Protein AF-A0A058Z196-F1 (afdb_monomer_lite)

Structure (mmCIF, N/CA/C/O backbone):
data_AF-A0A058Z196-F1
#
_entry.id   AF-A0A058Z196-F1
#
loop_
_atom_site.group_PDB
_atom_site.id
_atom_site.type_symbol
_atom_site.label_atom_id
_atom_site.label_alt_id
_atom_site.label_comp_id
_atom_site.label_asym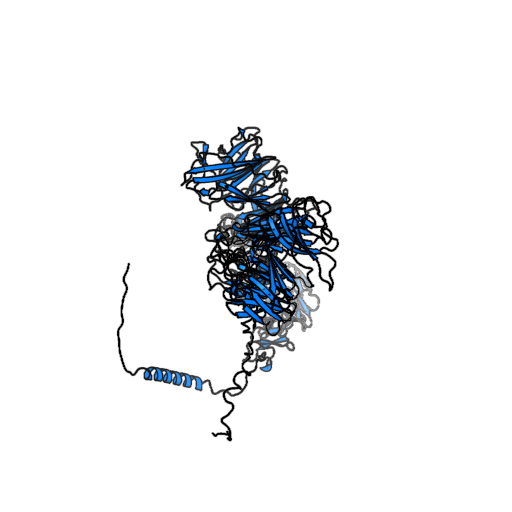_id
_atom_site.label_entity_id
_atom_site.label_seq_id
_atom_site.pdbx_PDB_ins_code
_atom_site.Cartn_x
_atom_site.Cartn_y
_atom_site.Cartn_z
_atom_site.occupancy
_atom_site.B_iso_or_equiv
_atom_site.auth_seq_id
_atom_site.auth_comp_id
_atom_site.auth_asym_id
_atom_site.auth_atom_id
_atom_site.pdbx_PDB_model_num
ATOM 1 N N . MET A 1 1 ? -70.810 14.678 -18.785 1.00 34.56 1 MET A N 1
ATOM 2 C CA . MET A 1 1 ? -71.730 13.544 -18.561 1.00 34.56 1 MET A CA 1
ATOM 3 C C . MET A 1 1 ? -71.561 13.134 -17.110 1.00 34.56 1 MET A C 1
ATOM 5 O O . MET A 1 1 ? -70.448 12.802 -16.736 1.00 34.56 1 MET A O 1
ATOM 9 N N . VAL A 1 2 ? -72.482 13.600 -16.262 1.00 33.62 2 VAL A N 1
ATOM 10 C CA . VAL A 1 2 ? -73.503 12.759 -15.595 1.00 33.62 2 VAL A CA 1
ATOM 11 C C . VAL A 1 2 ? -72.812 11.845 -14.571 1.00 33.62 2 VAL A C 1
ATOM 13 O O . VAL A 1 2 ? -72.148 10.893 -14.954 1.00 33.62 2 VAL A O 1
ATOM 16 N N . GLU A 1 3 ? -72.673 12.292 -13.318 1.00 28.50 3 GLU A N 1
ATOM 17 C CA . GLU A 1 3 ? -73.651 12.083 -12.223 1.00 28.50 3 GLU A CA 1
ATOM 18 C C . GLU A 1 3 ? -73.875 10.591 -11.940 1.00 28.50 3 GLU A C 1
ATOM 20 O O . GLU A 1 3 ? -74.370 9.859 -12.784 1.00 28.50 3 GLU A O 1
ATOM 25 N N . MET A 1 4 ? -73.469 10.084 -10.772 1.00 28.55 4 MET A N 1
ATOM 26 C CA . MET A 1 4 ? -74.250 10.028 -9.510 1.00 28.55 4 MET A CA 1
ATOM 27 C C . MET A 1 4 ? -74.355 8.536 -9.101 1.00 28.55 4 MET A C 1
ATOM 29 O O . MET A 1 4 ? -74.007 7.684 -9.916 1.00 28.55 4 MET A O 1
ATOM 33 N N . PRO A 1 5 ? -74.931 8.153 -7.941 1.00 48.00 5 PRO A N 1
ATOM 34 C CA . PRO A 1 5 ? -75.192 8.871 -6.680 1.00 48.00 5 PRO A CA 1
ATOM 35 C C . PRO A 1 5 ? -74.665 8.062 -5.455 1.00 48.00 5 PRO A C 1
ATOM 37 O O . PRO A 1 5 ? -74.376 6.882 -5.564 1.00 48.00 5 PRO A O 1
ATOM 40 N N . SER A 1 6 ? -74.386 8.596 -4.260 1.00 30.64 6 SER A N 1
ATOM 41 C CA . SER A 1 6 ? -75.139 9.440 -3.312 1.00 30.64 6 SER A CA 1
ATOM 42 C C . SER A 1 6 ? -76.079 8.685 -2.344 1.00 30.64 6 SER A C 1
ATOM 44 O O . SER A 1 6 ? -77.003 8.018 -2.797 1.00 30.64 6 SER A O 1
ATOM 46 N N . ARG A 1 7 ? -75.950 9.050 -1.046 1.00 31.44 7 ARG A N 1
ATOM 47 C CA . ARG A 1 7 ? -77.031 9.292 -0.046 1.00 31.44 7 ARG A CA 1
ATOM 48 C C . ARG A 1 7 ? -77.668 8.050 0.614 1.00 31.44 7 ARG A C 1
ATOM 50 O O . ARG A 1 7 ? -77.780 7.022 -0.019 1.00 31.44 7 ARG A O 1
ATOM 57 N N . ARG A 1 8 ? -78.169 8.051 1.863 1.00 28.39 8 ARG A N 1
ATOM 58 C CA . ARG A 1 8 ? -78.522 9.028 2.939 1.00 28.39 8 ARG A CA 1
ATOM 59 C C . ARG A 1 8 ? -78.784 8.166 4.220 1.00 28.39 8 ARG A C 1
ATOM 61 O O . ARG A 1 8 ? -79.154 7.017 4.044 1.00 28.39 8 ARG A O 1
ATOM 68 N N . ARG A 1 9 ? -78.431 8.572 5.463 1.00 32.94 9 ARG A N 1
ATOM 69 C CA . ARG A 1 9 ? -79.277 9.189 6.550 1.00 32.94 9 ARG A CA 1
ATOM 70 C C . ARG A 1 9 ? -80.608 8.443 6.871 1.00 32.94 9 ARG A C 1
ATOM 72 O O . ARG A 1 9 ? -81.102 7.830 5.936 1.00 32.94 9 ARG A O 1
ATOM 79 N N . PRO A 1 10 ? -81.324 8.625 8.024 1.00 46.81 10 PRO A N 1
ATOM 80 C CA . PRO A 1 10 ? -81.053 9.345 9.306 1.00 46.81 10 PRO A CA 1
ATOM 81 C C . PRO A 1 10 ? -81.639 8.711 10.630 1.00 46.81 10 PRO A C 1
ATOM 83 O O . PRO A 1 10 ? -82.504 7.856 10.556 1.00 46.81 10 PRO A O 1
ATOM 86 N N . ALA A 1 11 ? -81.255 9.270 11.805 1.00 29.72 11 ALA A N 1
ATOM 87 C CA . ALA A 1 11 ? -82.050 9.580 13.043 1.00 29.72 11 ALA A CA 1
ATOM 88 C C . ALA A 1 11 ? -82.871 8.462 13.778 1.00 29.72 11 ALA A C 1
ATOM 90 O O . ALA A 1 11 ? -82.945 7.361 13.251 1.00 29.72 11 ALA A O 1
ATOM 91 N N . PRO A 1 12 ? -83.549 8.688 14.946 1.00 47.50 12 PRO A N 1
ATOM 92 C CA . PRO A 1 12 ? -83.649 9.871 15.835 1.00 47.50 12 PRO A CA 1
ATOM 93 C C . PRO A 1 12 ? -83.590 9.616 17.380 1.00 47.50 12 PRO A C 1
ATOM 95 O O . PRO A 1 12 ? -83.640 8.495 17.862 1.00 47.50 12 PRO A O 1
ATOM 98 N N . LEU A 1 13 ? -83.514 10.737 18.121 1.00 30.75 13 LEU A N 1
ATOM 99 C CA . LEU A 1 13 ? -84.091 11.089 19.443 1.00 30.75 13 LEU A CA 1
ATOM 100 C C . LEU A 1 13 ? -84.518 9.991 20.452 1.00 30.75 13 LEU A C 1
ATOM 102 O O . LEU A 1 13 ? -85.473 9.267 20.202 1.00 30.75 13 LEU A O 1
ATOM 106 N N . ALA A 1 14 ? -84.039 10.085 21.703 1.00 28.30 14 ALA A N 1
ATOM 107 C CA . ALA A 1 14 ? -84.709 10.802 22.812 1.00 28.30 14 ALA A CA 1
ATOM 108 C C . ALA A 1 14 ? -84.249 10.296 24.198 1.00 28.30 14 ALA A C 1
ATOM 110 O O . ALA A 1 14 ? -84.084 9.097 24.382 1.00 28.30 14 ALA A O 1
ATOM 111 N N . ALA A 1 15 ? -84.226 11.224 25.171 1.00 30.50 15 ALA A N 1
ATOM 112 C CA . ALA A 1 15 ? -84.320 10.992 26.624 1.00 30.50 15 ALA A CA 1
ATOM 113 C C . ALA A 1 15 ? -83.018 10.486 27.305 1.00 30.50 15 ALA A C 1
ATOM 115 O O . ALA A 1 15 ? -82.434 9.509 26.879 1.00 30.50 15 ALA A O 1
ATOM 116 N N . LEU A 1 16 ? -82.452 11.064 28.368 1.00 32.84 16 LEU A N 1
ATOM 117 C CA . LEU A 1 16 ? -82.925 11.997 29.389 1.00 32.84 16 LEU A CA 1
ATOM 118 C C . LEU A 1 16 ? -81.709 12.651 30.076 1.00 32.84 16 LEU A C 1
ATOM 120 O O . LEU A 1 16 ? -80.697 12.008 30.348 1.00 32.84 16 LEU A O 1
ATOM 124 N N . LEU A 1 17 ? -81.867 13.925 30.427 1.00 40.09 17 LEU A N 1
ATOM 125 C CA . LEU A 1 17 ? -81.150 14.595 31.510 1.00 40.09 17 LEU A CA 1
ATOM 126 C C . LEU A 1 17 ? -81.294 13.781 32.811 1.00 40.09 17 LEU A C 1
ATOM 128 O O . LEU A 1 17 ? -82.389 13.795 33.360 1.00 40.09 17 LEU A O 1
ATOM 132 N N . ALA A 1 18 ? -80.241 13.089 33.281 1.00 37.28 18 ALA A N 1
ATOM 133 C CA . ALA A 1 18 ? -80.040 12.709 34.703 1.00 37.28 18 ALA A CA 1
ATOM 134 C C . ALA A 1 18 ? -78.770 11.864 35.012 1.00 37.28 18 ALA A C 1
ATOM 136 O O . ALA A 1 18 ? -78.722 11.220 36.054 1.00 37.28 18 ALA A O 1
ATOM 137 N N . ALA A 1 19 ? -77.721 11.839 34.174 1.00 34.03 19 ALA A N 1
ATOM 138 C CA . ALA A 1 19 ? -76.491 11.085 34.507 1.00 34.03 19 ALA A CA 1
ATOM 139 C C . ALA A 1 19 ? -75.183 11.701 33.963 1.00 34.03 19 ALA A C 1
ATOM 141 O O . ALA A 1 19 ? -74.174 11.020 33.811 1.00 34.03 19 ALA A O 1
ATOM 142 N N . GLY A 1 20 ? -75.176 13.007 33.681 1.00 36.41 20 GLY A N 1
ATOM 143 C CA . GLY A 1 20 ? -74.036 13.716 33.078 1.00 36.41 20 GLY A CA 1
ATOM 144 C C . GLY A 1 20 ? -72.861 14.044 34.011 1.00 36.41 20 GLY A C 1
ATOM 145 O O . GLY A 1 20 ? -71.979 14.787 33.600 1.00 36.41 20 GLY A O 1
ATOM 146 N N . ALA A 1 21 ? -72.826 13.533 35.246 1.00 38.28 21 ALA A N 1
ATOM 147 C CA . ALA A 1 21 ? -71.773 13.858 36.222 1.00 38.28 21 ALA A CA 1
ATOM 148 C C . ALA A 1 21 ? -71.081 12.633 36.852 1.00 38.28 21 ALA A C 1
ATOM 150 O O . ALA A 1 21 ? -70.260 12.787 37.749 1.00 38.28 21 ALA A O 1
ATOM 151 N N . MET A 1 22 ? -71.374 11.414 36.386 1.00 35.91 22 MET A N 1
ATOM 152 C CA . MET A 1 22 ? -70.790 10.190 36.953 1.00 35.91 22 MET A CA 1
ATOM 153 C C . MET A 1 22 ? -70.553 9.118 35.875 1.00 35.91 22 MET A C 1
ATOM 155 O O . MET A 1 22 ? -70.825 7.943 36.064 1.00 35.91 22 MET A O 1
ATOM 159 N N . MET A 1 23 ? -70.090 9.537 34.695 1.00 35.47 23 MET A N 1
ATOM 160 C CA . MET A 1 23 ? -69.616 8.633 33.632 1.00 35.47 23 MET A CA 1
ATOM 161 C C . MET A 1 23 ? -68.511 9.282 32.779 1.00 35.47 23 MET A C 1
ATOM 163 O O . MET A 1 23 ? -68.314 8.935 31.621 1.00 35.47 23 MET A O 1
ATOM 167 N N . LEU A 1 24 ? -67.777 10.234 33.372 1.00 36.97 24 LEU A N 1
ATOM 168 C CA . LEU A 1 24 ? -66.604 10.895 32.783 1.00 36.97 24 LEU A CA 1
ATOM 169 C C . LEU A 1 24 ? -65.294 10.473 33.479 1.00 36.97 24 LEU A C 1
ATOM 171 O O . LEU A 1 24 ? -64.319 11.215 33.487 1.00 36.97 24 LEU A O 1
ATOM 175 N N . SER A 1 25 ? -65.288 9.291 34.100 1.00 38.12 25 SER A N 1
ATOM 176 C CA . SER A 1 25 ? -64.172 8.787 34.914 1.00 38.12 25 SER A CA 1
ATOM 177 C C . SER A 1 25 ? -63.798 7.323 34.640 1.00 38.12 25 SER A C 1
ATOM 179 O O . SER A 1 25 ? -63.024 6.754 35.398 1.00 38.12 25 SER A O 1
ATOM 181 N N . LEU A 1 26 ? -64.288 6.707 33.551 1.00 39.09 26 LEU A N 1
ATOM 182 C CA . LEU A 1 26 ? -63.986 5.297 33.222 1.00 39.09 26 LEU A CA 1
ATOM 183 C C . LEU A 1 26 ? -63.667 4.991 31.744 1.00 39.09 26 LEU A C 1
ATOM 185 O O . LEU A 1 26 ? -63.471 3.832 31.399 1.00 39.09 26 LEU A O 1
ATOM 189 N N . LEU A 1 27 ? -63.528 5.999 30.876 1.00 41.19 27 LEU A N 1
ATOM 190 C CA . LEU A 1 27 ? -63.026 5.830 29.499 1.00 41.19 27 LEU A CA 1
ATOM 191 C C . LEU A 1 27 ? -62.038 6.950 29.145 1.00 41.19 27 LEU A C 1
ATOM 193 O O . LEU A 1 27 ? -62.251 7.745 28.237 1.00 41.19 27 LEU A O 1
ATOM 197 N N . ALA A 1 28 ? -60.960 7.024 29.918 1.00 36.03 28 ALA A N 1
ATOM 198 C CA . ALA A 1 28 ? -59.745 7.750 29.566 1.00 36.03 28 ALA A CA 1
ATOM 199 C C . ALA A 1 28 ? -58.553 7.085 30.267 1.00 36.03 28 ALA A C 1
ATOM 201 O O . ALA A 1 28 ? -57.837 7.712 31.038 1.00 36.03 28 ALA A O 1
ATOM 202 N N . ALA A 1 29 ? -58.351 5.787 30.026 1.00 32.81 29 ALA A N 1
ATOM 203 C CA . ALA A 1 29 ? -56.980 5.304 30.003 1.00 32.81 29 ALA A CA 1
ATOM 204 C C . ALA A 1 29 ? -56.426 5.760 28.648 1.00 32.81 29 ALA A C 1
ATOM 206 O O . ALA A 1 29 ? -56.991 5.366 27.621 1.00 32.81 29 ALA A O 1
ATOM 207 N N . PRO A 1 30 ? -55.389 6.611 28.592 1.00 33.56 30 PRO A N 1
ATOM 208 C CA . PRO A 1 30 ? -54.660 6.742 27.353 1.00 33.56 30 PRO A CA 1
ATOM 209 C C . PRO A 1 30 ? -54.093 5.347 27.086 1.00 33.56 30 PRO A C 1
ATOM 211 O O . PRO A 1 30 ? -53.324 4.815 27.885 1.00 33.56 30 PRO A O 1
ATOM 214 N N . LEU A 1 31 ? -54.489 4.729 25.976 1.00 36.88 31 LEU A N 1
ATOM 215 C CA . LEU A 1 31 ? -53.581 3.818 25.298 1.00 36.88 31 LEU A CA 1
ATOM 216 C C . LEU A 1 31 ? -52.393 4.699 24.915 1.00 36.88 31 LEU A C 1
ATOM 218 O O . LEU A 1 31 ? -52.407 5.351 23.873 1.00 36.88 31 LEU A O 1
ATOM 222 N N . ALA A 1 32 ? -51.432 4.818 25.831 1.00 39.16 32 ALA A N 1
ATOM 223 C CA . ALA A 1 32 ? -50.122 5.364 25.562 1.00 39.16 32 ALA A CA 1
ATOM 224 C C . ALA A 1 32 ? -49.483 4.398 24.563 1.00 39.16 32 ALA A C 1
ATOM 226 O O . ALA A 1 32 ? -48.844 3.417 24.932 1.00 39.16 32 ALA A O 1
ATOM 227 N N . GLY A 1 33 ? -49.778 4.602 23.279 1.00 37.47 33 GLY A N 1
ATOM 228 C CA . GLY A 1 33 ? -48.967 4.037 22.221 1.00 37.47 33 GLY A CA 1
ATOM 229 C C . GLY A 1 33 ? -47.573 4.594 22.440 1.00 37.47 33 GLY A C 1
ATOM 230 O O . GLY A 1 33 ? -47.404 5.811 22.400 1.00 37.47 33 GLY A O 1
ATOM 231 N N . ALA A 1 34 ? -46.622 3.717 22.759 1.00 48.56 34 ALA A N 1
ATOM 232 C CA . ALA A 1 34 ? -45.216 4.077 22.805 1.00 48.56 34 ALA A CA 1
ATOM 233 C C . ALA A 1 34 ? -44.890 4.807 21.496 1.00 48.56 34 ALA A C 1
ATOM 235 O O . ALA A 1 34 ? -45.117 4.260 20.415 1.00 48.56 34 ALA A O 1
ATOM 236 N N . ASP A 1 35 ? -44.448 6.058 21.600 1.00 47.38 35 ASP A N 1
ATOM 237 C CA . ASP A 1 35 ? -44.065 6.878 20.455 1.00 47.38 35 ASP A CA 1
ATOM 238 C C . ASP A 1 35 ? -42.761 6.292 19.901 1.00 47.38 35 ASP A C 1
ATOM 240 O O . ASP A 1 35 ? -41.660 6.597 20.366 1.00 47.38 35 ASP A O 1
ATOM 244 N N . THR A 1 36 ? -42.891 5.316 19.001 1.00 62.62 36 THR A N 1
ATOM 245 C CA . THR A 1 36 ? -41.754 4.659 18.367 1.00 62.62 36 THR A CA 1
ATOM 246 C C . THR A 1 36 ? -41.224 5.603 17.300 1.00 62.62 36 THR A C 1
ATOM 248 O O . THR A 1 36 ? -41.769 5.673 16.197 1.00 62.62 36 THR A O 1
ATOM 251 N N . GLY A 1 37 ? -40.178 6.359 17.638 1.00 66.00 37 GLY A N 1
ATOM 252 C CA . GLY A 1 37 ? -39.425 7.127 16.650 1.00 66.00 37 GLY A CA 1
ATOM 253 C C . GLY A 1 37 ? -38.850 6.212 15.554 1.00 66.00 37 GLY A C 1
ATOM 254 O O . GLY A 1 37 ? -38.829 4.992 15.726 1.00 66.00 37 GLY A O 1
ATOM 255 N N . PRO A 1 38 ? -38.358 6.774 14.436 1.00 81.44 38 PRO A N 1
ATOM 256 C CA . PRO A 1 38 ? -37.800 5.981 13.344 1.00 81.44 38 PRO A CA 1
ATOM 257 C C . PRO A 1 38 ? -36.643 5.097 13.824 1.00 81.44 38 PRO A C 1
ATOM 259 O O . PRO A 1 38 ? -35.878 5.496 14.721 1.00 81.44 38 PRO A O 1
ATOM 262 N N . ASP A 1 39 ? -36.514 3.927 13.198 1.00 89.00 39 ASP A N 1
ATOM 263 C CA . ASP A 1 39 ? -35.481 2.940 13.501 1.00 89.00 39 ASP A CA 1
ATOM 264 C C . ASP A 1 39 ? -34.077 3.576 13.421 1.00 89.00 39 ASP A C 1
ATOM 266 O O . ASP A 1 39 ? -33.790 4.477 12.629 1.00 89.00 39 ASP A O 1
ATOM 270 N N . VAL A 1 40 ? -33.188 3.138 14.310 1.00 92.44 40 VAL A N 1
ATOM 271 C CA . VAL A 1 40 ? -31.773 3.516 14.333 1.00 92.44 40 VAL A CA 1
ATOM 272 C C . VAL A 1 40 ? -31.009 2.426 13.607 1.00 92.44 40 VAL A C 1
ATOM 274 O O . VAL A 1 40 ? -30.776 1.351 14.161 1.00 92.44 40 VAL A O 1
ATOM 277 N N . ILE A 1 41 ? -30.608 2.686 12.371 1.00 94.31 41 ILE A N 1
ATOM 278 C CA . ILE A 1 41 ? -29.778 1.742 11.627 1.00 94.31 41 ILE A CA 1
ATOM 279 C C . ILE A 1 41 ? -28.328 1.895 12.085 1.00 94.31 41 ILE A C 1
ATOM 281 O O . ILE A 1 41 ? -27.783 3.001 12.099 1.00 94.31 41 ILE A O 1
ATOM 285 N N . LEU A 1 42 ? -27.723 0.783 12.506 1.00 95.38 42 LEU A N 1
ATOM 286 C CA . LEU A 1 42 ? -26.338 0.739 12.957 1.00 95.38 42 LEU A CA 1
ATOM 287 C C . LEU A 1 42 ? -25.437 0.153 11.867 1.00 95.38 42 LEU A C 1
ATOM 289 O O . LEU A 1 42 ? -25.731 -0.891 11.287 1.00 95.38 42 LEU A O 1
ATOM 293 N N . HIS A 1 43 ? -24.296 0.796 11.652 1.00 94.94 43 HIS A N 1
ATOM 294 C CA . HIS A 1 43 ? -23.279 0.412 10.680 1.00 94.94 43 HIS A CA 1
ATOM 295 C C . HIS A 1 43 ? -21.997 0.017 11.408 1.00 94.94 43 HIS A C 1
ATOM 297 O O . HIS A 1 43 ? -21.556 0.711 12.328 1.00 94.94 43 HIS A O 1
ATOM 303 N N . ALA A 1 44 ? -21.389 -1.100 11.012 1.00 92.44 44 ALA A N 1
ATOM 304 C CA . ALA A 1 44 ? -20.130 -1.550 11.599 1.00 92.44 44 ALA A CA 1
ATOM 305 C C . ALA A 1 44 ? -18.929 -0.957 10.854 1.00 92.44 44 ALA A C 1
ATOM 307 O O . ALA A 1 44 ? -18.881 -0.994 9.624 1.00 92.44 44 ALA A O 1
ATOM 308 N N . GLY A 1 45 ? -17.919 -0.481 11.587 1.00 89.19 45 GLY A N 1
ATOM 309 C CA . GLY A 1 45 ? -16.612 -0.177 10.991 1.00 89.19 45 GLY A CA 1
ATOM 310 C C . GLY A 1 45 ? -16.016 -1.411 10.278 1.00 89.19 45 GLY A C 1
ATOM 311 O O . GLY A 1 45 ? -16.239 -2.535 10.734 1.00 89.19 45 GLY A O 1
ATOM 312 N N . PRO A 1 46 ? -15.264 -1.243 9.170 1.00 83.31 46 PRO A N 1
ATOM 313 C CA . PRO A 1 46 ? -14.791 -2.356 8.338 1.00 83.31 46 PRO A CA 1
ATOM 314 C C . PRO A 1 46 ? -13.748 -3.245 9.026 1.00 83.31 46 PRO A C 1
ATOM 316 O O . PRO A 1 46 ? -13.559 -4.392 8.623 1.00 83.31 46 PRO A O 1
ATOM 319 N N . HIS A 1 47 ? -13.070 -2.732 10.053 1.00 78.62 47 HIS A N 1
ATOM 320 C CA . HIS A 1 47 ? -12.009 -3.439 10.757 1.00 78.62 47 HIS A CA 1
ATOM 321 C C . HIS A 1 47 ? -12.264 -3.519 12.262 1.00 78.62 47 HIS A C 1
ATOM 323 O O . HIS A 1 47 ? -13.006 -2.725 12.845 1.00 78.62 47 HIS A O 1
ATOM 329 N N . GLN A 1 48 ? -11.627 -4.508 12.891 1.00 73.56 48 GLN A N 1
ATOM 330 C CA . GLN A 1 48 ? -11.714 -4.749 14.327 1.00 73.56 48 GLN A CA 1
ATOM 331 C C . GLN A 1 48 ? -11.250 -3.509 15.109 1.00 73.56 48 GLN A C 1
ATOM 333 O O . GLN A 1 48 ? -10.232 -2.897 14.798 1.00 73.56 48 GLN A O 1
ATOM 338 N N . ALA A 1 49 ? -11.987 -3.154 16.160 1.00 62.78 49 ALA A N 1
ATOM 339 C CA . ALA A 1 49 ? -11.685 -2.081 17.097 1.00 62.78 49 ALA A CA 1
ATOM 340 C C . ALA A 1 49 ? -10.317 -2.278 17.761 1.00 62.78 49 ALA A C 1
ATOM 342 O O . ALA A 1 49 ? -9.663 -1.294 18.112 1.00 62.78 49 ALA A O 1
ATOM 343 N N . VAL A 1 50 ? -9.896 -3.540 17.901 1.00 65.69 50 VAL A N 1
ATOM 344 C CA . VAL A 1 50 ? -8.624 -3.957 18.486 1.00 65.69 50 VAL A CA 1
ATOM 345 C C . VAL A 1 50 ? -7.857 -4.796 17.470 1.00 65.69 50 VAL A C 1
ATOM 347 O O . VAL A 1 50 ? -8.364 -5.797 16.984 1.00 65.69 50 VAL A O 1
ATOM 350 N N . ILE A 1 51 ? -6.641 -4.372 17.140 1.00 56.22 51 ILE A N 1
ATOM 351 C CA . ILE A 1 51 ? -5.919 -4.801 15.930 1.00 56.22 51 ILE A CA 1
ATOM 352 C C . ILE A 1 51 ? -5.331 -6.219 16.040 1.00 56.22 51 ILE A C 1
ATOM 354 O O . ILE A 1 51 ? -5.161 -6.892 15.026 1.00 56.22 51 ILE A O 1
ATOM 358 N N . HIS A 1 52 ? -4.978 -6.680 17.246 1.00 55.81 52 HIS A N 1
ATOM 359 C CA . HIS A 1 52 ? -4.017 -7.787 17.391 1.00 55.81 52 HIS A CA 1
ATOM 360 C C . HIS A 1 52 ? -4.363 -8.872 18.414 1.00 55.81 52 HIS A C 1
ATOM 362 O O . HIS A 1 52 ? -3.547 -9.764 18.635 1.00 55.81 52 HIS A O 1
ATOM 368 N N . ALA A 1 53 ? -5.552 -8.860 19.015 1.00 56.81 53 ALA A N 1
ATOM 369 C CA . ALA A 1 53 ? -5.852 -9.796 20.092 1.00 56.81 53 ALA A CA 1
ATOM 370 C C . ALA A 1 53 ? -6.977 -10.779 19.743 1.00 56.81 53 ALA A C 1
ATOM 372 O O . ALA A 1 53 ? -8.052 -10.404 19.271 1.00 56.81 53 ALA A O 1
ATOM 373 N N . GLN A 1 54 ? -6.720 -12.059 20.014 1.00 56.50 54 GLN A N 1
ATOM 374 C CA . GLN A 1 54 ? -7.687 -13.148 19.908 1.00 56.50 54 GLN A CA 1
ATOM 375 C C . GLN A 1 54 ? -8.572 -13.143 21.165 1.00 56.50 54 GLN A C 1
ATOM 377 O O . GLN A 1 54 ? -8.136 -13.567 22.230 1.00 56.50 54 GLN A O 1
ATOM 382 N N . GLY A 1 55 ? -9.805 -12.643 21.056 1.00 59.06 55 GLY A N 1
ATOM 383 C CA . GLY A 1 55 ? -10.795 -12.690 22.138 1.00 59.06 55 GLY A CA 1
ATOM 384 C C . GLY A 1 55 ? -11.622 -11.406 22.294 1.00 59.06 55 GLY A C 1
ATOM 385 O O . GLY A 1 55 ? -11.252 -10.355 21.762 1.00 59.06 55 GLY A O 1
ATOM 386 N N . PRO A 1 56 ? -12.767 -11.468 22.999 1.00 63.62 56 PRO A N 1
ATOM 387 C CA . PRO A 1 56 ? -13.584 -10.291 23.267 1.00 63.62 56 PRO A CA 1
ATOM 388 C C . PRO A 1 56 ? -12.849 -9.355 24.233 1.00 63.62 56 PRO A C 1
ATOM 390 O O . PRO A 1 56 ? -12.490 -9.752 25.341 1.00 63.62 56 PRO A O 1
ATOM 393 N N . GLY A 1 57 ? -12.626 -8.109 23.816 1.00 74.06 57 GLY A N 1
ATOM 394 C CA . GLY A 1 57 ? -12.103 -7.079 24.707 1.00 74.06 57 GLY A CA 1
ATOM 395 C C . GLY A 1 57 ? -13.178 -6.608 25.677 1.00 74.06 57 GLY A C 1
ATOM 396 O O . GLY A 1 57 ? -14.335 -6.427 25.294 1.00 74.06 57 GLY A O 1
ATOM 397 N N . THR A 1 58 ? -12.803 -6.407 26.936 1.00 80.75 58 THR A N 1
ATOM 398 C CA . THR A 1 58 ? -13.672 -5.788 27.945 1.00 80.75 58 THR A CA 1
ATOM 399 C C . THR A 1 58 ? -13.330 -4.315 28.073 1.00 80.75 58 THR A C 1
ATOM 401 O O . THR A 1 58 ? -12.160 -3.974 28.282 1.00 80.75 58 THR A O 1
ATOM 404 N N . PHE A 1 59 ? -14.334 -3.449 27.963 1.00 83.06 59 PHE A N 1
ATOM 405 C CA . PHE A 1 59 ? -14.139 -2.002 28.003 1.00 83.06 59 PHE A CA 1
ATOM 406 C C . PHE A 1 59 ? -14.359 -1.440 29.401 1.00 83.06 59 PHE A C 1
ATOM 408 O O . PHE A 1 59 ? -15.307 -1.787 30.100 1.00 83.06 59 PHE A O 1
ATOM 415 N N . PHE A 1 60 ? -13.490 -0.515 29.779 1.00 82.06 60 PHE A N 1
ATOM 416 C CA . PHE A 1 60 ? -13.613 0.273 30.992 1.00 82.06 60 PHE A CA 1
ATOM 417 C C . PHE A 1 60 ? -13.394 1.755 30.644 1.00 82.06 60 PHE A C 1
ATOM 419 O O . PHE A 1 60 ? -12.541 2.071 29.821 1.00 82.06 60 PHE A O 1
ATOM 426 N N . THR A 1 61 ? -14.141 2.671 31.266 1.00 85.38 61 THR A N 1
ATOM 427 C CA . THR A 1 61 ? -14.088 4.112 30.963 1.00 85.38 61 THR A CA 1
ATOM 428 C C . THR A 1 61 ? -13.981 4.942 32.236 1.00 85.38 61 THR A C 1
ATOM 430 O O . THR A 1 61 ? -14.879 4.888 33.077 1.00 85.38 61 THR A O 1
ATOM 433 N N . SER A 1 62 ? -12.919 5.737 32.388 1.00 80.62 62 SER A N 1
ATOM 434 C CA . SER A 1 62 ? -12.820 6.683 33.512 1.00 80.62 62 SER A CA 1
ATOM 435 C C . SER A 1 62 ? -13.690 7.921 33.256 1.00 80.62 62 SER A C 1
ATOM 437 O O . SER A 1 62 ? -13.860 8.303 32.092 1.00 80.62 62 SER A O 1
ATOM 439 N N . PRO A 1 63 ? -14.185 8.607 34.306 1.00 79.94 63 PRO A N 1
ATOM 440 C CA . PRO A 1 63 ? -14.825 9.915 34.166 1.00 79.94 63 PRO A CA 1
ATOM 441 C C . PRO A 1 63 ? -13.988 10.858 33.306 1.00 79.94 63 PRO A C 1
ATOM 443 O O . PRO A 1 63 ? -12.762 10.904 33.429 1.00 79.94 63 PRO A O 1
ATOM 446 N N . GLY A 1 64 ? -14.631 11.567 32.380 1.00 79.75 64 GLY A N 1
ATOM 447 C CA . GLY A 1 64 ? -13.921 12.496 31.499 1.00 79.75 64 GLY A CA 1
ATOM 448 C C . GLY A 1 64 ? -12.855 11.886 30.564 1.00 79.75 64 GLY A C 1
ATOM 449 O O . GLY A 1 64 ? -12.288 12.643 29.780 1.00 79.75 64 GLY A O 1
ATOM 450 N N . LYS A 1 65 ? -12.636 10.559 30.520 1.00 83.81 65 LYS A N 1
ATOM 451 C CA . LYS A 1 65 ? -11.653 9.915 29.624 1.00 83.81 65 LYS A CA 1
ATOM 452 C C . LYS A 1 65 ? -12.276 8.941 28.604 1.00 83.81 65 LYS A C 1
ATOM 454 O O . LYS A 1 65 ? -13.375 8.441 28.831 1.00 83.81 65 LYS A O 1
ATOM 459 N N . PRO A 1 66 ? -11.587 8.661 27.481 1.00 87.31 66 PRO A N 1
ATOM 460 C CA . PRO A 1 66 ? -11.959 7.577 26.571 1.00 87.31 66 PRO A CA 1
ATOM 461 C C . PRO A 1 66 ? -11.860 6.213 27.258 1.00 87.31 66 PRO A C 1
ATOM 463 O O . PRO A 1 66 ? -11.163 6.065 28.266 1.00 87.31 66 PRO A O 1
ATOM 466 N N . SER A 1 67 ? -12.519 5.208 26.689 1.00 87.56 67 SER A N 1
ATOM 467 C CA . SER A 1 67 ? -12.377 3.837 27.161 1.00 87.56 67 SER A CA 1
ATOM 468 C C . SER A 1 67 ? -10.950 3.324 26.996 1.00 87.56 67 SER A C 1
ATOM 470 O O . SER A 1 67 ? -10.217 3.719 26.091 1.00 87.56 67 SER A O 1
ATOM 472 N N . LEU A 1 68 ? -10.596 2.386 27.863 1.00 85.44 68 LEU A N 1
ATOM 473 C CA . LEU A 1 68 ? -9.493 1.451 27.722 1.00 85.44 68 LEU A CA 1
ATOM 474 C C . LEU A 1 68 ? -10.104 0.070 27.493 1.00 85.44 68 LEU A C 1
ATOM 476 O O . LEU A 1 68 ? -11.170 -0.238 28.035 1.00 85.44 68 LEU A O 1
ATOM 480 N N . THR A 1 69 ? -9.439 -0.764 26.708 1.00 86.31 69 THR A N 1
ATOM 481 C CA . THR A 1 69 ? -9.840 -2.161 26.532 1.00 86.31 69 THR A CA 1
ATOM 482 C C . THR A 1 69 ? -8.792 -3.074 27.147 1.00 86.31 69 THR A C 1
ATOM 484 O O . THR A 1 69 ? -7.600 -2.774 27.111 1.00 86.31 69 THR A O 1
ATOM 487 N N . ASN A 1 70 ? -9.243 -4.161 27.761 1.00 81.88 70 ASN A N 1
ATOM 488 C CA . ASN A 1 70 ? -8.376 -5.180 28.337 1.00 81.88 70 ASN A CA 1
ATOM 489 C C . ASN A 1 70 ? -8.640 -6.502 27.635 1.00 81.88 70 ASN A C 1
ATOM 491 O O . ASN A 1 70 ? -9.801 -6.886 27.458 1.00 81.88 70 ASN A O 1
ATOM 495 N N . ILE A 1 71 ? -7.568 -7.191 27.253 1.00 82.19 71 ILE A N 1
ATOM 496 C CA . ILE A 1 71 ? -7.653 -8.461 26.539 1.00 82.19 71 ILE A CA 1
ATOM 497 C C . ILE A 1 71 ? -6.735 -9.471 27.192 1.00 82.19 71 ILE A C 1
ATOM 499 O O . ILE A 1 71 ? -5.558 -9.213 27.432 1.00 82.19 71 ILE A O 1
ATOM 503 N N . ARG A 1 72 ? -7.290 -10.638 27.498 1.00 82.06 72 ARG A N 1
ATOM 504 C CA . ARG A 1 72 ? -6.538 -11.728 28.102 1.00 82.06 72 ARG A CA 1
ATOM 505 C C . ARG A 1 72 ? -5.792 -12.492 27.016 1.00 82.06 72 ARG A C 1
ATOM 507 O O . ARG A 1 72 ? -6.411 -13.245 26.272 1.00 82.06 72 ARG A O 1
ATOM 514 N N . THR A 1 73 ? -4.479 -12.308 26.928 1.00 81.56 73 THR A N 1
ATOM 515 C CA . THR A 1 73 ? -3.631 -12.971 25.919 1.00 81.56 73 THR A CA 1
ATOM 516 C C . THR A 1 73 ? -3.065 -14.306 26.396 1.00 81.56 73 THR A C 1
ATOM 518 O O . THR A 1 73 ? -2.589 -15.109 25.598 1.00 81.56 73 THR A O 1
ATOM 521 N N . GLY A 1 74 ? -3.173 -14.595 27.693 1.00 81.69 74 GLY A N 1
ATOM 522 C CA . GLY A 1 74 ? -2.836 -15.890 28.269 1.00 81.69 74 GLY A CA 1
ATOM 523 C C . GLY A 1 74 ? -3.390 -16.051 29.687 1.00 81.69 74 GLY A C 1
ATOM 524 O O . GLY A 1 74 ? -3.985 -15.119 30.226 1.00 81.69 74 GLY A O 1
ATOM 525 N N . PRO A 1 75 ? -3.162 -17.203 30.344 1.00 84.81 75 PRO A N 1
ATOM 526 C CA . PRO A 1 75 ? -3.646 -17.460 31.707 1.00 84.81 75 PRO A CA 1
ATOM 527 C C . PRO A 1 75 ? -3.163 -16.428 32.737 1.00 84.81 75 PRO A C 1
ATOM 529 O O . PRO A 1 75 ? -3.795 -16.224 33.768 1.00 84.81 75 PRO A O 1
ATOM 532 N N . ARG A 1 76 ? -2.036 -15.765 32.459 1.00 89.12 76 ARG A N 1
ATOM 533 C CA . ARG A 1 76 ? -1.349 -14.871 33.395 1.00 89.12 76 ARG A CA 1
ATOM 534 C C . ARG A 1 76 ? -1.196 -13.442 32.899 1.00 89.12 76 ARG A C 1
ATOM 536 O O . ARG A 1 76 ? -0.616 -12.651 33.630 1.00 89.12 76 ARG A O 1
ATOM 543 N N . VAL A 1 77 ? -1.664 -13.105 31.700 1.00 86.81 77 VAL A N 1
ATOM 544 C CA . VAL A 1 77 ? -1.383 -11.802 31.085 1.00 86.81 77 VAL A CA 1
ATOM 545 C C . VAL A 1 77 ? -2.667 -11.187 30.550 1.00 86.81 77 VAL A C 1
ATOM 547 O O . VAL A 1 77 ? -3.390 -11.808 29.769 1.00 86.81 77 VAL A O 1
ATOM 550 N N . PHE A 1 78 ? -2.918 -9.953 30.975 1.00 84.38 78 PHE A N 1
ATOM 551 C CA . PHE A 1 78 ? -3.842 -9.036 30.329 1.00 84.38 78 PHE A CA 1
ATOM 552 C C . PHE A 1 78 ? -3.050 -7.947 29.620 1.00 84.38 78 PHE A C 1
ATOM 554 O O . PHE A 1 78 ? -2.181 -7.309 30.213 1.00 84.38 78 PHE A O 1
ATOM 561 N N . GLU A 1 79 ? -3.379 -7.705 28.364 1.00 83.94 79 GLU A N 1
ATOM 562 C CA . GLU A 1 79 ? -2.939 -6.526 27.639 1.00 83.94 79 GLU A CA 1
ATOM 563 C C . GLU A 1 79 ? -3.985 -5.436 27.798 1.00 83.94 79 GLU A C 1
ATOM 565 O O . GLU A 1 79 ? -5.172 -5.650 27.545 1.00 83.94 79 GLU A O 1
ATOM 570 N N . GLN A 1 80 ? -3.536 -4.267 28.240 1.00 82.44 80 GLN A N 1
ATOM 571 C CA . GLN A 1 80 ? -4.361 -3.081 28.339 1.00 82.44 80 GLN A CA 1
ATOM 572 C C . GLN A 1 80 ? -4.015 -2.158 27.177 1.00 82.44 80 GLN A C 1
ATOM 574 O O . GLN A 1 80 ? -2.874 -1.713 27.042 1.00 82.44 80 GLN A O 1
ATOM 579 N N . LEU A 1 81 ? -5.019 -1.854 26.360 1.00 82.69 81 LEU A N 1
ATOM 580 C CA . LEU A 1 81 ? -4.880 -1.017 25.182 1.00 82.69 81 LEU A CA 1
ATOM 581 C C . LEU A 1 81 ? -5.656 0.284 25.390 1.00 82.69 81 LEU A C 1
ATOM 583 O O . LEU A 1 81 ? -6.817 0.290 25.816 1.00 82.69 81 LEU A O 1
ATOM 587 N N . ALA A 1 82 ? -4.995 1.397 25.088 1.00 82.81 82 ALA A N 1
ATOM 588 C CA . ALA A 1 82 ? -5.591 2.722 25.108 1.00 82.81 82 ALA A CA 1
ATOM 589 C C . ALA A 1 82 ? -6.001 3.139 23.699 1.00 82.81 82 ALA A C 1
ATOM 591 O O . ALA A 1 82 ? -5.443 2.664 22.708 1.00 82.81 82 ALA A O 1
ATOM 592 N N . GLN A 1 83 ? -6.983 4.036 23.612 1.00 82.50 83 GLN A N 1
ATOM 593 C CA . GLN A 1 83 ? -7.344 4.594 22.321 1.00 82.50 83 GLN A CA 1
ATOM 594 C C . GLN A 1 83 ? -6.218 5.503 21.811 1.00 82.50 83 GLN A C 1
ATOM 596 O O . GLN A 1 83 ? -5.931 6.533 22.433 1.00 82.50 83 GLN A O 1
ATOM 601 N N . ALA A 1 84 ? -5.647 5.150 20.663 1.00 77.94 84 ALA A N 1
ATOM 602 C CA . ALA A 1 84 ? -4.543 5.851 20.021 1.00 77.94 84 ALA A CA 1
ATOM 603 C C . ALA A 1 84 ? -4.934 6.144 18.570 1.00 77.94 84 ALA A C 1
ATOM 605 O O . ALA A 1 84 ? -4.616 5.384 17.667 1.00 77.94 84 ALA A O 1
ATOM 606 N N . ASN A 1 85 ? -5.704 7.217 18.370 1.00 77.25 85 ASN A N 1
ATOM 607 C CA . ASN A 1 85 ? -6.090 7.709 17.049 1.00 77.25 85 ASN A CA 1
ATOM 608 C C . ASN A 1 85 ? -5.717 9.193 16.995 1.00 77.25 85 ASN A C 1
ATOM 610 O O . ASN A 1 85 ? -6.304 10.009 17.714 1.00 77.25 85 ASN A O 1
ATOM 614 N N . ALA A 1 86 ? -4.748 9.554 16.158 1.00 77.12 86 ALA A N 1
ATOM 615 C CA . ALA A 1 86 ? -4.299 10.919 15.930 1.00 77.12 86 ALA A CA 1
ATOM 616 C C . ALA A 1 86 ? -5.325 11.676 15.069 1.00 77.12 86 ALA A C 1
ATOM 618 O O . ALA A 1 86 ? -5.102 11.984 13.898 1.00 77.12 86 ALA A O 1
ATOM 619 N N . MET A 1 87 ? -6.485 11.967 15.664 1.00 79.19 87 MET A N 1
ATOM 620 C CA . MET A 1 87 ? -7.616 12.637 15.010 1.00 79.19 87 MET A CA 1
ATOM 621 C C . MET A 1 87 ? -7.252 14.016 14.439 1.00 79.19 87 MET A C 1
ATOM 623 O O . MET A 1 87 ? -7.843 14.435 13.449 1.00 79.19 87 MET A O 1
ATOM 627 N N . ALA A 1 88 ? -6.244 14.680 15.018 1.00 76.44 88 ALA A N 1
ATOM 628 C CA . ALA A 1 88 ? -5.688 15.934 14.510 1.00 76.44 88 ALA A CA 1
ATOM 629 C C . ALA A 1 88 ? -4.919 15.770 13.183 1.00 76.44 88 ALA A C 1
ATOM 631 O O . ALA A 1 88 ? -4.857 16.706 12.392 1.00 76.44 88 ALA A O 1
ATOM 632 N N . LEU A 1 89 ? -4.333 14.593 12.928 1.00 76.19 89 LEU A N 1
ATOM 633 C CA . LEU A 1 89 ? -3.601 14.303 11.690 1.00 76.19 89 LEU A CA 1
ATOM 634 C C . LEU A 1 89 ? -4.527 13.785 10.592 1.00 76.19 89 LEU A C 1
ATOM 636 O O . LEU A 1 89 ? -4.371 14.155 9.432 1.00 76.19 89 LEU A O 1
ATOM 640 N N . SER A 1 90 ? -5.491 12.936 10.945 1.00 81.38 90 SER A N 1
ATOM 641 C CA . SER A 1 90 ? -6.515 12.459 10.019 1.00 81.38 90 SER A CA 1
ATOM 642 C C . SER A 1 90 ? -7.857 12.328 10.743 1.00 81.38 90 SER A C 1
ATOM 644 O O . SER A 1 90 ? -7.948 11.530 11.683 1.00 81.38 90 SER A O 1
ATOM 646 N N . PRO A 1 91 ? -8.910 13.046 10.309 1.00 82.31 91 PRO A N 1
ATOM 647 C CA . PRO A 1 91 ? -10.220 13.015 10.954 1.00 82.31 91 PRO A CA 1
ATOM 648 C C . PRO A 1 91 ? -11.062 11.775 10.596 1.00 82.31 91 PRO A C 1
ATOM 650 O O . PRO A 1 91 ? -12.169 11.623 11.106 1.00 82.31 91 PRO A O 1
ATOM 653 N N . GLU A 1 92 ? -10.570 10.880 9.733 1.00 86.56 92 GLU A N 1
ATOM 654 C CA . GLU A 1 92 ? -11.317 9.704 9.274 1.00 86.56 92 GLU A CA 1
ATOM 655 C C . GLU A 1 92 ? -11.249 8.542 10.284 1.00 86.56 92 GLU A C 1
ATOM 657 O O . GLU A 1 92 ? -10.337 7.715 10.250 1.00 86.56 92 GLU A O 1
ATOM 662 N N . TYR A 1 93 ? -12.191 8.476 11.223 1.00 84.50 93 TYR A N 1
ATOM 663 C CA . TYR A 1 93 ? -12.224 7.445 12.271 1.00 84.50 93 TYR A CA 1
ATOM 664 C C . TYR A 1 93 ? -12.960 6.159 11.872 1.00 84.50 93 TYR A C 1
ATOM 666 O O . TYR A 1 93 ? -12.802 5.141 12.547 1.00 84.50 93 TYR A O 1
ATOM 674 N N . ARG A 1 94 ? -13.768 6.171 10.805 1.00 89.25 94 ARG A N 1
ATOM 675 C CA . ARG A 1 94 ? -14.726 5.092 10.503 1.00 89.25 94 ARG A CA 1
ATOM 676 C C . ARG A 1 94 ? -14.051 3.817 10.015 1.00 89.25 94 ARG A C 1
ATOM 678 O O . ARG A 1 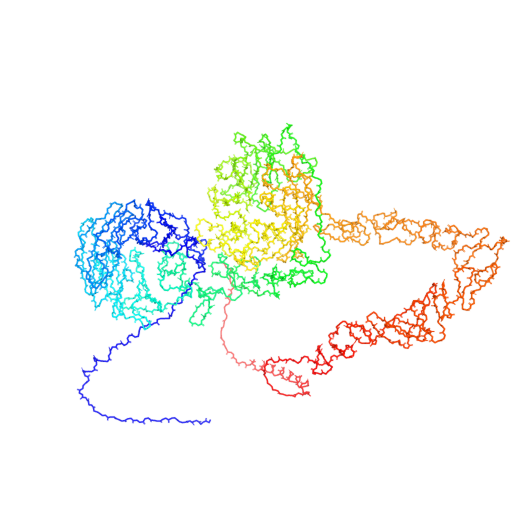94 ? -14.622 2.745 10.175 1.00 89.25 94 ARG A O 1
ATOM 685 N N . TRP A 1 95 ? -12.838 3.917 9.462 1.00 84.06 95 TRP A N 1
ATOM 686 C CA . TRP A 1 95 ? -12.069 2.771 8.960 1.00 84.06 95 TRP A CA 1
ATOM 687 C C . TRP A 1 95 ? -11.636 1.789 10.067 1.00 84.06 95 TRP A C 1
ATOM 689 O O . TRP A 1 95 ? -11.482 0.599 9.807 1.00 84.06 95 TRP A O 1
ATOM 699 N N . GLY A 1 96 ? -11.490 2.259 11.312 1.00 73.12 96 GLY A N 1
ATOM 700 C CA . GLY A 1 96 ? -10.898 1.475 12.407 1.00 73.12 96 GLY A CA 1
ATOM 701 C C . GLY A 1 96 ? -9.382 1.275 12.235 1.00 73.12 96 GLY A C 1
ATOM 702 O O . GLY A 1 96 ? -8.808 1.688 11.232 1.00 73.12 96 GLY A O 1
ATOM 703 N N . ALA A 1 97 ? -8.648 0.685 13.181 1.00 79.12 97 ALA A N 1
ATOM 704 C CA . ALA A 1 97 ? -8.980 0.328 14.561 1.00 79.12 97 ALA A CA 1
ATOM 705 C C . ALA A 1 97 ? -8.907 1.533 15.523 1.00 79.12 97 ALA A C 1
ATOM 707 O O . ALA A 1 97 ? -8.554 2.639 15.118 1.00 79.12 97 ALA A O 1
ATOM 708 N N . PHE A 1 98 ? -9.251 1.327 16.798 1.00 82.25 98 PHE A N 1
ATOM 709 C CA . PHE A 1 98 ? -9.273 2.389 17.817 1.00 82.25 98 PHE A CA 1
ATOM 710 C C . PHE A 1 98 ? -8.205 2.211 18.893 1.00 82.25 98 PHE A C 1
ATOM 712 O O . PHE A 1 98 ? -7.741 3.192 19.466 1.00 82.25 98 PHE A O 1
ATOM 719 N N . PHE A 1 99 ? -7.825 0.969 19.181 1.00 82.25 99 PHE A N 1
ATOM 720 C CA . PHE A 1 99 ? -6.931 0.630 20.281 1.00 82.25 99 PHE A CA 1
ATOM 721 C C . PHE A 1 99 ? -5.615 0.059 19.753 1.00 82.25 99 PHE A C 1
ATOM 723 O O . PHE A 1 99 ? -5.628 -0.869 18.944 1.00 82.25 99 PHE A O 1
ATOM 730 N N . GLU A 1 100 ? -4.494 0.600 20.229 1.00 73.69 100 GLU A N 1
ATOM 731 C CA . GLU A 1 100 ? -3.135 0.200 19.837 1.00 73.69 100 GLU A CA 1
ATOM 732 C C . GLU A 1 100 ? -2.455 -0.649 20.936 1.00 73.69 100 GLU A C 1
ATOM 734 O O . GLU A 1 100 ? -2.726 -0.422 22.120 1.00 73.69 100 GLU A O 1
ATOM 739 N N . PRO A 1 101 ? -1.560 -1.606 20.601 1.00 63.03 101 PRO A N 1
ATOM 740 C CA . PRO A 1 101 ? -0.905 -2.497 21.576 1.00 63.03 101 PRO A CA 1
ATOM 741 C C . PRO A 1 101 ? -0.018 -1.827 22.649 1.00 63.03 101 PRO A C 1
ATOM 743 O O . PRO A 1 101 ? 0.439 -2.497 23.570 1.00 63.03 101 PRO A O 1
ATOM 746 N N . GLY A 1 102 ? 0.277 -0.529 22.541 1.00 60.44 102 GLY A N 1
ATOM 747 C CA . GLY A 1 102 ? 1.453 0.093 23.164 1.00 60.44 102 GLY A CA 1
ATOM 748 C C . GLY A 1 102 ? 1.356 0.610 24.607 1.00 60.44 102 GLY A C 1
ATOM 749 O O . GLY A 1 102 ? 2.219 1.397 24.982 1.00 60.44 102 GLY A O 1
ATOM 750 N N . PHE A 1 103 ? 0.360 0.255 25.431 1.00 63.62 103 PHE A N 1
ATOM 751 C CA . PHE A 1 103 ? 0.174 0.964 26.715 1.00 63.62 103 PHE A CA 1
ATOM 752 C C . PHE A 1 103 ? 0.709 0.237 27.960 1.00 63.62 103 PHE A C 1
ATOM 754 O O . PHE A 1 103 ? 1.506 0.811 28.704 1.00 63.62 103 PHE A O 1
ATOM 761 N N . SER A 1 104 ? 0.290 -1.005 28.232 1.00 74.88 104 SER A N 1
ATOM 762 C CA . SER A 1 104 ? 0.796 -1.770 29.386 1.00 74.88 104 SER A CA 1
ATOM 763 C C . SER A 1 104 ? 0.282 -3.208 29.426 1.00 74.88 104 SER A C 1
ATOM 765 O O . SER A 1 104 ? -0.900 -3.446 29.188 1.00 74.88 104 SER A O 1
ATOM 767 N N . SER A 1 105 ? 1.124 -4.153 29.850 1.00 82.81 105 SER A N 1
ATOM 768 C CA . SER A 1 105 ? 0.693 -5.501 30.239 1.00 82.81 105 SER A CA 1
ATOM 769 C C . SER A 1 105 ? 0.532 -5.609 31.755 1.00 82.81 105 SER A C 1
ATOM 771 O O . SER A 1 105 ? 1.399 -5.171 32.517 1.00 82.81 105 SER A O 1
ATOM 773 N N . VAL A 1 106 ? -0.545 -6.246 32.196 1.00 84.69 106 VAL A N 1
ATOM 774 C CA . VAL A 1 106 ? -0.782 -6.616 33.587 1.00 84.69 106 VAL A CA 1
ATOM 775 C C . VAL A 1 106 ? -0.583 -8.122 33.725 1.00 84.69 106 VAL A C 1
ATOM 777 O O . VAL A 1 106 ? -1.321 -8.907 33.134 1.00 84.69 106 VAL A O 1
ATOM 780 N N . SER A 1 107 ? 0.416 -8.520 34.515 1.00 88.88 107 SER A N 1
ATOM 781 C CA . SER A 1 107 ? 0.789 -9.927 34.683 1.00 88.88 107 SER A CA 1
ATOM 782 C C . SER A 1 107 ? 0.493 -10.437 36.088 1.00 88.88 107 SER A C 1
ATOM 784 O O . SER A 1 107 ? 0.784 -9.769 37.081 1.00 88.88 107 SER A O 1
ATOM 786 N N . SER A 1 108 ? -0.044 -11.651 36.170 1.00 90.56 108 SER A N 1
ATOM 787 C CA . SER A 1 108 ? -0.242 -12.361 37.427 1.00 90.56 108 SER A CA 1
ATOM 788 C C . SER A 1 108 ? 1.051 -13.064 37.858 1.00 90.56 108 SER A C 1
ATOM 790 O O . SER A 1 108 ? 1.620 -13.837 37.075 1.00 90.56 108 SER A O 1
ATOM 792 N N . PRO A 1 109 ? 1.528 -12.871 39.102 1.00 92.00 109 PRO A N 1
ATOM 793 C CA . PRO A 1 109 ? 2.720 -13.551 39.612 1.00 92.00 109 PRO A CA 1
ATOM 794 C C . PRO A 1 109 ? 2.486 -15.043 39.912 1.00 92.00 109 PRO A C 1
ATOM 796 O O . PRO A 1 109 ? 3.455 -15.773 40.101 1.00 92.00 109 PRO A O 1
ATOM 799 N N . ARG A 1 110 ? 1.233 -15.521 39.898 1.00 90.69 110 ARG A N 1
ATOM 800 C CA . ARG A 1 110 ? 0.866 -16.916 40.189 1.00 90.69 110 ARG A CA 1
ATOM 801 C C . ARG A 1 110 ? 1.229 -17.852 39.023 1.00 90.69 110 ARG A C 1
ATOM 803 O O . ARG A 1 110 ? 0.678 -17.664 37.938 1.00 90.69 110 ARG A O 1
ATOM 810 N N . PRO A 1 111 ? 2.126 -18.844 39.204 1.00 82.88 111 PRO A N 1
ATOM 811 C CA . PRO A 1 111 ? 2.562 -19.730 38.122 1.00 82.88 111 PRO A CA 1
ATOM 812 C C . PRO A 1 111 ? 1.454 -20.635 37.576 1.00 82.88 111 PRO A C 1
ATOM 814 O O . PRO A 1 111 ? 1.350 -20.762 36.359 1.00 82.88 111 PRO A O 1
ATOM 817 N N . ASP A 1 112 ? 0.575 -21.141 38.442 1.00 82.12 112 ASP A N 1
ATOM 818 C CA . ASP A 1 112 ? -0.505 -22.072 38.084 1.00 82.12 112 ASP A CA 1
ATOM 819 C C . ASP A 1 112 ? -1.863 -21.369 37.896 1.00 82.12 112 ASP A C 1
ATOM 821 O O . ASP A 1 112 ? -2.910 -21.922 38.230 1.00 82.12 112 ASP A O 1
ATOM 825 N N . ASN A 1 113 ? -1.873 -20.116 37.419 1.00 81.94 113 ASN A N 1
ATOM 826 C CA . ASN A 1 113 ? -3.123 -19.364 37.280 1.00 81.94 113 ASN A CA 1
ATOM 827 C C . ASN A 1 113 ? -4.055 -20.017 36.231 1.00 81.94 113 ASN A C 1
ATOM 829 O O . ASN A 1 113 ? -3.671 -20.096 35.058 1.00 81.94 113 ASN A O 1
ATOM 833 N N . PRO A 1 114 ? -5.267 -20.484 36.596 1.00 78.00 114 PRO A N 1
ATOM 834 C CA . PRO A 1 114 ? -6.157 -21.134 35.645 1.00 78.00 114 PRO A CA 1
ATOM 835 C C . PRO A 1 114 ? -6.677 -20.161 34.584 1.00 78.00 114 PRO A C 1
ATOM 837 O O . PRO A 1 114 ? -7.218 -19.090 34.864 1.00 78.00 114 PRO A O 1
ATOM 840 N N . ALA A 1 115 ? -6.629 -20.588 33.321 1.00 75.12 115 ALA A N 1
ATOM 841 C CA . ALA A 1 115 ? -7.232 -19.830 32.231 1.00 75.12 115 ALA A CA 1
ATOM 842 C C . ALA A 1 115 ? -8.772 -19.692 32.357 1.00 75.12 115 ALA A C 1
ATOM 844 O O . ALA A 1 115 ? -9.371 -18.888 31.651 1.00 75.12 115 ALA A O 1
ATOM 845 N N . THR A 1 116 ? -9.420 -20.447 33.240 1.00 80.56 116 THR A N 1
ATOM 846 C CA . THR A 1 116 ? -10.883 -20.518 33.360 1.00 80.56 116 THR A CA 1
ATOM 847 C C . THR A 1 116 ? -11.476 -19.669 34.486 1.00 80.56 116 THR A C 1
ATOM 849 O O . THR A 1 116 ? -12.698 -19.621 34.595 1.00 80.56 116 THR A O 1
ATOM 852 N N . ALA A 1 117 ? -10.665 -19.025 35.335 1.00 84.12 117 ALA A N 1
ATOM 853 C CA . ALA A 1 117 ? -11.189 -18.173 36.405 1.00 84.12 117 ALA A CA 1
ATOM 854 C C . ALA A 1 117 ? -11.916 -16.940 35.838 1.00 84.12 117 ALA A C 1
ATOM 856 O O . ALA A 1 117 ? -11.492 -16.359 34.834 1.00 84.12 117 ALA A O 1
ATOM 857 N N . ALA A 1 118 ? -13.013 -16.545 36.487 1.00 88.19 118 ALA A N 1
ATOM 858 C CA . ALA A 1 118 ? -13.766 -15.354 36.119 1.00 88.19 118 ALA A CA 1
ATOM 859 C C . ALA A 1 118 ? -13.001 -14.098 36.552 1.00 88.19 118 ALA A C 1
ATOM 861 O O . ALA A 1 118 ? -12.331 -14.095 37.585 1.00 88.19 118 ALA A O 1
ATOM 862 N N . VAL A 1 119 ? -13.097 -13.022 35.768 1.00 88.38 119 VAL A N 1
ATOM 863 C CA . VAL A 1 119 ? -12.430 -11.749 36.066 1.00 88.38 119 VAL A CA 1
ATOM 864 C C . VAL A 1 119 ? -13.447 -10.619 36.041 1.00 88.38 119 VAL A C 1
ATOM 866 O O . VAL A 1 119 ? -14.086 -10.365 35.022 1.00 88.38 119 VAL A O 1
ATOM 869 N N . MET A 1 120 ? -13.558 -9.911 37.159 1.00 88.62 120 MET A N 1
ATOM 870 C CA . MET A 1 120 ? -14.248 -8.635 37.261 1.00 88.62 120 MET A CA 1
ATOM 871 C C . MET A 1 120 ? -13.261 -7.495 37.026 1.00 88.62 120 MET A C 1
ATOM 873 O O . MET A 1 120 ? -12.254 -7.364 37.726 1.00 88.62 120 MET A O 1
ATOM 877 N N . LEU A 1 121 ? -13.570 -6.651 36.044 1.00 84.44 121 LEU A N 1
ATOM 878 C CA . LEU A 1 121 ? -12.838 -5.417 35.786 1.00 84.44 121 LEU A CA 1
ATOM 879 C C . LEU A 1 121 ? -13.527 -4.266 36.501 1.00 84.44 121 LEU A C 1
ATOM 881 O O . LEU A 1 121 ? -14.626 -3.858 36.124 1.00 84.44 121 LEU A O 1
ATOM 885 N N . LEU A 1 122 ? -12.875 -3.744 37.533 1.00 84.88 122 LEU A N 1
ATOM 886 C CA . LEU A 1 122 ? -13.429 -2.680 38.350 1.00 84.88 122 LEU A CA 1
ATOM 887 C C . LEU A 1 122 ? -12.916 -1.315 37.869 1.00 84.88 122 LEU A C 1
ATOM 889 O O . LEU A 1 122 ? -11.707 -1.162 37.645 1.00 84.88 122 LEU A O 1
ATOM 893 N N . PRO A 1 123 ? -13.803 -0.311 37.736 1.00 71.69 123 PRO A N 1
ATOM 894 C CA . PRO A 1 123 ? -13.398 1.058 37.462 1.00 71.69 123 PRO A CA 1
ATOM 895 C C . PRO A 1 123 ? -12.346 1.550 38.477 1.00 71.69 123 PRO A C 1
ATOM 897 O O . PRO A 1 123 ? -12.619 1.451 39.667 1.00 71.69 123 PRO A O 1
ATOM 900 N N . PRO A 1 124 ? -11.178 2.084 38.064 1.00 68.94 124 PRO A N 1
ATOM 901 C CA . PRO A 1 124 ? -10.222 2.748 38.929 1.00 68.94 124 PRO A CA 1
ATOM 902 C C . PRO A 1 124 ? -10.871 3.873 39.728 1.00 68.94 124 PRO A C 1
ATOM 904 O O . PRO A 1 124 ? -11.653 4.670 39.203 1.00 68.94 124 PRO A O 1
ATOM 907 N N . ALA A 1 125 ? -10.426 4.003 40.974 1.00 64.19 125 ALA A N 1
ATOM 908 C CA . ALA A 1 125 ? -10.542 5.255 41.702 1.00 64.19 125 ALA A CA 1
ATOM 909 C C . ALA A 1 125 ? -9.852 6.398 40.915 1.00 64.19 125 ALA A C 1
ATOM 911 O O . ALA A 1 125 ? -8.936 6.135 40.124 1.00 64.19 125 ALA A O 1
ATOM 912 N N . PRO A 1 126 ? -10.254 7.671 41.102 1.00 59.28 126 PRO A N 1
ATOM 913 C CA . PRO A 1 126 ? -9.637 8.804 40.413 1.00 59.28 126 PRO A CA 1
ATOM 914 C C . PRO A 1 126 ? -8.100 8.765 40.490 1.00 59.28 126 PRO A C 1
ATOM 916 O O . PRO A 1 126 ? -7.529 8.744 41.575 1.00 59.28 126 PRO A O 1
ATOM 919 N N . GLY A 1 127 ? -7.431 8.739 39.331 1.00 55.81 127 GLY A N 1
ATOM 920 C CA . GLY A 1 127 ? -5.963 8.703 39.230 1.00 55.81 127 GLY A CA 1
ATOM 921 C C . GLY A 1 127 ? -5.304 7.313 39.265 1.00 55.81 127 GLY A C 1
ATOM 922 O O . GLY A 1 127 ? -4.079 7.246 39.196 1.00 55.81 127 GLY A O 1
ATOM 923 N N . ALA A 1 128 ? -6.065 6.214 39.335 1.00 60.84 128 ALA A N 1
ATOM 924 C CA . ALA A 1 128 ? -5.533 4.846 39.391 1.00 60.84 128 ALA A CA 1
ATOM 925 C C . ALA A 1 128 ? -5.687 4.057 38.069 1.00 60.84 128 ALA A C 1
ATOM 927 O O . ALA A 1 128 ? -6.417 4.448 37.156 1.00 60.84 128 ALA A O 1
ATOM 928 N N . ARG A 1 129 ? -4.985 2.918 37.968 1.00 69.38 129 ARG A N 1
ATOM 929 C CA . ARG A 1 129 ? -5.182 1.887 36.926 1.00 69.38 129 ARG A CA 1
ATOM 930 C C . ARG A 1 129 ? -6.380 0.990 37.286 1.00 69.38 129 ARG A C 1
ATOM 932 O O . ARG A 1 129 ? -6.687 0.893 38.474 1.00 69.38 129 ARG A O 1
ATOM 939 N N . PRO A 1 130 ? -7.054 0.346 36.310 1.00 76.81 130 PRO A N 1
ATOM 940 C CA . PRO A 1 130 ? -8.188 -0.528 36.602 1.00 76.81 130 PRO A CA 1
ATOM 941 C C . PRO A 1 130 ? -7.781 -1.675 37.525 1.00 76.81 130 PRO A C 1
ATOM 943 O O . PRO A 1 130 ? -6.696 -2.244 37.384 1.00 76.81 130 PRO A O 1
ATOM 946 N N . THR A 1 131 ? -8.680 -2.024 38.440 1.00 86.56 131 THR A N 1
ATOM 947 C CA . THR A 1 131 ? -8.452 -3.091 39.415 1.00 86.56 131 THR A CA 1
ATOM 948 C C . THR A 1 131 ? -9.090 -4.370 38.896 1.00 86.56 131 THR A C 1
ATOM 950 O O . THR A 1 131 ? -10.299 -4.434 38.674 1.00 86.56 131 THR A O 1
ATOM 953 N N . LEU A 1 132 ? -8.262 -5.386 38.660 1.00 89.88 132 LEU A N 1
ATOM 954 C CA . LEU A 1 132 ? -8.690 -6.689 38.156 1.00 89.88 132 LEU A CA 1
ATOM 955 C C . LEU A 1 132 ? -8.884 -7.648 39.333 1.00 89.88 132 LEU A C 1
ATOM 957 O O . LEU A 1 132 ? -7.917 -7.979 40.026 1.00 89.88 132 LEU A O 1
ATOM 961 N N . VAL A 1 133 ? -10.115 -8.111 39.536 1.00 92.69 133 VAL A N 1
ATOM 962 C CA . VAL A 1 133 ? -10.463 -9.114 40.550 1.00 92.69 133 VAL A CA 1
ATOM 963 C C . VAL A 1 133 ? -10.723 -10.439 39.851 1.00 92.69 133 VAL A C 1
ATOM 965 O O . VAL A 1 133 ? -11.684 -10.575 39.103 1.00 92.69 133 VAL A O 1
ATOM 968 N N . GLU A 1 134 ? -9.863 -11.418 40.089 1.00 92.69 134 GLU A N 1
ATOM 969 C CA . GLU A 1 134 ? -9.999 -12.777 39.573 1.00 92.69 134 GLU A CA 1
ATOM 970 C C . GLU A 1 134 ? -10.611 -13.674 40.649 1.00 92.69 134 GLU A C 1
ATOM 972 O O . GLU A 1 134 ? -10.224 -13.595 41.817 1.00 92.69 134 GLU A O 1
ATOM 977 N N . HIS A 1 135 ? -11.579 -14.510 40.283 1.00 92.75 135 HIS A N 1
ATOM 978 C CA . HIS A 1 135 ? -12.292 -15.337 41.246 1.00 92.75 135 HIS A CA 1
ATOM 979 C C . HIS A 1 135 ? -12.839 -16.643 40.659 1.00 92.75 135 HIS A C 1
ATOM 981 O O . HIS A 1 135 ? -13.015 -16.817 39.451 1.00 92.75 135 HIS A O 1
ATOM 987 N N . THR A 1 136 ? -13.135 -17.560 41.572 1.00 90.88 136 THR A N 1
ATOM 988 C CA . THR A 1 136 ? -13.916 -18.783 41.364 1.00 90.88 136 THR A CA 1
ATOM 989 C C . THR A 1 136 ? -15.053 -18.817 42.390 1.00 90.88 136 THR A C 1
ATOM 991 O O . THR A 1 136 ? -15.343 -17.806 43.027 1.00 90.88 136 THR A O 1
ATOM 994 N N . ASP A 1 137 ? -15.699 -19.965 42.561 1.00 86.88 137 ASP A N 1
ATOM 995 C CA . ASP A 1 137 ? -16.651 -20.234 43.641 1.00 86.88 137 ASP A CA 1
ATOM 996 C C . ASP A 1 137 ? -15.969 -20.604 44.979 1.00 86.88 137 ASP A C 1
ATOM 998 O O . ASP A 1 137 ? -16.650 -20.794 45.988 1.00 86.88 137 ASP A O 1
ATOM 1002 N N . GLN A 1 138 ? -14.632 -20.720 44.992 1.00 87.88 138 GLN A N 1
ATOM 1003 C CA . GLN A 1 138 ? -13.832 -21.111 46.163 1.00 87.88 138 GLN A CA 1
ATOM 1004 C C . GLN A 1 138 ? -12.865 -20.019 46.637 1.00 87.88 138 GLN A C 1
ATOM 1006 O O . GLN A 1 138 ? -12.556 -19.936 47.825 1.00 87.88 138 GLN A O 1
ATOM 1011 N N . TRP A 1 139 ? -12.352 -19.188 45.728 1.00 92.38 139 TRP A N 1
ATOM 1012 C CA . TRP A 1 139 ? -11.339 -18.181 46.047 1.00 92.38 139 TRP A CA 1
ATOM 1013 C C . TRP A 1 139 ? -11.509 -16.902 45.235 1.00 92.38 139 TRP A C 1
ATOM 1015 O O . TRP A 1 139 ? -12.093 -16.900 44.151 1.00 92.38 139 TRP A O 1
ATOM 1025 N N . VAL A 1 140 ? -10.938 -15.819 45.753 1.00 95.06 140 VAL A N 1
ATOM 1026 C CA . VAL A 1 140 ? -10.842 -14.507 45.113 1.00 95.06 140 VAL A CA 1
ATOM 1027 C C . VAL A 1 140 ? -9.425 -13.957 45.272 1.00 95.06 140 VAL A C 1
ATOM 1029 O O . VAL A 1 140 ? -8.737 -14.232 46.255 1.00 95.06 140 VAL A O 1
ATOM 1032 N N . ALA A 1 141 ? -8.951 -13.203 44.290 1.00 94.62 141 ALA A N 1
ATOM 1033 C CA . ALA A 1 141 ? -7.663 -12.535 44.348 1.00 94.62 141 ALA A CA 1
ATOM 1034 C C . ALA A 1 141 ? -7.654 -11.286 43.471 1.00 94.62 141 ALA A C 1
ATOM 1036 O O . ALA A 1 141 ? -8.281 -11.239 42.414 1.00 94.62 141 ALA A O 1
ATOM 1037 N N . LEU A 1 142 ? -6.834 -10.304 43.836 1.00 93.44 142 LEU A N 1
ATOM 1038 C CA . LEU A 1 142 ? -6.395 -9.317 42.855 1.00 93.44 142 LEU A CA 1
ATOM 1039 C C . LEU A 1 142 ? -5.510 -10.027 41.824 1.00 93.44 142 LEU A C 1
ATOM 1041 O O . LEU A 1 142 ? -4.664 -10.858 42.180 1.00 93.44 142 LEU A O 1
ATOM 1045 N N . PHE A 1 143 ? -5.691 -9.732 40.538 1.00 91.50 143 PHE A N 1
ATOM 1046 C CA . PHE A 1 143 ? -4.999 -10.454 39.464 1.00 91.50 143 PHE A CA 1
ATOM 1047 C C . PHE A 1 143 ? -3.466 -10.399 39.608 1.00 91.50 143 PHE A C 1
ATOM 1049 O O . PHE A 1 143 ? -2.772 -11.383 39.354 1.00 91.50 143 PHE A O 1
ATOM 1056 N N . GLN A 1 144 ? -2.946 -9.274 40.105 1.00 89.81 144 GLN A N 1
ATOM 1057 C CA . GLN A 1 144 ? -1.517 -9.036 40.332 1.00 89.81 144 GLN A CA 1
ATOM 1058 C C . GLN A 1 144 ? -1.000 -9.503 41.702 1.00 89.81 144 GLN A C 1
ATOM 1060 O O . GLN A 1 144 ? 0.191 -9.374 41.974 1.00 89.81 144 GLN A O 1
ATOM 1065 N N . ALA A 1 145 ? -1.853 -10.042 42.576 1.00 92.44 145 ALA A N 1
ATOM 1066 C CA . ALA A 1 145 ? -1.426 -10.542 43.882 1.00 92.44 145 ALA A CA 1
ATOM 1067 C C . ALA A 1 145 ? -0.730 -11.910 43.775 1.00 92.44 145 ALA A C 1
ATOM 1069 O O . ALA A 1 145 ? -1.047 -12.724 42.910 1.00 92.44 145 ALA A O 1
ATOM 1070 N N . ALA A 1 146 ? 0.196 -12.207 44.688 1.00 91.19 146 ALA A N 1
ATOM 1071 C CA . ALA A 1 146 ? 0.830 -13.528 44.764 1.00 91.19 146 ALA A CA 1
ATOM 1072 C C . ALA A 1 146 ? -0.100 -14.609 45.338 1.00 91.19 146 ALA A C 1
ATOM 1074 O O . ALA A 1 146 ? 0.041 -15.780 44.996 1.00 91.19 146 ALA A O 1
ATOM 1075 N N . SER A 1 147 ? -1.068 -14.213 46.165 1.00 89.75 147 SER A N 1
ATOM 1076 C CA . SER A 1 147 ? -1.900 -15.130 46.944 1.00 89.75 147 SER A CA 1
ATOM 1077 C C . SER A 1 147 ? -3.336 -15.190 46.429 1.00 89.75 147 SER A C 1
ATOM 1079 O O . SER A 1 147 ? -3.887 -14.184 45.982 1.00 89.75 147 SER A O 1
ATOM 1081 N N . GLN A 1 148 ? -3.942 -16.375 46.526 1.00 92.88 148 GLN A N 1
ATOM 1082 C CA . GLN A 1 148 ? -5.390 -16.570 46.434 1.00 92.88 148 GLN A CA 1
ATOM 1083 C C . GLN A 1 148 ? -5.977 -16.544 47.842 1.00 92.88 148 GLN A C 1
ATOM 1085 O O . GLN A 1 148 ? -5.390 -17.113 48.764 1.00 92.88 148 GLN A O 1
ATOM 1090 N N . LEU A 1 149 ? -7.117 -15.882 48.011 1.00 94.88 149 LEU A N 1
ATOM 1091 C CA . LEU A 1 149 ? -7.784 -15.752 49.299 1.00 94.88 149 LEU A CA 1
ATOM 1092 C C . LEU A 1 149 ? -9.073 -16.579 49.270 1.00 94.88 149 LEU A C 1
ATOM 1094 O O . LEU A 1 149 ? -9.841 -16.452 48.312 1.00 94.88 149 LEU A O 1
ATOM 1098 N N . PRO A 1 150 ? -9.313 -17.449 50.266 1.00 94.19 150 PRO A N 1
ATOM 1099 C CA . PRO A 1 150 ? -10.521 -18.261 50.299 1.00 94.19 150 PRO A CA 1
ATOM 1100 C C . PRO A 1 150 ? -11.751 -17.362 50.429 1.00 94.19 150 PRO A C 1
ATOM 1102 O O . PRO A 1 150 ? -11.740 -16.387 51.182 1.00 94.19 150 PRO A O 1
ATOM 1105 N N . LEU A 1 151 ? -12.812 -17.693 49.695 1.00 93.12 151 LEU A N 1
ATOM 1106 C CA . LEU A 1 151 ? -14.116 -17.070 49.898 1.00 93.12 151 LEU A CA 1
ATOM 1107 C C . LEU A 1 151 ? -14.737 -17.564 51.221 1.00 93.12 151 LEU A C 1
ATOM 1109 O O . LEU A 1 151 ? -14.396 -18.657 51.679 1.00 93.12 151 LEU A O 1
ATOM 1113 N N . PRO A 1 152 ? -15.670 -16.805 51.829 1.00 90.31 152 PRO A N 1
ATOM 1114 C CA . PRO A 1 152 ? -16.233 -17.133 53.146 1.00 90.31 152 PRO A CA 1
ATOM 1115 C C . PRO A 1 152 ? -16.897 -18.512 53.246 1.00 90.31 152 PRO A C 1
ATOM 1117 O O . PRO A 1 152 ? -16.961 -19.107 54.321 1.00 90.31 152 PRO A O 1
ATOM 1120 N N . ALA A 1 153 ? -17.411 -19.026 52.127 1.00 86.88 153 ALA A N 1
ATOM 1121 C CA . ALA A 1 153 ? -17.981 -20.361 52.031 1.00 86.88 153 ALA A CA 1
ATOM 1122 C C . ALA A 1 153 ? -17.802 -20.932 50.611 1.00 86.88 153 ALA A C 1
ATOM 1124 O O . ALA A 1 153 ? -17.796 -20.160 49.649 1.00 86.88 153 ALA A O 1
ATOM 1125 N N . PRO A 1 154 ? -17.727 -22.267 50.453 1.00 79.00 154 PRO A N 1
ATOM 1126 C CA . PRO A 1 154 ? -17.776 -22.914 49.143 1.00 79.00 154 PRO A CA 1
ATOM 1127 C C . PRO A 1 154 ? -19.077 -22.577 48.401 1.00 79.00 154 PRO A C 1
ATOM 1129 O O . PRO A 1 154 ? -20.156 -22.594 49.000 1.00 79.00 154 PRO A O 1
ATOM 1132 N N . GLY A 1 155 ? -18.992 -22.306 47.097 1.00 78.56 155 GLY A N 1
ATOM 1133 C CA . GLY A 1 155 ? -20.159 -21.918 46.296 1.00 78.56 155 GLY A CA 1
ATOM 1134 C C . GLY A 1 155 ? -20.560 -20.449 46.465 1.00 78.56 155 GLY A C 1
ATOM 1135 O O . GLY A 1 155 ? -21.679 -20.076 46.106 1.00 78.56 155 GLY A O 1
ATOM 1136 N N . ALA A 1 156 ? -19.680 -19.621 47.038 1.00 88.44 156 ALA A N 1
ATOM 1137 C CA . ALA A 1 156 ? -19.879 -18.183 47.102 1.00 88.44 156 ALA A CA 1
ATOM 1138 C C . ALA A 1 156 ? -19.854 -17.579 45.691 1.00 88.44 156 ALA A C 1
ATOM 1140 O O . ALA A 1 156 ? -18.979 -17.872 44.879 1.00 88.44 156 ALA A O 1
ATOM 1141 N N . GLU A 1 157 ? -20.821 -16.716 45.408 1.00 91.31 157 GLU A N 1
ATOM 1142 C CA . GLU A 1 157 ? -20.960 -16.035 44.125 1.00 91.31 157 GLU A CA 1
ATOM 1143 C C . GLU A 1 157 ? -20.687 -14.550 44.318 1.00 91.31 157 GLU A C 1
ATOM 1145 O O . GLU A 1 157 ? -21.327 -13.910 45.151 1.00 91.31 157 GLU A O 1
ATOM 1150 N N . LEU A 1 158 ? -19.754 -13.989 43.555 1.00 93.50 158 LEU A N 1
ATOM 1151 C CA . LEU A 1 158 ? -19.543 -12.547 43.535 1.00 93.50 158 LEU A CA 1
ATOM 1152 C C . LEU A 1 158 ? -20.491 -11.894 42.528 1.00 93.50 158 LEU A C 1
ATOM 1154 O O . LEU A 1 158 ? -20.571 -12.330 41.383 1.00 93.50 158 LEU A O 1
ATOM 1158 N N . LEU A 1 159 ? -21.185 -10.842 42.963 1.00 92.62 159 LEU A N 1
ATOM 1159 C CA . LEU A 1 159 ? -22.183 -10.134 42.161 1.00 92.62 159 LEU A CA 1
ATOM 1160 C C . LEU A 1 159 ? -21.669 -8.792 41.629 1.00 92.62 159 LEU A C 1
ATOM 1162 O O . LEU A 1 159 ? -21.944 -8.432 40.488 1.00 92.62 159 LEU A O 1
ATOM 1166 N N . ALA A 1 160 ? -20.952 -8.030 42.458 1.00 92.81 160 ALA A N 1
ATOM 1167 C CA . ALA A 1 160 ? -20.460 -6.699 42.110 1.00 92.81 160 ALA A CA 1
ATOM 1168 C C . ALA A 1 160 ? -19.182 -6.357 42.886 1.00 92.81 160 ALA A C 1
ATOM 1170 O O . ALA A 1 160 ? -18.924 -6.898 43.962 1.00 92.81 160 ALA A O 1
ATOM 1171 N N . GLY A 1 161 ? -18.407 -5.404 42.370 1.00 91.75 161 GLY A N 1
ATOM 1172 C CA . GLY A 1 161 ? -17.248 -4.857 43.068 1.00 91.75 161 GLY A CA 1
ATOM 1173 C C . GLY A 1 161 ? -17.039 -3.376 42.772 1.00 91.75 161 GLY A C 1
ATOM 1174 O O . GLY A 1 161 ? -17.492 -2.865 41.747 1.00 91.75 161 GLY A O 1
ATOM 1175 N N . VAL A 1 162 ? -16.340 -2.694 43.672 1.00 89.19 162 VAL A N 1
ATOM 1176 C CA . VAL A 1 162 ? -15.902 -1.302 43.521 1.00 89.19 162 VAL A CA 1
ATOM 1177 C C . VAL A 1 162 ? -14.410 -1.236 43.827 1.00 89.19 162 VAL A C 1
ATOM 1179 O O . VAL A 1 162 ? -13.970 -1.727 44.865 1.00 89.19 162 VAL A O 1
ATOM 1182 N N . ALA A 1 163 ? -13.614 -0.629 42.944 1.00 88.19 163 ALA A N 1
ATOM 1183 C CA . ALA A 1 163 ? -12.209 -0.399 43.258 1.00 88.19 163 ALA A CA 1
ATOM 1184 C C . ALA A 1 163 ? -12.079 0.744 44.271 1.00 88.19 163 ALA A C 1
ATOM 1186 O O . ALA A 1 163 ? -12.638 1.825 44.082 1.00 88.19 163 ALA A O 1
ATOM 1187 N N . VAL A 1 164 ? -11.300 0.516 45.324 1.00 86.94 164 VAL A N 1
ATOM 1188 C CA . VAL A 1 164 ? -10.910 1.558 46.288 1.00 86.94 164 VAL A CA 1
ATOM 1189 C C . VAL A 1 164 ? -9.571 2.166 45.872 1.00 86.94 164 VAL A C 1
ATOM 1191 O O . VAL A 1 164 ? -9.365 3.373 45.970 1.00 86.94 164 VAL A O 1
ATOM 1194 N N . GLY A 1 165 ? -8.685 1.323 45.349 1.00 83.06 165 GLY A N 1
ATOM 1195 C CA . GLY A 1 165 ? -7.383 1.672 44.806 1.00 83.06 165 GLY A CA 1
ATOM 1196 C C . GLY A 1 165 ? -6.895 0.576 43.863 1.00 83.06 165 GLY A C 1
ATOM 1197 O O . GLY A 1 165 ? -7.634 -0.348 43.523 1.00 83.06 165 GLY A O 1
ATOM 1198 N N . PHE A 1 166 ? -5.637 0.667 43.442 1.00 78.81 166 PHE A N 1
ATOM 1199 C CA . PHE A 1 166 ? -5.039 -0.313 42.529 1.00 78.81 166 PHE A CA 1
ATOM 1200 C C . PHE A 1 166 ? -4.850 -1.699 43.170 1.00 78.81 166 PHE A C 1
ATOM 1202 O O . PHE A 1 166 ? -4.945 -2.724 42.502 1.00 78.81 166 PHE A O 1
ATOM 1209 N N . ASP A 1 167 ? -4.608 -1.726 44.476 1.00 87.25 167 ASP A N 1
ATOM 1210 C CA . ASP A 1 167 ? -4.324 -2.905 45.292 1.00 87.25 167 ASP A CA 1
ATOM 1211 C C . ASP A 1 167 ? -5.436 -3.203 46.314 1.00 87.25 167 ASP A C 1
ATOM 1213 O O . ASP A 1 167 ? -5.241 -4.003 47.234 1.00 87.25 167 ASP A O 1
ATOM 1217 N N . GLN A 1 168 ? -6.603 -2.570 46.147 1.00 90.81 168 GLN A N 1
ATOM 1218 C CA . GLN A 1 168 ? -7.743 -2.726 47.041 1.00 90.81 168 GLN A CA 1
ATOM 1219 C C . GLN A 1 168 ? -9.086 -2.599 46.308 1.00 90.81 168 GLN A C 1
ATOM 1221 O O . GLN A 1 168 ? -9.320 -1.649 45.556 1.00 90.81 168 GLN A O 1
ATOM 1226 N N . ALA A 1 169 ? -10.006 -3.517 46.593 1.00 92.69 169 ALA A N 1
ATOM 1227 C CA . ALA A 1 169 ? -11.378 -3.495 46.095 1.00 92.69 169 ALA A CA 1
ATOM 1228 C C . ALA A 1 169 ? -12.370 -3.911 47.184 1.00 92.69 169 ALA A C 1
ATOM 1230 O O . ALA A 1 169 ? -12.071 -4.782 47.992 1.00 92.69 169 ALA A O 1
ATOM 1231 N N . ASP A 1 170 ? -13.568 -3.340 47.172 1.00 92.50 170 ASP A N 1
ATOM 1232 C CA . ASP A 1 170 ? -14.699 -3.868 47.930 1.00 92.50 170 ASP A CA 1
ATOM 1233 C C . ASP A 1 170 ? -15.490 -4.810 47.017 1.00 92.50 170 ASP A C 1
ATOM 1235 O O . ASP A 1 170 ? -15.829 -4.443 45.889 1.00 92.50 170 ASP A O 1
ATOM 1239 N N . VAL A 1 171 ? -15.776 -6.023 47.486 1.00 94.44 171 VAL A N 1
ATOM 1240 C CA . VAL A 1 171 ? -16.516 -7.046 46.736 1.00 94.44 171 VAL A CA 1
ATOM 1241 C C . VAL A 1 171 ? -17.775 -7.458 47.487 1.00 94.44 171 VAL A C 1
ATOM 1243 O O . VAL A 1 171 ? -17.759 -7.652 48.703 1.00 94.44 171 VAL A O 1
ATOM 1246 N N . LEU A 1 172 ? -18.869 -7.590 46.745 1.00 95.00 172 LEU A N 1
ATOM 1247 C CA . LEU A 1 172 ? -20.186 -7.967 47.237 1.00 95.00 172 LEU A CA 1
ATOM 1248 C C . LEU A 1 172 ? -20.612 -9.274 46.570 1.00 95.00 172 LEU A C 1
ATOM 1250 O O . LEU A 1 172 ? -20.550 -9.407 45.345 1.00 95.00 172 LEU A O 1
ATOM 1254 N N . GLY A 1 173 ? -21.089 -10.220 47.370 1.00 94.12 173 GLY A N 1
ATOM 1255 C CA . GLY A 1 173 ? -21.530 -11.515 46.877 1.00 94.12 173 GLY A CA 1
ATOM 1256 C C . GLY A 1 173 ? -22.603 -12.173 47.733 1.00 94.12 173 GLY A C 1
ATOM 1257 O O . GLY A 1 173 ? -23.133 -11.585 48.677 1.00 94.12 173 GLY A O 1
ATOM 1258 N N . LEU A 1 174 ? -22.919 -13.418 47.391 1.00 93.75 174 LEU A N 1
ATOM 1259 C CA . LEU A 1 174 ? -23.879 -14.279 48.071 1.00 93.75 174 LEU A CA 1
ATOM 1260 C C . LEU A 1 174 ? -23.222 -15.586 48.504 1.00 93.75 174 LEU A C 1
ATOM 1262 O O . LEU A 1 174 ? -22.440 -16.177 47.762 1.00 93.75 174 LEU A O 1
ATOM 1266 N N . LEU A 1 175 ? -23.599 -16.068 49.684 1.00 90.75 175 LEU A N 1
ATOM 1267 C CA . LEU A 1 175 ? -23.186 -17.361 50.220 1.00 90.75 175 LEU A CA 1
ATOM 1268 C C . LEU A 1 175 ? -24.273 -18.423 49.999 1.00 90.75 175 LEU A C 1
ATOM 1270 O O . LEU A 1 175 ? -25.472 -18.126 50.009 1.00 90.75 175 LEU A O 1
ATOM 1274 N N . GLY A 1 176 ? -23.843 -19.677 49.838 1.00 81.00 176 GLY A N 1
ATOM 1275 C CA . GLY A 1 176 ? -24.709 -20.839 49.600 1.00 81.00 176 GLY A CA 1
ATOM 1276 C C . GLY A 1 176 ? -25.010 -21.082 48.114 1.00 81.00 176 GLY A C 1
ATOM 1277 O O . GLY A 1 176 ? -24.759 -20.201 47.300 1.00 81.00 176 GLY A O 1
ATOM 1278 N N . PRO A 1 177 ? -25.531 -22.260 47.732 1.00 78.12 177 PRO A N 1
ATOM 1279 C CA . PRO A 1 177 ? -25.759 -22.619 46.332 1.00 78.12 177 PRO A CA 1
ATOM 1280 C C . PRO A 1 177 ? -26.934 -21.847 45.695 1.00 78.12 177 PRO A C 1
ATOM 1282 O O . PRO A 1 177 ? -27.871 -21.464 46.403 1.00 78.12 177 PRO A O 1
ATOM 1285 N N . PRO A 1 178 ? -26.933 -21.644 44.362 1.00 76.94 178 PRO A N 1
ATOM 1286 C CA . PRO A 1 178 ? -28.075 -21.076 43.648 1.00 76.94 178 PRO A CA 1
ATOM 1287 C C . PRO A 1 178 ? -29.315 -21.978 43.784 1.00 76.94 178 PRO A C 1
ATOM 1289 O O . PRO A 1 178 ? -29.236 -23.196 43.624 1.00 76.94 178 PRO A O 1
ATOM 1292 N N . GLY A 1 179 ? -30.471 -21.384 44.093 1.00 74.88 179 GLY A N 1
ATOM 1293 C CA . GLY A 1 179 ? -31.727 -22.105 44.314 1.00 74.88 179 GLY A CA 1
ATOM 1294 C C . GLY A 1 179 ? -32.875 -21.187 44.761 1.00 74.88 179 GLY A C 1
ATOM 1295 O O . GLY A 1 179 ? -32.666 -19.988 44.928 1.00 74.88 179 GLY A O 1
ATOM 1296 N N . PRO A 1 180 ? -34.089 -21.725 44.981 1.00 74.94 180 PRO A N 1
ATOM 1297 C CA . PRO A 1 180 ? -35.285 -20.936 45.311 1.00 74.94 180 PRO A CA 1
ATOM 1298 C C . PRO A 1 180 ? -35.293 -20.342 46.735 1.00 74.94 180 PRO A C 1
ATOM 1300 O O . PRO A 1 180 ? -36.239 -19.650 47.105 1.00 74.94 180 PRO A O 1
ATOM 1303 N N . GLY A 1 181 ? -34.278 -20.630 47.556 1.00 80.62 181 GLY A N 1
ATOM 1304 C CA . GLY A 1 181 ? -34.164 -20.140 48.931 1.00 80.62 181 GLY A CA 1
ATOM 1305 C C . GLY A 1 181 ? -33.487 -18.772 49.045 1.00 80.62 181 GLY A C 1
ATOM 1306 O O . GLY A 1 181 ? -32.802 -18.315 48.129 1.00 80.62 181 GLY A O 1
ATOM 1307 N N . ALA A 1 182 ? -33.649 -18.129 50.204 1.00 86.94 182 ALA A N 1
ATOM 1308 C CA . ALA A 1 182 ? -32.913 -16.911 50.523 1.00 86.94 182 ALA A CA 1
ATOM 1309 C C . ALA A 1 182 ? -31.416 -17.216 50.707 1.00 86.94 182 ALA A C 1
ATOM 1311 O O . ALA A 1 182 ? -31.057 -18.176 51.390 1.00 86.94 182 ALA A O 1
ATOM 1312 N N . ARG A 1 183 ? -30.549 -16.392 50.114 1.00 90.94 183 ARG A N 1
ATOM 1313 C CA . ARG A 1 183 ? -29.085 -16.491 50.226 1.00 90.94 183 ARG A CA 1
ATOM 1314 C C . ARG A 1 183 ? -28.539 -15.352 51.077 1.00 90.94 183 ARG A C 1
ATOM 1316 O O . ARG A 1 183 ? -29.083 -14.248 51.076 1.00 90.94 183 ARG A O 1
ATOM 1323 N N . THR A 1 184 ? -27.469 -15.621 51.815 1.00 91.50 184 THR A N 1
ATOM 1324 C CA . THR A 1 184 ? -26.870 -14.640 52.729 1.00 91.50 184 THR A CA 1
ATOM 1325 C C . THR A 1 184 ? -25.913 -13.731 51.957 1.00 91.50 184 THR A C 1
ATOM 1327 O O . THR A 1 184 ? -24.954 -14.249 51.382 1.00 91.50 184 THR A O 1
ATOM 1330 N N . PRO A 1 185 ? -26.127 -12.404 51.923 1.00 93.31 185 PRO A N 1
ATOM 1331 C CA . PRO A 1 185 ? -25.184 -11.484 51.301 1.00 93.31 185 PRO A CA 1
ATOM 1332 C C . PRO A 1 185 ? -23.935 -11.307 52.166 1.00 93.31 185 PRO A C 1
ATOM 1334 O O . PRO A 1 185 ? -24.033 -11.160 53.386 1.00 93.31 185 PRO A O 1
ATOM 1337 N N . PHE A 1 186 ? -22.769 -11.252 51.528 1.00 93.38 186 PHE A N 1
ATOM 1338 C CA . PHE A 1 186 ? -21.507 -10.910 52.176 1.00 93.38 186 PHE A CA 1
ATOM 1339 C C . PHE A 1 186 ? -20.837 -9.743 51.457 1.00 93.38 186 PHE A C 1
ATOM 1341 O O . PHE A 1 186 ? -20.902 -9.624 50.235 1.00 93.38 186 PHE A O 1
ATOM 1348 N N . LEU A 1 187 ? -20.184 -8.890 52.237 1.00 93.75 187 LEU A N 1
ATOM 1349 C CA . LEU A 1 187 ? -19.375 -7.775 51.767 1.00 93.75 187 LEU A CA 1
ATOM 1350 C C . LEU A 1 187 ? -17.973 -7.960 52.337 1.00 93.75 187 LEU A C 1
ATOM 1352 O O . LEU A 1 187 ? -17.832 -8.258 53.523 1.00 93.75 187 LEU A O 1
ATOM 1356 N N . ALA A 1 188 ? -16.943 -7.771 51.522 1.00 93.62 188 ALA A N 1
ATOM 1357 C CA . ALA A 1 188 ? -15.567 -7.864 51.984 1.00 93.62 188 ALA A CA 1
ATOM 1358 C C . ALA A 1 188 ? -14.660 -6.832 51.310 1.00 93.62 188 ALA A C 1
ATOM 1360 O O . ALA A 1 188 ? -14.812 -6.535 50.126 1.00 93.62 188 ALA A O 1
ATOM 1361 N N . SER A 1 189 ? -13.683 -6.329 52.065 1.00 92.94 189 SER A N 1
ATOM 1362 C CA . SER A 1 189 ? -12.561 -5.558 51.531 1.00 92.94 189 SER A CA 1
ATOM 1363 C C . SER A 1 189 ? -11.446 -6.525 51.139 1.00 92.94 189 SER A C 1
ATOM 1365 O O . SER A 1 189 ? -10.847 -7.182 51.992 1.00 92.94 189 SER A O 1
ATOM 1367 N N . LEU A 1 190 ? -11.160 -6.590 49.846 1.00 94.75 190 LEU A N 1
ATOM 1368 C CA . LEU A 1 190 ? -10.103 -7.377 49.229 1.00 94.75 190 LEU A CA 1
ATOM 1369 C C . LEU A 1 190 ? -8.833 -6.532 49.081 1.00 94.75 190 LEU A C 1
ATOM 1371 O O . LEU A 1 190 ? -8.856 -5.487 48.433 1.00 94.75 190 LEU A O 1
ATOM 1375 N N . THR A 1 191 ? -7.718 -7.012 49.625 1.00 94.06 191 THR A N 1
ATOM 1376 C CA . THR A 1 191 ? -6.366 -6.477 49.405 1.00 94.06 191 THR A CA 1
ATOM 1377 C C . THR A 1 191 ? -5.467 -7.543 48.770 1.00 94.06 191 THR A C 1
ATOM 1379 O O . THR A 1 191 ? -5.904 -8.651 48.457 1.00 94.06 191 THR A O 1
ATOM 1382 N N . THR A 1 192 ? -4.182 -7.242 48.576 1.00 92.69 192 THR A N 1
ATOM 1383 C CA . THR A 1 192 ? -3.206 -8.212 48.046 1.00 92.69 192 THR A CA 1
ATOM 1384 C C . THR A 1 192 ? -2.942 -9.403 48.972 1.00 92.69 192 THR A C 1
ATOM 1386 O O . THR A 1 192 ? -2.434 -10.424 48.505 1.00 92.69 192 THR A O 1
ATOM 1389 N N . THR A 1 193 ? -3.273 -9.294 50.263 1.00 93.94 193 THR A N 1
ATOM 1390 C CA . THR A 1 193 ? -2.945 -10.301 51.287 1.00 93.94 193 THR A CA 1
ATOM 1391 C C . THR A 1 193 ? -4.112 -10.702 52.184 1.00 93.94 193 THR A C 1
ATOM 1393 O O . THR A 1 193 ? -3.976 -11.679 52.918 1.00 93.94 193 THR A O 1
ATOM 1396 N N . ALA A 1 194 ? -5.247 -9.999 52.142 1.00 94.69 194 ALA A N 1
ATOM 1397 C CA . ALA A 1 194 ? -6.380 -10.267 53.021 1.00 94.69 194 ALA A CA 1
ATOM 1398 C C . ALA A 1 194 ? -7.734 -10.066 52.328 1.00 94.69 194 ALA A C 1
ATOM 1400 O O . ALA A 1 194 ? -7.896 -9.187 51.481 1.00 94.69 194 ALA A O 1
ATOM 1401 N N . LEU A 1 195 ? -8.711 -10.880 52.733 1.00 95.06 195 LEU A N 1
ATOM 1402 C CA . LEU A 1 195 ? -10.131 -10.694 52.446 1.00 95.06 195 LEU A CA 1
ATOM 1403 C C . LEU A 1 195 ? -10.827 -10.458 53.788 1.00 95.06 195 LEU A C 1
ATOM 1405 O O . LEU A 1 195 ? -11.037 -11.399 54.552 1.00 95.06 195 LEU A O 1
ATOM 1409 N N . THR A 1 196 ? -11.125 -9.201 54.102 1.00 93.38 196 THR A N 1
ATOM 1410 C CA . THR A 1 196 ? -11.709 -8.825 55.394 1.00 93.38 196 THR A CA 1
ATOM 1411 C C . THR A 1 196 ? -13.205 -8.619 55.236 1.00 93.38 196 THR A C 1
ATOM 1413 O O . THR A 1 196 ? -13.631 -7.659 54.592 1.00 93.38 196 THR A O 1
ATOM 1416 N N . GLU A 1 197 ? -14.007 -9.505 55.823 1.00 90.38 197 GLU A N 1
ATOM 1417 C CA . GLU A 1 197 ? -15.462 -9.357 55.834 1.00 90.38 197 GLU A CA 1
ATOM 1418 C C . GLU A 1 197 ? -15.904 -8.111 56.608 1.00 90.38 197 GLU A C 1
ATOM 1420 O O . GLU A 1 197 ? -15.384 -7.780 57.677 1.00 90.38 197 GLU A O 1
ATOM 1425 N N . VAL A 1 198 ? -16.906 -7.434 56.060 1.00 88.88 198 VAL A N 1
ATOM 1426 C CA . VAL A 1 198 ? -17.572 -6.283 56.658 1.00 88.88 198 VAL A CA 1
ATOM 1427 C C . VAL A 1 198 ? -19.013 -6.682 56.942 1.00 88.88 198 VAL A C 1
ATOM 1429 O O . VAL A 1 198 ? -19.721 -7.176 56.062 1.00 88.88 198 VAL A O 1
ATOM 1432 N N . ALA A 1 199 ? -19.459 -6.459 58.180 1.00 85.00 199 ALA A N 1
ATOM 1433 C CA . ALA A 1 199 ? -20.828 -6.754 58.579 1.00 85.00 199 ALA A CA 1
ATOM 1434 C C . ALA A 1 199 ? -21.810 -6.007 57.669 1.00 85.00 199 ALA A C 1
ATOM 1436 O O . ALA A 1 199 ? -21.791 -4.784 57.589 1.00 85.00 199 ALA A O 1
ATOM 1437 N N . THR A 1 200 ? -22.653 -6.763 56.975 1.00 85.44 200 THR A N 1
ATOM 1438 C CA . THR A 1 200 ? -23.438 -6.276 55.839 1.00 85.44 200 THR A CA 1
ATOM 1439 C C . THR A 1 200 ? -24.723 -5.559 56.279 1.00 85.44 200 THR A C 1
ATOM 1441 O O . THR A 1 200 ? -25.200 -4.652 55.604 1.00 85.44 200 THR A O 1
ATOM 1444 N N . GLY A 1 201 ? -25.277 -5.954 57.434 1.00 81.31 201 GLY A N 1
ATOM 1445 C CA . GLY A 1 201 ? -26.541 -5.436 57.971 1.00 81.31 201 GLY A CA 1
ATOM 1446 C C . GLY A 1 201 ? -27.788 -5.847 57.175 1.00 81.31 201 GLY A C 1
ATOM 1447 O O . GLY A 1 201 ? -28.891 -5.426 57.518 1.00 81.31 201 GLY A O 1
ATOM 1448 N N . LEU A 1 202 ? -27.633 -6.662 56.126 1.00 88.56 202 LEU A N 1
ATOM 1449 C CA . LEU A 1 202 ? -28.728 -7.122 55.279 1.00 88.56 202 LEU A CA 1
ATOM 1450 C C . LEU A 1 202 ? -29.331 -8.441 55.790 1.00 88.56 202 LEU A C 1
ATOM 1452 O O . LEU A 1 202 ? -28.605 -9.295 56.306 1.00 88.56 202 LEU A O 1
ATOM 1456 N N . PRO A 1 203 ? -30.650 -8.647 55.615 1.00 89.06 203 PRO A N 1
ATOM 1457 C CA . PRO A 1 203 ? -31.265 -9.952 55.826 1.00 89.06 203 PRO A CA 1
ATOM 1458 C C . PRO A 1 203 ? -30.842 -10.945 54.729 1.00 89.06 203 PRO A C 1
ATOM 1460 O O . PRO A 1 203 ? -30.220 -10.573 53.733 1.00 89.06 203 PRO A O 1
ATOM 1463 N N . GLY A 1 204 ? -31.230 -12.215 54.880 1.00 89.69 204 GLY A N 1
ATOM 1464 C CA . GLY A 1 204 ? -31.172 -13.168 53.769 1.00 89.69 204 GLY A CA 1
ATOM 1465 C C . GLY A 1 204 ? -32.021 -12.671 52.593 1.00 89.69 204 GLY A C 1
ATOM 1466 O O . GLY A 1 204 ? -33.164 -12.257 52.788 1.00 89.69 204 GLY A O 1
ATOM 1467 N N . LEU A 1 205 ? -31.456 -12.700 51.387 1.00 92.69 205 LEU A N 1
ATOM 1468 C CA . LEU A 1 205 ? -32.053 -12.133 50.178 1.00 92.69 205 LEU A CA 1
ATOM 1469 C C . LEU A 1 205 ? -32.652 -13.233 49.302 1.00 92.69 205 LEU A C 1
ATOM 1471 O O . LEU A 1 205 ? -31.979 -14.214 48.972 1.00 92.69 205 LEU A O 1
ATOM 1475 N N . ALA A 1 206 ? -33.915 -13.068 48.920 1.00 90.75 206 ALA A N 1
ATOM 1476 C CA . ALA A 1 206 ? -34.611 -13.996 48.042 1.00 90.75 206 ALA A CA 1
ATOM 1477 C C . ALA A 1 206 ? -34.140 -13.821 46.592 1.00 90.75 206 ALA A C 1
ATOM 1479 O O . ALA A 1 206 ? -33.930 -12.706 46.120 1.00 90.75 206 ALA A O 1
ATOM 1480 N N . GLN A 1 207 ? -33.970 -14.936 45.887 1.00 86.19 207 GLN A N 1
ATOM 1481 C CA . GLN A 1 207 ? -33.546 -14.939 44.487 1.00 86.19 207 GLN A CA 1
ATOM 1482 C C . GLN A 1 207 ? -34.701 -14.524 43.543 1.00 86.19 207 GLN A C 1
ATOM 1484 O O . GLN A 1 207 ? -35.857 -14.823 43.855 1.00 86.19 207 GLN A O 1
ATOM 1489 N N . PRO A 1 208 ? -34.417 -13.900 42.379 1.00 88.88 208 PRO A N 1
ATOM 1490 C CA . PRO A 1 208 ? -33.099 -13.454 41.926 1.00 88.88 208 PRO A CA 1
ATOM 1491 C C . PRO A 1 208 ? -32.635 -12.205 42.686 1.00 88.88 208 PRO A C 1
ATOM 1493 O O . PRO A 1 208 ? -33.430 -11.316 42.984 1.00 88.88 208 PRO A O 1
ATOM 1496 N N . VAL A 1 209 ? -31.336 -12.144 42.982 1.00 92.38 209 VAL A N 1
ATOM 1497 C CA . VAL A 1 209 ? -30.705 -10.951 43.556 1.00 92.38 209 VAL A CA 1
ATOM 1498 C C . VAL A 1 209 ? -29.867 -10.291 42.478 1.00 92.38 209 VAL A C 1
ATOM 1500 O O . VAL A 1 209 ? -28.943 -10.906 41.950 1.00 92.38 209 VAL A O 1
ATOM 1503 N N . LEU A 1 210 ? -30.169 -9.036 42.167 1.00 94.06 210 LEU A N 1
ATOM 1504 C CA . LEU A 1 210 ? -29.347 -8.232 41.263 1.00 94.06 210 LEU A CA 1
ATOM 1505 C C . LEU A 1 210 ? -28.517 -7.274 42.097 1.00 94.06 210 LEU A C 1
ATOM 1507 O O . LEU A 1 210 ? -29.051 -6.677 43.029 1.00 94.06 210 LEU A O 1
ATOM 1511 N N . ALA A 1 211 ? -27.250 -7.088 41.742 1.00 94.56 211 ALA A N 1
ATOM 1512 C CA . ALA A 1 211 ? -26.411 -6.074 42.359 1.00 94.56 211 ALA A CA 1
ATOM 1513 C C . ALA A 1 211 ? -25.608 -5.317 41.303 1.00 94.56 211 ALA A C 1
ATOM 1515 O O . ALA A 1 211 ? -25.103 -5.909 40.353 1.00 94.56 211 ALA A O 1
ATOM 1516 N N . VAL A 1 212 ? -25.474 -4.005 41.487 1.00 92.94 212 VAL A N 1
ATOM 1517 C CA . VAL A 1 212 ? -24.629 -3.144 40.651 1.00 92.94 212 VAL A CA 1
ATOM 1518 C C . VAL A 1 212 ? -23.829 -2.178 41.524 1.00 92.94 212 VAL A C 1
ATOM 1520 O O . VAL A 1 212 ? -24.325 -1.737 42.569 1.00 92.94 212 VAL A O 1
ATOM 1523 N N . PRO A 1 213 ? -22.597 -1.822 41.123 1.00 90.75 213 PRO A N 1
ATOM 1524 C CA . PRO A 1 213 ? -21.847 -0.776 41.801 1.00 90.75 213 PRO A CA 1
ATOM 1525 C C . PRO A 1 213 ? -22.494 0.594 41.555 1.00 90.75 213 PRO A C 1
ATOM 1527 O O . PRO A 1 213 ? -22.955 0.897 40.455 1.00 90.75 213 PRO A O 1
ATOM 1530 N N . GLY A 1 214 ? -22.531 1.420 42.597 1.00 86.44 214 GLY A N 1
ATOM 1531 C CA . GLY A 1 214 ? -22.995 2.803 42.551 1.00 86.44 214 GLY A CA 1
ATOM 1532 C C . GLY A 1 214 ? -21.880 3.810 42.262 1.00 86.44 214 GLY A C 1
ATOM 1533 O O . GLY A 1 214 ? -20.767 3.454 41.881 1.00 86.44 214 GLY A O 1
ATOM 1534 N N . ALA A 1 215 ? -22.179 5.095 42.466 1.00 81.31 215 ALA A N 1
ATOM 1535 C CA . ALA A 1 215 ? -21.154 6.134 42.502 1.00 81.31 215 ALA A CA 1
ATOM 1536 C C . ALA A 1 215 ? -20.364 6.053 43.824 1.00 81.31 215 ALA A C 1
ATOM 1538 O O . ALA A 1 215 ? -20.956 5.969 44.901 1.00 81.31 215 ALA A O 1
ATOM 1539 N N . GLY A 1 216 ? -19.030 6.082 43.746 1.00 81.56 216 GLY A N 1
ATOM 1540 C CA . GLY A 1 216 ? -18.162 5.912 44.916 1.00 81.56 216 GLY A CA 1
ATOM 1541 C C . GLY A 1 216 ? -18.209 4.490 45.492 1.00 81.56 216 GLY A C 1
ATOM 1542 O O . GLY A 1 216 ? -18.479 3.530 44.776 1.00 81.56 216 GLY A O 1
ATOM 1543 N N . ARG A 1 217 ? -17.941 4.340 46.797 1.00 86.81 217 ARG A N 1
ATOM 1544 C CA . ARG A 1 217 ? -17.950 3.042 47.506 1.00 86.81 217 ARG A CA 1
ATOM 1545 C C . ARG A 1 217 ? -19.372 2.623 47.894 1.00 86.81 217 ARG A C 1
ATOM 1547 O O . ARG A 1 217 ? -19.724 2.605 49.073 1.00 86.81 217 ARG A O 1
ATOM 1554 N N . GLN A 1 218 ? -20.215 2.359 46.897 1.00 88.69 218 GLN A N 1
ATOM 1555 C CA . GLN A 1 218 ? -21.628 2.028 47.100 1.00 88.69 218 GLN A CA 1
ATOM 1556 C C . GLN A 1 218 ? -22.083 0.850 46.244 1.00 88.69 218 GLN A C 1
ATOM 1558 O O . GLN A 1 218 ? -21.585 0.645 45.139 1.00 88.69 218 GLN A O 1
ATOM 1563 N N . PHE A 1 219 ? -23.095 0.136 46.728 1.00 92.75 219 PHE A N 1
ATOM 1564 C CA . PHE A 1 219 ? -23.775 -0.934 46.007 1.00 92.75 219 PHE A CA 1
ATOM 1565 C C . PHE A 1 219 ? -25.286 -0.729 46.047 1.00 92.75 219 PHE A C 1
ATOM 1567 O O . PHE A 1 219 ? -25.846 -0.354 47.080 1.00 92.75 219 PHE A O 1
ATOM 1574 N N . TYR A 1 220 ? -25.944 -1.029 44.935 1.00 94.38 220 TYR A N 1
ATOM 1575 C CA . TYR A 1 220 ? -27.395 -1.159 44.865 1.00 94.38 220 TYR A CA 1
ATOM 1576 C C . TYR A 1 220 ? -27.733 -2.625 44.667 1.00 94.38 220 TYR A C 1
ATOM 1578 O O . TYR A 1 220 ? -27.159 -3.265 43.787 1.00 94.38 220 TYR A O 1
ATOM 1586 N N . LEU A 1 221 ? -28.646 -3.150 45.480 1.00 95.19 221 LEU A N 1
ATOM 1587 C CA . LEU A 1 221 ? -29.111 -4.525 45.398 1.00 95.19 221 LEU A CA 1
ATOM 1588 C C . LEU A 1 221 ? -30.627 -4.560 45.282 1.00 95.19 221 LEU A C 1
ATOM 1590 O O . LEU A 1 221 ? -31.314 -3.771 45.923 1.00 95.19 221 LEU A O 1
ATOM 1594 N N . THR A 1 222 ? -31.154 -5.523 44.541 1.00 95.31 222 THR A N 1
ATOM 1595 C CA . THR A 1 222 ? -32.588 -5.823 44.541 1.00 95.31 222 THR A CA 1
ATOM 1596 C C . THR A 1 222 ? -32.823 -7.266 44.954 1.00 95.31 222 THR A C 1
ATOM 1598 O O . THR A 1 222 ? -32.017 -8.139 44.645 1.00 95.31 222 THR A O 1
ATOM 1601 N N . SER A 1 223 ? -33.900 -7.504 45.695 1.00 93.69 223 SER A N 1
ATOM 1602 C CA . SER A 1 223 ? -34.371 -8.832 46.093 1.00 93.69 223 SER A CA 1
ATOM 1603 C C . SER A 1 223 ? -35.889 -8.775 46.119 1.00 93.69 223 SER A C 1
ATOM 1605 O O . SER A 1 223 ? -36.452 -8.084 46.969 1.00 93.69 223 SER A O 1
ATOM 1607 N N . GLN A 1 224 ? -36.544 -9.494 45.206 1.00 89.88 224 GLN A N 1
ATOM 1608 C CA . GLN A 1 224 ? -37.981 -9.336 44.952 1.00 89.88 224 GLN A CA 1
ATOM 1609 C C . GLN A 1 224 ? -38.317 -7.855 44.682 1.00 89.88 224 GLN A C 1
ATOM 1611 O O . GLN A 1 224 ? -37.673 -7.223 43.847 1.00 89.88 224 GLN A O 1
ATOM 1616 N N . ASP A 1 225 ? -39.294 -7.298 45.395 1.00 92.88 225 ASP A N 1
ATOM 1617 C CA . ASP A 1 225 ? -39.765 -5.915 45.308 1.00 92.88 225 ASP A CA 1
ATOM 1618 C C . ASP A 1 225 ? -38.982 -4.948 46.215 1.00 92.88 225 ASP A C 1
ATOM 1620 O O . ASP A 1 225 ? -39.431 -3.835 46.470 1.00 92.88 225 ASP A O 1
ATOM 1624 N N . GLN A 1 226 ? -37.827 -5.345 46.753 1.00 94.94 226 GLN A N 1
ATOM 1625 C CA . GLN A 1 226 ? -37.036 -4.496 47.646 1.00 94.94 226 GLN A CA 1
ATOM 1626 C C . GLN A 1 226 ? -35.760 -4.023 46.969 1.00 94.94 226 GLN A C 1
ATOM 1628 O O . GLN A 1 226 ? -34.976 -4.834 46.476 1.00 94.94 226 GLN A O 1
ATOM 1633 N N . LEU A 1 227 ? -35.530 -2.713 47.014 1.00 95.06 227 LEU A N 1
ATOM 1634 C CA . LEU A 1 227 ? -34.288 -2.055 46.636 1.00 95.06 227 LEU A CA 1
ATOM 1635 C C . LEU A 1 227 ? -33.505 -1.699 47.901 1.00 95.06 227 LEU A C 1
ATOM 1637 O O . LEU A 1 227 ? -33.988 -0.980 48.776 1.00 95.06 227 LEU A O 1
ATOM 1641 N N . TYR A 1 228 ? -32.271 -2.174 47.975 1.00 93.94 228 TYR A N 1
ATOM 1642 C CA . TYR A 1 228 ? -31.318 -1.845 49.020 1.00 93.94 228 TYR A CA 1
ATOM 1643 C C . TYR A 1 228 ? -30.212 -0.976 48.435 1.00 93.94 228 TYR A C 1
ATOM 1645 O O . TYR A 1 228 ? -29.639 -1.299 47.394 1.00 93.94 228 TYR A O 1
ATOM 1653 N N . ARG A 1 229 ? -29.869 0.103 49.130 1.00 91.88 229 ARG A N 1
ATOM 1654 C CA . ARG A 1 229 ? -28.660 0.883 48.869 1.00 91.88 229 ARG A CA 1
ATOM 1655 C C . ARG A 1 229 ? -27.721 0.706 50.044 1.00 91.88 229 ARG A C 1
ATOM 1657 O O . ARG A 1 229 ? -28.118 0.909 51.187 1.00 91.88 229 ARG A O 1
ATOM 1664 N N . MET A 1 230 ? -26.483 0.352 49.749 1.00 91.19 230 MET A N 1
ATOM 1665 C CA . MET A 1 230 ? -25.427 0.131 50.722 1.00 91.19 230 MET A CA 1
ATOM 1666 C C . MET A 1 230 ? -24.288 1.102 50.438 1.00 91.19 230 MET A C 1
ATOM 1668 O O . MET A 1 230 ? -23.664 1.024 49.383 1.00 91.19 230 MET A O 1
ATOM 1672 N N . ALA A 1 231 ? -24.016 2.014 51.367 1.00 88.81 231 ALA A N 1
ATOM 1673 C CA . ALA A 1 231 ? -22.927 2.976 51.253 1.00 88.81 231 ALA A CA 1
ATOM 1674 C C . ALA A 1 231 ? -21.843 2.700 52.299 1.00 88.81 231 ALA A C 1
ATOM 1676 O O . ALA A 1 231 ? -22.122 2.661 53.499 1.00 88.81 231 ALA A O 1
ATOM 1677 N N . LEU A 1 232 ? -20.602 2.514 51.845 1.00 87.44 232 LEU A N 1
ATOM 1678 C CA . LEU A 1 232 ? -19.458 2.269 52.715 1.00 87.44 232 LEU A CA 1
ATOM 1679 C C . LEU A 1 232 ? -18.784 3.596 53.089 1.00 87.44 232 LEU A C 1
ATOM 1681 O O . LEU A 1 232 ? -18.397 4.380 52.221 1.00 87.44 232 LEU A O 1
ATOM 1685 N N . GLY A 1 233 ? -18.618 3.829 54.393 1.00 78.06 233 GLY A N 1
ATOM 1686 C CA . GLY A 1 233 ? -17.842 4.951 54.925 1.00 78.06 233 GLY A CA 1
ATOM 1687 C C . GLY A 1 233 ? -16.326 4.728 54.845 1.00 78.06 233 GLY A C 1
ATOM 1688 O O . GLY A 1 233 ? -15.838 3.701 54.365 1.00 78.06 233 GLY A O 1
ATOM 1689 N N . ALA A 1 234 ? -15.547 5.691 55.340 1.00 68.94 234 ALA A N 1
ATOM 1690 C CA . ALA A 1 234 ? -14.104 5.518 55.502 1.00 68.94 234 ALA A CA 1
ATOM 1691 C C . ALA A 1 234 ? -13.801 4.522 56.646 1.00 68.94 234 ALA A C 1
ATOM 1693 O O . ALA A 1 234 ? -14.305 4.676 57.757 1.00 68.94 234 ALA A O 1
ATOM 1694 N N . GLY A 1 235 ? -12.958 3.513 56.388 1.00 63.53 235 GLY A N 1
ATOM 1695 C CA . GLY A 1 235 ? -12.592 2.470 57.363 1.00 63.53 235 GLY A CA 1
ATOM 1696 C C . GLY A 1 235 ? -13.520 1.243 57.378 1.00 63.53 235 GLY A C 1
ATOM 1697 O O . GLY A 1 235 ? -14.337 1.063 56.483 1.00 63.53 235 GLY A O 1
ATOM 1698 N N . HIS A 1 236 ? -13.378 0.380 58.393 1.00 62.81 236 HIS A N 1
ATOM 1699 C CA . HIS A 1 236 ? -14.141 -0.875 58.563 1.00 62.81 236 HIS A CA 1
ATOM 1700 C C . HIS A 1 236 ? -15.473 -0.671 59.321 1.00 62.81 236 HIS A C 1
ATOM 1702 O O . HIS A 1 236 ? -15.876 -1.508 60.128 1.00 62.81 236 HIS A O 1
ATOM 1708 N N . GLN A 1 237 ? -16.135 0.473 59.136 1.00 69.38 237 GLN A N 1
ATOM 1709 C CA . GLN A 1 237 ? -17.442 0.719 59.755 1.00 69.38 237 GLN A CA 1
ATOM 1710 C C . GLN A 1 237 ? -18.546 -0.045 59.012 1.00 69.38 237 GLN A C 1
ATOM 1712 O O . GLN A 1 237 ? -18.432 -0.290 57.811 1.00 69.38 237 GLN A O 1
ATOM 1717 N N . ALA A 1 238 ? -19.617 -0.412 59.726 1.00 76.06 238 ALA A N 1
ATOM 1718 C CA . ALA A 1 238 ? -20.790 -1.024 59.107 1.00 76.06 238 ALA A CA 1
ATOM 1719 C C . ALA A 1 238 ? -21.363 -0.084 58.026 1.00 76.06 238 ALA A C 1
ATOM 1721 O O . ALA A 1 238 ? -21.439 1.129 58.259 1.00 76.06 238 ALA A O 1
ATOM 1722 N N . PRO A 1 239 ? -21.748 -0.606 56.851 1.00 85.38 239 PRO A N 1
ATOM 1723 C CA . PRO A 1 239 ? -22.263 0.214 55.774 1.00 85.38 239 PRO A CA 1
ATOM 1724 C C . PRO A 1 239 ? -23.614 0.821 56.162 1.00 85.38 239 PRO A C 1
ATOM 1726 O O . PRO A 1 239 ? -24.435 0.195 56.837 1.00 85.38 239 PRO A O 1
ATOM 1729 N N . ALA A 1 240 ? -23.871 2.038 55.691 1.00 87.06 240 ALA A N 1
ATOM 1730 C CA . ALA A 1 240 ? -25.191 2.640 55.788 1.00 87.06 240 ALA A CA 1
ATOM 1731 C C . ALA A 1 240 ? -26.113 1.952 54.774 1.00 87.06 240 ALA A C 1
ATOM 1733 O O . ALA A 1 240 ? -25.912 2.081 53.564 1.00 87.06 240 ALA A O 1
ATOM 1734 N N . VAL A 1 241 ? -27.105 1.210 55.272 1.00 89.94 241 VAL A N 1
ATOM 1735 C CA . VAL A 1 241 ? -28.080 0.494 54.443 1.00 89.94 241 VAL A CA 1
ATOM 1736 C C . VAL A 1 241 ? -29.425 1.209 54.491 1.00 89.94 241 VAL A C 1
ATOM 1738 O O . VAL A 1 241 ? -30.013 1.366 55.560 1.00 89.94 241 VAL A O 1
ATOM 1741 N N . THR A 1 242 ? -29.938 1.607 53.330 1.00 89.62 242 THR A N 1
ATOM 1742 C CA . THR A 1 242 ? -31.312 2.101 53.171 1.00 89.62 242 THR A CA 1
ATOM 1743 C C . THR A 1 242 ? -32.124 1.121 52.335 1.00 89.62 242 THR A C 1
ATOM 1745 O O . THR A 1 242 ? -31.592 0.477 51.431 1.00 89.62 242 THR A O 1
ATOM 1748 N N . ARG A 1 243 ? -33.416 0.998 52.651 1.00 91.38 243 ARG A N 1
ATOM 1749 C CA . ARG A 1 243 ? -34.358 0.097 51.980 1.00 91.38 243 ARG A CA 1
ATOM 1750 C C . ARG A 1 243 ? -35.524 0.896 51.421 1.00 91.38 243 ARG A C 1
ATOM 1752 O O . ARG A 1 243 ? -36.086 1.728 52.129 1.00 91.38 243 ARG A O 1
ATOM 1759 N N . GLU A 1 244 ? -35.915 0.570 50.201 1.00 91.62 244 GLU A N 1
ATOM 1760 C CA . GLU A 1 244 ? -37.093 1.106 49.531 1.00 91.62 244 GLU A CA 1
ATOM 1761 C C . GLU A 1 244 ? -37.885 -0.024 48.870 1.00 91.62 244 GLU A C 1
ATOM 1763 O O . GLU A 1 244 ? -37.311 -1.015 48.418 1.00 91.62 244 GLU A O 1
ATOM 1768 N N . THR A 1 245 ? -39.209 0.109 48.838 1.00 93.62 245 THR A N 1
ATOM 1769 C CA . THR A 1 245 ? -40.094 -0.859 48.185 1.00 93.62 245 THR A CA 1
ATOM 1770 C C . THR A 1 245 ? -40.403 -0.398 46.767 1.00 93.62 245 THR A C 1
ATOM 1772 O O . THR A 1 245 ? -40.892 0.708 46.552 1.00 93.62 245 THR A O 1
ATOM 1775 N N . LEU A 1 246 ? -40.099 -1.263 45.808 1.00 93.56 246 LEU A N 1
ATOM 1776 C CA . LEU A 1 246 ? -40.379 -1.104 44.392 1.00 93.56 246 LEU A CA 1
ATOM 1777 C C . LEU A 1 246 ? -41.838 -1.480 44.091 1.00 93.56 246 LEU A C 1
ATOM 1779 O O . LEU A 1 246 ? -42.426 -2.298 44.798 1.00 93.56 246 LEU A O 1
ATOM 1783 N N . PRO A 1 247 ? -42.433 -0.932 43.019 1.00 93.38 247 PRO A N 1
ATOM 1784 C CA . PRO A 1 247 ? -43.808 -1.258 42.639 1.00 93.38 247 PRO A CA 1
ATOM 1785 C C . PRO A 1 247 ? -43.988 -2.707 42.154 1.00 93.38 247 PRO A C 1
ATOM 1787 O O . PRO A 1 247 ? -45.108 -3.211 42.156 1.00 93.38 247 PRO A O 1
ATOM 1790 N N . ALA A 1 248 ? -42.909 -3.368 41.730 1.00 93.50 248 ALA A N 1
ATOM 1791 C CA . ALA A 1 248 ? -42.874 -4.775 41.342 1.00 93.50 248 ALA A CA 1
ATOM 1792 C C . ALA A 1 248 ? -41.436 -5.324 41.470 1.00 93.50 248 ALA A C 1
ATOM 1794 O O . ALA A 1 248 ? -40.495 -4.527 41.579 1.00 93.50 248 ALA A O 1
ATOM 1795 N N . PRO A 1 249 ? -41.235 -6.655 41.468 1.00 93.69 249 PRO A N 1
ATOM 1796 C CA . PRO A 1 249 ? -39.905 -7.249 41.491 1.00 93.69 249 PRO A CA 1
ATOM 1797 C C . PRO A 1 249 ? -39.006 -6.822 40.327 1.00 93.69 249 PRO A C 1
ATOM 1799 O O . PRO A 1 249 ? -39.428 -6.809 39.171 1.00 93.69 249 PRO A O 1
ATOM 1802 N N . ALA A 1 250 ? -37.742 -6.510 40.621 1.00 93.00 250 ALA A N 1
ATOM 1803 C CA . ALA A 1 250 ? -36.763 -6.158 39.595 1.00 93.00 250 ALA A CA 1
ATOM 1804 C C . ALA A 1 250 ? -36.113 -7.411 38.984 1.00 93.00 250 ALA A C 1
ATOM 1806 O O . ALA A 1 250 ? -35.589 -8.271 39.688 1.00 93.00 250 ALA A O 1
ATOM 1807 N N . VAL A 1 251 ? -36.105 -7.482 37.654 1.00 92.62 251 VAL A N 1
ATOM 1808 C CA . VAL A 1 251 ? -35.444 -8.522 36.843 1.00 92.62 251 VAL A CA 1
ATOM 1809 C C . VAL A 1 251 ? -34.275 -7.971 36.017 1.00 92.62 251 VAL A C 1
ATOM 1811 O O . VAL A 1 251 ? -33.520 -8.735 35.423 1.00 92.62 251 VAL A O 1
ATOM 1814 N N . GLY A 1 252 ? -34.073 -6.650 36.026 1.00 93.38 252 GLY A N 1
ATOM 1815 C CA . GLY A 1 252 ? -32.873 -5.984 35.525 1.00 93.38 252 GLY A CA 1
ATOM 1816 C C . GLY A 1 252 ? -32.565 -4.721 36.328 1.00 93.38 252 GLY A C 1
ATOM 1817 O O . GLY A 1 252 ? -33.475 -4.043 36.802 1.00 93.38 252 GLY A O 1
ATOM 1818 N N . LEU A 1 253 ? -31.279 -4.405 36.483 1.00 94.94 253 LEU A N 1
ATOM 1819 C CA . LEU A 1 253 ? -30.801 -3.271 37.272 1.00 94.94 253 LEU A CA 1
ATOM 1820 C C . LEU A 1 253 ? -29.540 -2.684 36.627 1.00 94.94 253 LEU A C 1
ATOM 1822 O O . LEU A 1 253 ? -28.616 -3.424 36.296 1.00 94.94 253 LEU A O 1
ATOM 1826 N N . ALA A 1 254 ? -29.488 -1.361 36.482 1.00 95.31 254 ALA A N 1
ATOM 1827 C CA . ALA A 1 254 ? -28.301 -0.621 36.061 1.00 95.31 254 ALA A CA 1
ATOM 1828 C C . ALA A 1 254 ? -28.166 0.689 36.851 1.00 95.31 254 ALA A C 1
ATOM 1830 O O . ALA A 1 254 ? -29.151 1.399 37.045 1.00 95.31 254 ALA A O 1
ATOM 1831 N N . ALA A 1 255 ? -26.943 1.027 37.268 1.00 94.19 255 ALA A N 1
ATOM 1832 C CA . ALA A 1 255 ? -26.618 2.312 37.888 1.00 94.19 255 ALA A CA 1
ATOM 1833 C C . ALA A 1 255 ? -25.883 3.213 36.884 1.00 94.19 255 ALA A C 1
ATOM 1835 O O . ALA A 1 255 ? -24.817 2.864 36.370 1.00 94.19 255 ALA A O 1
ATOM 1836 N N . THR A 1 256 ? -26.455 4.378 36.601 1.00 94.25 256 THR A N 1
ATOM 1837 C CA . THR A 1 256 ? -26.026 5.300 35.540 1.00 94.25 256 THR A CA 1
ATOM 1838 C C . THR A 1 256 ? -26.240 6.761 35.963 1.00 94.25 256 THR A C 1
ATOM 1840 O O . THR A 1 256 ? -26.500 7.063 37.127 1.00 94.25 256 THR A O 1
ATOM 1843 N N . ARG A 1 257 ? -26.077 7.689 35.024 1.00 92.50 257 ARG A N 1
ATOM 1844 C CA . ARG A 1 257 ? -26.424 9.104 35.133 1.00 92.50 257 ARG A CA 1
ATOM 1845 C C . ARG A 1 257 ? -27.153 9.509 33.858 1.00 92.50 257 ARG A C 1
ATOM 1847 O O . ARG A 1 257 ? -26.525 9.985 32.921 1.00 92.50 257 ARG A O 1
ATOM 1854 N N . VAL A 1 258 ? -28.457 9.253 33.796 1.00 93.75 258 VAL A N 1
ATOM 1855 C CA . VAL A 1 258 ? -29.318 9.568 32.638 1.00 93.75 258 VAL A CA 1
ATOM 1856 C C . VAL A 1 258 ? -30.051 10.901 32.802 1.00 93.75 258 VAL A C 1
ATOM 1858 O O . VAL A 1 258 ? -30.355 11.558 31.814 1.00 93.75 258 VAL A O 1
ATOM 1861 N N . LEU A 1 259 ? -30.286 11.328 34.043 1.00 91.69 259 LEU A N 1
ATOM 1862 C CA . LEU A 1 259 ? -30.970 12.568 34.412 1.00 91.69 259 LEU A CA 1
ATOM 1863 C C . LEU A 1 259 ? -30.100 13.441 35.330 1.00 91.69 259 LEU A C 1
ATOM 1865 O O . LEU A 1 259 ? -30.095 14.663 35.186 1.00 91.69 259 LEU A O 1
ATOM 1869 N N . SER A 1 260 ? -29.343 12.834 36.248 1.00 90.75 260 SER A N 1
ATOM 1870 C CA . SER A 1 260 ? -28.588 13.546 37.287 1.00 90.75 260 SER A CA 1
ATOM 1871 C C . SER A 1 260 ? -27.103 13.670 36.952 1.00 90.75 260 SER A C 1
ATOM 1873 O O . SER A 1 260 ? -26.465 12.710 36.526 1.00 90.75 260 SER A O 1
ATOM 1875 N N . SER A 1 261 ? -26.502 14.835 37.206 1.00 89.62 261 SER A N 1
ATOM 1876 C CA . SER A 1 261 ? -25.045 15.021 37.104 1.00 89.62 261 SER A CA 1
ATOM 1877 C C . SER A 1 261 ? -24.323 14.552 38.373 1.00 89.62 261 SER A C 1
ATOM 1879 O O . SER A 1 261 ? -24.925 14.461 39.445 1.00 89.62 261 SER A O 1
ATOM 1881 N N . ALA A 1 262 ? -23.014 14.296 38.286 1.00 86.00 262 ALA A N 1
ATOM 1882 C CA . ALA A 1 262 ? -22.192 13.997 39.460 1.00 86.00 262 ALA A CA 1
ATOM 1883 C C . ALA A 1 262 ? -22.113 15.182 40.434 1.00 86.00 262 ALA A C 1
ATOM 1885 O O . ALA A 1 262 ? -22.054 14.974 41.638 1.00 86.00 262 ALA A O 1
ATOM 1886 N N . GLY A 1 263 ? -22.183 16.421 39.934 1.00 86.38 263 GLY A N 1
ATOM 1887 C CA . GLY A 1 263 ? -22.225 17.613 40.787 1.00 86.38 263 GLY A CA 1
ATOM 1888 C C . GLY A 1 263 ? -23.538 17.760 41.565 1.00 86.38 263 GLY A C 1
ATOM 1889 O O . GLY A 1 263 ? -23.516 18.141 42.730 1.00 86.38 263 GLY A O 1
ATOM 1890 N N . ALA A 1 264 ? -24.677 17.433 40.946 1.00 85.69 264 ALA A N 1
ATOM 1891 C CA . ALA A 1 264 ? -25.982 17.468 41.612 1.00 85.69 264 ALA A CA 1
ATOM 1892 C C . ALA A 1 264 ? -26.209 16.253 42.527 1.00 85.69 264 ALA A C 1
ATOM 1894 O O . ALA A 1 264 ? -26.965 16.338 43.491 1.00 85.69 264 ALA A O 1
ATOM 1895 N N . CYS A 1 265 ? -25.563 15.129 42.212 1.00 85.56 265 CYS A N 1
ATOM 1896 C CA . CYS A 1 265 ? -25.728 13.856 42.896 1.00 85.56 265 CYS A CA 1
ATOM 1897 C C . CYS A 1 265 ? -24.378 13.127 43.076 1.00 85.56 265 CYS A C 1
ATOM 1899 O O . CYS A 1 265 ? -24.112 12.131 42.389 1.00 85.56 265 CYS A O 1
ATOM 1901 N N . PRO A 1 266 ? -23.495 13.619 43.964 1.00 82.56 266 PRO A N 1
ATOM 1902 C CA . PRO A 1 266 ? -22.140 13.081 44.109 1.00 82.56 266 PRO A CA 1
ATOM 1903 C C . PRO A 1 266 ? -22.132 11.691 44.753 1.00 82.56 266 PRO A C 1
ATOM 1905 O O . PRO A 1 266 ? -21.425 10.799 44.287 1.00 82.56 266 PRO A O 1
ATOM 1908 N N . ASP A 1 267 ? -22.989 11.486 45.758 1.00 83.06 267 ASP A N 1
ATOM 1909 C CA . ASP A 1 267 ? -23.031 10.275 46.586 1.00 83.06 267 ASP A CA 1
ATOM 1910 C C . ASP A 1 267 ? -24.138 9.291 46.172 1.00 83.06 267 ASP A C 1
ATOM 1912 O O . ASP A 1 267 ? -24.566 8.469 46.983 1.00 83.06 267 ASP A O 1
ATOM 1916 N N . ALA A 1 268 ? -24.672 9.400 44.955 1.00 87.12 268 ALA A N 1
ATOM 1917 C CA . ALA A 1 268 ? -25.653 8.461 44.417 1.00 87.12 268 ALA A CA 1
ATOM 1918 C C . ALA A 1 268 ? -25.638 8.448 42.880 1.00 87.12 268 ALA A C 1
ATOM 1920 O O . ALA A 1 268 ? -24.849 9.139 42.230 1.00 87.12 268 ALA A O 1
ATOM 1921 N N . ALA A 1 269 ? -26.484 7.598 42.307 1.00 91.50 269 ALA A N 1
ATOM 1922 C CA . ALA A 1 269 ? -26.626 7.395 40.873 1.00 91.50 269 ALA A CA 1
ATOM 1923 C C . ALA A 1 269 ? -28.108 7.401 40.488 1.00 91.50 269 ALA A C 1
ATOM 1925 O O . ALA A 1 269 ? -28.982 7.232 41.340 1.00 91.50 269 ALA A O 1
ATOM 1926 N N . ASP A 1 270 ? -28.383 7.554 39.199 1.00 94.31 270 ASP A N 1
ATOM 1927 C CA . ASP A 1 270 ? -29.695 7.217 38.664 1.00 94.31 270 ASP A CA 1
ATOM 1928 C C . ASP A 1 270 ? -29.775 5.698 38.512 1.00 94.31 270 ASP A C 1
ATOM 1930 O O . ASP A 1 270 ? -28.850 5.072 37.982 1.00 94.31 270 ASP A O 1
ATOM 1934 N N . LEU A 1 271 ? -30.874 5.097 38.956 1.00 95.50 271 LEU A N 1
ATOM 1935 C CA . LEU A 1 271 ? -31.124 3.674 38.752 1.00 95.50 271 LEU A CA 1
ATOM 1936 C C . LEU A 1 271 ? -32.094 3.471 37.604 1.00 95.50 271 LEU A C 1
ATOM 1938 O O . LEU A 1 271 ? -33.142 4.104 37.570 1.00 95.50 271 LEU A O 1
ATOM 1942 N N . VAL A 1 272 ? -31.765 2.550 36.705 1.00 96.50 272 VAL A N 1
ATOM 1943 C CA . VAL A 1 272 ? -32.685 2.035 35.691 1.00 96.50 272 VAL A CA 1
ATOM 1944 C C . VAL A 1 272 ? -33.028 0.602 36.075 1.00 96.50 272 VAL A C 1
ATOM 1946 O O . VAL A 1 272 ? -32.145 -0.251 36.185 1.00 96.50 272 VAL A O 1
ATOM 1949 N N . LEU A 1 273 ? -34.309 0.355 36.307 1.00 95.31 273 LEU A N 1
ATOM 1950 C CA . LEU A 1 273 ? -34.867 -0.915 36.748 1.00 95.31 273 LEU A CA 1
ATOM 1951 C C . LEU A 1 273 ? -35.757 -1.475 35.643 1.00 95.31 273 LEU A C 1
ATOM 1953 O O . LEU A 1 273 ? -36.597 -0.759 35.104 1.00 95.31 273 LEU A O 1
ATOM 1957 N N . LEU A 1 274 ? -35.596 -2.759 35.339 1.00 94.81 274 LEU A N 1
ATOM 1958 C CA . LEU A 1 274 ? -36.558 -3.532 34.563 1.00 94.81 274 LEU A CA 1
ATOM 1959 C C . LEU A 1 274 ? -37.359 -4.381 35.541 1.00 94.81 274 LEU A C 1
ATOM 1961 O O . LEU A 1 274 ? -36.779 -5.188 36.267 1.00 94.81 274 LEU A O 1
ATOM 1965 N N . LEU A 1 275 ? -38.669 -4.200 35.553 1.00 93.25 275 LEU A N 1
ATOM 1966 C CA . LEU A 1 275 ? -39.582 -4.892 36.451 1.00 93.25 275 LEU A CA 1
ATOM 1967 C C . LEU A 1 275 ? -40.174 -6.136 35.770 1.00 93.25 275 LEU A C 1
ATOM 1969 O O . LEU A 1 275 ? -40.308 -6.183 34.545 1.00 93.25 275 LEU A O 1
ATOM 1973 N N . ASP A 1 276 ? -40.520 -7.158 36.553 1.00 91.31 276 ASP A N 1
ATOM 1974 C CA . ASP A 1 276 ? -41.073 -8.432 36.060 1.00 91.31 276 ASP A CA 1
ATOM 1975 C C . ASP A 1 276 ? -42.419 -8.274 35.329 1.00 91.31 276 ASP A C 1
ATOM 1977 O O . ASP A 1 276 ? -42.752 -9.061 34.443 1.00 91.31 276 ASP A O 1
ATOM 1981 N N . ASN A 1 277 ? -43.148 -7.203 35.640 1.00 90.50 277 ASN A N 1
ATOM 1982 C CA . ASN A 1 277 ? -44.380 -6.786 34.982 1.00 90.50 277 ASN A CA 1
ATOM 1983 C C . ASN A 1 277 ? -44.155 -6.113 33.608 1.00 90.50 277 ASN A C 1
ATOM 1985 O O . ASN A 1 277 ? -45.122 -5.686 32.978 1.00 90.50 277 ASN A O 1
ATOM 1989 N N . GLY A 1 278 ? -42.905 -6.000 33.142 1.00 89.25 278 GLY A N 1
ATOM 1990 C CA . GLY A 1 278 ? -42.556 -5.399 31.854 1.00 89.25 278 GLY A CA 1
ATOM 1991 C C . GLY A 1 278 ? -42.504 -3.867 31.851 1.00 89.25 278 GLY A C 1
ATOM 1992 O O . GLY A 1 278 ? -42.557 -3.266 30.779 1.00 89.25 278 GLY A O 1
ATOM 1993 N N . GLN A 1 279 ? -42.413 -3.222 33.017 1.00 91.88 279 GLN A N 1
ATOM 1994 C CA . GLN A 1 279 ? -42.163 -1.782 33.127 1.00 91.88 279 GLN A CA 1
ATOM 1995 C C . GLN A 1 279 ? -40.670 -1.475 33.292 1.00 91.88 279 GLN A C 1
ATOM 1997 O O . GLN A 1 279 ? -39.932 -2.219 33.938 1.00 91.88 279 GLN A O 1
ATOM 2002 N N . VAL A 1 280 ? -40.235 -0.341 32.744 1.00 94.38 280 VAL A N 1
ATOM 2003 C CA . VAL A 1 280 ? -38.926 0.258 33.010 1.00 94.38 280 VAL A CA 1
ATOM 2004 C C . VAL A 1 280 ? -39.110 1.468 33.912 1.00 94.38 280 VAL A C 1
ATOM 2006 O O . VAL A 1 280 ? -39.868 2.378 33.586 1.00 94.38 280 VAL A O 1
ATOM 2009 N N . LEU A 1 281 ? -38.408 1.475 35.043 1.00 94.69 281 LEU A N 1
ATOM 2010 C CA . LEU A 1 281 ? -38.466 2.522 36.058 1.00 94.69 281 LEU A CA 1
ATOM 2011 C C . LEU A 1 281 ? -37.088 3.172 36.214 1.00 94.69 281 LEU A C 1
ATOM 2013 O O . LEU A 1 281 ? -36.106 2.499 36.520 1.00 94.69 281 LEU A O 1
ATOM 2017 N N . VAL A 1 282 ? -37.022 4.487 36.029 1.00 95.50 282 VAL A N 1
ATOM 2018 C CA . VAL A 1 282 ? -35.837 5.319 36.242 1.00 95.50 282 VAL A CA 1
ATOM 2019 C C . VAL A 1 282 ? -36.010 6.109 37.536 1.00 95.50 282 VAL A C 1
ATOM 2021 O O . VAL A 1 282 ? -36.915 6.937 37.646 1.00 95.50 282 VAL A O 1
ATOM 2024 N N . LEU A 1 283 ? -35.132 5.864 38.507 1.00 93.31 283 LEU A N 1
ATOM 2025 C CA . LEU A 1 283 ? -35.086 6.552 39.798 1.00 93.31 283 LEU A CA 1
ATOM 2026 C C . LEU A 1 283 ? -33.883 7.506 39.824 1.00 93.31 283 LEU A C 1
ATOM 2028 O O . LEU A 1 283 ? -32.750 7.040 39.979 1.00 93.31 283 LEU A O 1
ATOM 2032 N N . PRO A 1 284 ? -34.086 8.820 39.632 1.00 91.94 284 PRO A N 1
ATOM 2033 C CA . PRO A 1 284 ? -32.989 9.778 39.601 1.00 91.94 284 PRO A CA 1
ATOM 2034 C C . PRO A 1 284 ? -32.422 10.073 40.996 1.00 91.94 284 PRO A C 1
ATOM 2036 O O . PRO A 1 284 ? -33.165 10.287 41.952 1.00 91.94 284 PRO A O 1
ATOM 2039 N N . CYS A 1 285 ? -31.094 10.154 41.087 1.00 89.94 285 CYS A N 1
ATOM 2040 C CA . CYS A 1 285 ? -30.335 10.451 42.307 1.00 89.94 285 CYS A CA 1
ATOM 2041 C C . CYS A 1 285 ? -30.739 9.611 43.533 1.00 89.94 285 CYS A C 1
ATOM 2043 O O . CYS A 1 285 ? -30.975 10.118 44.634 1.00 89.94 285 CYS A O 1
ATOM 2045 N N . GLN A 1 286 ? -30.823 8.297 43.346 1.00 89.94 286 GLN A N 1
ATOM 2046 C CA . GLN A 1 286 ? -31.471 7.428 44.312 1.00 89.94 286 GLN A CA 1
ATOM 2047 C C . GLN A 1 286 ? -30.685 7.293 45.626 1.00 89.94 286 GLN A C 1
ATOM 2049 O O . GLN A 1 286 ? -29.606 6.702 45.674 1.00 89.94 286 GLN A O 1
ATOM 2054 N N . GLY A 1 287 ? -31.254 7.816 46.718 1.00 75.75 287 GLY A N 1
ATOM 2055 C CA . GLY A 1 287 ? -30.661 7.778 48.062 1.00 75.75 287 GLY A CA 1
ATOM 2056 C C . GLY A 1 287 ? -29.476 8.731 48.283 1.00 75.75 287 GLY A C 1
ATOM 2057 O O . GLY A 1 287 ? -28.718 8.536 49.236 1.00 75.75 287 GLY A O 1
ATOM 2058 N N . GLY A 1 288 ? -29.289 9.725 47.408 1.00 75.25 288 GLY A N 1
ATOM 2059 C CA . GLY A 1 288 ? -28.232 10.736 47.509 1.00 75.25 288 GLY A CA 1
ATOM 2060 C C . GLY A 1 288 ? -28.579 11.934 48.397 1.00 75.25 288 GLY A C 1
ATOM 2061 O O . GLY A 1 288 ? -29.712 12.114 48.829 1.00 75.25 288 GLY A O 1
ATOM 2062 N N . SER A 1 289 ? -27.576 12.780 48.643 1.00 68.00 289 SER A N 1
ATOM 2063 C CA . SER A 1 289 ? -27.710 14.087 49.308 1.00 68.00 289 SER A CA 1
ATOM 2064 C C . SER A 1 289 ? -28.309 15.177 48.399 1.00 68.00 289 SER A C 1
ATOM 2066 O O . SER A 1 289 ? -28.726 16.227 48.889 1.00 68.00 289 SER A O 1
ATOM 2068 N N . GLY A 1 290 ? -28.365 14.927 47.085 1.00 62.44 290 GLY A N 1
ATOM 2069 C CA . GLY A 1 290 ? -29.056 15.761 46.099 1.00 62.44 290 GLY A CA 1
ATOM 2070 C C . GLY A 1 290 ? -30.576 15.580 46.146 1.00 62.44 290 GLY A C 1
ATOM 2071 O O . GLY A 1 290 ? -31.077 14.566 46.626 1.00 62.44 290 GLY A O 1
ATOM 2072 N N . GLY A 1 291 ? -31.332 16.566 45.652 1.00 65.12 291 GLY A N 1
ATOM 2073 C CA . GLY A 1 291 ? -32.792 16.462 45.579 1.00 65.12 291 GLY A CA 1
ATOM 2074 C C . GLY A 1 291 ? -33.221 15.263 44.728 1.00 65.12 291 GLY A C 1
ATOM 2075 O O . GLY A 1 291 ? -32.800 15.152 43.577 1.00 65.12 291 GLY A O 1
ATOM 2076 N N . VAL A 1 292 ? -34.058 14.384 45.291 1.00 70.75 292 VAL A N 1
ATOM 2077 C CA . VAL A 1 292 ? -34.633 13.236 44.574 1.00 70.75 292 VAL A CA 1
ATOM 2078 C C . VAL A 1 292 ? -35.457 13.774 43.406 1.00 70.75 292 VAL A C 1
ATOM 2080 O O . VAL A 1 292 ? -36.437 14.497 43.605 1.00 70.75 292 VAL A O 1
ATOM 2083 N N . GLY A 1 293 ? -35.021 13.478 42.183 1.00 75.62 293 GLY A N 1
ATOM 2084 C CA . GLY A 1 293 ? -35.749 13.880 40.983 1.00 75.62 293 GLY A CA 1
ATOM 2085 C C . GLY A 1 293 ? -37.064 13.108 40.850 1.00 75.62 293 GLY A C 1
ATOM 2086 O O . GLY A 1 293 ? -37.298 12.110 41.527 1.00 75.62 293 GLY A O 1
ATOM 2087 N N . THR A 1 294 ? -37.940 13.546 39.951 1.00 85.88 294 THR A N 1
ATOM 2088 C CA . THR A 1 294 ? -39.190 12.824 39.686 1.00 85.88 294 THR A CA 1
ATOM 2089 C C . THR A 1 294 ? -38.895 11.492 38.983 1.00 85.88 294 THR A C 1
ATOM 2091 O O . THR A 1 294 ? -38.261 11.518 37.923 1.00 85.88 294 THR A O 1
ATOM 2094 N N . PRO A 1 295 ? -39.348 10.342 39.525 1.00 90.25 295 PRO A N 1
ATOM 2095 C CA . PRO A 1 295 ? -39.231 9.055 38.849 1.00 90.25 295 PRO A CA 1
ATOM 2096 C C . PRO A 1 295 ? -39.876 9.078 37.465 1.00 90.25 295 PRO A C 1
ATOM 2098 O O . PRO A 1 295 ? -40.935 9.680 37.276 1.00 90.25 295 PRO A O 1
ATOM 2101 N N . VAL A 1 296 ? -39.262 8.385 36.510 1.00 93.06 296 VAL A N 1
ATOM 2102 C CA . VAL A 1 296 ? -39.815 8.199 35.163 1.00 93.06 296 VAL A CA 1
ATOM 2103 C C . VAL A 1 296 ? -40.099 6.720 34.972 1.00 93.06 296 VAL A C 1
ATOM 2105 O O . VAL A 1 296 ? -39.206 5.901 35.153 1.00 93.06 296 VAL A O 1
ATOM 2108 N N . ALA A 1 297 ? -41.330 6.369 34.621 1.00 92.00 297 ALA A N 1
ATOM 2109 C CA . ALA A 1 297 ? -41.720 4.989 34.369 1.00 92.00 297 ALA A CA 1
ATOM 2110 C C . ALA A 1 297 ? -42.417 4.882 33.016 1.00 92.00 297 ALA A C 1
ATOM 2112 O O . ALA A 1 297 ? -43.227 5.744 32.677 1.00 92.00 297 ALA A O 1
ATOM 2113 N N . ASP A 1 298 ? -42.122 3.823 32.271 1.00 92.00 298 ASP A N 1
ATOM 2114 C CA . ASP A 1 298 ? -42.809 3.508 31.020 1.00 92.00 298 ASP A CA 1
ATOM 2115 C C . ASP A 1 298 ? -42.886 1.990 30.804 1.00 92.00 298 ASP A C 1
ATOM 2117 O O . ASP A 1 298 ? -42.116 1.227 31.393 1.00 92.00 298 ASP A O 1
ATOM 2121 N N . ALA A 1 299 ? -43.823 1.534 29.978 1.00 90.75 299 ALA A N 1
ATOM 2122 C CA . ALA A 1 299 ? -43.918 0.128 29.595 1.00 90.75 299 ALA A CA 1
ATOM 2123 C C . ALA A 1 299 ? -42.912 -0.213 28.482 1.00 90.75 299 ALA A C 1
ATOM 2125 O O . ALA A 1 299 ? -42.525 0.647 27.690 1.00 90.75 299 ALA A O 1
ATOM 2126 N N . LEU A 1 300 ? -42.509 -1.484 28.391 1.00 90.31 300 LEU A N 1
ATOM 2127 C CA . LEU A 1 300 ? -41.770 -1.972 27.225 1.00 90.31 300 LEU A CA 1
ATOM 2128 C C . LEU A 1 300 ? -42.584 -1.744 25.932 1.00 90.31 300 LEU A C 1
ATOM 2130 O O . LEU A 1 300 ? -43.799 -1.970 25.925 1.00 90.31 300 LEU A O 1
ATOM 2134 N N . PRO A 1 301 ? -41.940 -1.333 24.823 1.00 88.19 301 PRO A N 1
ATOM 2135 C CA . PRO A 1 301 ? -42.640 -1.061 23.577 1.00 88.19 301 PRO A CA 1
ATOM 2136 C C . PRO A 1 301 ? -43.167 -2.358 22.936 1.00 88.19 301 PRO A C 1
ATOM 2138 O O . PRO A 1 301 ? -42.613 -3.442 23.162 1.00 88.19 301 PRO A O 1
ATOM 2141 N N . PRO A 1 302 ? -44.202 -2.277 22.078 1.00 80.19 302 PRO A N 1
ATOM 2142 C CA . PRO A 1 302 ? -44.716 -3.435 21.354 1.00 80.19 302 PRO A CA 1
ATOM 2143 C C . PRO A 1 302 ? -43.606 -4.162 20.576 1.00 80.19 302 PRO A C 1
ATOM 2145 O O . PRO A 1 302 ? -42.881 -3.554 19.792 1.00 80.19 302 PRO A O 1
ATOM 2148 N N . GLY A 1 303 ? -43.473 -5.474 20.791 1.00 77.38 303 GLY A N 1
ATOM 2149 C CA . GLY A 1 303 ? -42.453 -6.307 20.140 1.00 77.38 303 GLY A CA 1
ATOM 2150 C C . GLY A 1 303 ? -41.132 -6.453 20.906 1.00 77.38 303 GLY A C 1
ATOM 2151 O O . GLY A 1 303 ? -40.307 -7.269 20.498 1.00 77.38 303 GLY A O 1
ATOM 2152 N N . ALA A 1 304 ? -40.936 -5.741 22.020 1.00 83.75 304 ALA A N 1
ATOM 2153 C CA . ALA A 1 304 ? -39.837 -6.003 22.947 1.00 83.75 304 ALA A CA 1
ATOM 2154 C C . ALA A 1 304 ? -40.236 -7.121 23.934 1.00 83.75 304 ALA A C 1
ATOM 2156 O O . ALA A 1 304 ? -41.118 -6.904 24.768 1.00 83.75 304 ALA A O 1
ATOM 2157 N N . PRO A 1 305 ? -39.649 -8.333 23.851 1.00 82.19 305 PRO A N 1
ATOM 2158 C CA . PRO A 1 305 ? -39.996 -9.412 24.769 1.00 82.19 305 PRO A CA 1
ATOM 2159 C C . PRO A 1 305 ? -39.503 -9.110 26.195 1.00 82.19 305 PRO A C 1
ATOM 2161 O O . PRO A 1 305 ? -38.427 -8.525 26.350 1.00 82.19 305 PRO A O 1
ATOM 2164 N N . PRO A 1 306 ? -40.230 -9.552 27.240 1.00 79.56 306 PRO A N 1
ATOM 2165 C CA . PRO A 1 306 ? -39.731 -9.502 28.610 1.00 79.56 306 PRO A CA 1
ATOM 2166 C C . PRO A 1 306 ? -38.483 -10.390 28.761 1.00 79.56 306 PRO A C 1
ATOM 2168 O O . PRO A 1 306 ? -38.348 -11.411 28.086 1.00 79.56 306 PRO A O 1
ATOM 2171 N N . GLY A 1 307 ? -37.566 -10.008 29.655 1.00 80.06 307 GLY A N 1
ATOM 2172 C CA . GLY A 1 307 ? -36.330 -10.764 29.923 1.00 80.06 307 GLY A CA 1
ATOM 2173 C C . GLY A 1 307 ? -35.073 -10.297 29.173 1.00 80.06 307 GLY A C 1
ATOM 2174 O O . GLY A 1 307 ? -34.087 -11.029 29.122 1.00 80.06 307 GLY A O 1
ATOM 2175 N N . GLY A 1 308 ? -35.075 -9.098 28.584 1.00 87.38 308 GLY A N 1
ATOM 2176 C CA . GLY A 1 308 ? -33.854 -8.437 28.105 1.00 87.38 308 GLY A CA 1
ATOM 2177 C C . GLY A 1 308 ? -32.957 -7.886 29.222 1.00 87.38 308 GLY A C 1
ATOM 2178 O O . GLY A 1 308 ? -33.375 -7.757 30.371 1.00 87.38 308 GLY A O 1
ATOM 2179 N N . ARG A 1 309 ? -31.724 -7.504 28.868 1.00 91.00 309 ARG A N 1
ATOM 2180 C CA . ARG A 1 309 ? -30.768 -6.823 29.760 1.00 91.00 309 ARG A CA 1
ATOM 2181 C C . ARG A 1 309 ? -30.695 -5.325 29.476 1.00 91.00 309 ARG A C 1
ATOM 2183 O O . ARG A 1 309 ? -30.831 -4.890 28.332 1.00 91.00 309 ARG A O 1
ATOM 2190 N N . LEU A 1 310 ? -30.403 -4.553 30.516 1.00 93.75 310 LEU A N 1
ATOM 2191 C CA . LEU A 1 310 ? -30.112 -3.124 30.418 1.00 93.75 310 LEU A CA 1
ATOM 2192 C C . LEU A 1 310 ? -28.618 -2.918 30.141 1.00 93.75 310 LEU A C 1
ATOM 2194 O O . LEU A 1 310 ? -27.771 -3.517 30.802 1.00 93.75 310 LEU A O 1
ATOM 2198 N N . LEU A 1 311 ? -28.295 -2.063 29.175 1.00 94.31 311 LEU A N 1
ATOM 2199 C CA . LEU A 1 311 ? -26.931 -1.661 28.843 1.00 94.31 311 LEU A CA 1
ATOM 2200 C C . LEU A 1 311 ? -26.844 -0.132 28.894 1.00 94.31 311 LEU A C 1
ATOM 2202 O O . LEU A 1 311 ? -27.323 0.560 27.999 1.00 94.31 311 LEU A O 1
ATOM 2206 N N . ALA A 1 312 ? -26.239 0.390 29.958 1.00 93.88 312 ALA A N 1
ATOM 2207 C CA . ALA A 1 312 ? -26.078 1.819 30.206 1.00 93.88 312 ALA A CA 1
ATOM 2208 C C . ALA A 1 312 ? -24.618 2.141 30.547 1.00 93.88 312 ALA A C 1
ATOM 2210 O O . ALA A 1 312 ? -23.895 1.291 31.072 1.00 93.88 312 ALA A O 1
ATOM 2211 N N . ALA A 1 313 ? -24.190 3.372 30.264 1.00 91.69 313 ALA A N 1
ATOM 2212 C CA . ALA A 1 313 ? -22.891 3.855 30.714 1.00 91.69 313 ALA A CA 1
ATOM 2213 C C . ALA A 1 313 ? -22.849 3.865 32.261 1.00 91.69 313 ALA A C 1
ATOM 2215 O O . ALA A 1 313 ? -23.782 4.382 32.878 1.00 91.69 313 ALA A O 1
ATOM 2216 N N . PRO A 1 314 ? -21.813 3.301 32.909 1.00 89.06 314 PRO A N 1
ATOM 2217 C CA . PRO A 1 314 ? -21.766 3.225 34.368 1.00 89.06 314 PRO A CA 1
ATOM 2218 C C . PRO A 1 314 ? -21.764 4.613 35.014 1.00 89.06 314 PRO A C 1
ATOM 2220 O O . PRO A 1 314 ? -21.077 5.519 34.540 1.00 89.06 314 PRO A O 1
ATOM 2223 N N . ALA A 1 315 ? -22.456 4.774 36.145 1.00 88.94 315 ALA A N 1
ATOM 2224 C CA . ALA A 1 315 ? -22.480 6.043 36.884 1.00 88.94 315 ALA A CA 1
ATOM 2225 C C . ALA A 1 315 ? -21.073 6.540 37.265 1.00 88.94 315 ALA A C 1
ATOM 2227 O O . ALA A 1 315 ? -20.807 7.740 37.245 1.00 88.94 315 ALA A O 1
ATOM 2228 N N . ALA A 1 316 ? -20.163 5.607 37.560 1.00 83.06 316 ALA A N 1
ATOM 2229 C CA . ALA A 1 316 ? -18.761 5.878 37.868 1.00 83.06 316 ALA A CA 1
ATOM 2230 C C . ALA A 1 316 ? -17.932 6.362 36.661 1.00 83.06 316 ALA A C 1
ATOM 2232 O O . ALA A 1 316 ? -16.773 6.710 36.840 1.00 83.06 316 ALA A O 1
ATOM 2233 N N . SER A 1 317 ? -18.491 6.376 35.447 1.00 85.62 317 SER A N 1
ATOM 2234 C CA . SER A 1 317 ? -17.842 6.839 34.211 1.00 85.62 317 SER A CA 1
ATOM 2235 C C . SER A 1 317 ? -18.409 8.171 33.696 1.00 85.62 317 SER A C 1
ATOM 2237 O O . SER A 1 317 ? -17.964 8.670 32.657 1.00 85.62 317 SER A O 1
ATOM 2239 N N . LEU A 1 318 ? -19.408 8.737 34.383 1.00 87.81 318 LEU A N 1
ATOM 2240 C CA . LEU A 1 318 ? -20.175 9.904 33.950 1.00 87.81 318 LEU A CA 1
ATOM 2241 C C . LEU A 1 318 ? -20.088 11.032 34.986 1.00 87.81 318 LEU A C 1
ATOM 2243 O O . LEU A 1 318 ? -20.444 10.843 36.146 1.00 87.81 318 LEU A O 1
ATOM 2247 N N . ASP A 1 319 ? -19.687 12.224 34.540 1.00 86.50 319 ASP A N 1
ATOM 2248 C CA . ASP A 1 319 ? -19.761 13.459 35.342 1.00 86.50 319 ASP A CA 1
ATOM 2249 C C . ASP A 1 319 ? -21.026 14.269 35.024 1.00 86.50 319 ASP A C 1
ATOM 2251 O O . ASP A 1 319 ? -21.589 14.958 35.877 1.00 86.50 319 ASP A O 1
ATOM 2255 N N . SER A 1 320 ? -21.495 14.158 33.781 1.00 88.00 320 SER A N 1
ATOM 2256 C CA . SER A 1 320 ? -22.693 14.811 33.251 1.00 88.00 320 SER A CA 1
ATOM 2257 C C . SER A 1 320 ? -23.715 13.765 32.797 1.00 88.00 320 SER A C 1
ATOM 2259 O O . SER A 1 320 ? -23.307 12.644 32.475 1.00 88.00 320 SER A O 1
ATOM 2261 N N . PRO A 1 321 ? -25.016 14.109 32.748 1.00 90.25 321 PRO A N 1
ATOM 2262 C CA . PRO A 1 321 ? -26.044 13.185 32.293 1.00 90.25 321 PRO A CA 1
ATOM 2263 C C . PRO A 1 321 ? -25.792 12.720 30.854 1.00 90.25 321 PRO A C 1
ATOM 2265 O O . PRO A 1 321 ? -25.588 13.532 29.953 1.00 90.25 321 PRO A O 1
ATOM 2268 N N . HIS A 1 322 ? -25.838 11.410 30.638 1.00 92.50 322 HIS A N 1
ATOM 2269 C CA . HIS A 1 322 ? -25.944 10.785 29.329 1.00 92.50 322 HIS A CA 1
ATOM 2270 C C . HIS A 1 322 ? -27.348 10.199 29.224 1.00 92.50 322 HIS A C 1
ATOM 2272 O O . HIS A 1 322 ? -27.598 9.099 29.707 1.00 92.50 322 HIS A O 1
ATOM 2278 N N . ALA A 1 323 ? -28.266 10.957 28.624 1.00 93.38 323 ALA A N 1
ATOM 2279 C CA . ALA A 1 323 ? -29.707 10.689 28.589 1.00 93.38 323 ALA A CA 1
ATOM 2280 C C . ALA A 1 323 ? -30.122 9.447 27.776 1.00 93.38 323 ALA A C 1
ATOM 2282 O O . ALA A 1 323 ? -31.254 9.354 27.318 1.00 93.38 323 ALA A O 1
ATOM 2283 N N . GLN A 1 324 ? -29.223 8.493 27.558 1.00 93.94 324 GLN A N 1
ATOM 2284 C CA . GLN A 1 324 ? -29.437 7.366 26.673 1.00 93.94 324 GLN A CA 1
ATOM 2285 C C . GLN A 1 324 ? -28.944 6.063 27.308 1.00 93.94 324 GLN A C 1
ATOM 2287 O O . GLN A 1 324 ? -27.878 6.003 27.924 1.00 93.94 324 GLN A O 1
ATOM 2292 N N . PHE A 1 325 ? -29.706 4.993 27.115 1.00 95.69 325 PHE A N 1
ATOM 2293 C CA . PHE A 1 325 ? -29.286 3.624 27.395 1.00 95.69 325 PHE A CA 1
ATOM 2294 C C . PHE A 1 325 ? -29.883 2.670 26.356 1.00 95.69 325 PHE A C 1
ATOM 2296 O O . PHE A 1 325 ? -30.619 3.086 25.460 1.00 95.69 325 PHE A O 1
ATOM 2303 N N . TYR A 1 326 ? -29.546 1.386 26.449 1.00 95.38 326 TYR A N 1
ATOM 2304 C CA . TYR A 1 326 ? -30.043 0.363 25.540 1.00 95.38 326 TYR A CA 1
ATOM 2305 C C . TYR A 1 326 ? -30.740 -0.768 26.289 1.00 95.38 326 TYR A C 1
ATOM 2307 O O . TYR A 1 326 ? -30.281 -1.222 27.340 1.00 95.38 326 TYR A O 1
ATOM 2315 N N . TYR A 1 327 ? -31.825 -1.260 25.702 1.00 94.19 327 TYR A N 1
ATOM 2316 C CA . TYR A 1 327 ? -32.482 -2.496 26.093 1.00 94.19 327 TYR A CA 1
ATOM 2317 C C . TYR A 1 327 ? -32.143 -3.586 25.078 1.00 94.19 327 TYR A C 1
ATOM 2319 O O . TYR A 1 327 ? -32.405 -3.440 23.884 1.00 94.19 327 TYR A O 1
ATOM 2327 N N . VAL A 1 328 ? -31.516 -4.665 25.542 1.00 93.25 328 VAL A N 1
ATOM 2328 C CA . VAL A 1 328 ? -30.960 -5.716 24.684 1.00 93.25 328 VAL A CA 1
ATOM 2329 C C . VAL A 1 328 ? -31.697 -7.024 24.937 1.00 93.25 328 VAL A C 1
ATOM 2331 O O . VAL A 1 328 ? -31.693 -7.530 26.057 1.00 93.25 328 VAL A O 1
ATOM 2334 N N . THR A 1 329 ? -32.271 -7.620 23.898 1.00 89.56 329 THR A N 1
ATOM 2335 C CA . THR A 1 329 ? -32.906 -8.945 23.961 1.00 89.56 329 THR A CA 1
ATOM 2336 C C . THR A 1 329 ? -32.294 -9.872 22.906 1.00 89.56 329 THR A C 1
ATOM 2338 O O . THR A 1 329 ? -31.655 -9.392 21.966 1.00 89.56 329 THR A O 1
ATOM 2341 N N . PRO A 1 330 ? -32.521 -11.194 22.984 1.00 82.19 330 PRO A N 1
ATOM 2342 C CA . PRO A 1 330 ? -32.160 -12.099 21.892 1.00 82.19 330 PRO A CA 1
ATOM 2343 C C . PRO A 1 330 ? -32.851 -11.762 20.559 1.00 82.19 330 PRO A C 1
ATOM 2345 O O . PRO A 1 330 ? -32.305 -12.057 19.502 1.00 82.19 330 PRO A O 1
ATOM 2348 N N . ALA A 1 331 ? -34.040 -11.149 20.607 1.00 76.75 331 ALA A N 1
ATOM 2349 C CA . ALA A 1 331 ? -34.873 -10.859 19.439 1.00 76.75 331 ALA A CA 1
ATOM 2350 C C . ALA A 1 331 ? -34.636 -9.463 18.827 1.00 76.75 331 ALA A C 1
ATOM 2352 O O . ALA A 1 331 ? -35.134 -9.179 17.739 1.00 76.75 331 ALA A O 1
ATOM 2353 N N . GLY A 1 332 ? -33.907 -8.576 19.510 1.00 85.19 332 GLY A N 1
ATOM 2354 C CA . GLY A 1 332 ? -33.743 -7.193 19.072 1.00 85.19 332 GLY A CA 1
ATOM 2355 C C . GLY A 1 332 ? -33.044 -6.286 20.081 1.00 85.19 332 GLY A C 1
ATOM 2356 O O . GLY A 1 332 ? -32.769 -6.677 21.219 1.00 85.19 332 GLY A O 1
ATOM 2357 N N . LEU A 1 333 ? -32.774 -5.061 19.637 1.00 93.19 333 LEU A N 1
ATOM 2358 C CA . LEU A 1 333 ? -32.110 -3.998 20.381 1.00 93.19 333 LEU A CA 1
ATOM 2359 C C . LEU A 1 333 ? -32.977 -2.735 20.320 1.00 93.19 333 LEU A C 1
ATOM 2361 O O . LEU A 1 333 ? -33.489 -2.389 19.256 1.00 93.19 333 LEU A O 1
ATOM 2365 N N . TRP A 1 334 ? -33.115 -2.034 21.442 1.00 93.38 334 TRP A N 1
ATOM 2366 C CA . TRP A 1 334 ? -33.812 -0.751 21.512 1.00 93.38 334 TRP A CA 1
ATOM 2367 C C . TRP A 1 334 ? -32.918 0.295 22.161 1.00 93.38 334 TRP A C 1
ATOM 2369 O O . TRP A 1 334 ? -32.342 0.064 23.224 1.00 93.38 334 TRP A O 1
ATOM 2379 N N . GLN A 1 335 ? -32.812 1.444 21.508 1.00 93.88 335 GLN A N 1
ATOM 2380 C CA . GLN A 1 335 ? -32.264 2.666 22.068 1.00 93.88 335 GLN A CA 1
ATOM 2381 C C . GLN A 1 335 ? -33.364 3.345 22.886 1.00 93.88 335 GLN A C 1
ATOM 2383 O O . GLN A 1 335 ? -34.485 3.512 22.400 1.00 93.88 335 GLN A O 1
ATOM 2388 N N . VAL A 1 336 ? -33.047 3.731 24.118 1.00 94.00 336 VAL A N 1
ATOM 2389 C CA . VAL A 1 336 ? -33.981 4.417 25.010 1.00 94.00 336 VAL A CA 1
ATOM 2390 C C . VAL A 1 336 ? -33.403 5.772 25.367 1.00 94.00 336 VAL A C 1
ATOM 2392 O O . VAL A 1 336 ? -32.319 5.851 25.948 1.00 94.00 336 VAL A O 1
ATOM 2395 N N . GLU A 1 337 ? -34.120 6.831 25.007 1.00 94.06 337 GLU A N 1
ATOM 2396 C CA . GLU A 1 337 ? -33.798 8.201 25.394 1.00 94.06 337 GLU A CA 1
ATOM 2397 C C . GLU A 1 337 ? -34.650 8.603 26.602 1.00 94.06 337 GLU A C 1
ATOM 2399 O O . GLU A 1 337 ? -35.873 8.437 26.615 1.00 94.06 337 GLU A O 1
ATOM 2404 N N . VAL A 1 338 ? -33.991 9.117 27.633 1.00 93.25 338 VAL A N 1
ATOM 2405 C CA . VAL A 1 338 ? -34.590 9.493 28.909 1.00 93.25 338 VAL A CA 1
ATOM 2406 C C . VAL A 1 338 ? -34.770 10.999 28.939 1.00 93.25 338 VAL A C 1
ATOM 2408 O O . VAL A 1 338 ? -33.804 11.756 28.913 1.00 93.25 338 VAL A O 1
ATOM 2411 N N . GLN A 1 339 ? -36.016 11.443 29.043 1.00 88.94 339 GLN A N 1
ATOM 2412 C CA . GLN A 1 339 ? -36.351 12.848 29.232 1.00 88.94 339 GLN A CA 1
ATOM 2413 C C . GLN A 1 339 ? -37.130 13.010 30.541 1.00 88.94 339 GLN A C 1
ATOM 2415 O O . GLN A 1 339 ? -37.730 12.047 31.028 1.00 88.94 339 GLN A O 1
ATOM 2420 N N . PRO A 1 340 ? -37.153 14.212 31.143 1.00 83.38 340 PRO A N 1
ATOM 2421 C CA . PRO A 1 340 ? -37.964 14.449 32.330 1.00 83.38 340 PRO A CA 1
ATOM 2422 C C . PRO A 1 340 ? -39.430 14.059 32.081 1.00 83.38 340 PRO A C 1
ATOM 2424 O O . PRO A 1 340 ? -40.105 14.645 31.237 1.00 83.38 340 PRO A O 1
ATOM 2427 N N . GLY A 1 341 ? -39.906 13.043 32.803 1.00 83.81 341 GLY A N 1
ATOM 2428 C CA . GLY A 1 341 ? -41.290 12.566 32.750 1.00 83.81 341 GLY A CA 1
ATOM 2429 C C . GLY A 1 341 ? -41.653 11.604 31.610 1.00 83.81 341 GLY A C 1
ATOM 2430 O O . GLY A 1 341 ? -42.809 11.191 31.567 1.00 83.81 341 GLY A O 1
ATOM 2431 N N . ARG A 1 342 ? -40.733 11.222 30.706 1.00 88.12 342 ARG A N 1
ATOM 2432 C CA . ARG A 1 342 ? -41.026 10.244 29.634 1.00 88.12 342 ARG A CA 1
ATOM 2433 C C . ARG A 1 342 ? -39.804 9.461 29.147 1.00 88.12 342 ARG A C 1
ATOM 2435 O O . ARG A 1 342 ? -38.691 9.988 29.146 1.00 88.12 342 ARG A O 1
ATOM 2442 N N . LEU A 1 343 ? -40.031 8.239 28.662 1.00 91.81 343 LEU A N 1
ATOM 2443 C CA . LEU A 1 343 ? -39.048 7.453 27.911 1.00 91.81 343 LEU A CA 1
ATOM 2444 C C . LEU A 1 343 ? -39.425 7.460 26.426 1.00 91.81 343 LEU A C 1
ATOM 2446 O O . LEU A 1 343 ? -40.590 7.312 26.075 1.00 91.81 343 LEU A O 1
ATOM 2450 N N . THR A 1 344 ? -38.445 7.660 25.548 1.00 91.75 344 THR A N 1
ATOM 2451 C CA . THR A 1 344 ? -38.645 7.544 24.095 1.00 91.75 344 THR A CA 1
ATOM 2452 C C . THR A 1 344 ? -37.917 6.308 23.599 1.00 91.75 344 THR A C 1
ATOM 2454 O O . THR A 1 344 ? -36.719 6.149 23.840 1.00 91.75 344 THR A O 1
ATOM 2457 N N . TRP A 1 345 ? -38.641 5.431 22.909 1.00 91.00 345 TRP A N 1
ATOM 2458 C CA . TRP A 1 345 ? -38.133 4.143 22.454 1.00 91.00 345 TRP A CA 1
ATOM 2459 C C . TRP A 1 345 ? -37.896 4.165 20.954 1.00 91.00 345 TRP A C 1
ATOM 2461 O O . TRP A 1 345 ? -38.775 4.533 20.176 1.00 91.00 345 TRP A O 1
ATOM 2471 N N . ARG A 1 346 ? -36.716 3.715 20.533 1.00 92.12 346 ARG A N 1
ATOM 2472 C CA . ARG A 1 346 ? -36.383 3.535 19.120 1.00 92.12 346 ARG A CA 1
ATOM 2473 C C . ARG A 1 346 ? -35.783 2.159 18.928 1.00 92.12 346 ARG A C 1
ATOM 2475 O O . ARG A 1 346 ? -34.877 1.766 19.663 1.00 92.12 346 ARG A O 1
ATOM 2482 N N . ARG A 1 347 ? -36.277 1.402 17.954 1.00 91.75 347 ARG A N 1
ATOM 2483 C CA . ARG A 1 347 ? -35.655 0.125 17.604 1.00 91.75 347 ARG A CA 1
ATOM 2484 C C . ARG A 1 347 ? -34.298 0.413 16.969 1.00 91.75 347 ARG A C 1
ATOM 2486 O O . ARG A 1 347 ? -34.201 1.274 16.105 1.00 91.75 347 ARG A O 1
ATOM 2493 N N . ALA A 1 348 ? -33.257 -0.290 17.394 1.00 93.06 348 ALA A N 1
ATOM 2494 C CA . ALA A 1 348 ? -31.943 -0.215 16.776 1.00 93.06 348 ALA A CA 1
ATOM 2495 C C . ALA A 1 348 ? -31.670 -1.503 15.994 1.00 93.06 348 ALA A C 1
ATOM 2497 O O . ALA A 1 348 ? -31.734 -2.609 16.537 1.00 93.06 348 ALA A O 1
ATOM 2498 N N . VAL A 1 349 ? -31.389 -1.360 14.705 1.00 92.94 349 VAL A N 1
ATOM 2499 C CA . VAL A 1 349 ? -31.155 -2.476 13.790 1.00 92.94 349 VAL A CA 1
ATOM 2500 C C . VAL A 1 349 ? -29.658 -2.736 13.728 1.00 92.94 349 VAL A C 1
ATOM 2502 O O . VAL A 1 349 ? -28.884 -1.875 13.315 1.00 92.94 349 VAL A O 1
ATOM 2505 N N . LEU A 1 350 ? -29.249 -3.922 14.180 1.00 92.44 350 LEU A N 1
ATOM 2506 C CA . LEU A 1 350 ? -27.857 -4.358 14.125 1.00 92.44 350 LEU A CA 1
ATOM 2507 C C . LEU A 1 350 ? -27.465 -4.748 12.692 1.00 92.44 350 LEU A C 1
ATOM 2509 O O . LEU A 1 350 ? -28.281 -5.354 11.991 1.00 92.44 350 LEU A O 1
ATOM 2513 N N . PRO A 1 351 ? -26.215 -4.484 12.273 1.00 92.69 351 PRO A N 1
ATOM 2514 C CA . PRO A 1 351 ? -25.714 -4.987 11.003 1.00 92.69 351 PRO A CA 1
ATOM 2515 C C . PRO A 1 351 ? -25.613 -6.524 11.034 1.00 92.69 351 PRO A C 1
ATOM 2517 O O . PRO A 1 351 ? -25.419 -7.092 12.114 1.00 92.69 351 PRO A O 1
ATOM 2520 N N . PRO A 1 352 ? -25.677 -7.220 9.881 1.00 90.25 352 PRO A N 1
ATOM 2521 C CA . PRO A 1 352 ? -25.700 -8.687 9.836 1.00 90.25 352 PRO A CA 1
ATOM 2522 C C . PRO A 1 352 ? -24.528 -9.384 10.547 1.00 90.25 352 PRO A C 1
ATOM 2524 O O . PRO A 1 352 ? -24.690 -10.492 11.053 1.00 90.25 352 PRO A O 1
ATOM 2527 N N . ALA A 1 353 ? -23.348 -8.756 10.606 1.00 85.56 353 ALA A N 1
ATOM 2528 C CA . ALA A 1 353 ? -22.178 -9.295 11.304 1.00 85.56 353 ALA A CA 1
ATOM 2529 C C . ALA A 1 353 ? -22.234 -9.163 12.840 1.00 85.56 353 ALA A C 1
ATOM 2531 O O . ALA A 1 353 ? -21.406 -9.759 13.531 1.00 85.56 353 ALA A O 1
ATOM 2532 N N . ALA A 1 354 ? -23.159 -8.372 13.392 1.00 87.81 354 ALA A N 1
ATOM 2533 C CA . ALA A 1 354 ? -23.247 -8.095 14.822 1.00 87.81 354 ALA A CA 1
ATOM 2534 C C . ALA A 1 354 ? -24.338 -8.931 15.504 1.00 87.81 354 ALA A C 1
ATOM 2536 O O . ALA A 1 354 ? -25.423 -9.146 14.971 1.00 87.81 354 ALA A O 1
ATOM 2537 N N . THR A 1 355 ? -24.073 -9.360 16.740 1.00 84.06 355 THR A N 1
ATOM 2538 C CA . THR A 1 355 ? -25.033 -10.112 17.561 1.00 84.06 355 THR A CA 1
ATOM 2539 C C . THR A 1 355 ? -25.321 -9.389 18.875 1.00 84.06 355 THR A C 1
ATOM 2541 O O . THR A 1 355 ? -24.428 -8.816 19.502 1.00 84.06 355 THR A O 1
ATOM 2544 N N . ALA A 1 356 ? -26.578 -9.435 19.325 1.00 81.62 356 ALA A N 1
ATOM 2545 C CA . ALA A 1 356 ? -27.036 -8.720 20.520 1.00 81.62 356 ALA A CA 1
ATOM 2546 C C . ALA A 1 356 ? -26.386 -9.224 21.830 1.00 81.62 356 ALA A C 1
ATOM 2548 O O . ALA A 1 356 ? -26.157 -8.454 22.770 1.00 81.62 356 ALA A O 1
ATOM 2549 N N . GLY A 1 357 ? -26.041 -10.516 21.890 1.00 76.38 357 GLY A N 1
ATOM 2550 C CA . GLY A 1 357 ? -25.479 -11.155 23.085 1.00 76.38 357 GLY A CA 1
ATOM 2551 C C . GLY A 1 357 ? -24.107 -10.619 23.511 1.00 76.38 357 GLY A C 1
ATOM 2552 O O . GLY A 1 357 ? -23.792 -10.648 24.695 1.00 76.38 357 GLY A O 1
ATOM 2553 N N . ALA A 1 358 ? -23.322 -10.070 22.579 1.00 74.75 358 ALA A N 1
ATOM 2554 C CA . ALA A 1 358 ? -21.950 -9.609 22.820 1.00 74.75 358 ALA A CA 1
ATOM 2555 C C . ALA A 1 358 ? -21.806 -8.075 22.888 1.00 74.75 358 ALA A C 1
ATOM 2557 O O . ALA A 1 358 ? -20.690 -7.561 22.807 1.00 74.75 358 ALA A O 1
ATOM 2558 N N . LEU A 1 359 ? -22.918 -7.338 23.007 1.00 90.38 359 LEU A N 1
ATOM 2559 C CA . LEU A 1 359 ? -22.892 -5.874 23.029 1.00 90.38 359 LEU A CA 1
ATOM 2560 C C . LEU A 1 359 ? -22.289 -5.319 24.326 1.00 90.38 359 LEU A C 1
ATOM 2562 O O . LEU A 1 359 ? -22.670 -5.727 25.429 1.00 90.38 359 LEU A O 1
ATOM 2566 N N . GLN A 1 360 ? -21.390 -4.355 24.170 1.00 89.94 360 GLN A N 1
ATOM 2567 C CA . GLN A 1 360 ? -20.795 -3.538 25.225 1.00 89.94 360 GLN A CA 1
ATOM 2568 C C . GLN A 1 360 ? -20.869 -2.054 24.835 1.00 89.94 360 GLN A C 1
ATOM 2570 O O . GLN A 1 360 ? -21.139 -1.723 23.680 1.00 89.94 360 GLN A O 1
ATOM 2575 N N . LEU A 1 361 ? -20.616 -1.164 25.796 1.00 90.88 361 LEU A N 1
ATOM 2576 C CA . LEU A 1 361 ? -20.472 0.272 25.555 1.00 90.88 361 LEU A CA 1
ATOM 2577 C C . LEU A 1 361 ? -19.014 0.690 25.719 1.00 90.88 361 LEU A C 1
ATOM 2579 O O . LEU A 1 361 ? -18.367 0.330 26.702 1.00 90.88 361 LEU A O 1
ATOM 2583 N N . ALA A 1 362 ? -18.530 1.500 24.783 1.00 90.31 362 ALA A N 1
ATOM 2584 C CA . ALA A 1 362 ? -17.229 2.145 24.863 1.00 90.31 362 ALA A CA 1
ATOM 2585 C C . ALA A 1 362 ? -17.364 3.631 24.521 1.00 90.31 362 ALA A C 1
ATOM 2587 O O . ALA A 1 362 ? -18.100 4.007 23.610 1.00 90.31 362 ALA A O 1
ATOM 2588 N N . ARG A 1 363 ? -16.643 4.486 25.242 1.00 90.56 363 ARG A N 1
ATOM 2589 C CA . ARG A 1 363 ? -16.528 5.909 24.949 1.00 90.56 363 ARG A CA 1
ATOM 2590 C C . ARG A 1 363 ? -15.302 6.154 24.085 1.00 90.56 363 ARG A C 1
ATOM 2592 O O . ARG A 1 363 ? -14.173 6.045 24.561 1.00 90.56 363 ARG A O 1
ATOM 2599 N N . LEU A 1 364 ? -15.520 6.482 22.820 1.00 89.56 364 LEU A N 1
ATOM 2600 C CA . LEU A 1 364 ? -14.456 6.635 21.832 1.00 89.56 364 LEU A CA 1
ATOM 2601 C C . LEU A 1 364 ? -14.338 8.093 21.388 1.00 89.56 364 LEU A C 1
ATOM 2603 O O . LEU A 1 364 ? -15.330 8.796 21.203 1.00 89.56 364 LEU A O 1
ATOM 2607 N N . ARG A 1 365 ? -13.107 8.560 21.188 1.00 86.12 365 ARG A N 1
ATOM 2608 C CA . ARG A 1 365 ? -12.822 9.822 20.498 1.00 86.12 365 ARG A CA 1
ATOM 2609 C C . ARG A 1 365 ? -13.080 9.636 19.008 1.00 86.12 365 ARG A C 1
ATOM 2611 O O . ARG A 1 365 ? -12.297 8.978 18.331 1.00 86.12 365 ARG A O 1
ATOM 2618 N N . VAL A 1 366 ? -14.198 10.187 18.551 1.00 83.25 366 VAL A N 1
ATOM 2619 C CA . VAL A 1 366 ? -14.675 10.146 17.157 1.00 83.25 366 VAL A CA 1
ATOM 2620 C C . VAL A 1 366 ? -15.008 11.543 16.629 1.00 83.25 366 VAL A C 1
ATOM 2622 O O . VAL A 1 366 ? -15.521 11.683 15.529 1.00 83.25 366 VAL A O 1
ATOM 2625 N N . ASP A 1 367 ? -14.700 12.587 17.400 1.00 77.31 367 ASP A N 1
ATOM 2626 C CA . ASP A 1 367 ? -14.863 13.974 16.977 1.00 77.31 367 ASP A CA 1
ATOM 2627 C C . ASP A 1 367 ? -13.478 14.631 16.838 1.00 77.31 367 ASP A C 1
ATOM 2629 O O . ASP A 1 367 ? -12.752 14.725 17.833 1.00 77.31 367 ASP A O 1
ATOM 2633 N N . PRO A 1 368 ? -13.064 15.026 15.622 1.00 68.69 368 PRO A N 1
ATOM 2634 C CA . PRO A 1 368 ? -11.802 15.720 15.395 1.00 68.69 368 PRO A CA 1
ATOM 2635 C C . PRO A 1 368 ? -11.847 17.217 15.748 1.00 68.69 368 PRO A C 1
ATOM 2637 O O . PRO A 1 368 ? -10.783 17.822 15.858 1.00 68.69 368 PRO A O 1
ATOM 2640 N N . ALA A 1 369 ? -13.031 17.827 15.896 1.00 68.00 369 ALA A N 1
ATOM 2641 C CA . ALA A 1 369 ? -13.182 19.277 16.043 1.00 68.00 369 ALA A CA 1
ATOM 2642 C C . ALA A 1 369 ? -12.804 19.794 17.440 1.00 68.00 369 ALA A C 1
ATOM 2644 O O . ALA A 1 369 ? -12.387 20.944 17.574 1.00 68.00 369 ALA A O 1
ATOM 2645 N N . ASP A 1 370 ? -12.908 18.948 18.466 1.00 70.19 370 ASP A N 1
ATOM 2646 C CA . ASP A 1 370 ? -12.500 19.271 19.831 1.00 70.19 370 ASP A CA 1
ATOM 2647 C C . ASP A 1 370 ? -11.607 18.151 20.405 1.00 70.19 370 ASP A C 1
ATOM 2649 O O . ASP A 1 370 ? -12.104 17.110 20.845 1.00 70.19 370 ASP A O 1
ATOM 2653 N N . PRO A 1 371 ? -10.273 18.334 20.440 1.00 63.72 371 PRO A N 1
ATOM 2654 C CA . PRO A 1 371 ? -9.349 17.349 21.003 1.00 63.72 371 PRO A CA 1
ATOM 2655 C C . PRO A 1 371 ? -9.501 17.173 22.524 1.00 63.72 371 PRO A C 1
ATOM 2657 O O . PRO A 1 371 ? -9.001 16.187 23.077 1.00 63.72 371 PRO A O 1
ATOM 2660 N N . HIS A 1 372 ? -10.184 18.101 23.201 1.00 68.94 372 HIS A N 1
ATOM 2661 C CA . HIS A 1 372 ? -10.563 17.988 24.606 1.00 68.94 372 HIS A CA 1
ATOM 2662 C C . HIS A 1 372 ? -11.923 17.313 24.794 1.00 68.94 372 HIS A C 1
ATOM 2664 O O . HIS A 1 372 ? -12.278 17.004 25.938 1.00 68.94 372 HIS A O 1
ATOM 2670 N N . HIS A 1 373 ? -12.647 17.018 23.707 1.00 79.56 373 HIS A N 1
ATOM 2671 C CA . HIS A 1 373 ? -13.931 16.356 23.802 1.00 79.56 373 HIS A CA 1
ATOM 2672 C C . HIS A 1 373 ? -13.753 14.997 24.497 1.00 79.56 373 HIS A C 1
ATOM 2674 O O . HIS A 1 373 ? -12.906 14.183 24.103 1.00 79.56 373 HIS A O 1
ATOM 2680 N N . PRO A 1 374 ? -14.570 14.706 25.522 1.00 73.31 374 PRO A N 1
ATOM 2681 C CA . PRO A 1 374 ? -14.487 13.474 26.294 1.00 73.31 374 PRO A CA 1
ATOM 2682 C C . PRO A 1 374 ? -14.567 12.186 25.440 1.00 73.31 374 PRO A C 1
ATOM 2684 O O . PRO A 1 374 ? -14.073 11.131 25.854 1.00 73.31 374 PRO A O 1
ATOM 2687 N N . GLY A 1 375 ? -15.188 12.261 24.266 1.00 86.69 375 GLY A N 1
ATOM 2688 C CA . GLY A 1 375 ? -15.536 11.139 23.393 1.00 86.69 375 GLY A CA 1
ATOM 2689 C C . GLY A 1 375 ? -17.041 10.860 23.412 1.00 86.69 375 GLY A C 1
ATOM 2690 O O . GLY A 1 375 ? -17.761 11.388 24.257 1.00 86.69 375 GLY A O 1
ATOM 2691 N N . GLN A 1 376 ? -17.517 10.040 22.479 1.00 89.31 376 GLN A N 1
ATOM 2692 C CA . GLN A 1 376 ? -18.924 9.652 22.346 1.00 89.31 376 GLN A CA 1
ATOM 2693 C C . GLN A 1 376 ? -19.117 8.198 22.782 1.00 89.31 376 GLN A C 1
ATOM 2695 O O . GLN A 1 376 ? -18.253 7.357 22.535 1.00 89.31 376 GLN A O 1
ATOM 2700 N N . TRP A 1 377 ? -20.236 7.905 23.447 1.00 91.38 377 TRP A N 1
ATOM 2701 C CA . TRP A 1 377 ? -20.605 6.539 23.818 1.00 91.38 377 TRP A CA 1
ATOM 2702 C C . TRP A 1 377 ? -21.150 5.796 22.601 1.00 91.38 377 TRP A C 1
ATOM 2704 O O . TRP A 1 377 ? -22.166 6.186 22.034 1.00 91.38 377 TRP A O 1
ATOM 2714 N N . LEU A 1 378 ? -20.469 4.721 22.217 1.00 92.69 378 LEU A N 1
ATOM 2715 C CA . LEU A 1 378 ? -20.790 3.898 21.059 1.00 92.69 378 LEU A CA 1
ATOM 2716 C C . LEU A 1 378 ? -20.937 2.435 21.474 1.00 92.69 378 LEU A C 1
ATOM 2718 O O . LEU A 1 378 ? -20.340 1.976 22.456 1.00 92.69 378 LEU A O 1
ATOM 2722 N N . LEU A 1 379 ? -21.742 1.698 20.711 1.00 92.94 379 LEU A N 1
ATOM 2723 C CA . LEU A 1 379 ? -21.890 0.260 20.888 1.00 92.94 379 LEU A CA 1
ATOM 2724 C C . LEU A 1 379 ? -20.699 -0.472 20.272 1.00 92.94 379 LEU A C 1
ATOM 2726 O O . LEU A 1 379 ? -20.237 -0.141 19.182 1.00 92.94 379 LEU A O 1
ATOM 2730 N N . VAL A 1 380 ? -20.245 -1.515 20.956 1.00 89.88 380 VAL A N 1
ATOM 2731 C CA . VAL A 1 380 ? -19.252 -2.456 20.440 1.00 89.88 380 VAL A CA 1
ATOM 2732 C C . VAL A 1 380 ? -19.871 -3.847 20.425 1.00 89.88 380 VAL A C 1
ATOM 2734 O O . VAL A 1 380 ? -20.333 -4.330 21.458 1.00 89.88 380 VAL A O 1
ATOM 2737 N N . ALA A 1 381 ? -19.888 -4.490 19.259 1.00 86.25 381 ALA A N 1
ATOM 2738 C CA . ALA A 1 381 ? -20.364 -5.857 19.071 1.00 86.25 381 ALA A CA 1
ATOM 2739 C C . ALA A 1 381 ? -19.176 -6.783 18.797 1.00 86.25 381 ALA A C 1
ATOM 2741 O O . ALA A 1 381 ? -18.592 -6.756 17.711 1.00 86.25 381 ALA A O 1
ATOM 2742 N N . GLY A 1 382 ? -18.794 -7.594 19.788 1.00 80.19 382 GLY A N 1
ATOM 2743 C CA . GLY A 1 382 ? -17.577 -8.402 19.707 1.00 80.19 382 GLY A CA 1
ATOM 2744 C C . GLY A 1 382 ? -16.342 -7.508 19.591 1.00 80.19 382 GLY A C 1
ATOM 2745 O O . GLY A 1 382 ? -15.905 -6.929 20.581 1.00 80.19 382 GLY A O 1
ATOM 2746 N N . GLN A 1 383 ? -15.801 -7.380 18.379 1.00 75.38 383 GLN A N 1
ATOM 2747 C CA . GLN A 1 383 ? -14.690 -6.477 18.076 1.00 75.38 383 GLN A CA 1
ATOM 2748 C C . GLN A 1 383 ? -15.063 -5.358 17.093 1.00 75.38 383 GLN A C 1
ATOM 2750 O O . GLN A 1 383 ? -14.187 -4.589 16.738 1.00 75.38 383 GLN A O 1
ATOM 2755 N N . ALA A 1 384 ? -16.310 -5.216 16.641 1.00 83.94 384 ALA A N 1
ATOM 2756 C CA . ALA A 1 384 ? -16.699 -4.130 15.736 1.00 83.94 384 ALA A CA 1
ATOM 2757 C C . ALA A 1 384 ? -17.312 -2.952 16.508 1.00 83.94 384 ALA A C 1
ATOM 2759 O O . ALA A 1 384 ? -18.168 -3.160 17.368 1.00 83.94 384 ALA A O 1
ATOM 2760 N N . VAL A 1 385 ? -16.910 -1.720 16.181 1.00 89.81 385 VAL A N 1
ATOM 2761 C CA . VAL A 1 385 ? -17.596 -0.506 16.658 1.00 89.81 385 VAL A CA 1
ATOM 2762 C C . VAL A 1 385 ? -18.790 -0.231 15.755 1.00 89.81 385 VAL A C 1
ATOM 2764 O O . VAL A 1 385 ? -18.663 -0.294 14.530 1.00 89.81 385 VAL A O 1
ATOM 2767 N N . LEU A 1 386 ? -19.934 0.063 16.367 1.00 92.44 386 LEU A N 1
ATOM 2768 C CA . LEU A 1 386 ? -21.180 0.370 15.684 1.00 92.44 386 LEU A CA 1
ATOM 2769 C C . LEU A 1 386 ? -21.476 1.869 15.763 1.00 92.44 386 LEU A C 1
ATOM 2771 O O . LEU A 1 386 ? -21.413 2.469 16.838 1.00 92.44 386 LEU A O 1
ATOM 2775 N N . PHE A 1 387 ? -21.847 2.442 14.627 1.00 93.44 387 PHE A N 1
ATOM 2776 C CA . PHE A 1 387 ? -22.201 3.848 14.468 1.00 93.44 387 PHE A CA 1
ATOM 2777 C C . PHE A 1 387 ? -23.636 3.952 13.972 1.00 93.44 387 PHE A C 1
ATOM 2779 O O . PHE A 1 387 ? -24.045 3.154 13.131 1.00 93.44 387 PHE A O 1
ATOM 2786 N N . ASP A 1 388 ? -24.392 4.941 14.440 1.00 93.38 388 ASP A N 1
ATOM 2787 C CA . ASP A 1 388 ? -25.618 5.315 13.735 1.00 93.38 388 ASP A CA 1
ATOM 2788 C C . ASP A 1 388 ? -25.288 5.937 12.364 1.00 93.38 388 ASP A C 1
ATOM 2790 O O . ASP A 1 388 ? -24.139 6.285 12.072 1.00 93.38 388 ASP A O 1
ATOM 2794 N N . SER A 1 389 ? -26.293 6.077 11.500 1.00 94.00 389 SER A N 1
ATOM 2795 C CA . SER A 1 389 ? -26.091 6.591 10.141 1.00 94.00 389 SER A CA 1
ATOM 2796 C C . SER A 1 389 ? -25.485 8.000 10.090 1.00 94.00 389 SER A C 1
ATOM 2798 O O . SER A 1 389 ? -24.746 8.304 9.153 1.00 94.00 389 SER A O 1
ATOM 2800 N N . ALA A 1 390 ? -25.757 8.868 11.071 1.00 91.75 390 ALA A N 1
ATOM 2801 C CA . ALA A 1 390 ? -25.219 10.228 11.095 1.00 91.75 390 ALA A CA 1
ATOM 2802 C C . ALA A 1 390 ? -23.734 10.226 11.484 1.00 91.75 390 ALA A C 1
ATOM 2804 O O . ALA A 1 390 ? -22.912 10.793 10.761 1.00 91.75 390 ALA A O 1
ATOM 2805 N N . SER A 1 391 ? -23.371 9.518 12.555 1.00 90.19 391 SER A N 1
ATOM 2806 C CA . SER A 1 391 ? -21.984 9.336 12.994 1.00 90.19 391 SER A CA 1
ATOM 2807 C C . SER A 1 391 ? -21.161 8.493 12.017 1.00 90.19 391 SER A C 1
ATOM 2809 O O . SER A 1 391 ? -19.955 8.678 11.908 1.00 90.19 391 SER A O 1
ATOM 2811 N N . PHE A 1 392 ? -21.775 7.611 11.225 1.00 92.62 392 PHE A N 1
ATOM 2812 C CA . PHE A 1 392 ? -21.078 6.929 10.126 1.00 92.62 392 PHE A CA 1
ATOM 2813 C C . PHE A 1 392 ? -20.901 7.812 8.871 1.00 92.62 392 PHE A C 1
ATOM 2815 O O . PHE A 1 392 ? -20.280 7.397 7.889 1.00 92.62 392 PHE A O 1
ATOM 2822 N N . LYS A 1 393 ? -21.413 9.051 8.905 1.00 92.94 393 LYS A N 1
ATOM 2823 C CA . LYS A 1 393 ? -21.465 10.018 7.797 1.00 92.94 393 LYS A CA 1
ATOM 2824 C C . LYS A 1 393 ? -22.252 9.530 6.567 1.00 92.94 393 LYS A C 1
ATOM 2826 O O . LYS A 1 393 ? -21.998 10.003 5.466 1.00 92.94 393 LYS A O 1
ATOM 2831 N N . CYS A 1 394 ? -23.243 8.648 6.712 1.00 94.00 394 CYS A N 1
ATOM 2832 C CA . CYS A 1 394 ? -24.065 8.188 5.581 1.00 94.00 394 CYS A CA 1
ATOM 2833 C C . CYS A 1 394 ? -24.756 9.325 4.788 1.00 94.00 394 CYS A C 1
ATOM 2835 O O . CYS A 1 394 ? -24.828 9.221 3.565 1.00 94.00 394 CYS A O 1
ATOM 2837 N N . PRO A 1 395 ? -25.245 10.423 5.410 1.00 93.25 395 PRO A N 1
ATOM 2838 C CA . PRO A 1 395 ? -25.872 11.518 4.661 1.00 93.25 395 PRO A CA 1
ATOM 2839 C C . PRO A 1 395 ? -24.892 12.395 3.866 1.00 93.25 395 PRO A C 1
ATOM 2841 O O . PRO A 1 395 ? -25.307 13.088 2.936 1.00 93.25 395 PRO A O 1
ATOM 2844 N N . THR A 1 396 ? -23.613 12.426 4.254 1.00 91.75 396 THR A N 1
ATOM 2845 C CA . THR A 1 396 ? -22.617 13.371 3.719 1.00 91.75 396 THR A CA 1
ATOM 2846 C C . THR A 1 396 ? -21.533 12.689 2.887 1.00 91.75 396 THR A C 1
ATOM 2848 O O . THR A 1 396 ? -21.084 13.259 1.890 1.00 91.75 396 THR A O 1
ATOM 2851 N N . ASP A 1 397 ? -21.155 11.458 3.224 1.00 92.44 397 ASP A N 1
ATOM 2852 C CA . ASP A 1 397 ? -20.192 10.659 2.478 1.00 92.44 397 ASP A CA 1
ATOM 2853 C C . ASP A 1 397 ? -20.862 9.984 1.273 1.00 92.44 397 ASP A C 1
ATOM 2855 O O . ASP A 1 397 ? -21.405 8.883 1.340 1.00 92.44 397 ASP A O 1
ATOM 2859 N N . ARG A 1 398 ? -20.772 10.648 0.121 1.00 90.62 398 ARG A N 1
ATOM 2860 C CA . ARG A 1 398 ? -21.301 10.138 -1.155 1.00 90.62 398 ARG A CA 1
ATOM 2861 C C . ARG A 1 398 ? -20.486 8.988 -1.755 1.00 90.62 398 ARG A C 1
ATOM 2863 O O . ARG A 1 398 ? -20.848 8.484 -2.817 1.00 90.62 398 ARG A O 1
ATOM 2870 N N . SER A 1 399 ? -19.358 8.614 -1.150 1.00 92.12 399 SER A N 1
ATOM 2871 C CA . SER A 1 399 ? -18.533 7.501 -1.627 1.00 92.12 399 SER A CA 1
ATOM 2872 C C . SER A 1 399 ? -19.036 6.139 -1.145 1.00 92.12 399 SER A C 1
ATOM 2874 O O . SER A 1 399 ? -18.608 5.116 -1.679 1.00 92.12 399 SER A O 1
ATOM 2876 N N . ILE A 1 400 ? -19.969 6.117 -0.191 1.00 95.00 400 ILE A N 1
ATOM 2877 C CA . ILE A 1 400 ? -20.570 4.908 0.376 1.00 95.00 400 ILE A CA 1
ATOM 2878 C C . ILE A 1 400 ? -22.080 4.856 0.122 1.00 95.00 400 ILE A C 1
ATOM 2880 O O . ILE A 1 400 ? -22.731 5.850 -0.186 1.00 95.00 400 ILE A O 1
ATOM 2884 N N . THR A 1 401 ? -22.646 3.664 0.239 1.00 96.38 401 THR A N 1
ATOM 2885 C CA . THR A 1 401 ? -24.083 3.408 0.327 1.00 96.38 401 THR A CA 1
ATOM 2886 C C . THR A 1 401 ? -24.329 2.680 1.638 1.00 96.38 401 THR A C 1
ATOM 2888 O O . THR A 1 401 ? -23.706 1.654 1.895 1.00 96.38 401 THR A O 1
ATOM 2891 N N . CYS A 1 402 ? -25.203 3.223 2.474 1.00 96.25 402 CYS A N 1
ATOM 2892 C CA . CYS A 1 402 ? -25.560 2.640 3.761 1.00 96.25 402 CYS A CA 1
ATOM 2893 C C . CYS A 1 402 ? -26.917 1.943 3.676 1.00 96.25 402 CYS A C 1
ATOM 2895 O O . CYS A 1 402 ? -27.790 2.372 2.914 1.00 96.25 402 CYS A O 1
ATOM 2897 N N . ASP A 1 403 ? -27.105 0.904 4.484 1.00 95.69 403 ASP A N 1
ATOM 2898 C CA . ASP A 1 403 ? -28.428 0.326 4.680 1.00 95.69 403 ASP A CA 1
ATOM 2899 C C . ASP A 1 403 ? -29.362 1.362 5.323 1.00 95.69 403 ASP A C 1
ATOM 2901 O O . ASP A 1 403 ? -28.947 2.237 6.084 1.00 95.69 403 ASP A O 1
ATOM 2905 N N . SER A 1 404 ? -30.639 1.276 4.990 1.00 92.50 404 SER A N 1
ATOM 2906 C CA . SER A 1 404 ? -31.720 2.085 5.545 1.00 92.50 404 SER A CA 1
ATOM 2907 C C . SER A 1 404 ? -33.006 1.261 5.543 1.00 92.50 404 SER A C 1
ATOM 2909 O O . SER A 1 404 ? -33.026 0.143 5.030 1.00 92.50 404 SER A O 1
ATOM 2911 N N . ASP A 1 405 ? -34.112 1.836 6.006 1.00 87.00 405 ASP A N 1
ATOM 2912 C CA . ASP A 1 405 ? -35.429 1.185 5.955 1.00 87.00 405 ASP A CA 1
ATOM 2913 C C . ASP A 1 405 ? -35.864 0.781 4.532 1.00 87.00 405 ASP A C 1
ATOM 2915 O O . ASP A 1 405 ? -36.711 -0.093 4.359 1.00 87.00 405 ASP A O 1
ATOM 2919 N N . THR A 1 406 ? -35.295 1.415 3.498 1.00 88.50 406 THR A N 1
ATOM 2920 C CA . THR A 1 406 ? -35.666 1.196 2.085 1.00 88.50 406 THR A CA 1
ATOM 2921 C C . THR A 1 406 ? -34.541 0.635 1.218 1.00 88.50 406 THR A C 1
ATOM 2923 O O . THR A 1 406 ? -34.792 0.215 0.089 1.00 88.50 406 THR A O 1
ATOM 2926 N N . THR A 1 407 ? -33.312 0.601 1.734 1.00 89.06 407 THR A N 1
ATOM 2927 C CA . THR A 1 407 ? -32.112 0.233 0.973 1.00 89.06 407 THR A CA 1
ATOM 2928 C C . THR A 1 407 ? -31.328 -0.804 1.754 1.00 89.06 407 THR A C 1
ATOM 2930 O O . THR A 1 407 ? -30.985 -0.566 2.904 1.00 89.06 407 THR A O 1
ATOM 2933 N N . THR A 1 408 ? -30.981 -1.924 1.127 1.00 91.69 408 THR A N 1
ATOM 2934 C CA . THR A 1 408 ? -30.120 -2.947 1.730 1.00 91.69 408 THR A CA 1
ATOM 2935 C C . THR A 1 408 ? -28.958 -3.255 0.801 1.00 91.69 408 THR A C 1
ATOM 2937 O O . THR A 1 408 ? -29.154 -3.661 -0.342 1.00 91.69 408 THR A O 1
ATOM 2940 N N . THR A 1 409 ? -27.738 -3.090 1.292 1.00 91.06 409 THR A N 1
ATOM 2941 C CA . THR A 1 409 ? -26.499 -3.418 0.578 1.00 91.06 409 THR A CA 1
ATOM 2942 C C . THR A 1 409 ? -26.145 -4.899 0.668 1.00 91.06 409 THR A C 1
ATOM 2944 O O . THR A 1 409 ? -25.272 -5.358 -0.063 1.00 91.06 409 THR A O 1
ATOM 2947 N N . HIS A 1 410 ? -26.797 -5.645 1.571 1.00 92.25 410 HIS A N 1
ATOM 2948 C CA . HIS A 1 410 ? -26.464 -7.030 1.933 1.00 92.25 410 HIS A CA 1
ATOM 2949 C C . HIS A 1 410 ? -25.032 -7.212 2.456 1.00 92.25 410 HIS A C 1
ATOM 2951 O O . HIS A 1 410 ? -24.544 -8.340 2.558 1.00 92.25 410 HIS A O 1
ATOM 2957 N N . SER A 1 411 ? -24.349 -6.119 2.801 1.00 93.00 411 SER A N 1
ATOM 2958 C CA . SER A 1 411 ? -23.010 -6.206 3.351 1.00 93.00 411 SER A CA 1
ATOM 2959 C C . SER A 1 411 ? -23.062 -6.625 4.827 1.00 93.00 411 SER A C 1
ATOM 2961 O O . SER A 1 411 ? -23.986 -6.245 5.552 1.00 93.00 411 SER A O 1
ATOM 2963 N N . PRO A 1 412 ? -22.048 -7.353 5.329 1.00 92.00 412 PRO A N 1
ATOM 2964 C CA . PRO A 1 412 ? -21.980 -7.718 6.743 1.00 92.00 412 PRO A CA 1
ATOM 2965 C C . PRO A 1 412 ? -21.969 -6.505 7.687 1.00 92.00 412 PRO A C 1
ATOM 2967 O O . PRO A 1 412 ? -22.416 -6.613 8.826 1.00 92.00 412 PRO A O 1
ATOM 2970 N N . GLY A 1 413 ? -21.467 -5.358 7.217 1.00 92.31 413 GLY A N 1
ATOM 2971 C CA . GLY A 1 413 ? -21.388 -4.114 7.982 1.00 92.31 413 GLY A CA 1
ATOM 2972 C C . GLY A 1 413 ? -22.605 -3.198 7.850 1.00 92.31 413 GLY A C 1
ATOM 2973 O O . GLY A 1 413 ? -22.609 -2.153 8.496 1.00 92.31 413 GLY A O 1
ATOM 2974 N N . ALA A 1 414 ? -23.613 -3.572 7.049 1.00 95.06 414 ALA A N 1
ATOM 2975 C CA . ALA A 1 414 ? -24.760 -2.738 6.673 1.00 95.06 414 ALA A CA 1
ATOM 2976 C C . ALA A 1 414 ? -24.386 -1.459 5.888 1.00 95.06 414 ALA A C 1
ATOM 2978 O O . ALA A 1 414 ? -25.028 -0.416 6.013 1.00 95.06 414 ALA A O 1
ATOM 2979 N N . TRP A 1 415 ? -23.305 -1.517 5.109 1.00 95.81 415 TRP A N 1
ATOM 2980 C CA . TRP A 1 415 ? -22.874 -0.480 4.159 1.00 95.81 415 TRP A CA 1
ATOM 2981 C C . TRP A 1 415 ? -21.871 -1.039 3.134 1.00 95.81 415 TRP A C 1
ATOM 2983 O O . TRP A 1 415 ? -21.152 -2.000 3.408 1.00 95.81 415 TRP A O 1
ATOM 2993 N N . ALA A 1 416 ? -21.759 -0.421 1.964 1.00 95.69 416 ALA A N 1
ATOM 2994 C CA . ALA A 1 416 ? -20.763 -0.759 0.946 1.00 95.69 416 ALA A CA 1
ATOM 2995 C C . ALA A 1 416 ? -20.209 0.509 0.284 1.00 95.69 416 ALA A C 1
ATOM 2997 O O . ALA A 1 416 ? -20.819 1.574 0.371 1.00 95.69 416 ALA A O 1
ATOM 2998 N N . CYS A 1 417 ? -19.068 0.416 -0.404 1.00 95.19 417 CYS A N 1
ATOM 2999 C CA . CYS A 1 417 ? -18.662 1.488 -1.315 1.00 95.19 417 CYS A CA 1
ATOM 3000 C C . CYS A 1 417 ? -19.729 1.666 -2.409 1.00 95.19 417 CYS A C 1
ATOM 3002 O O . CYS A 1 417 ? -20.300 0.686 -2.891 1.00 95.19 417 CYS A O 1
ATOM 3004 N N . ALA A 1 418 ? -20.003 2.912 -2.800 1.00 94.62 418 ALA A N 1
ATOM 3005 C CA . ALA A 1 418 ? -20.927 3.204 -3.889 1.00 94.62 418 ALA A CA 1
ATOM 3006 C C . ALA A 1 418 ? -20.419 2.612 -5.219 1.00 94.62 418 ALA A C 1
ATOM 3008 O O . ALA A 1 418 ? -19.236 2.303 -5.373 1.00 94.62 418 ALA A O 1
ATOM 3009 N N . ALA A 1 419 ? -21.305 2.460 -6.205 1.00 93.19 419 ALA A N 1
ATOM 3010 C CA . ALA A 1 419 ? -20.945 1.875 -7.497 1.00 93.19 419 ALA A CA 1
ATOM 3011 C C . ALA A 1 419 ? -19.734 2.586 -8.143 1.00 93.19 419 ALA A C 1
ATOM 3013 O O . ALA A 1 419 ? -19.676 3.815 -8.199 1.00 93.19 419 ALA A O 1
ATOM 3014 N N . GLY A 1 420 ? -18.757 1.802 -8.614 1.00 92.50 420 GLY A N 1
ATOM 3015 C CA . GLY A 1 420 ? -17.508 2.308 -9.199 1.00 92.50 420 GLY A CA 1
ATOM 3016 C C . GLY A 1 420 ? -16.492 2.867 -8.191 1.00 92.50 420 GLY A C 1
ATOM 3017 O O . GLY A 1 420 ? -15.437 3.349 -8.605 1.00 92.50 420 GLY A O 1
ATOM 3018 N N . ARG A 1 421 ? -16.772 2.809 -6.881 1.00 93.31 421 ARG A N 1
ATOM 3019 C CA . ARG A 1 421 ? -15.873 3.250 -5.803 1.00 93.31 421 ARG A CA 1
ATOM 3020 C C . ARG A 1 421 ? -15.175 2.067 -5.131 1.00 93.31 421 ARG A C 1
ATOM 3022 O O . ARG A 1 421 ? -15.717 0.968 -5.059 1.00 93.31 421 ARG A O 1
ATOM 3029 N N . ALA A 1 422 ? -14.000 2.324 -4.572 1.00 93.25 422 ALA A N 1
ATOM 3030 C CA . ALA A 1 422 ? -13.224 1.390 -3.765 1.00 93.25 422 ALA A CA 1
ATOM 3031 C C . ALA A 1 422 ? -12.708 2.063 -2.492 1.00 93.25 422 ALA A C 1
ATOM 3033 O O . ALA A 1 422 ? -12.579 3.288 -2.425 1.00 93.25 422 ALA A O 1
ATOM 3034 N N . ALA A 1 423 ? -12.391 1.248 -1.487 1.00 91.44 423 ALA A N 1
ATOM 3035 C CA . ALA A 1 423 ? -11.821 1.720 -0.236 1.00 91.44 423 ALA A CA 1
ATOM 3036 C C . ALA A 1 423 ? -10.481 2.438 -0.470 1.00 91.44 423 ALA A C 1
ATOM 3038 O O . ALA A 1 423 ? -9.561 1.912 -1.106 1.00 91.44 423 ALA A O 1
ATOM 3039 N N . ALA A 1 424 ? -10.370 3.648 0.070 1.00 88.25 424 ALA A N 1
ATOM 3040 C CA . ALA A 1 424 ? -9.138 4.427 0.050 1.00 88.25 424 ALA A CA 1
ATOM 3041 C C . ALA A 1 424 ? -9.022 5.236 1.350 1.00 88.25 424 ALA A C 1
ATOM 3043 O O . ALA A 1 424 ? -9.097 6.469 1.342 1.00 88.25 424 ALA A O 1
ATOM 3044 N N . PRO A 1 425 ? -8.894 4.541 2.492 1.00 83.75 425 PRO A N 1
ATOM 3045 C CA . PRO A 1 425 ? -8.842 5.183 3.796 1.00 83.75 425 PRO A CA 1
ATOM 3046 C C . PRO A 1 425 ? -7.672 6.163 3.886 1.00 83.75 425 PRO A C 1
ATOM 3048 O O . PRO A 1 425 ? -6.599 5.933 3.317 1.00 83.75 425 PRO A O 1
ATOM 3051 N N . LEU A 1 426 ? -7.885 7.247 4.637 1.00 81.88 426 LEU A N 1
ATOM 3052 C CA . LEU A 1 426 ? -6.905 8.301 4.931 1.00 81.88 426 LEU A CA 1
ATOM 3053 C C . LEU A 1 426 ? -6.412 9.100 3.705 1.00 81.88 426 LEU A C 1
ATOM 3055 O O . LEU A 1 426 ? -5.605 10.014 3.869 1.00 81.88 426 LEU A O 1
ATOM 3059 N N . VAL A 1 427 ? -6.893 8.799 2.491 1.00 78.62 427 VAL A N 1
ATOM 3060 C CA . VAL A 1 427 ? -6.600 9.587 1.277 1.00 78.62 427 VAL A CA 1
ATOM 3061 C C . VAL A 1 427 ? -7.373 10.905 1.293 1.00 78.62 427 VAL A C 1
ATOM 3063 O O . VAL A 1 427 ? -6.833 11.940 0.892 1.00 78.62 427 VAL A O 1
ATOM 3066 N N . SER A 1 428 ? -8.609 10.867 1.799 1.00 79.12 428 SER A N 1
ATOM 3067 C CA . SER A 1 428 ? -9.485 12.019 1.993 1.00 79.12 428 SER A CA 1
ATOM 3068 C C . SER A 1 428 ? -10.140 11.976 3.385 1.00 79.12 428 SER A C 1
ATOM 3070 O O . SER A 1 428 ? -10.500 10.891 3.843 1.00 79.12 428 SER A O 1
ATOM 3072 N N . PRO A 1 429 ? -10.292 13.124 4.073 1.00 74.00 429 PRO A N 1
ATOM 3073 C CA . PRO A 1 429 ? -10.885 13.200 5.415 1.00 74.00 429 PRO A CA 1
ATOM 3074 C C . PRO A 1 429 ? -12.396 12.905 5.474 1.00 74.00 429 PRO A C 1
ATOM 3076 O O . PRO A 1 429 ? -12.925 12.615 6.552 1.00 74.00 429 PRO A O 1
ATOM 3079 N N . ASP A 1 430 ? -13.092 12.995 4.338 1.00 80.50 430 ASP A N 1
ATOM 3080 C CA . ASP A 1 430 ? -14.558 12.927 4.277 1.00 80.50 430 ASP A CA 1
ATOM 3081 C C . ASP A 1 430 ? -15.107 11.703 3.544 1.00 80.50 430 ASP A C 1
ATOM 3083 O O . ASP A 1 430 ? -16.303 11.423 3.635 1.00 80.50 430 ASP A O 1
ATOM 3087 N N . PHE A 1 431 ? -14.249 10.946 2.859 1.00 87.62 431 PHE A N 1
ATOM 3088 C CA . PHE A 1 431 ? -14.658 9.833 2.009 1.00 87.62 431 PHE A CA 1
ATOM 3089 C C . PHE A 1 431 ? -13.949 8.541 2.412 1.00 87.62 431 PHE A C 1
ATOM 3091 O O . PHE A 1 431 ? -12.734 8.412 2.256 1.00 87.62 431 PHE A O 1
ATOM 3098 N N . LEU A 1 432 ? -14.722 7.552 2.865 1.00 90.38 432 LEU A N 1
ATOM 3099 C CA . LEU A 1 432 ? -14.204 6.225 3.213 1.00 90.38 432 LEU A CA 1
ATOM 3100 C C . LEU A 1 432 ? -13.772 5.439 1.960 1.00 90.38 432 LEU A C 1
ATOM 3102 O O . LEU A 1 432 ? -12.771 4.718 1.969 1.00 90.38 432 LEU A O 1
ATOM 3106 N N . CYS A 1 433 ? -14.503 5.624 0.857 1.00 92.44 433 CYS A N 1
ATOM 3107 C CA . CYS A 1 433 ? -14.243 5.013 -0.444 1.00 92.44 433 CYS A CA 1
ATOM 3108 C C . CYS A 1 433 ? -13.787 6.062 -1.473 1.00 92.44 433 CYS A C 1
ATOM 3110 O O . CYS A 1 433 ? -14.353 6.205 -2.561 1.00 92.44 433 CYS A O 1
ATOM 3112 N N . ALA A 1 434 ? -12.742 6.815 -1.119 1.00 88.56 434 ALA A N 1
ATOM 3113 C CA . ALA A 1 434 ? -12.091 7.800 -1.985 1.00 88.56 434 ALA A CA 1
ATOM 3114 C C . ALA A 1 434 ? -11.250 7.175 -3.122 1.00 88.56 434 ALA A C 1
ATOM 3116 O O . ALA A 1 434 ? -10.400 7.846 -3.693 1.00 88.56 434 ALA A O 1
ATOM 3117 N N . GLY A 1 435 ? -11.421 5.887 -3.419 1.00 89.81 435 GLY A N 1
ATOM 3118 C CA . GLY A 1 435 ? -10.784 5.204 -4.537 1.00 89.81 435 GLY A CA 1
ATOM 3119 C C . GLY A 1 435 ? -11.808 4.857 -5.611 1.00 89.81 435 GLY A C 1
ATOM 3120 O O . GLY A 1 435 ? -13.014 4.834 -5.361 1.00 89.81 435 GLY A O 1
ATOM 3121 N N . CYS A 1 436 ? -11.330 4.545 -6.804 1.00 92.06 436 CYS A N 1
ATOM 3122 C CA . CYS A 1 436 ? -12.116 3.997 -7.896 1.00 92.06 436 CYS A CA 1
ATOM 3123 C C . CYS A 1 436 ? -11.934 2.479 -7.951 1.00 92.06 436 CYS A C 1
ATOM 3125 O O . CYS A 1 436 ? -10.835 1.977 -7.723 1.00 92.06 436 CYS A O 1
ATOM 3127 N N . ALA A 1 437 ? -13.025 1.754 -8.193 1.00 93.88 437 ALA A N 1
ATOM 3128 C CA . ALA A 1 437 ? -13.008 0.300 -8.322 1.00 93.88 437 ALA A CA 1
ATOM 3129 C C . ALA A 1 437 ? -12.231 -0.158 -9.565 1.00 93.88 437 ALA A C 1
ATOM 3131 O O . ALA A 1 437 ? -11.953 0.638 -10.460 1.00 93.88 437 ALA A O 1
ATOM 3132 N N . ASP A 1 438 ? -11.912 -1.451 -9.630 1.00 93.31 438 ASP A N 1
ATOM 3133 C CA . ASP A 1 438 ? -11.364 -2.076 -10.837 1.00 93.31 438 ASP A CA 1
ATOM 3134 C C . ASP A 1 438 ? -12.244 -1.745 -12.049 1.00 93.31 438 ASP A C 1
ATOM 3136 O O . ASP A 1 438 ? -13.472 -1.856 -11.997 1.00 93.31 438 ASP A O 1
ATOM 3140 N N . GLY A 1 439 ? -11.614 -1.314 -13.138 1.00 92.50 439 GLY A N 1
ATOM 3141 C CA . GLY A 1 439 ? -12.311 -0.851 -14.333 1.00 92.50 439 GLY A CA 1
ATOM 3142 C C . GLY A 1 439 ? -12.788 0.591 -14.264 1.00 92.50 439 GLY A C 1
ATOM 3143 O O . GLY A 1 439 ? -13.574 0.992 -15.118 1.00 92.50 439 GLY A O 1
ATOM 3144 N N . PHE A 1 440 ? -12.321 1.380 -13.294 1.00 92.62 440 PHE A N 1
ATOM 3145 C CA . PHE A 1 440 ? -12.596 2.810 -13.198 1.00 92.62 440 PHE A CA 1
ATOM 3146 C C . PHE A 1 440 ? -11.308 3.618 -13.001 1.00 92.62 440 PHE A C 1
ATOM 3148 O O . PHE A 1 440 ? -10.349 3.163 -12.380 1.00 92.62 440 PHE A O 1
ATOM 3155 N N . TYR A 1 441 ? -11.312 4.859 -13.485 1.00 90.06 441 TYR A N 1
ATOM 3156 C CA . TYR A 1 441 ? -10.279 5.852 -13.196 1.00 90.06 441 TYR A CA 1
ATOM 3157 C C . TYR A 1 441 ? -10.871 7.071 -12.508 1.00 90.06 441 TYR A C 1
ATOM 3159 O O . TYR A 1 441 ? -12.060 7.369 -12.648 1.00 90.06 441 TYR A O 1
ATOM 3167 N N . LEU A 1 442 ? -10.025 7.787 -11.777 1.00 88.25 442 LEU A N 1
ATOM 3168 C CA . LEU A 1 442 ? -10.395 9.045 -11.158 1.00 88.25 442 LEU A CA 1
ATOM 3169 C C . LEU A 1 442 ? -10.269 10.179 -12.177 1.00 88.25 442 LEU A C 1
ATOM 3171 O O . LEU A 1 442 ? -9.163 10.600 -12.511 1.00 88.25 442 LEU A O 1
ATOM 3175 N N . ASP A 1 443 ? -11.404 10.675 -12.664 1.00 88.19 443 ASP A N 1
ATOM 3176 C CA . ASP A 1 443 ? -11.462 11.820 -13.568 1.00 88.19 443 ASP A CA 1
ATOM 3177 C C . ASP A 1 443 ? -11.219 13.110 -12.780 1.00 88.19 443 ASP A C 1
ATOM 3179 O O . ASP A 1 443 ? -12.091 13.582 -12.042 1.00 88.19 443 ASP A O 1
ATOM 3183 N N . ARG A 1 444 ? -9.992 13.629 -12.885 1.00 84.94 444 ARG A N 1
ATOM 3184 C CA . ARG A 1 444 ? -9.534 14.854 -12.224 1.00 84.94 444 ARG A CA 1
ATOM 3185 C C . ARG A 1 444 ? -8.343 15.485 -12.957 1.00 84.94 444 ARG A C 1
ATOM 3187 O O . ARG A 1 444 ? -7.619 14.769 -13.655 1.00 84.94 444 ARG A O 1
ATOM 3194 N N . PRO A 1 445 ? -8.072 16.781 -12.738 1.00 80.50 445 PRO A N 1
ATOM 3195 C CA . PRO A 1 445 ? -6.783 17.378 -13.069 1.00 80.50 445 PRO A CA 1
ATOM 3196 C C . PRO A 1 445 ? -5.630 16.664 -12.342 1.00 80.50 445 PRO A C 1
ATOM 3198 O O . PRO A 1 445 ? -5.756 16.266 -11.180 1.00 80.50 445 PRO A O 1
ATOM 3201 N N . VAL A 1 446 ? -4.501 16.475 -13.032 1.00 70.56 446 VAL A N 1
ATOM 3202 C CA . VAL A 1 446 ? -3.335 15.727 -12.510 1.00 70.56 446 VAL A CA 1
ATOM 3203 C C . VAL A 1 446 ? -2.729 16.411 -11.277 1.00 70.56 446 VAL A C 1
ATOM 3205 O O . VAL A 1 446 ? -2.215 15.728 -10.389 1.00 70.56 446 VAL A O 1
ATOM 3208 N N . ASP A 1 447 ? -2.851 17.735 -11.210 1.00 70.69 447 ASP A N 1
ATOM 3209 C CA . ASP A 1 447 ? -2.369 18.659 -10.184 1.00 70.69 447 ASP A CA 1
ATOM 3210 C C . ASP A 1 447 ? -3.370 18.926 -9.042 1.00 70.69 447 ASP A C 1
ATOM 3212 O O . ASP A 1 447 ? -3.035 19.643 -8.097 1.00 70.69 447 ASP A O 1
ATOM 3216 N N . GLU A 1 448 ? -4.543 18.280 -9.040 1.00 76.69 448 GLU A N 1
ATOM 3217 C CA . GLU A 1 448 ? -5.499 18.348 -7.924 1.00 76.69 448 GLU A CA 1
ATOM 3218 C C . GLU A 1 448 ? -5.565 17.050 -7.102 1.00 76.69 448 GLU A C 1
ATOM 3220 O O . GLU A 1 448 ? -5.654 15.973 -7.682 1.00 76.69 448 GLU A O 1
ATOM 3225 N N . PRO A 1 449 ? -5.572 17.090 -5.756 1.00 73.88 449 PRO A N 1
ATOM 3226 C CA . PRO A 1 449 ? -5.618 15.871 -4.960 1.00 73.88 449 PRO A CA 1
ATOM 3227 C C . PRO A 1 449 ? -6.905 15.061 -5.172 1.00 73.88 449 PRO A C 1
ATOM 3229 O O . PRO A 1 449 ? -7.973 15.650 -5.375 1.00 73.88 449 PRO A O 1
ATOM 3232 N N . PRO A 1 450 ? -6.864 13.716 -5.059 1.00 75.75 450 PRO A N 1
ATOM 3233 C CA . PRO A 1 450 ? -8.060 12.891 -5.134 1.00 75.75 450 PRO A CA 1
ATOM 3234 C C . PRO A 1 450 ? -9.160 13.411 -4.211 1.00 75.75 450 PRO A C 1
ATOM 3236 O O . PRO A 1 450 ? -8.948 13.582 -3.014 1.00 75.75 450 PRO A O 1
ATOM 3239 N N . PHE A 1 451 ? -10.337 13.672 -4.782 1.00 74.75 451 PHE A N 1
ATOM 3240 C CA . PHE A 1 451 ? -11.511 14.164 -4.049 1.00 74.75 451 PHE A CA 1
ATOM 3241 C C . PHE A 1 451 ? -11.326 15.480 -3.269 1.00 74.75 451 PHE A C 1
ATOM 3243 O O . PHE A 1 451 ? -12.118 15.766 -2.377 1.00 74.75 451 PHE A O 1
ATOM 3250 N N . ALA A 1 452 ? -10.346 16.314 -3.639 1.00 75.44 452 ALA A N 1
ATOM 3251 C CA . ALA A 1 452 ? -10.272 17.706 -3.181 1.00 75.44 452 ALA A CA 1
ATOM 3252 C C . ALA A 1 452 ? -11.397 18.593 -3.754 1.00 75.44 452 ALA A C 1
ATOM 3254 O O . ALA A 1 452 ? -11.705 19.643 -3.197 1.00 75.44 452 ALA A O 1
ATOM 3255 N N . SER A 1 453 ? -12.026 18.155 -4.848 1.00 81.00 453 SER A N 1
ATOM 3256 C CA . SER A 1 453 ? -13.124 18.836 -5.528 1.00 81.00 453 SER A CA 1
ATOM 3257 C C . SER A 1 453 ? -14.327 17.897 -5.696 1.00 81.00 453 SER A C 1
ATOM 3259 O O . SER A 1 453 ? -14.145 16.706 -5.974 1.00 81.00 453 SER A O 1
ATOM 3261 N N . PRO A 1 454 ? -15.573 18.399 -5.579 1.00 78.31 454 PRO A N 1
ATOM 3262 C CA . PRO A 1 454 ? -16.778 17.600 -5.809 1.00 78.31 454 PRO A CA 1
ATOM 3263 C C . PRO A 1 454 ? -16.947 17.157 -7.272 1.00 78.31 454 PRO A C 1
ATOM 3265 O O . PRO A 1 454 ? -17.764 16.278 -7.541 1.00 78.31 454 PRO A O 1
ATOM 3268 N N . PHE A 1 455 ? -16.199 17.748 -8.213 1.00 82.06 455 PHE A N 1
ATOM 3269 C CA . PHE A 1 455 ? -16.196 17.343 -9.623 1.00 82.06 455 PHE A CA 1
ATOM 3270 C C . PHE A 1 455 ? -15.362 16.084 -9.886 1.00 82.06 455 PHE A C 1
ATOM 3272 O O . PHE A 1 455 ? -15.482 15.496 -10.958 1.00 82.06 455 PHE A O 1
ATOM 3279 N N . HIS A 1 456 ? -14.555 15.643 -8.916 1.00 86.69 456 HIS A N 1
ATOM 3280 C CA . HIS A 1 456 ? -13.791 14.405 -9.023 1.00 86.69 456 HIS A CA 1
ATOM 3281 C C . HIS A 1 456 ? -14.736 13.204 -8.999 1.00 86.69 456 HIS A C 1
ATOM 3283 O O . HIS A 1 456 ? -15.428 12.948 -8.007 1.00 86.69 456 HIS A O 1
ATOM 3289 N N . VAL A 1 457 ? -14.765 12.450 -10.095 1.00 89.69 457 VAL A N 1
ATOM 3290 C CA . VAL A 1 457 ? -15.675 11.314 -10.271 1.00 89.69 457 VAL A CA 1
ATOM 3291 C C . VAL A 1 457 ? -14.932 10.097 -10.799 1.00 89.69 457 VAL A C 1
ATOM 3293 O O . VAL A 1 457 ? -14.045 10.208 -11.638 1.00 89.69 457 VAL A O 1
ATOM 3296 N N . CYS A 1 458 ? -15.310 8.917 -10.316 1.00 92.75 458 CYS A N 1
ATOM 3297 C CA . CYS A 1 458 ? -14.828 7.672 -10.897 1.00 92.75 458 CYS A CA 1
ATOM 3298 C C . CYS A 1 458 ? -15.591 7.405 -12.195 1.00 92.75 458 CYS A C 1
ATOM 3300 O O . CYS A 1 458 ? -16.818 7.273 -12.174 1.00 92.75 458 CYS A O 1
ATOM 3302 N N . ARG A 1 459 ? -14.879 7.330 -13.318 1.00 93.31 459 ARG A N 1
ATOM 3303 C CA . ARG A 1 459 ? -15.448 6.995 -14.628 1.00 93.31 459 ARG A CA 1
ATOM 3304 C C . ARG A 1 459 ? -15.011 5.600 -15.053 1.00 93.31 459 ARG A C 1
ATOM 3306 O O . ARG A 1 459 ? -13.874 5.231 -14.763 1.00 93.31 459 ARG A O 1
ATOM 3313 N N . PRO A 1 460 ? -15.886 4.831 -15.722 1.00 94.06 460 PRO A N 1
ATOM 3314 C CA . PRO A 1 460 ? -15.506 3.525 -16.228 1.00 94.06 460 PRO A CA 1
ATOM 3315 C C . PRO A 1 460 ? -14.379 3.677 -17.249 1.00 94.06 460 PRO A C 1
ATOM 3317 O O . PRO A 1 460 ? -14.337 4.647 -18.013 1.00 94.06 460 PRO A O 1
ATOM 3320 N N . CYS A 1 461 ? -13.476 2.709 -17.267 1.00 91.75 461 CYS A N 1
ATOM 3321 C CA . CYS A 1 461 ? -12.452 2.625 -18.283 1.00 91.75 461 CYS A CA 1
ATOM 3322 C C . CYS A 1 461 ? -13.103 2.467 -19.663 1.00 91.75 461 CYS A C 1
ATOM 3324 O O . CYS A 1 461 ? -14.070 1.717 -19.805 1.00 91.75 461 CYS A O 1
ATOM 3326 N N . PRO A 1 462 ? -12.579 3.148 -20.697 1.00 87.12 462 PRO A N 1
ATOM 3327 C CA . PRO A 1 462 ? -13.174 3.125 -22.032 1.00 87.12 462 PRO A CA 1
ATOM 3328 C C . PRO A 1 462 ? -13.091 1.751 -22.718 1.00 87.12 462 PRO A C 1
ATOM 3330 O O . PRO A 1 462 ? -13.713 1.548 -23.756 1.00 87.12 462 PRO A O 1
ATOM 3333 N N . GLN A 1 463 ? -12.320 0.813 -22.165 1.00 87.62 463 GLN A N 1
ATOM 3334 C CA . GLN A 1 463 ? -12.028 -0.488 -22.756 1.00 87.62 463 GLN A CA 1
ATOM 3335 C C . GLN A 1 463 ? -12.380 -1.623 -21.797 1.00 87.62 463 GLN A C 1
ATOM 3337 O O . GLN A 1 463 ? -12.178 -1.518 -20.584 1.00 87.62 463 GLN A O 1
ATOM 3342 N N . ALA A 1 464 ? -12.850 -2.736 -22.361 1.00 89.12 464 ALA A N 1
ATOM 3343 C CA . ALA A 1 464 ? -13.051 -3.972 -21.619 1.00 89.12 464 ALA A CA 1
ATOM 3344 C C . ALA A 1 464 ? -11.717 -4.524 -21.091 1.00 89.12 464 ALA A C 1
ATOM 3346 O O . ALA A 1 464 ? -10.660 -4.297 -21.677 1.00 89.12 464 ALA A O 1
ATOM 3347 N N . HIS A 1 465 ? -11.778 -5.268 -19.985 1.00 92.94 465 HIS A N 1
ATOM 3348 C CA . HIS A 1 465 ? -10.627 -5.938 -19.360 1.00 92.94 465 HIS A CA 1
ATOM 3349 C C . HIS A 1 465 ? -9.505 -5.015 -18.865 1.00 92.94 465 HIS A C 1
ATOM 3351 O O . HIS A 1 465 ? -8.460 -5.501 -18.442 1.00 92.94 465 HIS A O 1
ATOM 3357 N N . CYS A 1 466 ? -9.714 -3.700 -18.854 1.00 92.81 466 CYS A N 1
ATOM 3358 C CA . CYS A 1 466 ? -8.805 -2.766 -18.213 1.00 92.81 466 CYS A CA 1
ATOM 3359 C C . CYS A 1 466 ? -9.166 -2.612 -16.729 1.00 92.81 466 CYS A C 1
ATOM 3361 O O . CYS A 1 466 ? -10.294 -2.244 -16.424 1.00 92.81 466 CYS A O 1
ATOM 3363 N N . LEU A 1 467 ? -8.232 -2.879 -15.812 1.00 92.19 467 LEU A N 1
ATOM 3364 C CA . LEU A 1 467 ? -8.423 -2.719 -14.362 1.00 92.19 467 LEU A CA 1
ATOM 3365 C C . LEU A 1 467 ? -8.129 -1.294 -13.884 1.00 92.19 467 LEU A C 1
ATOM 3367 O O . LEU A 1 467 ? -8.820 -0.793 -13.003 1.00 92.19 467 LEU A O 1
ATOM 3371 N N . THR A 1 468 ? -7.131 -0.640 -14.479 1.00 89.19 468 THR A N 1
ATOM 3372 C CA . THR A 1 468 ? -6.742 0.742 -14.160 1.00 89.19 468 THR A CA 1
ATOM 3373 C C . THR A 1 468 ? -6.447 1.478 -15.457 1.00 89.19 468 THR A C 1
ATOM 3375 O O . THR A 1 468 ? -5.684 0.977 -16.279 1.00 89.19 468 THR A O 1
ATOM 3378 N N . CYS A 1 469 ? -6.996 2.677 -15.633 1.00 87.75 469 CYS A N 1
ATOM 3379 C CA . CYS A 1 469 ? -6.837 3.488 -16.841 1.00 87.75 469 CYS A CA 1
ATOM 3380 C C . CYS A 1 469 ? -6.664 4.978 -16.511 1.00 87.75 469 CYS A C 1
ATOM 3382 O O . CYS A 1 469 ? -6.726 5.393 -15.355 1.00 87.75 469 CYS A O 1
ATOM 3384 N N . HIS A 1 470 ? -6.465 5.784 -17.548 1.00 83.00 470 HIS A N 1
ATOM 3385 C CA . HIS A 1 470 ? -6.776 7.213 -17.556 1.00 83.00 470 HIS A CA 1
ATOM 3386 C C . HIS A 1 470 ? -7.752 7.500 -18.707 1.00 83.00 470 HIS A C 1
ATOM 3388 O O . HIS A 1 470 ? -8.086 6.603 -19.484 1.00 83.00 470 HIS A O 1
ATOM 3394 N N . ALA A 1 471 ? -8.166 8.760 -18.872 1.00 79.94 471 ALA A N 1
ATOM 3395 C CA . ALA A 1 471 ? -9.079 9.165 -19.947 1.00 79.94 471 ALA A CA 1
ATOM 3396 C C . ALA A 1 471 ? -8.604 8.778 -21.368 1.00 79.94 471 ALA A C 1
ATOM 3398 O O . ALA A 1 471 ? -9.418 8.685 -22.281 1.00 79.94 471 ALA A O 1
ATOM 3399 N N . GLY A 1 472 ? -7.297 8.563 -21.559 1.00 75.25 472 GLY A N 1
ATOM 3400 C CA . GLY A 1 472 ? -6.678 8.287 -22.856 1.00 75.25 472 GLY A CA 1
ATOM 3401 C C . GLY A 1 472 ? -6.290 6.829 -23.111 1.00 75.25 472 GLY A C 1
ATOM 3402 O O . GLY A 1 472 ? -5.852 6.538 -24.217 1.00 75.25 472 GLY A O 1
ATOM 3403 N N . GLY A 1 473 ? -6.429 5.907 -22.152 1.00 82.94 473 GLY A N 1
ATOM 3404 C CA . GLY A 1 473 ? -6.028 4.513 -22.374 1.00 82.94 473 GLY A CA 1
ATOM 3405 C C . GLY A 1 473 ? -5.854 3.678 -21.110 1.00 82.94 473 GLY A C 1
ATOM 3406 O O . GLY A 1 473 ? -5.930 4.184 -19.985 1.00 82.94 473 GLY A O 1
ATOM 3407 N N . CYS A 1 474 ? -5.632 2.378 -21.305 1.00 89.38 474 CYS A N 1
ATOM 3408 C CA . CYS A 1 474 ? -5.410 1.443 -20.212 1.00 89.38 474 CYS A CA 1
ATOM 3409 C C . CYS A 1 474 ? -3.982 1.518 -19.649 1.00 89.38 474 CYS A C 1
ATOM 3411 O O . CYS A 1 474 ? -3.026 1.763 -20.379 1.00 89.38 474 CYS A O 1
ATOM 3413 N N . LEU A 1 475 ? -3.837 1.280 -18.343 1.00 88.12 475 LEU A N 1
ATOM 3414 C CA . LEU A 1 475 ? -2.557 1.216 -17.627 1.00 88.12 475 LEU A CA 1
ATOM 3415 C C . LEU A 1 475 ? -2.284 -0.179 -17.044 1.00 88.12 475 LEU A C 1
ATOM 3417 O O . LEU A 1 475 ? -1.130 -0.593 -16.971 1.00 88.12 475 LEU A O 1
ATOM 3421 N N . VAL A 1 476 ? -3.331 -0.896 -16.621 1.00 90.81 476 VAL A N 1
ATOM 3422 C CA . VAL A 1 476 ? -3.251 -2.261 -16.076 1.00 90.81 476 VAL A CA 1
ATOM 3423 C C . VAL A 1 476 ? -4.386 -3.097 -16.654 1.00 90.81 476 VAL A C 1
ATOM 3425 O O . VAL A 1 476 ? -5.550 -2.747 -16.468 1.00 90.81 476 VAL A O 1
ATOM 3428 N N . CYS A 1 477 ? -4.055 -4.207 -17.309 1.00 92.25 477 CYS A N 1
ATOM 3429 C CA . CYS A 1 477 ? -5.030 -5.176 -17.809 1.00 92.25 477 CYS A CA 1
ATOM 3430 C C . CYS A 1 477 ? -5.368 -6.238 -16.757 1.00 92.25 477 CYS A C 1
ATOM 3432 O O . CYS A 1 477 ? -4.559 -6.539 -15.882 1.00 92.25 477 CYS A O 1
ATOM 3434 N N . ALA A 1 478 ? -6.571 -6.799 -16.846 1.00 92.62 478 ALA A N 1
ATOM 3435 C CA . ALA A 1 478 ? -6.982 -7.959 -16.069 1.00 92.62 478 ALA A CA 1
ATOM 3436 C C . ALA A 1 478 ? -6.296 -9.216 -16.603 1.00 92.62 478 ALA A C 1
ATOM 3438 O O . ALA A 1 478 ? -6.205 -9.388 -17.816 1.00 92.62 478 ALA A O 1
ATOM 3439 N N . ASP A 1 479 ? -5.883 -10.129 -15.727 1.00 86.38 479 ASP A N 1
ATOM 3440 C CA . ASP A 1 479 ? -5.373 -11.428 -16.169 1.00 86.38 479 ASP A CA 1
ATOM 3441 C C . ASP A 1 479 ? -6.464 -12.196 -16.955 1.00 86.38 479 ASP A C 1
ATOM 3443 O O . ASP A 1 479 ? -7.622 -12.219 -16.519 1.00 86.38 479 ASP A O 1
ATOM 3447 N N . PRO A 1 480 ? -6.145 -12.847 -18.097 1.00 91.00 480 PRO A N 1
ATOM 3448 C CA . PRO A 1 480 ? -4.821 -13.029 -18.711 1.00 91.00 480 PRO A CA 1
ATOM 3449 C C . PRO A 1 480 ? -4.493 -12.039 -19.857 1.00 91.00 480 PRO A C 1
ATOM 3451 O O . PRO A 1 480 ? -3.659 -12.344 -20.706 1.00 91.00 480 PRO A O 1
ATOM 3454 N N . PHE A 1 481 ? -5.176 -10.896 -19.949 1.00 93.06 481 PHE A N 1
ATOM 3455 C CA . PHE A 1 481 ? -5.023 -9.945 -21.055 1.00 93.06 481 PHE A CA 1
ATOM 3456 C C . PHE A 1 481 ? -3.689 -9.187 -20.987 1.00 93.06 481 PHE A C 1
ATOM 3458 O O . PHE A 1 481 ? -3.206 -8.829 -19.913 1.00 93.06 481 PHE A O 1
ATOM 3465 N N . LEU A 1 482 ? -3.119 -8.898 -22.156 1.00 92.00 482 LEU A N 1
ATOM 3466 C CA . LEU A 1 482 ? -1.854 -8.187 -22.325 1.00 92.00 482 LEU A CA 1
ATOM 3467 C C . LEU A 1 482 ? -2.100 -6.722 -22.681 1.00 92.00 482 LEU A C 1
ATOM 3469 O O . LEU A 1 482 ? -3.030 -6.397 -23.418 1.00 92.00 482 LEU A O 1
ATOM 3473 N N . LEU A 1 483 ? -1.235 -5.843 -22.178 1.00 91.44 483 LEU A N 1
ATOM 3474 C CA . LEU A 1 483 ? -1.249 -4.424 -22.521 1.00 91.44 483 LEU A CA 1
ATOM 3475 C C . LEU A 1 483 ? -0.555 -4.213 -23.875 1.00 91.44 483 LEU A C 1
ATOM 3477 O O . LEU A 1 483 ? 0.645 -4.445 -23.979 1.00 91.44 483 LEU A O 1
ATOM 3481 N N . GLU A 1 484 ? -1.276 -3.764 -24.897 1.00 91.31 484 GLU A N 1
ATOM 3482 C CA . GLU A 1 484 ? -0.754 -3.451 -26.233 1.00 91.31 484 GLU A CA 1
ATOM 3483 C C . GLU A 1 484 ? -0.750 -1.945 -26.486 1.00 91.31 484 GLU A C 1
ATOM 3485 O O . GLU A 1 484 ? -1.746 -1.263 -26.254 1.00 91.31 484 GLU A O 1
ATOM 3490 N N . PHE A 1 485 ? 0.366 -1.412 -26.979 1.00 85.69 485 PHE A N 1
ATOM 3491 C CA . PHE A 1 485 ? 0.518 0.014 -27.268 1.00 85.69 485 PHE A CA 1
ATOM 3492 C C . PHE A 1 485 ? -0.012 0.317 -28.674 1.00 85.69 485 PHE A C 1
ATOM 3494 O O . PHE A 1 485 ? 0.602 -0.059 -29.670 1.00 85.69 485 PHE A O 1
ATOM 3501 N N . SER A 1 486 ? -1.170 0.974 -28.779 1.00 66.06 486 SER A N 1
ATOM 3502 C CA . SER A 1 486 ? -1.870 1.140 -30.055 1.00 66.06 486 SER A CA 1
ATOM 3503 C C . SER A 1 486 ? -1.400 2.397 -30.806 1.00 66.06 486 SER A C 1
ATOM 3505 O O . SER A 1 486 ? -1.896 3.495 -30.550 1.00 66.06 486 SER A O 1
ATOM 3507 N N . GLY A 1 487 ? -0.490 2.239 -31.773 1.00 58.88 487 GLY A N 1
ATOM 3508 C CA . GLY A 1 487 ? -0.091 3.303 -32.711 1.00 58.88 487 GLY A CA 1
ATOM 3509 C C . GLY A 1 487 ? 0.602 4.523 -32.065 1.00 58.88 487 GLY A C 1
ATOM 3510 O O . GLY A 1 487 ? 0.919 4.494 -30.881 1.00 58.88 487 GLY A O 1
ATOM 3511 N N . PRO A 1 488 ? 0.863 5.612 -32.818 1.00 47.12 488 PRO A N 1
ATOM 3512 C CA . PRO A 1 488 ? 1.674 6.759 -32.370 1.00 47.12 488 PRO A CA 1
ATOM 3513 C C . PRO A 1 488 ? 0.995 7.672 -31.318 1.00 47.12 488 PRO A C 1
ATOM 3515 O O . PRO A 1 488 ? 1.319 8.854 -31.224 1.00 47.12 488 PRO A O 1
ATOM 3518 N N . GLY A 1 489 ? 0.029 7.161 -30.546 1.00 53.50 489 GLY A N 1
ATOM 3519 C CA . GLY A 1 489 ? -0.721 7.908 -29.531 1.00 53.50 489 GLY A CA 1
ATOM 3520 C C . GLY A 1 489 ? -0.483 7.418 -28.092 1.00 53.50 489 GLY A C 1
ATOM 3521 O O . GLY A 1 489 ? 0.100 6.358 -27.883 1.00 53.50 489 GLY A O 1
ATOM 3522 N N . PRO A 1 490 ? -0.976 8.157 -27.077 1.00 61.06 490 PRO A N 1
ATOM 3523 C CA . PRO A 1 490 ? -0.840 7.833 -25.650 1.00 61.06 490 PRO A CA 1
ATOM 3524 C C . PRO A 1 490 ? -1.730 6.693 -25.144 1.00 61.06 490 PRO A C 1
ATOM 3526 O O . PRO A 1 490 ? -1.935 6.572 -23.937 1.00 61.06 490 PRO A O 1
ATOM 3529 N N . SER A 1 491 ? -2.300 5.883 -26.033 1.00 74.56 491 SER A N 1
ATOM 3530 C CA . SER A 1 491 ? -3.309 4.889 -25.682 1.00 74.56 491 SER A CA 1
ATOM 3531 C C . SER A 1 491 ? -2.737 3.475 -25.735 1.00 74.56 491 SER A C 1
ATOM 3533 O O . SER A 1 491 ? -2.167 3.060 -26.741 1.00 74.56 491 SER A O 1
ATOM 3535 N N . ALA A 1 492 ? -2.944 2.711 -24.665 1.00 86.94 492 ALA A N 1
ATOM 3536 C CA . ALA A 1 492 ? -2.785 1.263 -24.683 1.00 86.94 492 ALA A CA 1
ATOM 3537 C C . ALA A 1 492 ? -4.149 0.575 -24.556 1.00 86.94 492 ALA A C 1
ATOM 3539 O O . ALA A 1 492 ? -5.085 1.128 -23.963 1.00 86.94 492 ALA A O 1
ATOM 3540 N N . VAL A 1 493 ? -4.251 -0.614 -25.146 1.00 90.38 493 VAL A N 1
ATOM 3541 C CA . VAL A 1 493 ? -5.435 -1.477 -25.178 1.00 90.38 493 VAL A CA 1
ATOM 3542 C C . VAL A 1 493 ? -5.143 -2.815 -24.507 1.00 90.38 493 VAL A C 1
ATOM 3544 O O . VAL A 1 493 ? -4.015 -3.296 -24.548 1.00 90.38 493 VAL A O 1
ATOM 3547 N N . CYS A 1 494 ? -6.150 -3.430 -23.889 1.00 92.69 494 CYS A N 1
ATOM 3548 C CA . CYS A 1 494 ? -6.030 -4.800 -23.390 1.00 92.69 494 CYS A CA 1
ATOM 3549 C C . CYS A 1 494 ? -6.451 -5.796 -24.469 1.00 92.69 494 CYS A C 1
ATOM 3551 O O . CYS A 1 494 ? -7.593 -5.767 -24.929 1.00 92.69 494 CYS A O 1
ATOM 3553 N N . VAL A 1 495 ? -5.544 -6.694 -24.846 1.00 93.19 495 VAL A N 1
ATOM 3554 C CA . VAL A 1 495 ? -5.764 -7.711 -25.883 1.00 93.19 495 VAL A CA 1
ATOM 3555 C C . VAL A 1 495 ? -5.547 -9.112 -25.322 1.00 93.19 495 VAL A C 1
ATOM 3557 O O . VAL A 1 495 ? -4.708 -9.328 -24.451 1.00 93.19 495 VAL A O 1
ATOM 3560 N N . ALA A 1 496 ? -6.320 -10.088 -25.800 1.00 93.44 496 ALA A N 1
ATOM 3561 C CA . ALA A 1 496 ? -6.151 -11.485 -25.386 1.00 93.44 496 ALA A CA 1
ATOM 3562 C C . ALA A 1 496 ? -4.869 -12.111 -25.971 1.00 93.44 496 ALA A C 1
ATOM 3564 O O . ALA A 1 496 ? -4.293 -13.022 -25.382 1.00 93.44 496 ALA A O 1
ATOM 3565 N N . ALA A 1 497 ? -4.433 -11.617 -27.130 1.00 93.56 497 ALA A N 1
ATOM 3566 C CA . ALA A 1 497 ? -3.190 -11.957 -27.808 1.00 93.56 497 ALA A CA 1
ATOM 3567 C C . ALA A 1 497 ? -2.734 -10.743 -28.629 1.00 93.56 497 ALA A C 1
ATOM 3569 O O . ALA A 1 497 ? -3.575 -9.938 -29.027 1.00 93.56 497 ALA A O 1
ATOM 3570 N N . CYS A 1 498 ? -1.429 -10.617 -28.875 1.00 93.25 498 CYS A N 1
ATOM 3571 C CA . CYS A 1 498 ? -0.885 -9.470 -29.600 1.00 93.25 498 CYS A CA 1
ATOM 3572 C C . CYS A 1 498 ? -1.372 -9.418 -31.053 1.00 93.25 498 CYS A C 1
ATOM 3574 O O . CYS A 1 498 ? -1.430 -10.444 -31.738 1.00 93.25 498 CYS A O 1
ATOM 3576 N N . SER A 1 499 ? -1.717 -8.216 -31.507 1.00 92.25 499 SER A N 1
ATOM 3577 C CA . SER A 1 499 ? -2.139 -7.913 -32.872 1.00 92.25 499 SER A CA 1
ATOM 3578 C C . SER A 1 499 ? -1.005 -8.129 -33.883 1.00 92.25 499 SER A C 1
ATOM 3580 O O . SER A 1 499 ? 0.170 -8.211 -33.531 1.00 92.25 499 SER A O 1
ATOM 3582 N N . SER A 1 500 ? -1.337 -8.190 -35.177 1.00 90.31 500 SER A N 1
ATOM 3583 C CA . SER A 1 500 ? -0.327 -8.275 -36.246 1.00 90.31 500 SER A CA 1
ATOM 3584 C C . SER A 1 500 ? 0.653 -7.096 -36.182 1.00 90.31 500 SER A C 1
ATOM 3586 O O . SER A 1 500 ? 0.225 -5.950 -36.067 1.00 90.31 500 SER A O 1
ATOM 3588 N N . GLY A 1 501 ? 1.955 -7.373 -36.295 1.00 86.56 501 GLY A N 1
ATOM 3589 C CA . GLY A 1 501 ? 3.022 -6.377 -36.112 1.00 86.56 501 GLY A CA 1
ATOM 3590 C C . GLY A 1 501 ? 3.414 -6.141 -34.648 1.00 86.56 501 GLY A C 1
ATOM 3591 O O . GLY A 1 501 ? 4.278 -5.313 -34.373 1.00 86.56 501 GLY A O 1
ATOM 3592 N N . PHE A 1 502 ? 2.800 -6.863 -33.705 1.00 90.06 502 PHE A N 1
ATOM 3593 C CA . PHE A 1 502 ? 3.155 -6.853 -32.292 1.00 90.06 502 PHE A CA 1
ATOM 3594 C C . PHE A 1 502 ? 3.510 -8.257 -31.812 1.00 90.06 502 PHE A C 1
ATOM 3596 O O . PHE A 1 502 ? 2.957 -9.263 -32.258 1.00 90.06 502 PHE A O 1
ATOM 3603 N N . VAL A 1 503 ? 4.421 -8.324 -30.849 1.00 90.12 503 VAL A N 1
ATOM 3604 C CA . VAL A 1 503 ? 4.855 -9.565 -30.209 1.00 90.12 503 VAL A CA 1
ATOM 3605 C C . VAL A 1 503 ? 4.752 -9.446 -28.689 1.00 90.12 503 VAL A C 1
ATOM 3607 O O . VAL A 1 503 ? 4.952 -8.358 -28.137 1.00 90.12 503 VAL A O 1
ATOM 3610 N N . PRO A 1 504 ? 4.429 -10.544 -27.982 1.00 90.19 504 PRO A N 1
ATOM 3611 C CA . PRO A 1 504 ? 4.373 -10.542 -26.529 1.00 90.19 504 PRO A CA 1
ATOM 3612 C C . PRO A 1 504 ? 5.790 -10.456 -25.964 1.00 90.19 504 PRO A C 1
ATOM 3614 O O . PRO A 1 504 ? 6.624 -11.337 -26.171 1.00 90.19 504 PRO A O 1
ATOM 3617 N N . VAL A 1 505 ? 6.055 -9.395 -25.216 1.00 86.38 505 VAL A N 1
ATOM 3618 C CA . VAL A 1 505 ? 7.353 -9.084 -24.633 1.00 86.38 505 VAL A CA 1
ATOM 3619 C C . VAL A 1 505 ? 7.146 -8.667 -23.179 1.00 86.38 505 VAL A C 1
ATOM 3621 O O . VAL A 1 505 ? 6.488 -7.672 -22.890 1.00 86.38 505 VAL A O 1
ATOM 3624 N N . ALA A 1 506 ? 7.693 -9.455 -22.249 1.00 84.69 506 ALA A N 1
ATOM 3625 C CA . ALA A 1 506 ? 7.644 -9.200 -20.804 1.00 84.69 506 ALA A CA 1
ATOM 3626 C C . ALA A 1 506 ? 6.235 -8.916 -20.220 1.00 84.69 506 ALA A C 1
ATOM 3628 O O . ALA A 1 506 ? 6.111 -8.231 -19.209 1.00 84.69 506 ALA A O 1
ATOM 3629 N N . GLY A 1 507 ? 5.166 -9.471 -20.806 1.00 84.12 507 GLY A N 1
ATOM 3630 C CA . GLY A 1 507 ? 3.784 -9.268 -20.335 1.00 84.12 507 GLY A CA 1
ATOM 3631 C C . GLY A 1 507 ? 3.056 -8.067 -20.958 1.00 84.12 507 GLY A C 1
ATOM 3632 O O . GLY A 1 507 ? 1.987 -7.688 -20.485 1.00 84.12 507 GLY A O 1
ATOM 3633 N N . ALA A 1 508 ? 3.609 -7.482 -22.020 1.00 90.25 508 ALA A N 1
ATOM 3634 C CA . ALA A 1 508 ? 2.967 -6.477 -22.864 1.00 90.25 508 ALA A CA 1
ATOM 3635 C C . ALA A 1 508 ? 3.118 -6.856 -24.347 1.00 90.25 508 ALA A C 1
ATOM 3637 O O . ALA A 1 508 ? 3.970 -7.669 -24.694 1.00 90.25 508 ALA A O 1
ATOM 3638 N N . CYS A 1 509 ? 2.313 -6.275 -25.228 1.00 91.25 509 CYS A N 1
ATOM 3639 C CA . CYS A 1 509 ? 2.465 -6.398 -26.673 1.00 91.25 509 CYS A CA 1
ATOM 3640 C C . CYS A 1 509 ? 3.214 -5.174 -27.198 1.00 91.25 509 CYS A C 1
ATOM 3642 O O . CYS A 1 509 ? 2.742 -4.039 -27.086 1.00 91.25 509 CYS A O 1
ATOM 3644 N N . LEU A 1 510 ? 4.403 -5.419 -27.741 1.00 87.69 510 LEU A N 1
ATOM 3645 C CA . LEU A 1 510 ? 5.302 -4.398 -28.274 1.00 87.69 510 LEU A CA 1
ATOM 3646 C C . LEU A 1 510 ? 5.438 -4.551 -29.790 1.00 87.69 510 LEU A C 1
ATOM 3648 O O . LEU A 1 510 ? 5.314 -5.680 -30.266 1.00 87.69 510 LEU A O 1
ATOM 3652 N N . PRO A 1 511 ? 5.702 -3.464 -30.541 1.00 86.56 511 PRO A N 1
ATOM 3653 C CA . PRO A 1 511 ? 5.964 -3.559 -31.973 1.00 86.56 511 PRO A CA 1
ATOM 3654 C C . PRO A 1 511 ? 7.089 -4.559 -32.260 1.00 86.56 511 PRO A C 1
ATOM 3656 O O . PRO A 1 511 ? 8.112 -4.543 -31.576 1.00 86.56 511 PRO A O 1
ATOM 3659 N N . ASP A 1 512 ? 6.936 -5.398 -33.280 1.00 84.06 512 ASP A N 1
ATOM 3660 C CA . ASP A 1 512 ? 7.959 -6.366 -33.706 1.00 84.06 512 ASP A CA 1
ATOM 3661 C C . ASP A 1 512 ? 9.248 -5.704 -34.227 1.00 84.06 512 ASP A C 1
ATOM 3663 O O . ASP A 1 512 ? 10.315 -6.314 -34.228 1.00 84.06 512 ASP A O 1
ATOM 3667 N N . THR A 1 513 ? 9.176 -4.423 -34.590 1.00 76.75 513 THR A N 1
ATOM 3668 C CA . THR A 1 513 ? 10.324 -3.576 -34.928 1.00 76.75 513 THR A CA 1
ATOM 3669 C C . THR A 1 513 ? 11.121 -3.119 -33.706 1.00 76.75 513 THR A C 1
ATOM 3671 O O . THR A 1 513 ? 12.289 -2.745 -33.849 1.00 76.75 513 THR A O 1
ATOM 3674 N N . LEU A 1 514 ? 10.547 -3.171 -32.498 1.00 76.69 514 LEU A N 1
ATOM 3675 C CA . LEU A 1 514 ? 11.213 -2.739 -31.274 1.00 76.69 514 LEU A CA 1
ATOM 3676 C C . LEU A 1 514 ? 12.146 -3.840 -30.756 1.00 76.69 514 LEU A C 1
ATOM 3678 O O . LEU A 1 514 ? 11.743 -4.727 -30.007 1.00 76.69 514 LEU A O 1
ATOM 3682 N N . HIS A 1 515 ? 13.422 -3.747 -31.123 1.00 76.88 515 HIS A N 1
ATOM 3683 C CA . HIS A 1 515 ? 14.458 -4.676 -30.680 1.00 76.88 515 HIS A CA 1
ATOM 3684 C C . HIS A 1 515 ? 15.202 -4.084 -29.476 1.00 76.88 515 HIS A C 1
ATOM 3686 O O . HIS A 1 515 ? 15.907 -3.085 -29.644 1.00 76.88 515 HIS A O 1
ATOM 3692 N N . PRO A 1 516 ? 15.088 -4.660 -28.264 1.00 74.38 516 PRO A N 1
ATOM 3693 C CA . PRO A 1 516 ? 15.858 -4.193 -27.120 1.00 74.38 516 PRO A CA 1
ATOM 3694 C C . PRO A 1 516 ? 17.354 -4.340 -27.409 1.00 74.38 516 PRO A C 1
ATOM 3696 O O . PRO A 1 516 ? 17.825 -5.420 -27.775 1.00 74.38 516 PRO A O 1
ATOM 3699 N N . ALA A 1 517 ? 18.104 -3.254 -27.242 1.00 74.69 517 ALA A N 1
ATOM 3700 C CA . ALA A 1 517 ? 19.552 -3.291 -27.306 1.00 74.69 517 ALA A CA 1
ATOM 3701 C C . ALA A 1 517 ? 20.079 -4.165 -26.173 1.00 74.69 517 ALA A C 1
ATOM 3703 O O . ALA A 1 517 ? 19.575 -4.119 -25.046 1.00 74.69 517 ALA A O 1
ATOM 3704 N N . ARG A 1 518 ? 21.129 -4.936 -26.454 1.00 75.75 518 ARG A N 1
ATOM 3705 C CA . ARG A 1 518 ? 21.799 -5.699 -25.408 1.00 75.75 518 ARG A CA 1
ATOM 3706 C C . ARG A 1 518 ? 22.824 -4.788 -24.736 1.00 75.75 518 ARG A C 1
ATOM 3708 O O . ARG A 1 518 ? 23.808 -4.461 -25.390 1.00 75.75 518 ARG A O 1
ATOM 3715 N N . PRO A 1 519 ? 22.656 -4.349 -23.477 1.00 72.62 519 PRO A N 1
ATOM 3716 C CA . PRO A 1 519 ? 23.742 -3.738 -22.728 1.00 72.62 519 PRO A CA 1
ATOM 3717 C C . PRO A 1 519 ? 24.969 -4.644 -22.753 1.00 72.62 519 PRO A C 1
ATOM 3719 O O . PRO A 1 519 ? 24.906 -5.808 -22.357 1.00 72.62 519 PRO A O 1
ATOM 3722 N N . ALA A 1 520 ? 26.078 -4.078 -23.202 1.00 74.38 520 ALA A N 1
ATOM 3723 C CA . ALA A 1 520 ? 27.406 -4.635 -23.087 1.00 74.38 520 ALA A CA 1
ATOM 3724 C C . ALA A 1 520 ? 28.153 -3.863 -21.999 1.00 74.38 520 ALA A C 1
ATOM 3726 O O . ALA A 1 520 ? 28.173 -2.629 -21.988 1.00 74.38 520 ALA A O 1
ATOM 3727 N N . LEU A 1 521 ? 28.770 -4.594 -21.070 1.00 72.62 521 LEU A N 1
ATOM 3728 C CA . LEU A 1 521 ? 29.736 -3.990 -20.163 1.00 72.62 521 LEU A CA 1
ATOM 3729 C C . LEU A 1 521 ? 31.055 -3.797 -20.907 1.00 72.62 521 LEU A C 1
ATOM 3731 O O . LEU A 1 521 ? 31.663 -4.757 -21.382 1.00 72.62 521 LEU A O 1
ATOM 3735 N N . GLY A 1 522 ? 31.515 -2.552 -20.959 1.00 70.19 522 GLY A N 1
ATOM 3736 C CA . GLY A 1 522 ? 32.897 -2.242 -21.283 1.00 70.19 522 GLY A CA 1
ATOM 3737 C C . GLY A 1 522 ? 33.845 -2.874 -20.262 1.00 70.19 522 GLY A C 1
ATOM 3738 O O . GLY A 1 522 ? 33.466 -3.167 -19.125 1.00 70.19 522 GLY A O 1
ATOM 3739 N N . ILE A 1 523 ? 35.100 -3.076 -20.666 1.00 70.00 523 ILE A N 1
ATOM 3740 C CA . ILE A 1 523 ? 36.145 -3.621 -19.789 1.00 70.00 523 ILE A CA 1
ATOM 3741 C C . ILE A 1 523 ? 36.248 -2.725 -18.542 1.00 70.00 523 ILE A C 1
ATOM 3743 O O . ILE A 1 523 ? 36.507 -1.528 -18.713 1.00 70.00 523 ILE A O 1
ATOM 3747 N N . PRO A 1 524 ? 36.062 -3.263 -17.316 1.00 72.62 524 PRO A N 1
ATOM 3748 C CA . PRO A 1 524 ? 36.206 -2.488 -16.091 1.00 72.62 524 PRO A CA 1
ATOM 3749 C C . PRO A 1 524 ? 37.583 -1.835 -16.071 1.00 72.62 524 PRO A C 1
ATOM 3751 O O . PRO A 1 524 ? 38.605 -2.522 -16.136 1.00 72.62 524 PRO A O 1
ATOM 3754 N N . ARG A 1 525 ? 37.617 -0.506 -16.014 1.00 77.88 525 ARG A N 1
ATOM 3755 C CA . ARG A 1 525 ? 38.880 0.231 -15.941 1.00 77.88 525 ARG A CA 1
ATOM 3756 C C . ARG A 1 525 ? 39.157 0.560 -14.480 1.00 77.88 525 ARG A C 1
ATOM 3758 O O . ARG A 1 525 ? 38.241 1.057 -13.821 1.00 77.88 525 ARG A O 1
ATOM 3765 N N . PRO A 1 526 ? 40.374 0.302 -13.963 1.00 82.50 526 PRO A N 1
ATOM 3766 C CA . PRO A 1 526 ? 40.773 0.822 -12.663 1.00 82.50 526 PRO A CA 1
ATOM 3767 C C . PRO A 1 526 ? 40.528 2.327 -12.636 1.00 82.50 526 PRO A C 1
ATOM 3769 O O . PRO A 1 526 ? 40.867 3.023 -13.593 1.00 82.50 526 PRO A O 1
ATOM 3772 N N . GLU A 1 527 ? 39.914 2.812 -11.568 1.00 87.00 527 GLU A N 1
ATOM 3773 C CA . GLU A 1 527 ? 39.701 4.233 -11.360 1.00 87.00 527 GLU A CA 1
ATOM 3774 C C . GLU A 1 527 ? 40.941 4.799 -10.661 1.00 87.00 527 GLU A C 1
ATOM 3776 O O . GLU A 1 527 ? 41.144 4.522 -9.473 1.00 87.00 527 GLU A O 1
ATOM 3781 N N . PRO A 1 528 ? 41.804 5.556 -11.363 1.00 86.12 528 PRO A N 1
ATOM 3782 C CA . PRO A 1 528 ? 42.963 6.142 -10.719 1.00 86.12 528 PRO A CA 1
ATOM 3783 C C . PRO A 1 528 ? 42.507 7.200 -9.714 1.00 86.12 528 PRO A C 1
ATOM 3785 O O . PRO A 1 528 ? 41.635 8.020 -10.002 1.00 86.12 528 PRO A O 1
ATOM 3788 N N . VAL A 1 529 ? 43.148 7.201 -8.547 1.00 89.25 529 VAL A N 1
ATOM 3789 C CA . VAL A 1 529 ? 42.991 8.220 -7.503 1.00 89.25 529 VAL A CA 1
ATOM 3790 C C . VAL A 1 529 ? 44.343 8.933 -7.372 1.00 89.25 529 VAL A C 1
ATOM 3792 O O . VAL A 1 529 ? 45.200 8.477 -6.607 1.00 89.25 529 VAL A O 1
ATOM 3795 N N . PRO A 1 530 ? 44.606 9.987 -8.173 1.00 88.88 530 PRO A N 1
ATOM 3796 C CA . PRO A 1 530 ? 45.897 10.668 -8.159 1.00 88.88 530 PRO A CA 1
ATOM 3797 C C . PRO A 1 530 ? 46.222 11.221 -6.766 1.00 88.88 530 PRO A C 1
ATOM 3799 O O . PRO A 1 530 ? 45.345 11.728 -6.073 1.00 88.88 530 PRO A O 1
ATOM 3802 N N . GLY A 1 531 ? 47.488 11.128 -6.350 1.00 85.88 531 GLY A N 1
ATOM 3803 C CA . GLY A 1 531 ? 47.940 11.619 -5.040 1.00 85.88 531 GLY A CA 1
ATOM 3804 C C . GLY A 1 531 ? 47.746 10.650 -3.866 1.00 85.88 531 GLY A C 1
ATOM 3805 O O . GLY A 1 531 ? 48.077 11.001 -2.733 1.00 85.88 531 GLY A O 1
ATOM 3806 N N . LEU A 1 532 ? 47.261 9.424 -4.102 1.00 89.00 532 LEU A N 1
ATOM 3807 C CA . LEU A 1 532 ? 47.152 8.410 -3.052 1.00 89.00 532 LEU A CA 1
ATOM 3808 C C . LEU A 1 532 ? 48.548 7.844 -2.673 1.00 89.00 532 LEU A C 1
ATOM 3810 O O . LEU A 1 532 ? 49.282 7.408 -3.562 1.00 89.00 532 LEU A O 1
ATOM 3814 N N . PRO A 1 533 ? 48.945 7.828 -1.383 1.00 87.94 533 PRO A N 1
ATOM 3815 C CA . PRO A 1 533 ? 50.223 7.273 -0.936 1.00 87.94 533 PRO A CA 1
ATOM 3816 C C . PRO A 1 533 ? 50.359 5.774 -1.213 1.00 87.94 533 PRO A C 1
ATOM 3818 O O . PRO A 1 533 ? 49.378 5.029 -1.216 1.00 87.94 533 PRO A O 1
ATOM 3821 N N . ALA A 1 534 ? 51.601 5.312 -1.373 1.00 86.69 534 ALA A N 1
ATOM 3822 C CA . ALA A 1 534 ? 51.892 3.901 -1.603 1.00 86.69 534 ALA A CA 1
ATOM 3823 C C . ALA A 1 534 ? 51.386 3.019 -0.443 1.00 86.69 534 ALA A C 1
ATOM 3825 O O . ALA A 1 534 ? 51.695 3.272 0.720 1.00 86.69 534 ALA A O 1
ATOM 3826 N N . GLY A 1 535 ? 50.625 1.968 -0.770 1.00 84.75 535 GLY A N 1
ATOM 3827 C CA . GLY A 1 535 ? 50.057 1.022 0.202 1.00 84.75 535 GLY A CA 1
ATOM 3828 C C . GLY A 1 535 ? 48.709 1.434 0.807 1.00 84.75 535 GLY A C 1
ATOM 3829 O O . GLY A 1 535 ? 48.094 0.631 1.507 1.00 84.75 535 GLY A O 1
ATOM 3830 N N . VAL A 1 536 ? 48.216 2.641 0.517 1.00 87.69 536 VAL A N 1
ATOM 3831 C CA . VAL A 1 536 ? 46.874 3.083 0.915 1.00 87.69 536 VAL A CA 1
ATOM 3832 C C . VAL A 1 536 ? 45.862 2.649 -0.146 1.00 87.69 536 VAL A C 1
ATOM 3834 O O . VAL A 1 536 ? 46.094 2.816 -1.340 1.00 87.69 536 VAL A O 1
ATOM 3837 N N . THR A 1 537 ? 44.727 2.097 0.282 1.00 86.69 537 THR A N 1
ATOM 3838 C CA . THR A 1 537 ? 43.649 1.636 -0.606 1.00 86.69 537 THR A CA 1
ATOM 3839 C C . THR A 1 537 ? 42.347 2.350 -0.284 1.00 86.69 537 THR A C 1
ATOM 3841 O O . THR A 1 537 ? 42.132 2.766 0.852 1.00 86.69 537 THR A O 1
ATOM 3844 N N . ILE A 1 538 ? 41.447 2.443 -1.261 1.00 85.38 538 ILE A N 1
ATOM 3845 C CA . ILE A 1 538 ? 40.068 2.871 -1.009 1.00 85.38 538 ILE A CA 1
ATOM 3846 C C . ILE A 1 538 ? 39.324 1.743 -0.280 1.00 85.38 538 ILE A C 1
ATOM 3848 O O . ILE A 1 538 ? 39.421 0.583 -0.672 1.00 85.38 538 ILE A O 1
ATOM 3852 N N . THR A 1 539 ? 38.617 2.075 0.796 1.00 80.50 539 THR A N 1
ATOM 3853 C CA . THR A 1 539 ? 37.846 1.149 1.645 1.00 80.50 539 THR A CA 1
ATOM 3854 C C . THR A 1 539 ? 36.339 1.339 1.520 1.00 80.50 539 THR A C 1
ATOM 3856 O O . THR A 1 539 ? 35.586 0.418 1.824 1.00 80.50 539 THR A O 1
ATOM 3859 N N . GLY A 1 540 ? 35.896 2.491 1.017 1.00 79.00 540 GLY A N 1
ATOM 3860 C CA . GLY A 1 540 ? 34.495 2.794 0.748 1.00 79.00 540 GLY A CA 1
ATOM 3861 C C . GLY A 1 540 ? 34.357 4.077 -0.065 1.00 79.00 540 GLY A C 1
ATOM 3862 O O . GLY A 1 540 ? 35.306 4.852 -0.186 1.00 79.00 540 GLY A O 1
ATOM 3863 N N . PHE A 1 541 ? 33.172 4.319 -0.617 1.00 84.44 541 PHE A N 1
ATOM 3864 C CA . PHE A 1 541 ? 32.841 5.579 -1.279 1.00 84.44 541 PHE A CA 1
ATOM 3865 C C . PHE A 1 541 ? 31.334 5.851 -1.226 1.00 84.44 541 PHE A C 1
ATOM 3867 O O . PHE A 1 541 ? 30.544 4.946 -0.953 1.00 84.44 541 PHE A O 1
ATOM 3874 N N . GLY A 1 542 ? 30.928 7.086 -1.513 1.00 80.25 542 GLY A N 1
ATOM 3875 C CA . GLY A 1 542 ? 29.519 7.437 -1.658 1.00 80.25 542 GLY A CA 1
ATOM 3876 C C . GLY A 1 542 ? 29.304 8.801 -2.305 1.00 80.25 542 GLY A C 1
ATOM 3877 O O . GLY A 1 542 ? 30.133 9.700 -2.191 1.00 80.25 542 GLY A O 1
ATOM 3878 N N . MET A 1 543 ? 28.177 8.946 -3.001 1.00 81.19 543 MET A N 1
ATOM 3879 C CA . MET A 1 543 ? 27.746 10.225 -3.570 1.00 81.19 543 MET A CA 1
ATOM 3880 C C . MET A 1 543 ? 27.459 11.237 -2.455 1.00 81.19 543 MET A C 1
ATOM 3882 O O . MET A 1 543 ? 26.834 10.891 -1.451 1.00 81.19 543 MET A O 1
ATOM 3886 N N . THR A 1 544 ? 27.869 12.488 -2.647 1.00 84.56 544 THR A N 1
ATOM 3887 C CA . THR A 1 544 ? 27.711 13.565 -1.665 1.00 84.56 544 THR A CA 1
ATOM 3888 C C . THR A 1 544 ? 27.344 14.889 -2.334 1.00 84.56 544 THR A C 1
ATOM 3890 O O . THR A 1 544 ? 27.761 15.186 -3.459 1.00 84.56 544 THR A O 1
ATOM 3893 N N . ARG A 1 545 ? 26.537 15.696 -1.646 1.00 85.88 545 ARG A N 1
ATOM 3894 C CA . ARG A 1 545 ? 26.313 17.104 -1.993 1.00 85.88 545 ARG A CA 1
ATOM 3895 C C . ARG A 1 545 ? 27.367 18.016 -1.380 1.00 85.88 545 ARG A C 1
ATOM 3897 O O . ARG A 1 545 ? 27.437 19.174 -1.771 1.00 85.88 545 ARG A O 1
ATOM 3904 N N . LEU A 1 546 ? 28.196 17.520 -0.461 1.00 86.69 546 LEU A N 1
ATOM 3905 C CA . LEU A 1 546 ? 29.308 18.291 0.080 1.00 86.69 546 LEU A CA 1
ATOM 3906 C C . LEU A 1 546 ? 30.196 18.832 -1.030 1.00 86.69 546 LEU A C 1
ATOM 3908 O O . LEU A 1 546 ? 30.551 18.115 -1.965 1.00 86.69 546 LEU A O 1
ATOM 3912 N N . SER A 1 547 ? 30.586 20.088 -0.872 1.00 86.88 547 SER A N 1
ATOM 3913 C CA . SER A 1 547 ? 31.708 20.689 -1.582 1.00 86.88 547 SER A CA 1
ATOM 3914 C C . SER A 1 547 ? 32.812 21.022 -0.571 1.00 86.88 547 SER A C 1
ATOM 3916 O O . SER A 1 547 ? 32.733 20.628 0.595 1.00 86.88 547 SER A O 1
ATOM 3918 N N . PHE A 1 548 ? 33.841 21.747 -0.987 1.00 85.38 548 PHE A N 1
ATOM 3919 C CA . PHE A 1 548 ? 34.909 22.203 -0.103 1.00 85.38 548 PHE A CA 1
ATOM 3920 C C . PHE A 1 548 ? 35.322 23.636 -0.431 1.00 85.38 548 PHE A C 1
ATOM 3922 O O . PHE A 1 548 ? 35.196 24.094 -1.568 1.00 85.38 548 PHE A O 1
ATOM 3929 N N . ASP A 1 549 ? 35.823 24.338 0.582 1.00 80.31 549 ASP A N 1
ATOM 3930 C CA . ASP A 1 549 ? 36.475 25.631 0.409 1.00 80.31 549 ASP A CA 1
ATOM 3931 C C . ASP A 1 549 ? 37.964 25.393 0.120 1.00 80.31 549 ASP A C 1
ATOM 3933 O O . ASP A 1 549 ? 38.675 24.890 0.997 1.00 80.31 549 ASP A O 1
ATOM 3937 N N . PRO A 1 550 ? 38.474 25.754 -1.070 1.00 74.12 550 PRO A N 1
ATOM 3938 C CA . PRO A 1 550 ? 39.875 25.533 -1.423 1.00 74.12 550 PRO A CA 1
ATOM 3939 C C . PRO A 1 550 ? 40.855 26.338 -0.558 1.00 74.12 550 PRO A C 1
ATOM 3941 O O . PRO A 1 550 ? 42.035 26.000 -0.507 1.00 74.12 550 PRO A O 1
ATOM 3944 N N . THR A 1 551 ? 40.390 27.385 0.129 1.00 75.56 551 THR A N 1
ATOM 3945 C CA . THR A 1 551 ? 41.221 28.232 0.997 1.00 75.56 551 THR A CA 1
ATOM 3946 C C . THR A 1 551 ? 41.402 27.620 2.383 1.00 75.56 551 THR A C 1
ATOM 3948 O O . THR A 1 551 ? 42.467 27.757 2.981 1.00 75.56 551 THR A O 1
ATOM 3951 N N . THR A 1 552 ? 40.366 26.957 2.907 1.00 73.81 552 THR A N 1
ATOM 3952 C CA . THR A 1 552 ? 40.341 26.443 4.288 1.00 73.81 552 THR A CA 1
ATOM 3953 C C . THR A 1 552 ? 40.390 24.917 4.387 1.00 73.81 552 THR A C 1
ATOM 3955 O O . THR A 1 552 ? 40.676 24.398 5.463 1.00 73.81 552 THR A O 1
ATOM 3958 N N . GLY A 1 553 ? 40.126 24.184 3.298 1.00 71.81 553 GLY A N 1
ATOM 3959 C CA . GLY A 1 553 ? 40.044 22.715 3.282 1.00 71.81 553 GLY A CA 1
ATOM 3960 C C . GLY A 1 553 ? 38.830 22.152 4.033 1.00 71.81 553 GLY A C 1
ATOM 3961 O O . GLY A 1 553 ? 38.731 20.943 4.254 1.00 71.81 553 GLY A O 1
ATOM 3962 N N . LEU A 1 554 ? 37.911 23.022 4.456 1.00 77.00 554 LEU A N 1
ATOM 3963 C CA . LEU A 1 554 ? 36.733 22.651 5.226 1.00 77.00 554 LEU A CA 1
ATOM 3964 C C . LEU A 1 554 ? 35.555 22.292 4.305 1.00 77.00 554 LEU A C 1
ATOM 3966 O O . LEU A 1 554 ? 35.409 22.876 3.224 1.00 77.00 554 LEU A O 1
ATOM 3970 N N . PRO A 1 555 ? 34.687 21.355 4.733 1.00 83.19 555 PRO A N 1
ATOM 3971 C CA . PRO A 1 555 ? 33.484 21.003 3.992 1.00 83.19 555 PRO A CA 1
ATOM 3972 C C . PRO A 1 555 ? 32.527 22.196 3.868 1.00 83.19 555 PRO A C 1
ATOM 3974 O O . PRO A 1 555 ? 32.222 22.879 4.850 1.00 83.19 555 PRO A O 1
ATOM 3977 N N . ILE A 1 556 ? 32.008 22.406 2.660 1.00 85.88 556 ILE A N 1
ATOM 3978 C CA . ILE A 1 556 ? 30.948 23.369 2.358 1.00 85.88 556 ILE A CA 1
ATOM 3979 C C . ILE A 1 556 ? 29.632 22.616 2.210 1.00 85.88 556 ILE A C 1
ATOM 3981 O O . ILE A 1 556 ? 29.529 21.672 1.421 1.00 85.88 556 ILE A O 1
ATOM 3985 N N . ILE A 1 557 ? 28.604 23.092 2.906 1.00 86.25 557 ILE A N 1
ATOM 3986 C CA . ILE A 1 557 ? 27.228 22.676 2.652 1.00 86.25 557 ILE A CA 1
ATOM 3987 C C . ILE A 1 557 ? 26.663 23.606 1.568 1.00 86.25 557 ILE A C 1
ATOM 3989 O O . ILE A 1 557 ? 26.554 24.808 1.824 1.00 86.25 557 ILE A O 1
ATOM 3993 N N . PRO A 1 558 ? 26.350 23.114 0.353 1.00 76.69 558 PRO A N 1
ATOM 3994 C CA . PRO A 1 558 ? 25.773 23.954 -0.693 1.00 76.69 558 PRO A CA 1
ATOM 3995 C C . PRO A 1 558 ? 24.351 24.371 -0.314 1.00 76.69 558 PRO A C 1
ATOM 3997 O O . PRO A 1 558 ? 23.672 23.654 0.421 1.00 76.69 558 PRO A O 1
ATOM 4000 N N . ALA A 1 559 ? 23.894 25.511 -0.842 1.00 71.44 559 ALA A N 1
ATOM 4001 C CA . ALA A 1 559 ? 22.540 26.021 -0.621 1.00 71.44 559 ALA A CA 1
ATOM 4002 C C . ALA A 1 559 ? 21.465 24.920 -0.809 1.00 71.44 559 ALA A C 1
ATOM 4004 O O . ALA A 1 559 ? 21.684 23.999 -1.599 1.00 71.44 559 ALA A O 1
ATOM 4005 N N . PRO A 1 560 ? 20.316 24.997 -0.105 1.00 67.00 560 PRO A N 1
ATOM 4006 C CA . PRO A 1 560 ? 19.297 23.948 -0.098 1.00 67.00 560 PRO A CA 1
ATOM 4007 C C . PRO A 1 560 ? 18.521 23.913 -1.424 1.00 67.00 560 PRO A C 1
ATOM 4009 O O . PRO A 1 560 ? 17.363 24.314 -1.493 1.00 67.00 560 PRO A O 1
ATOM 4012 N N . ASP A 1 561 ? 19.172 23.449 -2.486 1.00 64.50 561 ASP A N 1
ATOM 4013 C CA . ASP A 1 561 ? 18.528 23.016 -3.717 1.00 64.50 561 ASP A CA 1
ATOM 4014 C C . ASP A 1 561 ? 18.368 21.493 -3.662 1.00 64.50 561 ASP A C 1
ATOM 4016 O O . ASP A 1 561 ? 19.286 20.719 -3.941 1.00 64.50 561 ASP A O 1
ATOM 4020 N N . TYR A 1 562 ? 17.192 21.065 -3.203 1.00 59.12 562 TYR A N 1
ATOM 4021 C CA . TYR A 1 562 ? 16.862 19.653 -3.016 1.00 59.12 562 TYR A CA 1
ATOM 4022 C C . TYR A 1 562 ? 16.657 18.903 -4.340 1.00 59.12 562 TYR A C 1
ATOM 4024 O O . TYR A 1 562 ? 16.665 17.671 -4.318 1.00 59.12 562 TYR A O 1
ATOM 4032 N N . ALA A 1 563 ? 16.474 19.624 -5.453 1.00 51.94 563 ALA A N 1
ATOM 4033 C CA . ALA A 1 563 ? 16.258 19.043 -6.775 1.00 51.94 563 ALA A CA 1
ATOM 4034 C C . ALA A 1 563 ? 17.570 18.517 -7.370 1.00 51.94 563 ALA A C 1
ATOM 4036 O O . ALA A 1 563 ? 17.603 17.475 -8.021 1.00 51.94 563 ALA A O 1
ATOM 4037 N N . GLN A 1 564 ? 18.704 19.168 -7.080 1.00 60.69 564 GLN A N 1
ATOM 4038 C CA . GLN A 1 564 ? 19.955 18.742 -7.696 1.00 60.69 564 GLN A CA 1
ATOM 4039 C C . GLN A 1 564 ? 20.477 17.411 -7.122 1.00 60.69 564 GLN A C 1
ATOM 4041 O O . GLN A 1 564 ? 20.555 17.216 -5.893 1.00 60.69 564 GLN A O 1
ATOM 4046 N N . PRO A 1 565 ? 20.862 16.464 -8.001 1.00 65.69 565 PRO A N 1
ATOM 4047 C CA . PRO A 1 565 ? 21.532 15.248 -7.579 1.00 65.69 565 PRO A CA 1
ATOM 4048 C C . PRO A 1 565 ? 22.900 15.585 -6.960 1.00 65.69 565 PRO A C 1
ATOM 4050 O O . PRO A 1 565 ? 23.465 16.646 -7.229 1.00 65.69 565 PRO A O 1
ATOM 4053 N N . PRO A 1 566 ? 23.462 14.689 -6.131 1.00 74.69 566 PRO A N 1
ATOM 4054 C CA . PRO A 1 566 ? 24.831 14.841 -5.649 1.00 74.69 566 PRO A CA 1
ATOM 4055 C C . PRO A 1 566 ? 25.805 15.051 -6.817 1.00 74.69 566 PRO A C 1
ATOM 4057 O O . PRO A 1 566 ? 25.784 14.283 -7.780 1.00 74.69 566 PRO A O 1
ATOM 4060 N N . ALA A 1 567 ? 26.656 16.072 -6.722 1.00 81.31 567 ALA A N 1
ATOM 4061 C CA . ALA A 1 567 ? 27.625 16.421 -7.763 1.00 81.31 567 ALA A CA 1
ATOM 4062 C C . ALA A 1 567 ? 29.049 15.928 -7.453 1.00 81.31 567 ALA A C 1
ATOM 4064 O O . ALA A 1 567 ? 29.922 16.004 -8.314 1.00 81.31 567 ALA A O 1
ATOM 4065 N N . ASN A 1 568 ? 29.288 15.411 -6.245 1.00 86.62 568 ASN A N 1
ATOM 4066 C CA . ASN A 1 568 ? 30.601 14.975 -5.783 1.00 86.62 568 ASN A CA 1
ATOM 4067 C C . ASN A 1 568 ? 30.550 13.542 -5.226 1.00 86.62 568 ASN A C 1
ATOM 4069 O O . ASN A 1 568 ? 29.485 12.993 -4.929 1.00 86.62 568 ASN A O 1
ATOM 4073 N N . VAL A 1 569 ? 31.725 12.938 -5.073 1.00 87.56 569 VAL A N 1
ATOM 4074 C CA . VAL A 1 569 ? 31.952 11.598 -4.528 1.00 87.56 569 VAL A CA 1
ATOM 4075 C C . VAL A 1 569 ? 32.938 11.706 -3.369 1.00 87.56 569 VAL A C 1
ATOM 4077 O O . VAL A 1 569 ? 34.027 12.256 -3.529 1.00 87.56 569 VAL A O 1
ATOM 4080 N N . LEU A 1 570 ? 32.574 11.152 -2.213 1.00 89.25 570 LEU A N 1
ATOM 4081 C CA . LEU A 1 570 ? 33.509 10.919 -1.115 1.00 89.25 570 LEU A CA 1
ATOM 4082 C C . LEU A 1 570 ? 34.167 9.560 -1.281 1.00 89.25 570 LEU A C 1
ATOM 4084 O O . LEU A 1 570 ? 33.486 8.569 -1.540 1.00 89.25 570 LEU A O 1
ATOM 4088 N N . LEU A 1 571 ? 35.477 9.520 -1.082 1.00 89.50 571 LEU A N 1
ATOM 4089 C CA . LEU A 1 571 ? 36.294 8.319 -1.045 1.00 89.50 571 LEU A CA 1
ATOM 4090 C C . LEU A 1 571 ? 36.886 8.180 0.360 1.00 89.50 571 LEU A C 1
ATOM 4092 O O . LEU A 1 571 ? 37.407 9.143 0.922 1.00 89.50 571 LEU A O 1
ATOM 4096 N N . PHE A 1 572 ? 36.837 6.976 0.914 1.00 88.06 572 PHE A N 1
ATOM 4097 C CA . PHE A 1 572 ? 37.403 6.643 2.218 1.00 88.06 572 PHE A CA 1
ATOM 4098 C C . PHE A 1 572 ? 38.597 5.721 2.032 1.00 88.06 572 PHE A C 1
ATOM 4100 O O . PHE A 1 572 ? 38.563 4.839 1.173 1.00 88.06 572 PHE A O 1
ATOM 4107 N N . THR A 1 573 ? 39.650 5.922 2.816 1.00 89.75 573 THR A N 1
ATOM 4108 C CA . THR A 1 573 ? 40.910 5.189 2.662 1.00 89.75 573 THR A CA 1
ATOM 4109 C C . THR A 1 573 ? 41.207 4.256 3.840 1.00 89.75 573 THR A C 1
ATOM 4111 O O . THR A 1 573 ? 40.679 4.408 4.946 1.00 89.75 573 THR A O 1
ATOM 4114 N N . SER A 1 574 ? 42.106 3.290 3.626 1.00 87.12 574 SER A N 1
ATOM 4115 C CA . SER A 1 574 ? 42.570 2.346 4.654 1.00 87.12 574 SER A CA 1
ATOM 4116 C C . SER A 1 574 ? 43.343 3.012 5.795 1.00 87.12 574 SER A C 1
ATOM 4118 O O . SER A 1 574 ? 43.333 2.506 6.915 1.00 87.12 574 SER A O 1
ATOM 4120 N N . ASP A 1 575 ? 43.947 4.174 5.544 1.00 89.12 575 ASP A N 1
ATOM 4121 C CA . ASP A 1 575 ? 44.578 5.034 6.550 1.00 89.12 575 ASP A CA 1
ATOM 4122 C C . ASP A 1 575 ? 43.621 6.096 7.128 1.00 89.12 575 ASP A C 1
ATOM 4124 O O . ASP A 1 575 ? 44.066 7.027 7.796 1.00 89.12 575 ASP A O 1
ATOM 4128 N N . LYS A 1 576 ? 42.303 5.912 6.941 1.00 87.25 576 LYS A N 1
ATOM 4129 C CA . LYS A 1 576 ? 41.213 6.663 7.596 1.00 87.25 576 LYS A CA 1
ATOM 4130 C C . LYS A 1 576 ? 41.075 8.124 7.157 1.00 87.25 576 LYS A C 1
ATOM 4132 O O . LYS A 1 576 ? 40.453 8.919 7.863 1.00 87.25 576 LYS A O 1
ATOM 4137 N N . ARG A 1 577 ? 41.606 8.478 5.987 1.00 87.50 577 ARG A N 1
ATOM 4138 C CA . ARG A 1 577 ? 41.380 9.781 5.351 1.00 87.50 577 ARG A CA 1
ATOM 4139 C C . ARG A 1 577 ? 40.086 9.780 4.549 1.00 87.50 577 ARG A C 1
ATOM 4141 O O . ARG A 1 577 ? 39.586 8.738 4.119 1.00 87.50 577 ARG A O 1
ATOM 4148 N N . THR A 1 578 ? 39.542 10.980 4.375 1.00 88.56 578 THR A N 1
ATOM 4149 C CA . THR A 1 578 ? 38.356 11.232 3.556 1.00 88.56 578 THR A CA 1
ATOM 4150 C C . THR A 1 578 ? 38.743 12.168 2.420 1.00 88.56 578 THR A C 1
ATOM 4152 O O . THR A 1 578 ? 39.255 13.259 2.659 1.00 88.56 578 THR A O 1
ATOM 4155 N N . LEU A 1 579 ? 38.515 11.733 1.187 1.00 90.38 579 LEU A N 1
ATOM 4156 C CA . LEU A 1 579 ? 38.836 12.482 -0.022 1.00 90.38 579 LEU A CA 1
ATOM 4157 C C . LEU A 1 579 ? 37.544 12.847 -0.751 1.00 90.38 579 LEU A C 1
ATOM 4159 O O . LEU A 1 579 ? 36.611 12.048 -0.787 1.00 90.38 579 LEU A O 1
ATOM 4163 N N . LEU A 1 580 ? 37.496 14.026 -1.355 1.00 90.94 580 LEU A N 1
ATOM 4164 C CA . LEU A 1 580 ? 36.374 14.525 -2.137 1.00 90.94 580 LEU A CA 1
ATOM 4165 C C . LEU A 1 580 ? 36.808 14.698 -3.594 1.00 90.94 580 LEU A C 1
ATOM 4167 O O . LEU A 1 580 ? 37.829 15.323 -3.884 1.00 90.94 580 LEU A O 1
ATOM 4171 N N . MET A 1 581 ? 36.020 14.145 -4.508 1.00 89.50 581 MET A N 1
ATOM 4172 C CA . MET A 1 581 ? 36.255 14.207 -5.948 1.00 89.50 581 MET A CA 1
ATOM 4173 C C . MET A 1 581 ? 34.963 14.620 -6.665 1.00 89.50 581 MET A C 1
ATOM 4175 O O . MET A 1 581 ? 33.906 14.075 -6.338 1.00 89.50 581 MET A O 1
ATOM 4179 N N . PRO A 1 582 ? 35.005 15.529 -7.652 1.00 87.81 582 PRO A N 1
ATOM 4180 C CA . PRO A 1 582 ? 33.845 15.811 -8.491 1.00 87.81 582 PRO A CA 1
ATOM 4181 C C . PRO A 1 582 ? 33.349 14.552 -9.208 1.00 87.81 582 PRO A C 1
ATOM 4183 O O . PRO A 1 582 ? 34.139 13.775 -9.743 1.00 87.81 582 PRO A O 1
ATOM 4186 N N . ALA A 1 583 ? 32.033 14.340 -9.265 1.00 81.94 583 ALA A N 1
ATOM 4187 C CA . ALA A 1 583 ? 31.469 13.189 -9.975 1.00 81.94 583 ALA A CA 1
ATOM 4188 C C . ALA A 1 583 ? 31.760 13.252 -11.487 1.00 81.94 583 ALA A C 1
ATOM 4190 O O . ALA A 1 583 ? 31.877 12.215 -12.134 1.00 81.94 583 ALA A O 1
ATOM 4191 N N . SER A 1 584 ? 31.938 14.456 -12.041 1.00 80.56 584 SER A N 1
ATOM 4192 C CA . SER A 1 584 ? 32.379 14.676 -13.426 1.00 80.56 584 SER A CA 1
ATOM 4193 C C . SER A 1 584 ? 33.792 14.163 -13.713 1.00 80.56 584 SER A C 1
ATOM 4195 O O . SER A 1 584 ? 34.097 13.825 -14.855 1.00 80.56 584 SER A O 1
ATOM 4197 N N . ASP A 1 585 ? 34.649 14.084 -12.692 1.00 84.19 585 ASP A N 1
ATOM 4198 C CA . ASP A 1 585 ? 36.062 13.717 -12.841 1.00 84.19 585 ASP A CA 1
ATOM 4199 C C . ASP A 1 585 ? 36.264 12.196 -12.860 1.00 84.19 585 ASP A C 1
ATOM 4201 O O . ASP A 1 585 ? 37.329 11.676 -13.230 1.00 84.19 585 ASP A O 1
ATOM 4205 N N . VAL A 1 586 ? 35.228 11.449 -12.477 1.00 80.69 586 VAL A N 1
ATOM 4206 C CA . VAL A 1 586 ? 35.272 9.995 -12.410 1.00 80.69 586 VAL A CA 1
ATOM 4207 C C . VAL A 1 586 ? 35.528 9.407 -13.799 1.00 80.69 586 VAL A C 1
ATOM 4209 O O . VAL A 1 586 ? 34.857 9.699 -14.792 1.00 80.69 586 VAL A O 1
ATOM 4212 N N . GLY A 1 587 ? 36.550 8.561 -13.872 1.00 76.94 587 GLY A N 1
ATOM 4213 C CA . GLY A 1 587 ? 37.026 7.934 -15.096 1.00 76.94 587 GLY A CA 1
ATOM 4214 C C . GLY A 1 587 ? 37.615 8.869 -16.164 1.00 76.94 587 GLY A C 1
ATOM 4215 O O . GLY A 1 587 ? 37.777 8.419 -17.300 1.00 76.94 587 GLY A O 1
ATOM 4216 N N . LEU A 1 588 ? 37.924 10.135 -15.859 1.00 81.44 588 LEU A N 1
ATOM 4217 C CA . LEU A 1 588 ? 38.808 10.946 -16.706 1.00 81.44 588 LEU A CA 1
ATOM 4218 C C . LEU A 1 588 ? 40.278 10.513 -16.511 1.00 81.44 588 LEU A C 1
ATOM 4220 O O . LEU A 1 588 ? 40.679 10.273 -15.370 1.00 81.44 588 LEU A O 1
ATOM 4224 N N . PRO A 1 589 ? 41.082 10.395 -17.588 1.00 77.38 589 PRO A N 1
ATOM 4225 C CA . PRO A 1 589 ? 42.472 9.937 -17.499 1.00 77.38 589 PRO A CA 1
ATOM 4226 C C . PRO A 1 589 ? 43.396 10.951 -16.806 1.00 77.38 589 PRO A C 1
ATOM 4228 O O . PRO A 1 589 ? 44.219 10.547 -15.991 1.00 77.38 589 PRO A O 1
ATOM 4231 N N . ASP A 1 590 ? 43.201 12.250 -17.054 1.00 82.88 590 ASP A N 1
ATOM 4232 C CA . ASP A 1 590 ? 44.051 13.341 -16.549 1.00 82.88 590 ASP A CA 1
ATOM 4233 C C . ASP A 1 590 ? 43.328 14.191 -15.487 1.00 82.88 590 ASP A C 1
ATOM 4235 O O . ASP A 1 590 ? 43.367 15.423 -15.505 1.00 82.88 590 ASP A O 1
ATOM 4239 N N . LYS A 1 591 ? 42.596 13.533 -14.578 1.00 87.94 591 LYS A N 1
ATOM 4240 C CA . LYS A 1 591 ? 41.837 14.215 -13.520 1.00 87.94 591 LYS A CA 1
ATOM 4241 C C . LYS A 1 591 ? 42.763 14.810 -12.438 1.00 87.94 591 LYS A C 1
ATOM 4243 O O . LYS A 1 591 ? 43.815 14.226 -12.157 1.00 87.94 591 LYS A O 1
ATOM 4248 N N . PRO A 1 592 ? 42.381 15.918 -11.778 1.00 89.00 592 PRO A N 1
ATOM 4249 C CA . PRO A 1 592 ? 43.121 16.434 -10.626 1.00 89.00 592 PRO A CA 1
ATOM 4250 C C . PRO A 1 592 ? 43.085 15.454 -9.432 1.00 89.00 592 PRO A C 1
ATOM 4252 O O . PRO A 1 592 ? 42.156 14.651 -9.318 1.00 89.00 592 PRO A O 1
ATOM 4255 N N . PRO A 1 593 ? 44.074 15.497 -8.516 1.00 90.31 593 PRO A N 1
ATOM 4256 C CA . PRO A 1 593 ? 44.024 14.700 -7.294 1.00 90.31 593 PRO A CA 1
ATOM 4257 C C . PRO A 1 593 ? 42.801 15.088 -6.446 1.00 90.31 593 PRO A C 1
ATOM 4259 O O . PRO A 1 593 ? 42.541 16.285 -6.283 1.00 90.31 593 PRO A O 1
ATOM 4262 N N . PRO A 1 594 ? 42.062 14.113 -5.883 1.00 91.44 594 PRO A N 1
ATOM 4263 C CA . PRO A 1 594 ? 40.981 14.392 -4.949 1.00 91.44 594 PRO A CA 1
ATOM 4264 C C . PRO A 1 594 ? 41.466 15.210 -3.758 1.00 91.44 594 PRO A C 1
ATOM 4266 O O . PRO A 1 594 ? 42.587 15.034 -3.274 1.00 91.44 594 PRO A O 1
ATOM 4269 N N . VAL A 1 595 ? 40.600 16.087 -3.265 1.00 89.44 595 VAL A N 1
ATOM 4270 C CA . VAL A 1 595 ? 40.936 16.986 -2.163 1.00 89.44 595 VAL A CA 1
ATOM 4271 C C . VAL A 1 595 ? 40.623 16.308 -0.841 1.00 89.44 595 VAL A C 1
ATOM 4273 O O . VAL A 1 595 ? 39.533 15.774 -0.650 1.00 89.44 595 VAL A O 1
ATOM 4276 N N . GLU A 1 596 ? 41.577 16.314 0.084 1.00 88.44 596 GLU A N 1
ATOM 4277 C CA . GLU A 1 596 ? 41.354 15.796 1.431 1.00 88.44 596 GLU A CA 1
ATOM 4278 C C . GLU A 1 596 ? 40.429 16.736 2.213 1.00 88.44 596 GLU A C 1
ATOM 4280 O O . GLU A 1 596 ? 40.671 17.940 2.287 1.00 88.44 596 GLU A O 1
ATOM 4285 N N . VAL A 1 597 ? 39.364 16.180 2.796 1.00 85.56 597 VAL A N 1
ATOM 4286 C CA . VAL A 1 597 ? 38.381 16.918 3.596 1.00 85.56 597 VAL A CA 1
ATOM 4287 C C . VAL A 1 597 ? 38.275 16.317 4.992 1.00 85.56 597 VAL A C 1
ATOM 4289 O O . VAL A 1 597 ? 38.176 15.103 5.175 1.00 85.56 597 VAL A O 1
ATOM 4292 N N . SER A 1 598 ? 38.260 17.175 6.008 1.00 77.44 598 SER A N 1
ATOM 4293 C CA . SER A 1 598 ? 38.103 16.745 7.400 1.00 77.44 598 SER A CA 1
ATOM 4294 C C . SER A 1 598 ? 36.622 16.623 7.759 1.00 77.44 598 SER A C 1
ATOM 4296 O O . SER A 1 598 ? 36.018 17.580 8.236 1.00 77.44 598 SER A O 1
ATOM 4298 N N . LEU A 1 599 ? 36.027 15.451 7.513 1.00 78.06 599 LEU A N 1
ATOM 4299 C CA . LEU A 1 599 ? 34.655 15.153 7.951 1.00 78.06 599 LEU A CA 1
ATOM 4300 C C . LEU A 1 599 ? 34.639 14.550 9.355 1.00 78.06 599 LEU A C 1
ATOM 4302 O O . LEU A 1 599 ? 33.996 15.067 10.261 1.00 78.06 599 LEU A O 1
ATOM 4306 N N . PHE A 1 600 ? 35.373 13.462 9.555 1.00 75.38 600 PHE A N 1
ATOM 4307 C CA . PHE A 1 600 ? 35.391 12.730 10.814 1.00 75.38 600 PHE A CA 1
ATOM 4308 C C . PHE A 1 600 ? 36.684 13.014 11.571 1.00 75.38 600 PHE A C 1
ATOM 4310 O O . PHE A 1 600 ? 37.755 13.073 10.973 1.00 75.38 600 PHE A O 1
ATOM 4317 N N . ASN A 1 601 ? 36.605 13.136 12.897 1.00 70.38 601 ASN A N 1
ATOM 4318 C CA . ASN A 1 601 ? 37.807 13.240 13.717 1.00 70.38 601 ASN A CA 1
ATOM 4319 C C . ASN A 1 601 ? 38.584 11.904 13.656 1.00 70.38 601 ASN A C 1
ATOM 4321 O O . ASN A 1 601 ? 38.057 10.882 14.117 1.00 70.38 601 ASN A O 1
ATOM 4325 N N . PRO A 1 602 ? 39.826 11.884 13.135 1.00 64.94 602 PRO A N 1
ATOM 4326 C CA . PRO A 1 602 ? 40.597 10.654 12.964 1.00 64.94 602 PRO A CA 1
ATOM 4327 C C . PRO A 1 602 ? 40.904 9.948 14.293 1.00 64.94 602 PRO A C 1
ATOM 4329 O O . PRO A 1 602 ? 41.034 8.726 14.312 1.00 64.94 602 PRO A O 1
ATOM 4332 N N . LEU A 1 603 ? 40.934 10.672 15.421 1.00 63.38 603 LEU A N 1
ATOM 4333 C CA . LEU A 1 603 ? 41.104 10.080 16.757 1.00 63.38 603 LEU A CA 1
ATOM 4334 C C . LEU A 1 603 ? 39.906 9.215 17.192 1.00 63.38 603 LEU A C 1
ATOM 4336 O O . LEU A 1 603 ? 40.059 8.348 18.048 1.00 63.38 603 LEU A O 1
ATOM 4340 N N . HIS A 1 604 ? 38.723 9.424 16.604 1.00 67.00 604 HIS A N 1
ATOM 4341 C CA . HIS A 1 604 ? 37.499 8.666 16.897 1.00 67.00 604 HIS A CA 1
ATOM 4342 C C . HIS A 1 604 ? 37.191 7.576 15.849 1.00 67.00 604 HIS A C 1
ATOM 4344 O O . HIS A 1 604 ? 36.261 6.779 16.025 1.00 67.00 604 HIS A O 1
ATOM 4350 N N . LEU A 1 605 ? 37.984 7.498 14.776 1.00 71.44 605 LEU A N 1
ATOM 4351 C CA . LEU A 1 605 ? 37.923 6.449 13.759 1.00 71.44 605 LEU A CA 1
ATOM 4352 C C . LEU A 1 605 ? 38.886 5.308 14.121 1.00 71.44 605 LEU A C 1
ATOM 4354 O O . LEU A 1 605 ? 40.076 5.339 13.808 1.00 71.44 605 LEU A O 1
ATOM 4358 N N . ILE A 1 606 ? 38.372 4.277 14.794 1.00 72.50 606 ILE A N 1
ATOM 4359 C CA . ILE A 1 606 ? 39.158 3.077 15.136 1.00 72.50 606 ILE A CA 1
ATOM 4360 C C . ILE A 1 606 ? 39.381 2.209 13.887 1.00 72.50 606 ILE A C 1
ATOM 4362 O O . ILE A 1 606 ? 40.521 1.822 13.628 1.00 72.50 606 ILE A O 1
ATOM 4366 N N . ASP A 1 607 ? 38.347 2.047 13.055 1.00 80.88 607 ASP A N 1
ATOM 4367 C CA . ASP A 1 607 ? 38.371 1.272 11.807 1.00 80.88 607 ASP A CA 1
ATOM 4368 C C . ASP A 1 607 ? 38.075 2.144 10.573 1.00 80.88 607 ASP A C 1
ATOM 4370 O O . ASP A 1 607 ? 37.391 3.168 10.705 1.00 80.88 607 ASP A O 1
ATOM 4374 N N . PRO A 1 608 ? 38.541 1.748 9.370 1.00 82.06 608 PRO A N 1
ATOM 4375 C CA . PRO A 1 608 ? 38.172 2.401 8.116 1.00 82.06 608 PRO A CA 1
ATOM 4376 C C . PRO A 1 608 ? 36.663 2.345 7.845 1.00 82.06 608 PRO A C 1
ATOM 4378 O O . PRO A 1 608 ? 35.983 1.374 8.186 1.00 82.06 608 PRO A O 1
ATOM 4381 N N . ILE A 1 609 ? 36.148 3.377 7.177 1.00 80.75 609 ILE A N 1
ATOM 4382 C CA . ILE A 1 609 ? 34.746 3.439 6.754 1.00 80.75 609 ILE A CA 1
ATOM 4383 C C . ILE A 1 609 ? 34.537 2.501 5.563 1.00 80.75 609 ILE A C 1
ATOM 4385 O O . ILE A 1 609 ? 35.239 2.604 4.559 1.00 80.75 609 ILE A O 1
ATOM 4389 N N . ALA A 1 610 ? 33.552 1.609 5.679 1.00 76.06 610 ALA A N 1
ATOM 4390 C CA . ALA A 1 610 ? 33.178 0.652 4.639 1.00 76.06 610 ALA A CA 1
ATOM 4391 C C . ALA A 1 610 ? 31.974 1.118 3.797 1.00 76.06 610 ALA A C 1
ATOM 4393 O O . ALA A 1 610 ? 31.857 0.748 2.633 1.00 76.06 610 ALA A O 1
ATOM 4394 N N . SER A 1 611 ? 31.078 1.937 4.364 1.00 74.69 611 SER A N 1
ATOM 4395 C CA . SER A 1 611 ? 29.917 2.514 3.660 1.00 74.69 611 SER A CA 1
ATOM 4396 C C . SER A 1 611 ? 29.489 3.855 4.274 1.00 74.69 611 SER A C 1
ATOM 4398 O O . SER A 1 611 ? 29.715 4.069 5.465 1.00 74.69 611 SER A O 1
ATOM 4400 N N . PHE A 1 612 ? 28.837 4.735 3.506 1.00 80.75 612 PHE A N 1
ATOM 4401 C CA . PHE A 1 612 ? 28.575 6.145 3.853 1.00 80.75 612 PHE A CA 1
ATOM 4402 C C . PHE A 1 612 ? 27.223 6.726 3.354 1.00 80.75 612 PHE A C 1
ATOM 4404 O O . PHE A 1 612 ? 27.038 7.067 2.190 1.00 80.75 612 PHE A O 1
ATOM 4411 N N . LEU A 1 613 ? 26.215 6.917 4.198 1.00 81.50 613 LEU A N 1
ATOM 4412 C CA . LEU A 1 613 ? 24.961 7.565 3.787 1.00 81.50 613 LEU A CA 1
ATOM 4413 C C . LEU A 1 613 ? 24.951 9.061 4.126 1.00 81.50 613 LEU A C 1
ATOM 4415 O O . LEU A 1 613 ? 25.167 9.436 5.271 1.00 81.50 613 LEU A O 1
ATOM 4419 N N . GLU A 1 614 ? 24.609 9.908 3.154 1.00 83.06 614 GLU A N 1
ATOM 4420 C CA . GLU A 1 614 ? 24.330 11.334 3.367 1.00 83.06 614 GLU A CA 1
ATOM 4421 C C . GLU A 1 614 ? 22.819 11.631 3.378 1.00 83.06 614 GLU A C 1
ATOM 4423 O O . GLU A 1 614 ? 22.072 11.159 2.510 1.00 83.06 614 GLU A O 1
ATOM 4428 N N . MET A 1 615 ? 22.395 12.490 4.309 1.00 80.19 615 MET A N 1
ATOM 4429 C CA . MET A 1 615 ? 21.061 13.089 4.409 1.00 80.19 615 MET A CA 1
ATOM 4430 C C . MET A 1 615 ? 21.160 14.619 4.492 1.00 80.19 615 MET A C 1
ATOM 4432 O O . MET A 1 615 ? 22.041 15.152 5.161 1.00 80.19 615 MET A O 1
ATOM 4436 N N . GLY A 1 616 ? 20.230 15.332 3.859 1.00 75.12 616 GLY A N 1
ATOM 4437 C CA . GLY A 1 616 ? 20.306 16.781 3.640 1.00 75.12 616 GLY A CA 1
ATOM 4438 C C . GLY A 1 616 ? 20.907 17.162 2.273 1.00 75.12 616 GLY A C 1
ATOM 4439 O O . GLY A 1 616 ? 20.981 16.300 1.384 1.00 75.12 616 GLY A O 1
ATOM 4440 N N . PRO A 1 617 ? 21.287 18.441 2.071 1.00 79.38 617 PRO A N 1
ATOM 4441 C CA . PRO A 1 617 ? 21.256 19.540 3.041 1.00 79.38 617 PRO A CA 1
ATOM 4442 C C . PRO A 1 617 ? 19.825 19.990 3.353 1.00 79.38 617 PRO A C 1
ATOM 4444 O O . PRO A 1 617 ? 18.948 19.849 2.512 1.00 79.38 617 PRO A O 1
ATOM 4447 N N . LEU A 1 618 ? 19.569 20.510 4.552 1.00 78.50 618 LEU A N 1
ATOM 4448 C CA . LEU A 1 618 ? 18.248 20.979 4.977 1.00 78.50 618 LEU A CA 1
ATOM 4449 C C . LEU A 1 618 ? 18.324 22.294 5.757 1.00 78.50 618 LEU A C 1
ATOM 4451 O O . LEU A 1 618 ? 19.272 22.523 6.506 1.00 78.50 618 LEU A O 1
ATOM 4455 N N . LEU A 1 619 ? 17.339 23.172 5.558 1.00 78.25 619 LEU A N 1
ATOM 4456 C CA . LEU A 1 619 ? 17.267 24.477 6.218 1.00 78.25 619 LEU A CA 1
ATOM 4457 C C . LEU A 1 619 ? 16.410 24.388 7.485 1.00 78.25 619 LEU A C 1
ATOM 4459 O O . LEU A 1 619 ? 15.230 24.053 7.414 1.00 78.25 619 LEU A O 1
ATOM 4463 N N . HIS A 1 620 ? 16.980 24.734 8.636 1.00 76.19 620 HIS A N 1
ATOM 4464 C CA . HIS A 1 620 ? 16.289 24.707 9.921 1.00 76.19 620 HIS A CA 1
ATOM 4465 C C . HIS A 1 620 ? 16.758 25.858 10.818 1.00 76.19 620 HIS A C 1
ATOM 4467 O O . HIS A 1 620 ? 17.955 26.042 11.025 1.00 76.19 620 HIS A O 1
ATOM 4473 N N . ASN A 1 621 ? 15.822 26.658 11.343 1.00 77.56 621 ASN A N 1
ATOM 4474 C CA . ASN A 1 621 ? 16.105 27.831 12.187 1.00 77.56 621 ASN A CA 1
ATOM 4475 C C . ASN A 1 621 ? 17.173 28.782 11.604 1.00 77.56 621 ASN A C 1
ATOM 4477 O O . ASN A 1 621 ? 18.024 29.301 12.323 1.00 77.56 621 ASN A O 1
ATOM 4481 N N . GLY A 1 622 ? 17.161 28.980 10.281 1.00 77.88 622 GLY A N 1
ATOM 4482 C CA . GLY A 1 622 ? 18.148 29.818 9.592 1.00 77.88 622 GLY A CA 1
ATOM 4483 C C . GLY A 1 622 ? 19.561 29.225 9.533 1.00 77.88 622 GLY A C 1
ATOM 4484 O O . GLY A 1 622 ? 20.488 29.924 9.137 1.00 77.88 622 GLY A O 1
ATOM 4485 N N . LYS A 1 623 ? 19.745 27.951 9.899 1.00 81.25 623 LYS A N 1
ATOM 4486 C CA . LYS A 1 623 ? 20.979 27.188 9.702 1.00 81.25 623 LYS A CA 1
ATOM 4487 C C . LYS A 1 623 ? 20.778 26.120 8.638 1.00 81.25 623 LYS A C 1
ATOM 4489 O O . LYS A 1 623 ? 19.742 25.461 8.579 1.00 81.25 623 LYS A O 1
ATOM 4494 N N . LEU A 1 624 ? 21.786 25.946 7.804 1.00 82.19 624 LEU A N 1
ATOM 4495 C CA . LEU A 1 624 ? 21.885 24.854 6.859 1.00 82.19 624 LEU A CA 1
ATOM 4496 C C . LEU A 1 624 ? 22.516 23.651 7.564 1.00 82.19 624 LEU A C 1
ATOM 4498 O O . LEU A 1 624 ? 23.487 23.813 8.301 1.00 82.19 624 LEU A O 1
ATOM 4502 N N . MET A 1 625 ? 21.938 22.468 7.379 1.00 81.06 625 MET A N 1
ATOM 4503 C CA . MET A 1 625 ? 22.247 21.264 8.146 1.00 81.06 625 MET A CA 1
ATOM 4504 C C . MET A 1 625 ? 22.455 20.056 7.223 1.00 81.06 625 MET A C 1
ATOM 4506 O O . MET A 1 625 ? 21.716 19.902 6.254 1.00 81.06 625 MET A O 1
ATOM 4510 N N . MET A 1 626 ? 23.391 19.157 7.535 1.00 83.81 626 MET A N 1
ATOM 4511 C CA . MET A 1 626 ? 23.605 17.916 6.774 1.00 83.81 626 MET A CA 1
ATOM 4512 C C . MET A 1 626 ? 24.118 16.791 7.676 1.00 83.81 626 MET A C 1
ATOM 4514 O O . MET A 1 626 ? 24.973 17.021 8.528 1.00 83.81 626 MET A O 1
ATOM 4518 N N . VAL A 1 627 ? 23.575 15.583 7.522 1.00 81.50 627 VAL A N 1
ATOM 4519 C CA . VAL A 1 627 ? 23.892 14.418 8.362 1.00 81.50 627 VAL A CA 1
ATOM 4520 C C . VAL A 1 627 ? 24.614 13.364 7.533 1.00 81.50 627 VAL A C 1
ATOM 4522 O O . VAL A 1 627 ? 24.180 13.010 6.437 1.00 81.50 627 VAL A O 1
ATOM 4525 N N . HIS A 1 628 ? 25.677 12.811 8.101 1.00 83.19 628 HIS A N 1
ATOM 4526 C CA . HIS A 1 628 ? 26.473 11.746 7.514 1.00 83.19 628 HIS A CA 1
ATOM 4527 C C . HIS A 1 628 ? 26.475 10.531 8.433 1.00 83.19 628 HIS A C 1
ATOM 4529 O O . HIS A 1 628 ? 26.785 10.641 9.618 1.00 83.19 628 HIS A O 1
ATOM 4535 N N . LEU A 1 629 ? 26.148 9.366 7.887 1.00 79.69 629 LEU A N 1
ATOM 4536 C CA . LEU A 1 629 ? 26.201 8.079 8.568 1.00 79.69 629 LEU A CA 1
ATOM 4537 C C . LEU A 1 629 ? 27.284 7.241 7.909 1.00 79.69 629 LEU A C 1
ATOM 4539 O O . LEU A 1 629 ? 27.303 7.101 6.693 1.00 79.69 629 LEU A O 1
ATOM 4543 N N . ALA A 1 630 ? 28.169 6.658 8.697 1.00 78.75 630 ALA A N 1
ATOM 4544 C CA . ALA A 1 630 ? 29.244 5.816 8.211 1.00 78.75 630 ALA A CA 1
ATOM 4545 C C . ALA A 1 630 ? 29.248 4.488 8.965 1.00 78.75 630 ALA A C 1
ATOM 4547 O O . ALA A 1 630 ? 29.103 4.451 10.188 1.00 78.75 630 ALA A O 1
ATOM 4548 N N . ARG A 1 631 ? 29.418 3.389 8.232 1.00 77.12 631 ARG A N 1
ATOM 4549 C CA . ARG A 1 631 ? 29.566 2.049 8.801 1.00 77.12 631 ARG A CA 1
ATOM 4550 C C . ARG A 1 631 ? 31.033 1.664 8.881 1.00 77.12 631 ARG A C 1
ATOM 4552 O O . ARG A 1 631 ? 31.793 1.867 7.933 1.00 77.12 631 ARG A O 1
ATOM 4559 N N . ARG A 1 632 ? 31.383 1.043 9.997 1.00 77.50 632 ARG A N 1
ATOM 4560 C CA . ARG A 1 632 ? 32.648 0.364 10.291 1.00 77.50 632 ARG A CA 1
ATOM 4561 C C . ARG A 1 632 ? 32.355 -1.125 10.511 1.00 77.50 632 ARG A C 1
ATOM 4563 O O . ARG A 1 632 ? 31.185 -1.486 10.566 1.00 77.50 632 ARG A O 1
ATOM 4570 N N . GLN A 1 633 ? 33.379 -1.970 10.643 1.00 68.62 633 GLN A N 1
ATOM 4571 C CA . GLN A 1 633 ? 33.220 -3.437 10.693 1.00 68.62 633 GLN A CA 1
ATOM 4572 C C . GLN A 1 633 ? 32.067 -3.905 11.600 1.00 68.62 633 GLN A C 1
ATOM 4574 O O . GLN A 1 633 ? 31.200 -4.621 11.115 1.00 68.62 633 GLN A O 1
ATOM 4579 N N . ASP A 1 634 ? 32.001 -3.406 12.842 1.00 65.88 634 ASP A N 1
ATOM 4580 C CA . ASP A 1 634 ? 30.963 -3.797 13.814 1.00 65.88 634 ASP A CA 1
ATOM 4581 C C . ASP A 1 634 ? 30.174 -2.617 14.414 1.00 65.88 634 ASP A C 1
ATOM 4583 O O . ASP A 1 634 ? 29.399 -2.785 15.356 1.00 65.88 634 ASP A O 1
ATOM 4587 N N . THR A 1 635 ? 30.392 -1.386 13.938 1.00 69.25 635 THR A N 1
ATOM 4588 C CA . THR A 1 635 ? 29.791 -0.186 14.547 1.00 69.25 635 THR A CA 1
ATOM 4589 C C . THR A 1 635 ? 29.450 0.889 13.525 1.00 69.25 635 THR A C 1
ATOM 4591 O O . THR A 1 635 ? 30.021 0.947 12.438 1.00 69.25 635 THR A O 1
ATOM 4594 N N . PHE A 1 636 ? 28.574 1.814 13.908 1.00 72.81 636 PHE A N 1
ATOM 4595 C CA . PHE A 1 636 ? 28.221 2.976 13.099 1.00 72.81 636 PHE A CA 1
ATOM 4596 C C . PHE A 1 636 ? 28.734 4.260 13.744 1.00 72.81 636 PHE A C 1
ATOM 4598 O O . PHE A 1 636 ? 28.718 4.408 14.967 1.00 72.81 636 PHE A O 1
ATOM 4605 N N . SER A 1 637 ? 29.192 5.192 12.918 1.00 72.31 637 SER A N 1
ATOM 4606 C CA . SER A 1 637 ? 29.482 6.567 13.309 1.00 72.31 637 SER A CA 1
ATOM 4607 C C . SER A 1 637 ? 28.549 7.512 12.570 1.00 72.31 637 SER A C 1
ATOM 4609 O O . SER A 1 637 ? 28.258 7.321 11.392 1.00 72.31 637 SER A O 1
ATOM 4611 N N . SER A 1 638 ? 28.100 8.550 13.254 1.00 76.00 638 SER A N 1
ATOM 4612 C CA . SER A 1 638 ? 27.235 9.578 12.696 1.00 76.00 638 SER A CA 1
ATOM 4613 C C . SER A 1 638 ? 27.824 10.950 12.997 1.00 76.00 638 SER A C 1
ATOM 4615 O O . SER A 1 638 ? 28.439 11.171 14.044 1.00 76.00 638 SER A O 1
ATOM 4617 N N . LEU A 1 639 ? 27.673 11.861 12.044 1.00 78.69 639 LEU A N 1
ATOM 4618 C CA . LEU A 1 639 ? 28.182 13.219 12.123 1.00 78.69 639 LEU A CA 1
ATOM 4619 C C . LEU A 1 639 ? 27.135 14.192 11.605 1.00 78.69 639 LEU A C 1
ATOM 4621 O O . LEU A 1 639 ? 26.461 13.919 10.610 1.00 78.69 639 LEU A O 1
ATOM 4625 N N . TRP A 1 640 ? 27.057 15.345 12.254 1.00 79.38 640 TRP A N 1
ATOM 4626 C CA . TRP A 1 640 ? 26.237 16.453 11.817 1.00 79.38 640 TRP A CA 1
ATOM 4627 C C . TRP A 1 640 ? 27.084 17.678 11.462 1.00 79.38 640 TRP A C 1
ATOM 4629 O O . TRP A 1 640 ? 27.947 18.081 12.235 1.00 79.38 640 TRP A O 1
ATOM 4639 N N . LEU A 1 641 ? 26.834 18.265 10.292 1.00 82.19 641 LEU A N 1
ATOM 4640 C CA . LEU A 1 641 ? 27.442 19.512 9.835 1.00 82.19 641 LEU A CA 1
ATOM 4641 C C . LEU A 1 641 ? 26.384 20.615 9.836 1.00 82.19 641 LEU A C 1
ATOM 4643 O O . LEU A 1 641 ? 25.273 20.406 9.338 1.00 82.19 641 LEU A O 1
ATOM 4647 N N . SER A 1 642 ? 26.729 21.794 10.360 1.00 80.94 642 SER A N 1
ATOM 4648 C CA . SER A 1 642 ? 25.842 22.958 10.319 1.00 80.94 642 SER A CA 1
ATOM 4649 C C . SER A 1 642 ? 26.572 24.282 10.083 1.00 80.94 642 SER A C 1
ATOM 4651 O O . SER A 1 642 ? 27.728 24.449 10.480 1.00 80.94 642 SER A O 1
ATOM 4653 N N . CYS A 1 643 ? 25.890 25.230 9.433 1.00 82.19 643 CYS A N 1
ATOM 4654 C CA . CYS A 1 643 ? 26.356 26.609 9.249 1.00 82.19 643 CYS A CA 1
ATOM 4655 C C . CYS A 1 643 ? 25.187 27.606 9.086 1.00 82.19 643 CYS A C 1
ATOM 4657 O O . CYS A 1 643 ? 24.061 27.184 8.821 1.00 82.19 643 CYS A O 1
ATOM 4659 N N . PRO A 1 644 ? 25.396 28.923 9.284 1.00 84.25 644 PRO A N 1
ATOM 4660 C CA . PRO A 1 644 ? 24.361 29.940 9.057 1.00 84.25 644 PRO A CA 1
ATOM 4661 C C . PRO A 1 644 ? 23.945 30.030 7.576 1.00 84.25 644 PRO A C 1
ATOM 4663 O O . PRO A 1 644 ? 24.803 30.087 6.702 1.00 84.25 644 PRO A O 1
ATOM 4666 N N . ALA A 1 645 ? 22.641 30.069 7.292 1.00 76.31 645 ALA A N 1
ATOM 4667 C CA . ALA A 1 645 ? 22.078 30.288 5.953 1.00 76.31 645 ALA A CA 1
ATOM 4668 C C . ALA A 1 645 ? 21.911 31.800 5.658 1.00 76.31 645 ALA A C 1
ATOM 4670 O O . ALA A 1 645 ? 21.808 32.576 6.613 1.00 76.31 645 ALA A O 1
ATOM 4671 N N . PRO A 1 646 ? 21.806 32.255 4.386 1.00 72.44 646 PRO A N 1
ATOM 4672 C CA . PRO A 1 646 ? 21.690 31.495 3.132 1.00 72.44 646 PRO A CA 1
ATOM 4673 C C . PRO A 1 646 ? 22.988 31.391 2.308 1.00 72.44 646 PRO A C 1
ATOM 4675 O O . PRO A 1 646 ? 23.889 32.214 2.432 1.00 72.44 646 PRO A O 1
ATOM 4678 N N . GLY A 1 647 ? 23.025 30.416 1.392 1.00 72.12 647 GLY A N 1
ATOM 4679 C CA . GLY A 1 647 ? 24.119 30.203 0.434 1.00 72.12 647 GLY A CA 1
ATOM 4680 C C . GLY A 1 647 ? 24.991 28.982 0.757 1.00 72.12 647 GLY A C 1
ATOM 4681 O O . GLY A 1 647 ? 24.736 28.299 1.749 1.00 72.12 647 GLY A O 1
ATOM 4682 N N . PRO A 1 648 ? 25.996 28.676 -0.087 1.00 74.94 648 PRO A N 1
ATOM 4683 C CA . PRO A 1 648 ? 27.044 27.735 0.281 1.00 74.94 648 PRO A CA 1
ATOM 4684 C C . PRO A 1 648 ? 27.818 28.291 1.483 1.00 74.94 648 PRO A C 1
ATOM 4686 O O . PRO A 1 648 ? 28.307 29.419 1.432 1.00 74.94 648 PRO A O 1
ATOM 4689 N N . CYS A 1 649 ? 27.923 27.519 2.562 1.00 80.88 649 CYS A N 1
ATOM 4690 C CA . CYS A 1 649 ? 28.649 27.928 3.762 1.00 80.88 649 CYS A CA 1
ATOM 4691 C C . CYS A 1 649 ? 29.595 26.840 4.261 1.00 80.88 649 CYS A C 1
ATOM 4693 O O . CYS A 1 649 ? 29.310 25.645 4.163 1.00 80.88 649 CYS A O 1
ATOM 4695 N N . THR A 1 650 ? 30.732 27.270 4.801 1.00 82.19 650 THR A N 1
ATOM 4696 C CA . THR A 1 650 ? 31.691 26.389 5.463 1.00 82.19 650 THR A CA 1
ATOM 4697 C C . THR A 1 650 ? 31.078 25.878 6.762 1.00 82.19 650 THR A C 1
ATOM 4699 O O . THR A 1 650 ? 30.640 26.675 7.595 1.00 82.19 650 THR A O 1
ATOM 4702 N N . ALA A 1 651 ? 31.022 24.559 6.945 1.00 72.56 651 ALA A N 1
ATOM 4703 C CA . ALA A 1 651 ? 30.537 23.978 8.190 1.00 72.56 651 ALA A CA 1
ATOM 4704 C C . ALA A 1 651 ? 31.523 24.304 9.321 1.00 72.56 651 ALA A C 1
ATOM 4706 O O . ALA A 1 651 ? 32.706 23.981 9.232 1.00 72.56 651 ALA A O 1
ATOM 4707 N N . THR A 1 652 ? 31.045 24.966 10.375 1.00 64.06 652 THR A N 1
ATOM 4708 C CA . THR A 1 652 ? 31.907 25.465 11.460 1.00 64.06 652 THR A CA 1
ATOM 4709 C C . THR A 1 652 ? 31.956 24.543 12.680 1.00 64.06 652 THR A C 1
ATOM 4711 O O . THR A 1 652 ? 32.793 24.768 13.549 1.00 64.06 652 THR A O 1
ATOM 4714 N N . ASP A 1 653 ? 31.068 23.542 12.773 1.00 64.12 653 ASP A N 1
ATOM 4715 C CA . ASP A 1 653 ? 30.919 22.693 13.968 1.00 64.12 653 ASP A CA 1
ATOM 4716 C C . ASP A 1 653 ? 30.440 21.258 13.629 1.00 64.12 653 ASP A C 1
ATOM 4718 O O . ASP A 1 653 ? 29.243 21.050 13.393 1.00 64.12 653 ASP A O 1
ATOM 4722 N N . PRO A 1 654 ? 31.351 20.267 13.535 1.00 64.62 654 PRO A N 1
ATOM 4723 C CA . PRO A 1 654 ? 31.003 18.856 13.404 1.00 64.62 654 PRO A CA 1
ATOM 4724 C C . PRO A 1 654 ? 30.484 18.291 14.742 1.00 64.62 654 PRO A C 1
ATOM 4726 O O . PRO A 1 654 ? 31.258 17.970 15.641 1.00 64.62 654 PRO A O 1
ATOM 4729 N N . GLY A 1 655 ? 29.165 18.132 14.869 1.00 60.12 655 GLY A N 1
ATOM 4730 C CA . GLY A 1 655 ? 28.516 17.564 16.056 1.00 60.12 655 GLY A CA 1
ATOM 4731 C C . GLY A 1 655 ? 28.398 16.034 16.013 1.00 60.12 655 GLY A C 1
ATOM 4732 O O . GLY A 1 655 ? 28.159 15.446 14.955 1.00 60.12 655 GLY A O 1
ATOM 4733 N N . HIS A 1 656 ? 28.514 15.374 17.170 1.00 60.41 656 HIS A N 1
ATOM 4734 C CA . HIS A 1 656 ? 28.245 13.938 17.312 1.00 60.41 656 HIS A CA 1
ATOM 4735 C C . HIS A 1 656 ? 26.752 13.673 17.553 1.00 60.41 656 HIS A C 1
ATOM 4737 O O . HIS A 1 656 ? 26.158 14.225 18.476 1.00 60.41 656 HIS A O 1
ATOM 4743 N N . 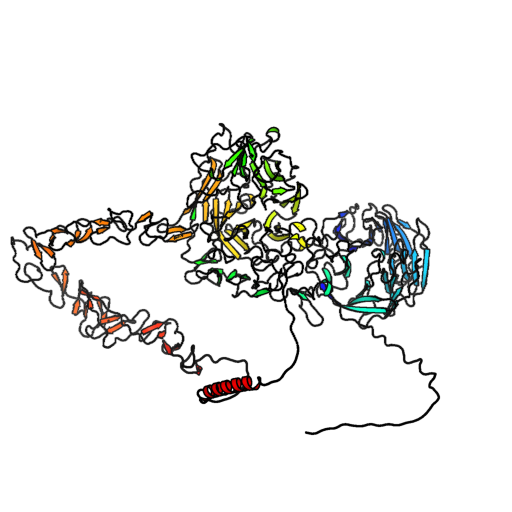MET A 1 657 ? 26.160 12.785 16.753 1.00 59.91 657 MET A N 1
ATOM 4744 C CA . MET A 1 657 ? 24.841 12.204 17.029 1.00 59.91 657 MET A CA 1
ATOM 4745 C C . MET A 1 657 ? 24.991 11.009 17.991 1.00 59.91 657 MET A C 1
ATOM 4747 O O . MET A 1 657 ? 26.035 10.348 17.978 1.00 59.91 657 MET A O 1
ATOM 4751 N N . PRO A 1 658 ? 23.979 10.690 18.821 1.00 57.75 658 PRO A N 1
ATOM 4752 C CA . PRO A 1 658 ? 23.989 9.462 19.606 1.00 57.75 658 PRO A CA 1
ATOM 4753 C C . PRO A 1 658 ? 24.140 8.243 18.688 1.00 57.75 658 PRO A C 1
ATOM 4755 O O . PRO A 1 658 ? 23.648 8.223 17.556 1.00 57.75 658 PRO A O 1
ATOM 4758 N N . ILE A 1 659 ? 24.856 7.232 19.182 1.00 58.22 659 ILE A N 1
ATOM 4759 C CA . ILE A 1 659 ? 25.096 5.984 18.455 1.00 58.22 659 ILE A CA 1
ATOM 4760 C C . ILE A 1 659 ? 23.739 5.360 18.123 1.00 58.22 659 ILE A C 1
ATOM 4762 O O . ILE A 1 659 ? 22.957 5.040 19.017 1.00 58.22 659 ILE A O 1
ATOM 4766 N N . LEU A 1 660 ? 23.482 5.159 16.832 1.00 63.38 660 LEU A N 1
ATOM 4767 C CA . LEU A 1 660 ? 22.388 4.322 16.361 1.00 63.38 660 LEU A CA 1
ATOM 4768 C C . LEU A 1 660 ? 22.629 2.893 16.857 1.00 63.38 660 LEU A C 1
ATOM 4770 O O . LEU A 1 660 ? 23.515 2.203 16.349 1.00 63.38 660 LEU A O 1
ATOM 4774 N N . SER A 1 661 ? 21.848 2.445 17.844 1.00 58.78 661 SER A N 1
ATOM 4775 C CA . SER A 1 661 ? 21.809 1.045 18.277 1.00 58.78 661 SER A CA 1
ATOM 4776 C C . SER A 1 661 ? 21.198 0.195 17.165 1.00 58.78 661 SER A C 1
ATOM 4778 O O . SER A 1 661 ? 20.001 -0.092 17.148 1.00 58.78 661 SER A O 1
ATOM 4780 N N . THR A 1 662 ? 22.020 -0.156 16.189 1.00 61.06 662 THR A N 1
ATOM 4781 C CA . THR A 1 662 ? 21.633 -0.947 15.026 1.00 61.06 662 THR A CA 1
ATOM 4782 C C . THR A 1 662 ? 22.512 -2.193 14.997 1.00 61.06 662 THR A C 1
ATOM 4784 O O . THR A 1 662 ? 23.680 -2.112 15.387 1.00 61.06 662 THR A O 1
ATOM 4787 N N . PRO A 1 663 ? 21.966 -3.361 14.617 1.00 61.38 663 PRO A N 1
ATOM 4788 C CA . PRO A 1 663 ? 22.768 -4.567 14.456 1.00 61.38 663 PRO A CA 1
ATOM 4789 C C . PRO A 1 663 ? 23.944 -4.323 13.502 1.00 61.38 663 PRO A C 1
ATOM 4791 O O . PRO A 1 663 ? 23.793 -3.588 12.527 1.00 61.38 663 PRO A O 1
ATOM 4794 N N . ALA A 1 664 ? 25.099 -4.939 13.762 1.00 59.38 664 ALA A N 1
ATOM 4795 C CA . ALA A 1 664 ? 26.288 -4.795 12.913 1.00 59.38 664 ALA A CA 1
ATOM 4796 C C . ALA A 1 664 ? 26.043 -5.228 11.449 1.00 59.38 664 ALA A C 1
ATOM 4798 O O . ALA A 1 664 ? 26.688 -4.716 10.538 1.00 59.38 664 ALA A O 1
ATOM 4799 N N . ASP A 1 665 ? 25.069 -6.115 11.218 1.00 60.47 665 ASP A N 1
ATOM 4800 C CA . ASP A 1 665 ? 24.641 -6.621 9.908 1.00 60.47 665 ASP A CA 1
ATOM 4801 C C . ASP A 1 665 ? 23.523 -5.788 9.248 1.00 60.47 665 ASP A C 1
ATOM 4803 O O . ASP A 1 665 ? 22.881 -6.250 8.303 1.00 60.47 665 ASP A O 1
ATOM 4807 N N . ALA A 1 666 ? 23.235 -4.583 9.754 1.00 65.94 666 ALA A N 1
ATOM 4808 C CA . ALA A 1 666 ? 22.175 -3.744 9.210 1.00 65.94 666 ALA A CA 1
ATOM 4809 C C . ALA A 1 666 ? 22.634 -2.922 7.992 1.00 65.94 666 ALA A C 1
ATOM 4811 O O . ALA A 1 666 ? 23.607 -2.165 8.057 1.00 65.94 666 ALA A O 1
ATOM 4812 N N . ALA A 1 667 ? 21.861 -2.993 6.904 1.00 71.12 667 ALA A N 1
ATOM 4813 C CA . ALA A 1 667 ? 22.054 -2.168 5.711 1.00 71.12 667 ALA A CA 1
ATOM 4814 C C . ALA A 1 667 ? 21.216 -0.880 5.775 1.00 71.12 667 ALA A C 1
ATOM 4816 O O . ALA A 1 667 ? 20.084 -0.893 6.268 1.00 71.12 667 ALA A O 1
ATOM 4817 N N . PHE A 1 668 ? 21.739 0.219 5.217 1.00 73.19 668 PHE A N 1
ATOM 4818 C CA . PHE A 1 668 ? 21.020 1.493 5.097 1.00 73.19 668 PHE A CA 1
ATOM 4819 C C . PHE A 1 668 ? 20.457 1.709 3.696 1.00 73.19 668 PHE A C 1
ATOM 4821 O O . PHE A 1 668 ? 21.165 1.560 2.697 1.00 73.19 668 PHE A O 1
ATOM 4828 N N . THR A 1 669 ? 19.224 2.198 3.625 1.00 74.38 669 THR A N 1
ATOM 4829 C CA . THR A 1 669 ? 18.624 2.675 2.375 1.00 74.38 669 THR A CA 1
ATOM 4830 C C . THR A 1 669 ? 18.034 4.060 2.596 1.00 74.38 669 THR A C 1
ATOM 4832 O O . THR A 1 669 ? 17.201 4.254 3.480 1.00 74.38 669 THR A O 1
ATOM 4835 N N . ARG A 1 670 ? 18.491 5.045 1.811 1.00 75.56 670 ARG A N 1
ATOM 4836 C CA . ARG A 1 670 ? 17.934 6.403 1.836 1.00 75.56 670 ARG A CA 1
ATOM 4837 C C . ARG A 1 670 ? 16.499 6.351 1.326 1.00 75.56 670 ARG A C 1
ATOM 4839 O O . ARG A 1 670 ? 16.263 5.820 0.248 1.00 75.56 670 ARG A O 1
ATOM 4846 N N . LEU A 1 671 ? 15.569 6.922 2.083 1.00 73.69 671 LEU A N 1
ATOM 4847 C CA . LEU A 1 671 ? 14.170 7.036 1.681 1.00 73.69 671 LEU A CA 1
ATOM 4848 C C . LEU A 1 671 ? 13.885 8.424 1.095 1.00 73.69 671 LEU A C 1
ATOM 4850 O O . LEU A 1 671 ? 13.257 8.537 0.050 1.00 73.69 671 LEU A O 1
ATOM 4854 N N . THR A 1 672 ? 14.368 9.483 1.750 1.00 71.75 672 THR A N 1
ATOM 4855 C CA . THR A 1 672 ? 14.247 10.888 1.311 1.00 71.75 672 THR A CA 1
ATOM 4856 C C . THR A 1 672 ? 15.500 11.682 1.686 1.00 71.75 672 THR A C 1
ATOM 4858 O O . THR A 1 672 ? 16.513 11.124 2.102 1.00 71.75 672 THR A O 1
ATOM 4861 N N . ALA A 1 673 ? 15.475 13.010 1.543 1.00 71.31 673 ALA A N 1
ATOM 4862 C CA . ALA A 1 673 ? 16.515 13.873 2.097 1.00 71.31 673 ALA A CA 1
ATOM 4863 C C . ALA A 1 673 ? 16.581 13.879 3.631 1.00 71.31 673 ALA A C 1
ATOM 4865 O O . ALA A 1 673 ? 17.630 14.221 4.163 1.00 71.31 673 ALA A O 1
ATOM 4866 N N . THR A 1 674 ? 15.515 13.474 4.323 1.00 74.88 674 THR A N 1
ATOM 4867 C CA . THR A 1 674 ? 15.403 13.543 5.789 1.00 74.88 674 THR A CA 1
ATOM 4868 C C . THR A 1 674 ? 15.124 12.195 6.452 1.00 74.88 674 THR A C 1
ATOM 4870 O O . THR A 1 674 ? 15.008 12.148 7.672 1.00 74.88 674 THR A O 1
ATOM 4873 N N . ALA A 1 675 ? 15.014 11.104 5.689 1.00 77.81 675 ALA A N 1
ATOM 4874 C CA . ALA A 1 675 ? 14.745 9.781 6.242 1.00 77.81 675 ALA A CA 1
ATOM 4875 C C . ALA A 1 675 ? 15.494 8.654 5.531 1.00 77.81 675 ALA A C 1
ATOM 4877 O O . ALA A 1 675 ? 15.801 8.724 4.335 1.00 77.81 675 ALA A O 1
ATOM 4878 N N . PHE A 1 676 ? 15.717 7.573 6.269 1.00 78.75 676 PHE A N 1
ATOM 4879 C CA . PHE A 1 676 ? 16.340 6.340 5.807 1.00 78.75 676 PHE A CA 1
ATOM 4880 C C . PHE A 1 676 ? 15.773 5.136 6.562 1.00 78.75 676 PHE A C 1
ATOM 4882 O O . PHE A 1 676 ? 15.159 5.281 7.612 1.00 78.75 676 PHE A O 1
ATOM 4889 N N . VAL A 1 677 ? 15.984 3.934 6.040 1.00 78.50 677 VAL A N 1
ATOM 4890 C CA . VAL A 1 677 ? 15.637 2.683 6.719 1.00 78.50 677 VAL A CA 1
ATOM 4891 C C . VAL A 1 677 ? 16.901 1.888 7.015 1.00 78.50 677 VAL A C 1
ATOM 4893 O O . VAL A 1 677 ? 17.795 1.798 6.171 1.00 78.50 677 VAL A O 1
ATOM 4896 N N . THR A 1 678 ? 16.972 1.308 8.212 1.00 76.94 678 THR A N 1
ATOM 4897 C CA . THR A 1 678 ? 17.932 0.254 8.559 1.00 76.94 678 THR A CA 1
ATOM 4898 C C . THR A 1 678 ? 17.235 -1.088 8.484 1.00 76.94 678 THR A C 1
ATOM 4900 O O . THR A 1 678 ? 16.199 -1.275 9.126 1.00 76.94 678 THR A O 1
ATOM 4903 N N . ARG A 1 679 ? 17.798 -2.023 7.725 1.00 72.88 679 ARG A N 1
ATOM 4904 C CA . ARG A 1 679 ? 17.221 -3.355 7.519 1.00 72.88 679 ARG A CA 1
ATOM 4905 C C . ARG A 1 679 ? 18.079 -4.409 8.197 1.00 72.88 679 ARG A C 1
ATOM 4907 O O . ARG A 1 679 ? 19.278 -4.443 7.953 1.00 72.88 679 ARG A O 1
ATOM 4914 N N . SER A 1 680 ? 17.461 -5.266 9.004 1.00 69.19 680 SER A N 1
ATOM 4915 C CA . SER A 1 680 ? 18.058 -6.509 9.504 1.00 69.19 680 SER A CA 1
ATOM 4916 C C . SER A 1 680 ? 17.314 -7.723 8.932 1.00 69.19 680 SER A C 1
ATOM 4918 O O . SER A 1 680 ? 16.395 -7.585 8.121 1.00 69.19 680 SER A O 1
ATOM 4920 N N . ARG A 1 681 ? 17.672 -8.936 9.370 1.00 64.25 681 ARG A N 1
ATOM 4921 C CA . ARG A 1 681 ? 16.947 -10.165 8.994 1.00 64.25 681 ARG A CA 1
ATOM 4922 C C . ARG A 1 681 ? 15.532 -10.267 9.552 1.00 64.25 681 ARG A C 1
ATOM 4924 O O . ARG A 1 681 ? 14.744 -11.060 9.048 1.00 64.25 681 ARG A O 1
ATOM 4931 N N . SER A 1 682 ? 15.216 -9.520 10.604 1.00 64.19 682 SER A N 1
ATOM 4932 C CA . SER A 1 682 ? 14.005 -9.742 11.403 1.00 64.19 682 SER A CA 1
ATOM 4933 C C . SER A 1 682 ? 13.164 -8.490 11.632 1.00 64.19 682 SER A C 1
ATOM 4935 O O . SER A 1 682 ? 11.993 -8.619 11.991 1.00 64.19 682 SER A O 1
ATOM 4937 N N . PHE A 1 683 ? 13.718 -7.300 11.403 1.00 70.94 683 PHE A N 1
ATOM 4938 C CA . PHE A 1 683 ? 13.000 -6.035 11.523 1.00 70.94 683 PHE A CA 1
ATOM 4939 C C . PHE A 1 683 ? 13.597 -4.960 10.610 1.00 70.94 683 PHE A C 1
ATOM 4941 O O . PHE A 1 683 ? 14.789 -4.975 10.288 1.00 70.94 683 PHE A O 1
ATOM 4948 N N . ALA A 1 684 ? 12.767 -3.990 10.247 1.00 76.62 684 ALA A N 1
ATOM 4949 C CA . ALA A 1 684 ? 13.176 -2.734 9.647 1.00 76.62 684 ALA A CA 1
ATOM 4950 C C . ALA A 1 684 ? 12.946 -1.609 10.660 1.00 76.62 684 ALA A C 1
ATOM 4952 O O . ALA A 1 684 ? 11.912 -1.576 11.327 1.00 76.62 684 ALA A O 1
ATOM 4953 N N . THR A 1 685 ? 13.890 -0.680 10.757 1.00 78.50 685 THR A N 1
ATOM 4954 C CA . THR A 1 685 ? 13.700 0.553 11.528 1.00 78.50 685 THR A CA 1
ATOM 4955 C C . THR A 1 685 ? 13.738 1.722 10.567 1.00 78.50 685 THR A C 1
ATOM 4957 O O . THR A 1 685 ? 14.726 1.888 9.849 1.00 78.50 685 THR A O 1
ATOM 4960 N N . VAL A 1 686 ? 12.665 2.506 10.516 1.00 80.75 686 VAL A N 1
ATOM 4961 C CA . VAL A 1 686 ? 12.644 3.741 9.734 1.00 80.75 686 VAL A CA 1
ATOM 4962 C C . VAL A 1 686 ? 13.089 4.883 10.625 1.00 80.75 686 VAL A C 1
ATOM 4964 O O . VAL A 1 686 ? 12.590 5.055 11.727 1.00 80.75 686 VAL A O 1
ATOM 4967 N N . HIS A 1 687 ? 14.052 5.644 10.139 1.00 79.56 687 HIS A N 1
ATOM 4968 C CA . HIS A 1 687 ? 14.660 6.759 10.832 1.00 79.56 687 HIS A CA 1
ATOM 4969 C C . HIS A 1 687 ? 14.309 8.036 10.085 1.00 79.56 687 HIS A C 1
ATOM 4971 O O . HIS A 1 687 ? 14.598 8.148 8.892 1.00 79.56 687 HIS A O 1
ATOM 4977 N N . GLU A 1 688 ? 13.707 8.997 10.768 1.00 79.62 688 GLU A N 1
ATOM 4978 C CA . GLU A 1 688 ? 13.366 10.304 10.219 1.00 79.62 688 GLU A CA 1
ATOM 4979 C C . GLU A 1 688 ? 13.918 11.417 11.104 1.00 79.62 688 GLU A C 1
ATOM 4981 O O . GLU A 1 688 ? 13.929 11.333 12.331 1.00 79.62 688 GLU A O 1
ATOM 4986 N N . LEU A 1 689 ? 14.428 12.464 10.469 1.00 76.50 689 LEU A N 1
ATOM 4987 C CA . LEU A 1 689 ? 14.894 13.645 11.169 1.00 76.50 689 LEU A CA 1
ATOM 4988 C C . LEU A 1 689 ? 13.698 14.530 11.543 1.00 76.50 689 LEU A C 1
ATOM 4990 O O . LEU A 1 689 ? 13.053 15.089 10.653 1.00 76.50 689 LEU A O 1
ATOM 4994 N N . ASP A 1 690 ? 13.439 14.688 12.843 1.00 70.75 690 ASP A N 1
ATOM 4995 C CA . ASP A 1 690 ? 12.386 15.574 13.344 1.00 70.75 690 ASP A CA 1
ATOM 4996 C C . ASP A 1 690 ? 12.851 17.044 13.332 1.00 70.75 690 ASP A C 1
ATOM 4998 O O . ASP A 1 690 ? 13.838 17.426 13.976 1.00 70.75 690 ASP A O 1
ATOM 5002 N N . LEU A 1 691 ? 12.144 17.881 12.569 1.00 59.72 691 LEU A N 1
ATOM 5003 C CA . LEU A 1 691 ? 12.439 19.305 12.379 1.00 59.72 691 LEU A CA 1
ATOM 5004 C C . LEU A 1 691 ? 11.467 20.165 13.196 1.00 59.72 691 LEU A C 1
ATOM 5006 O O . LEU A 1 691 ? 10.724 20.972 12.635 1.00 59.72 691 LEU A O 1
ATOM 5010 N N . PRO A 1 692 ? 11.432 19.964 14.523 1.00 57.19 692 PRO A N 1
ATOM 5011 C CA . PRO A 1 692 ? 11.890 21.021 15.436 1.00 57.19 692 PRO A CA 1
ATOM 5012 C C . PRO A 1 692 ? 12.995 20.604 16.435 1.00 57.19 692 PRO A C 1
ATOM 5014 O O . PRO A 1 692 ? 13.533 21.477 17.115 1.00 57.19 692 PRO A O 1
ATOM 5017 N N . GLY A 1 693 ? 13.319 19.308 16.562 1.00 56.12 693 GLY A N 1
ATOM 5018 C CA . GLY A 1 693 ? 14.040 18.754 17.722 1.00 56.12 693 GLY A CA 1
ATOM 5019 C C . GLY A 1 693 ? 15.484 18.272 17.515 1.00 56.12 693 GLY A C 1
ATOM 5020 O O . GLY A 1 693 ? 16.119 17.880 18.491 1.00 56.12 693 GLY A O 1
ATOM 5021 N N . THR A 1 694 ? 16.034 18.265 16.291 1.00 62.44 694 THR A N 1
ATOM 5022 C CA . THR A 1 694 ? 17.372 17.698 15.942 1.00 62.44 694 THR A CA 1
ATOM 5023 C C . THR A 1 694 ? 17.603 16.237 16.364 1.00 62.44 694 THR A C 1
ATOM 5025 O O . THR A 1 694 ? 18.708 15.716 16.229 1.00 62.44 694 THR A O 1
ATOM 5028 N N . MET A 1 695 ? 16.568 15.553 16.851 1.00 63.97 695 MET A N 1
ATOM 5029 C CA . MET A 1 695 ? 16.623 14.156 17.248 1.00 63.97 695 MET A CA 1
ATOM 5030 C C . MET A 1 695 ? 16.203 13.291 16.063 1.00 63.97 695 MET A C 1
ATOM 5032 O O . MET A 1 695 ? 15.267 13.616 15.333 1.00 63.97 695 MET A O 1
ATOM 5036 N N . LEU A 1 696 ? 16.915 12.185 15.865 1.00 72.00 696 LEU A N 1
ATOM 5037 C CA . LEU A 1 696 ? 16.503 11.173 14.908 1.00 72.00 696 LEU A CA 1
ATOM 5038 C C . LEU A 1 696 ? 15.386 10.341 15.534 1.00 72.00 696 LEU A C 1
ATOM 5040 O O . LEU A 1 696 ? 15.610 9.604 16.496 1.00 72.00 696 LEU A O 1
ATOM 5044 N N . GLN A 1 697 ? 14.190 10.472 14.987 1.00 77.12 697 GLN A N 1
ATOM 5045 C CA . GLN A 1 697 ? 13.033 9.693 15.378 1.00 77.12 697 GLN A CA 1
ATOM 5046 C C . GLN A 1 697 ? 13.114 8.328 14.692 1.00 77.12 697 GLN A C 1
ATOM 5048 O O . GLN A 1 697 ? 13.310 8.244 13.482 1.00 77.12 697 GLN A O 1
ATOM 5053 N N . SER A 1 698 ? 13.056 7.254 15.478 1.00 77.88 698 SER A N 1
ATOM 5054 C CA . SER A 1 698 ? 13.254 5.882 14.999 1.00 77.88 698 SER A CA 1
ATOM 5055 C C . SER A 1 698 ? 12.007 5.043 15.255 1.00 77.88 698 SER A C 1
ATOM 5057 O O . SER A 1 698 ? 11.653 4.798 16.406 1.00 77.88 698 SER A O 1
ATOM 5059 N N . ASP A 1 699 ? 11.397 4.548 14.186 1.00 76.25 699 ASP A N 1
ATOM 5060 C CA . ASP A 1 699 ? 10.262 3.632 14.207 1.00 76.25 699 ASP A CA 1
ATOM 5061 C C . ASP A 1 699 ? 10.723 2.203 13.966 1.00 76.25 699 ASP A C 1
ATOM 5063 O O . ASP A 1 699 ? 11.077 1.841 12.840 1.00 76.25 699 ASP A O 1
ATOM 5067 N N . MET A 1 700 ? 10.681 1.359 14.997 1.00 77.44 700 MET A N 1
ATOM 5068 C CA . MET A 1 700 ? 10.906 -0.074 14.819 1.00 77.44 700 MET A CA 1
ATOM 5069 C C . MET A 1 700 ? 9.629 -0.741 14.299 1.00 77.44 700 MET A C 1
ATOM 5071 O O . MET A 1 700 ? 8.614 -0.825 14.989 1.00 77.44 700 MET A O 1
ATOM 5075 N N . LEU A 1 701 ? 9.684 -1.255 13.075 1.00 75.25 701 LEU A N 1
ATOM 5076 C CA . LEU A 1 701 ? 8.571 -1.934 12.425 1.00 75.25 701 LEU A CA 1
ATOM 5077 C C . LEU A 1 701 ? 8.705 -3.445 12.635 1.00 75.25 701 LEU A C 1
ATOM 5079 O O . LEU A 1 701 ? 9.313 -4.161 11.836 1.00 75.25 701 LEU A O 1
ATOM 5083 N N . HIS A 1 702 ? 8.131 -3.942 13.731 1.00 70.75 702 HIS A N 1
ATOM 5084 C CA . HIS A 1 702 ? 8.104 -5.375 14.023 1.00 70.75 702 HIS A CA 1
ATOM 5085 C C . HIS A 1 702 ? 7.359 -6.161 12.935 1.00 70.75 702 HIS A C 1
ATOM 5087 O O . HIS A 1 702 ? 6.255 -5.796 12.537 1.00 70.75 702 HIS A O 1
ATOM 5093 N N . GLY A 1 703 ? 7.959 -7.261 12.468 1.00 68.50 703 GLY A N 1
ATOM 5094 C CA . GLY A 1 703 ? 7.366 -8.131 11.447 1.00 68.50 703 GLY A CA 1
ATOM 5095 C C . GLY A 1 703 ? 7.504 -7.624 10.008 1.00 68.50 703 GLY A C 1
ATOM 5096 O O . GLY A 1 703 ? 7.031 -8.303 9.098 1.00 68.50 703 GLY A O 1
ATOM 5097 N N . PHE A 1 704 ? 8.173 -6.487 9.794 1.00 71.50 704 PHE A N 1
ATOM 5098 C CA . PHE A 1 704 ? 8.493 -5.948 8.473 1.00 71.50 704 PHE A CA 1
ATOM 5099 C C . PHE A 1 704 ? 9.997 -5.991 8.219 1.00 71.50 704 PHE A C 1
ATOM 5101 O O . PHE A 1 704 ? 10.785 -5.755 9.133 1.00 71.50 704 PHE A O 1
ATOM 5108 N N . HIS A 1 705 ? 10.404 -6.253 6.978 1.00 69.31 705 HIS A N 1
ATOM 5109 C CA . HIS A 1 705 ? 11.822 -6.306 6.588 1.00 69.31 705 HIS A CA 1
ATOM 5110 C C . HIS A 1 705 ? 12.198 -5.326 5.473 1.00 69.31 705 HIS A C 1
ATOM 5112 O O . HIS A 1 705 ? 13.386 -5.142 5.213 1.00 69.31 705 HIS A O 1
ATOM 5118 N N . MET A 1 706 ? 11.225 -4.648 4.851 1.00 68.44 706 MET A N 1
ATOM 5119 C CA . MET A 1 706 ? 11.485 -3.622 3.834 1.00 68.44 706 MET A CA 1
ATOM 5120 C C . MET A 1 706 ? 10.546 -2.426 3.938 1.00 68.44 706 MET A C 1
ATOM 5122 O O . MET A 1 706 ? 9.381 -2.571 4.313 1.00 68.44 706 MET A O 1
ATOM 5126 N N . ALA A 1 707 ? 11.060 -1.259 3.544 1.00 63.66 707 ALA A N 1
ATOM 5127 C CA . ALA A 1 707 ? 10.303 -0.022 3.437 1.00 63.66 707 ALA A CA 1
ATOM 5128 C C . ALA A 1 707 ? 10.746 0.781 2.204 1.00 63.66 707 ALA A C 1
ATOM 5130 O O . ALA A 1 707 ? 11.942 0.957 1.985 1.00 63.66 707 ALA A O 1
ATOM 5131 N N . ALA A 1 708 ? 9.786 1.317 1.455 1.00 71.75 708 ALA A N 1
ATOM 5132 C CA . ALA A 1 708 ? 9.986 2.413 0.504 1.00 71.75 708 ALA A CA 1
ATOM 5133 C C . ALA A 1 708 ? 9.130 3.609 0.908 1.00 71.75 708 ALA A C 1
ATOM 5135 O O . ALA A 1 708 ? 8.068 3.431 1.504 1.00 71.75 708 ALA A O 1
ATOM 5136 N N . ARG A 1 709 ? 9.565 4.826 0.574 1.00 74.69 709 ARG A N 1
ATOM 5137 C CA . ARG A 1 709 ? 8.829 6.055 0.883 1.00 74.69 709 ARG A CA 1
ATOM 5138 C C . ARG A 1 709 ? 8.227 6.633 -0.386 1.00 74.69 709 ARG A C 1
ATOM 5140 O O . ARG A 1 709 ? 8.945 7.081 -1.265 1.00 74.69 709 ARG A O 1
ATOM 5147 N N . LEU A 1 710 ? 6.900 6.677 -0.425 1.00 70.94 710 LEU A N 1
ATOM 5148 C CA . LEU A 1 710 ? 6.131 7.424 -1.411 1.00 70.94 710 LEU A CA 1
ATOM 5149 C C . LEU A 1 710 ? 6.155 8.903 -0.996 1.00 70.94 710 LEU A C 1
ATOM 5151 O O . LEU A 1 710 ? 5.582 9.236 0.055 1.00 70.94 710 LEU A O 1
ATOM 5155 N N . PRO A 1 711 ? 6.819 9.787 -1.761 1.00 60.03 711 PRO A N 1
ATOM 5156 C CA . PRO A 1 711 ? 6.907 11.199 -1.419 1.00 60.03 711 PRO A CA 1
ATOM 5157 C C . PRO A 1 711 ? 5.518 11.838 -1.303 1.00 60.03 711 PRO A C 1
ATOM 5159 O O . PRO A 1 711 ? 4.588 11.493 -2.031 1.00 60.03 711 PRO A O 1
ATOM 5162 N N . ALA A 1 712 ? 5.393 12.805 -0.398 1.00 56.47 712 ALA A N 1
ATOM 5163 C CA . ALA A 1 712 ? 4.345 13.820 -0.442 1.00 56.47 712 ALA A CA 1
ATOM 5164 C C . ALA A 1 712 ? 5.041 15.129 -0.833 1.00 56.47 712 ALA A C 1
ATOM 5166 O O . ALA A 1 712 ? 5.463 15.894 0.027 1.00 56.47 712 ALA A O 1
ATOM 5167 N N . GLY A 1 713 ? 5.319 15.314 -2.121 1.00 45.19 713 GLY A N 1
ATOM 5168 C CA . GLY A 1 713 ? 6.029 16.499 -2.604 1.00 45.19 713 GLY A CA 1
ATOM 5169 C C . GLY A 1 713 ? 5.099 17.714 -2.741 1.00 45.19 713 GLY A C 1
ATOM 5170 O O . GLY A 1 713 ? 3.919 17.529 -3.064 1.00 45.19 713 GLY A O 1
ATOM 5171 N N . PRO A 1 714 ? 5.602 18.950 -2.557 1.00 34.53 714 PRO A N 1
ATOM 5172 C CA . PRO A 1 714 ? 4.894 20.159 -2.971 1.00 34.53 714 PRO A CA 1
ATOM 5173 C C . PRO A 1 714 ? 4.723 20.119 -4.497 1.00 34.53 714 PRO A C 1
ATOM 5175 O O . PRO A 1 714 ? 5.703 20.106 -5.233 1.00 34.53 714 PRO A O 1
ATOM 5178 N N . GLY A 1 715 ? 3.478 19.998 -4.963 1.00 44.56 715 GLY A N 1
ATOM 5179 C CA . GLY A 1 715 ? 3.140 19.755 -6.375 1.00 44.56 715 GLY A CA 1
ATOM 5180 C C . GLY A 1 715 ? 2.735 18.311 -6.703 1.00 44.56 715 GLY A C 1
ATOM 5181 O O . GLY A 1 715 ? 2.196 18.062 -7.777 1.00 44.56 715 GLY A O 1
ATOM 5182 N N . SER A 1 716 ? 2.901 17.354 -5.780 1.00 49.88 716 SER A N 1
ATOM 5183 C CA . SER A 1 716 ? 2.270 16.036 -5.913 1.00 49.88 716 SER A CA 1
ATOM 5184 C C . SER A 1 716 ? 0.835 16.124 -5.403 1.00 49.88 716 SER A C 1
ATOM 5186 O O . SER A 1 716 ? 0.554 16.052 -4.206 1.00 49.88 716 SER A O 1
ATOM 5188 N N . ALA A 1 717 ? -0.109 16.279 -6.315 1.00 51.59 717 ALA A N 1
ATOM 5189 C CA . ALA A 1 717 ? -1.528 16.234 -6.003 1.00 51.59 717 ALA A CA 1
ATOM 5190 C C . ALA A 1 717 ? -2.002 14.792 -5.764 1.00 51.59 717 ALA A C 1
ATOM 5192 O O . ALA A 1 717 ? -2.991 14.321 -6.315 1.00 51.59 717 ALA A O 1
ATOM 5193 N N . ALA A 1 718 ? -1.233 14.035 -4.983 1.00 55.38 718 ALA A N 1
ATOM 5194 C CA . ALA A 1 718 ? -1.489 12.631 -4.722 1.00 55.38 718 ALA A CA 1
ATOM 5195 C C . ALA A 1 718 ? -2.483 12.420 -3.583 1.00 55.38 718 ALA A C 1
ATOM 5197 O O . ALA A 1 718 ? -3.086 11.352 -3.502 1.00 55.38 718 ALA A O 1
ATOM 5198 N N . ARG A 1 719 ? -2.643 13.399 -2.677 1.00 67.94 719 ARG A N 1
ATOM 5199 C CA . ARG A 1 719 ? -3.355 13.200 -1.403 1.00 67.94 719 ARG A CA 1
ATOM 5200 C C . ARG A 1 719 ? -4.058 14.471 -0.933 1.00 67.94 719 ARG A C 1
ATOM 5202 O O . ARG A 1 719 ? -3.446 15.534 -0.915 1.00 67.94 719 ARG A O 1
ATOM 5209 N N . ALA A 1 720 ? -5.314 14.349 -0.504 1.00 64.06 720 ALA A N 1
ATOM 5210 C CA . ALA A 1 720 ? -6.099 15.472 0.017 1.00 64.06 720 ALA A CA 1
ATOM 5211 C C . ALA A 1 720 ? -5.784 15.807 1.488 1.00 64.06 720 ALA A C 1
ATOM 5213 O O . ALA A 1 720 ? -6.157 16.877 1.957 1.00 64.06 720 ALA A O 1
ATOM 5214 N N . SER A 1 721 ? -5.083 14.921 2.213 1.00 66.88 721 SER A N 1
ATOM 5215 C CA . SER A 1 721 ? -4.712 15.111 3.626 1.00 66.88 721 SER A CA 1
ATOM 5216 C C . SER A 1 721 ? -3.198 15.335 3.806 1.00 66.88 721 SER A C 1
ATOM 5218 O O . SER A 1 721 ? -2.481 14.398 4.176 1.00 66.88 721 SER A O 1
ATOM 5220 N N . PRO A 1 722 ? -2.677 16.557 3.578 1.00 65.00 722 PRO A N 1
ATOM 5221 C CA . PRO A 1 722 ? -1.241 16.853 3.675 1.00 65.00 722 PRO A CA 1
ATOM 5222 C C . PRO A 1 722 ? -0.662 16.631 5.082 1.00 65.00 722 PRO A C 1
ATOM 5224 O O . PRO A 1 722 ? 0.508 16.287 5.216 1.00 65.00 722 PRO A O 1
ATOM 5227 N N . SER A 1 723 ? -1.490 16.736 6.125 1.00 69.38 723 SER A N 1
ATOM 5228 C CA . SER A 1 723 ? -1.153 16.440 7.527 1.00 69.38 723 SER A CA 1
ATOM 5229 C C . SER A 1 723 ? -0.676 15.005 7.776 1.00 69.38 723 SER A C 1
ATOM 5231 O O . SER A 1 723 ? 0.022 14.755 8.753 1.00 69.38 723 SER A O 1
ATOM 5233 N N . THR A 1 724 ? -1.031 14.056 6.903 1.00 74.50 724 THR A N 1
ATOM 5234 C CA . THR A 1 724 ? -0.566 12.660 7.002 1.00 74.50 724 THR A CA 1
ATOM 5235 C C . THR A 1 724 ? 0.856 12.465 6.465 1.00 74.50 724 THR A C 1
ATOM 5237 O O . THR A 1 724 ? 1.475 11.428 6.714 1.00 74.50 724 THR A O 1
ATOM 5240 N N . GLY A 1 725 ? 1.390 13.478 5.774 1.00 74.38 725 GLY A N 1
ATOM 5241 C CA . GLY A 1 725 ? 2.738 13.497 5.226 1.00 74.38 725 GLY A CA 1
ATOM 5242 C C . GLY A 1 725 ? 2.962 12.477 4.108 1.00 74.38 725 GLY A C 1
ATOM 5243 O O . GLY A 1 725 ? 2.053 12.091 3.369 1.00 74.38 725 GLY A O 1
ATOM 5244 N N . ALA A 1 726 ? 4.219 12.057 3.971 1.00 77.31 726 ALA A N 1
ATOM 5245 C CA . ALA A 1 726 ? 4.613 10.965 3.086 1.00 77.31 726 ALA A CA 1
ATOM 5246 C C . ALA A 1 726 ? 4.050 9.624 3.582 1.00 77.31 726 ALA A C 1
ATOM 5248 O O . ALA A 1 726 ? 3.555 9.525 4.703 1.00 77.31 726 ALA A O 1
ATOM 5249 N N . TRP A 1 727 ? 4.120 8.579 2.760 1.00 81.56 727 TRP A N 1
ATOM 5250 C CA . TRP A 1 727 ? 3.684 7.238 3.162 1.00 81.56 727 TRP A CA 1
ATOM 5251 C C . TRP A 1 727 ? 4.782 6.212 2.923 1.00 81.56 727 TRP A C 1
ATOM 5253 O O . TRP A 1 727 ? 5.568 6.342 1.988 1.00 81.56 727 TRP A O 1
ATOM 5263 N N . HIS A 1 728 ? 4.812 5.171 3.746 1.00 81.69 728 HIS A N 1
ATOM 5264 C CA . HIS A 1 728 ? 5.708 4.038 3.589 1.00 81.69 728 HIS A CA 1
ATOM 5265 C C . HIS A 1 728 ? 4.973 2.837 2.995 1.00 81.69 728 HIS A C 1
ATOM 5267 O O . HIS A 1 728 ? 3.924 2.439 3.504 1.00 81.69 728 HIS A O 1
ATOM 5273 N N . ALA A 1 729 ? 5.541 2.254 1.941 1.00 85.00 729 ALA A N 1
ATOM 5274 C CA . ALA A 1 729 ? 5.202 0.922 1.463 1.00 85.00 729 ALA A CA 1
ATOM 5275 C C . ALA A 1 729 ? 6.056 -0.092 2.231 1.00 85.00 729 ALA A C 1
ATOM 5277 O O . ALA A 1 729 ? 7.281 -0.027 2.169 1.00 85.00 729 ALA A O 1
ATOM 5278 N N . LEU A 1 730 ? 5.416 -0.991 2.975 1.00 83.38 730 LEU A N 1
ATOM 5279 C CA . LEU A 1 730 ? 6.067 -1.913 3.905 1.00 83.38 730 LEU A CA 1
ATOM 5280 C C . LEU A 1 730 ? 5.756 -3.364 3.545 1.00 83.38 730 LEU A C 1
ATOM 5282 O O . LEU A 1 730 ? 4.585 -3.698 3.348 1.00 83.38 730 LEU A O 1
ATOM 5286 N N . LEU A 1 731 ? 6.778 -4.220 3.531 1.00 82.81 731 LEU A N 1
ATOM 5287 C CA . LEU A 1 731 ? 6.639 -5.660 3.304 1.00 82.81 731 LEU A CA 1
ATOM 5288 C C . LEU A 1 731 ? 6.786 -6.428 4.614 1.00 82.81 731 LEU A C 1
ATOM 5290 O O . LEU A 1 731 ? 7.797 -6.283 5.305 1.00 82.81 731 LEU A O 1
ATOM 5294 N N . ASP A 1 732 ? 5.778 -7.234 4.943 1.00 81.69 732 ASP A N 1
ATOM 5295 C CA . ASP A 1 732 ? 5.826 -8.127 6.098 1.00 81.69 732 ASP A CA 1
ATOM 5296 C C . ASP A 1 732 ? 6.505 -9.473 5.780 1.00 81.69 732 ASP A C 1
ATOM 5298 O O . ASP A 1 732 ? 6.636 -9.876 4.620 1.00 81.69 732 ASP A O 1
ATOM 5302 N N . GLN A 1 733 ? 6.896 -10.216 6.819 1.00 77.19 733 GLN A N 1
ATOM 5303 C CA . GLN A 1 733 ? 7.488 -11.560 6.684 1.00 77.19 733 GLN A CA 1
ATOM 5304 C C . GLN A 1 733 ? 6.568 -12.565 5.970 1.00 77.19 733 GLN A C 1
ATOM 5306 O O . GLN A 1 733 ? 7.023 -13.574 5.429 1.00 77.19 733 GLN A O 1
ATOM 5311 N N . ALA A 1 734 ? 5.261 -12.302 5.959 1.00 80.62 734 ALA A N 1
ATOM 5312 C CA . ALA A 1 734 ? 4.277 -13.106 5.262 1.00 80.62 734 ALA A CA 1
ATOM 5313 C C . ALA A 1 734 ? 4.109 -12.690 3.792 1.00 80.62 734 ALA A C 1
ATOM 5315 O O . ALA A 1 734 ? 3.226 -13.243 3.142 1.00 80.62 734 ALA A O 1
ATOM 5316 N N . GLY A 1 735 ? 4.935 -11.797 3.239 1.00 79.56 735 GLY A N 1
ATOM 5317 C CA . GLY A 1 735 ? 4.905 -11.363 1.840 1.00 79.56 735 GLY A CA 1
ATOM 5318 C C . GLY A 1 735 ? 3.735 -10.438 1.484 1.00 79.56 735 GLY A C 1
ATOM 5319 O O . GLY A 1 735 ? 3.354 -10.353 0.315 1.00 79.56 735 GLY A O 1
ATOM 5320 N N . ARG A 1 736 ? 3.108 -9.791 2.468 1.00 86.38 736 ARG A N 1
ATOM 5321 C CA . ARG A 1 736 ? 1.998 -8.856 2.260 1.00 86.38 736 ARG A CA 1
ATOM 5322 C C . ARG A 1 736 ? 2.490 -7.420 2.355 1.00 86.38 736 ARG A C 1
ATOM 5324 O O . ARG A 1 736 ? 3.266 -7.063 3.241 1.00 86.38 736 ARG A O 1
ATOM 5331 N N . TRP A 1 737 ? 1.984 -6.592 1.451 1.00 86.75 737 TRP A N 1
ATOM 5332 C CA . TRP A 1 737 ? 2.348 -5.186 1.370 1.00 86.75 737 TRP A CA 1
ATOM 5333 C C . TRP A 1 737 ? 1.336 -4.303 2.087 1.00 86.75 737 TRP A C 1
ATOM 5335 O O . TRP A 1 737 ? 0.130 -4.499 1.965 1.00 86.75 737 TRP A O 1
ATOM 5345 N N . SER A 1 738 ? 1.832 -3.308 2.811 1.00 86.50 738 SER A N 1
ATOM 5346 C CA . SER A 1 738 ? 1.030 -2.328 3.546 1.00 86.50 738 SER A CA 1
ATOM 5347 C C . SER A 1 738 ? 1.427 -0.924 3.124 1.00 86.50 738 SER A C 1
ATOM 5349 O O . SER A 1 738 ? 2.608 -0.677 2.889 1.00 86.50 738 SER A O 1
ATOM 5351 N N . LEU A 1 739 ? 0.475 0.004 3.093 1.00 85.38 739 LEU A N 1
ATOM 5352 C CA . LEU A 1 739 ? 0.768 1.427 2.958 1.00 85.38 739 LEU A CA 1
ATOM 5353 C C . LEU A 1 739 ? 0.432 2.132 4.268 1.00 85.38 739 LEU A C 1
ATOM 5355 O O . LEU A 1 739 ? -0.703 2.040 4.727 1.00 85.38 739 LEU A O 1
ATOM 5359 N N . ARG A 1 740 ? 1.395 2.828 4.880 1.00 85.19 740 ARG A N 1
ATOM 5360 C CA . ARG A 1 740 ? 1.184 3.539 6.153 1.00 85.19 740 ARG A CA 1
ATOM 5361 C C . ARG A 1 740 ? 1.628 5.003 6.048 1.00 85.19 740 ARG A C 1
ATOM 5363 O O . ARG A 1 740 ? 2.758 5.238 5.623 1.00 85.19 740 ARG A O 1
ATOM 5370 N N . PRO A 1 741 ? 0.791 5.981 6.434 1.00 83.62 741 PRO A N 1
ATOM 5371 C CA . PRO A 1 741 ? 1.211 7.375 6.515 1.00 83.62 741 PRO A CA 1
ATOM 5372 C C . PRO A 1 741 ? 2.265 7.567 7.598 1.00 83.62 741 PRO A C 1
ATOM 5374 O O . PRO A 1 741 ? 2.098 7.082 8.716 1.00 83.62 741 PRO A O 1
ATOM 5377 N N . VAL A 1 742 ? 3.317 8.311 7.271 1.00 78.56 742 VAL A N 1
ATOM 5378 C CA . VAL A 1 742 ? 4.476 8.541 8.141 1.00 78.56 742 VAL A CA 1
ATOM 5379 C C . VAL A 1 742 ? 4.070 9.204 9.451 1.00 78.56 742 VAL A C 1
ATOM 5381 O O . VAL A 1 742 ? 4.414 8.714 10.524 1.00 78.56 742 VAL A O 1
ATOM 5384 N N . ALA A 1 743 ? 3.237 10.245 9.376 1.00 78.12 743 ALA A N 1
ATOM 5385 C CA . ALA A 1 743 ? 2.783 10.973 10.559 1.00 78.12 743 ALA A CA 1
ATOM 5386 C C . ALA A 1 743 ? 1.949 10.102 11.524 1.00 78.12 743 ALA A C 1
ATOM 5388 O O . ALA A 1 743 ? 1.764 10.458 12.683 1.00 78.12 743 ALA A O 1
ATOM 5389 N N . MET A 1 744 ? 1.442 8.956 11.060 1.00 81.38 744 MET A N 1
ATOM 5390 C CA . MET A 1 744 ? 0.569 8.064 11.823 1.00 81.38 744 MET A CA 1
ATOM 5391 C C . MET A 1 744 ? 1.280 6.778 12.293 1.00 81.38 744 MET A C 1
ATOM 5393 O O . MET A 1 744 ? 0.638 5.919 12.891 1.00 81.38 744 MET A O 1
ATOM 5397 N N . LEU A 1 745 ? 2.590 6.620 12.050 1.00 75.75 745 LEU A N 1
ATOM 5398 C CA . LEU A 1 745 ? 3.337 5.401 12.409 1.00 75.75 745 LEU A CA 1
ATOM 5399 C C . LEU A 1 745 ? 3.486 5.172 13.920 1.00 75.75 745 LEU A C 1
ATOM 5401 O O . LEU A 1 745 ? 3.556 4.016 14.332 1.00 75.75 745 LEU A O 1
ATOM 5405 N N . HIS A 1 746 ? 3.495 6.249 14.710 1.00 66.75 746 HIS A N 1
ATOM 5406 C CA . HIS A 1 746 ? 3.963 6.246 16.100 1.00 66.75 746 HIS A CA 1
ATOM 5407 C C . HIS A 1 746 ? 2.889 6.022 17.168 1.00 66.75 746 HIS A C 1
ATOM 5409 O O . HIS A 1 746 ? 3.245 5.759 18.314 1.00 66.75 746 HIS A O 1
ATOM 5415 N N . ALA A 1 747 ? 1.609 6.223 16.840 1.00 65.38 747 ALA A N 1
ATOM 5416 C CA . ALA A 1 747 ? 0.522 6.142 17.821 1.00 65.38 747 ALA A CA 1
ATOM 5417 C C . ALA A 1 747 ? -0.872 6.186 17.166 1.00 65.38 747 ALA A C 1
ATOM 5419 O O . ALA A 1 747 ? -1.761 6.913 17.625 1.00 65.38 747 ALA A O 1
ATOM 5420 N N . ASP A 1 748 ? -1.052 5.513 16.024 1.00 82.81 748 ASP A N 1
ATOM 5421 C CA . ASP A 1 748 ? -2.356 5.459 15.362 1.00 82.81 748 ASP A CA 1
ATOM 5422 C C . ASP A 1 748 ? -2.767 4.037 14.975 1.00 82.81 748 ASP A C 1
ATOM 5424 O O . ASP A 1 748 ? -2.260 3.434 14.019 1.00 82.81 748 ASP A O 1
ATOM 5428 N N . ALA A 1 749 ? -3.761 3.536 15.705 1.00 81.38 749 ALA A N 1
ATOM 5429 C CA . ALA A 1 749 ? -4.336 2.211 15.573 1.00 81.38 749 ALA A CA 1
ATOM 5430 C C . ALA A 1 749 ? -4.865 1.925 14.153 1.00 81.38 749 ALA A C 1
ATOM 5432 O O . ALA A 1 749 ? -4.838 0.784 13.678 1.00 81.38 749 ALA A O 1
ATOM 5433 N N . ARG A 1 750 ? -5.297 2.954 13.415 1.00 84.69 750 ARG A N 1
ATOM 5434 C CA . ARG A 1 750 ? -5.829 2.792 12.053 1.00 84.69 750 ARG A CA 1
ATOM 5435 C C . ARG A 1 750 ? -4.764 2.359 11.062 1.00 84.69 750 ARG A C 1
ATOM 5437 O O . ARG A 1 750 ? -5.071 1.678 10.089 1.00 84.69 750 ARG A O 1
ATOM 5444 N N . THR A 1 751 ? -3.498 2.689 11.307 1.00 81.81 751 THR A N 1
ATOM 5445 C CA . THR A 1 751 ? -2.420 2.297 10.390 1.00 81.81 751 THR A CA 1
ATOM 5446 C C . THR A 1 751 ? -2.187 0.794 10.350 1.00 81.81 751 THR A C 1
ATOM 5448 O O . THR A 1 751 ? -1.742 0.274 9.330 1.00 81.81 751 THR A O 1
ATOM 5451 N N . ALA A 1 752 ? -2.520 0.077 11.420 1.00 77.81 752 ALA A N 1
ATOM 5452 C CA . ALA A 1 752 ? -2.416 -1.370 11.435 1.00 77.81 752 ALA A CA 1
ATOM 5453 C C . ALA A 1 752 ? -3.608 -2.056 10.749 1.00 77.81 752 ALA A C 1
ATOM 5455 O O . ALA A 1 752 ? -3.456 -3.156 10.228 1.00 77.81 752 ALA A O 1
ATOM 5456 N N . ALA A 1 753 ? -4.763 -1.388 10.635 1.00 80.56 753 ALA A N 1
ATOM 5457 C CA . ALA A 1 753 ? -5.855 -1.858 9.777 1.00 80.56 753 ALA A CA 1
ATOM 5458 C C . ALA A 1 753 ? -5.473 -1.854 8.279 1.00 80.56 753 ALA A C 1
ATOM 5460 O O . ALA A 1 753 ? -6.100 -2.540 7.476 1.00 80.56 753 ALA A O 1
ATOM 5461 N N . LEU A 1 754 ? -4.414 -1.125 7.898 1.00 85.00 754 LEU A N 1
ATOM 5462 C CA . LEU A 1 754 ? -3.840 -1.123 6.543 1.00 85.00 754 LEU A CA 1
ATOM 5463 C C . LEU A 1 754 ? -2.825 -2.256 6.317 1.00 85.00 754 LEU A C 1
ATOM 5465 O O . LEU A 1 754 ? -2.267 -2.383 5.222 1.00 85.00 754 LEU A O 1
ATOM 5469 N N . HIS A 1 755 ? -2.553 -3.071 7.341 1.00 85.19 755 HIS A N 1
ATOM 5470 C CA . HIS A 1 755 ? -1.570 -4.142 7.269 1.00 85.19 755 HIS A CA 1
ATOM 5471 C C . HIS A 1 755 ? -1.950 -5.184 6.210 1.00 85.19 755 HIS A C 1
ATOM 5473 O O . HIS A 1 755 ? -3.015 -5.796 6.260 1.00 85.19 755 HIS A O 1
ATOM 5479 N N . GLY A 1 756 ? -1.057 -5.386 5.245 1.00 87.06 756 GLY A N 1
ATOM 5480 C CA . GLY A 1 756 ? -1.212 -6.345 4.159 1.00 87.06 756 GLY A CA 1
ATOM 5481 C C . GLY A 1 756 ? -2.281 -5.984 3.126 1.00 87.06 756 GLY A C 1
ATOM 5482 O O . GLY A 1 756 ? -2.670 -6.859 2.358 1.00 87.06 756 GLY A O 1
ATOM 5483 N N . ARG A 1 757 ? -2.769 -4.736 3.116 1.00 88.94 757 ARG A N 1
ATOM 5484 C CA . ARG A 1 757 ? -3.879 -4.281 2.262 1.00 88.94 757 ARG A CA 1
ATOM 5485 C C . ARG A 1 757 ? -3.458 -3.456 1.054 1.00 88.94 757 ARG A C 1
ATOM 5487 O O . ARG A 1 757 ? -4.332 -2.936 0.379 1.00 88.94 757 ARG A O 1
ATOM 5494 N N . LEU A 1 758 ? -2.167 -3.300 0.751 1.00 88.75 758 LEU A N 1
ATOM 5495 C CA . LEU A 1 758 ? -1.760 -2.579 -0.463 1.00 88.75 758 LEU A CA 1
ATOM 5496 C C . LEU A 1 758 ? -2.158 -3.354 -1.726 1.00 88.75 758 LEU A C 1
ATOM 5498 O O . LEU A 1 758 ? -2.635 -2.746 -2.676 1.00 88.75 758 LEU A O 1
ATOM 5502 N N . LEU A 1 759 ? -1.967 -4.676 -1.734 1.00 88.06 759 LEU A N 1
ATOM 5503 C CA . LEU A 1 759 ? -2.271 -5.551 -2.868 1.00 88.06 759 LEU A CA 1
ATOM 5504 C C . LEU A 1 759 ? -3.421 -6.503 -2.506 1.00 88.06 759 LEU A C 1
ATOM 5506 O O . LEU A 1 759 ? -3.440 -7.000 -1.379 1.00 88.06 759 LEU A O 1
ATOM 5510 N N . PRO A 1 760 ? -4.321 -6.833 -3.454 1.00 83.38 760 PRO A N 1
ATOM 5511 C CA . PRO A 1 760 ? -5.453 -7.732 -3.201 1.00 83.38 760 PRO A CA 1
ATOM 5512 C C . PRO A 1 760 ? -5.017 -9.176 -2.906 1.00 83.38 760 PRO A C 1
ATOM 5514 O O . PRO A 1 760 ? -5.768 -9.962 -2.332 1.00 83.38 760 PRO A O 1
ATOM 5517 N N . GLN A 1 761 ? -3.802 -9.544 -3.315 1.00 79.25 761 GLN A N 1
ATOM 5518 C CA . GLN A 1 761 ? -3.198 -10.845 -3.061 1.00 79.25 761 GLN A CA 1
ATOM 5519 C C . GLN A 1 761 ? -1.793 -10.663 -2.487 1.00 79.25 761 GLN A C 1
ATOM 5521 O O . GLN A 1 761 ? -1.131 -9.650 -2.727 1.00 79.25 761 GLN A O 1
ATOM 5526 N N . LYS A 1 762 ? -1.324 -11.671 -1.743 1.00 75.06 762 LYS A N 1
ATOM 5527 C CA . LYS A 1 762 ? 0.064 -11.745 -1.271 1.00 75.06 762 LYS A CA 1
ATOM 5528 C C . LYS A 1 762 ? 1.014 -11.597 -2.465 1.00 75.06 762 LYS A C 1
ATOM 5530 O O . LYS A 1 762 ? 0.755 -12.173 -3.524 1.00 75.06 762 LYS A O 1
ATOM 5535 N N . ALA A 1 763 ? 2.113 -10.860 -2.291 1.00 67.06 763 ALA A N 1
ATOM 5536 C CA . ALA A 1 763 ? 3.122 -10.780 -3.336 1.00 67.06 763 ALA A CA 1
ATOM 5537 C C . ALA A 1 763 ? 3.605 -12.202 -3.679 1.00 67.06 763 ALA A C 1
ATOM 5539 O O . ALA A 1 763 ? 3.869 -12.995 -2.769 1.00 67.06 763 ALA A O 1
ATOM 5540 N N . PRO A 1 764 ? 3.729 -12.544 -4.972 1.00 63.62 764 PRO A N 1
ATOM 5541 C CA . PRO A 1 764 ? 4.095 -13.891 -5.388 1.00 63.62 764 PRO A CA 1
ATOM 5542 C C . PRO A 1 764 ? 5.528 -14.265 -4.974 1.00 63.62 764 PRO A C 1
ATOM 5544 O O . PRO A 1 764 ? 5.872 -15.442 -4.989 1.00 63.62 764 PRO A O 1
ATOM 5547 N N . PHE A 1 765 ? 6.344 -13.295 -4.542 1.00 72.00 765 PHE A N 1
ATOM 5548 C CA . PHE A 1 765 ? 7.696 -13.505 -4.032 1.00 72.00 765 PHE A CA 1
ATOM 5549 C C . PHE A 1 765 ? 7.901 -12.864 -2.645 1.00 72.00 765 PHE A C 1
ATOM 5551 O O . PHE A 1 765 ? 7.598 -11.682 -2.470 1.00 72.00 765 PHE A O 1
ATOM 5558 N N . PRO A 1 766 ? 8.464 -13.601 -1.662 1.00 56.66 766 PRO A N 1
ATOM 5559 C CA . PRO A 1 766 ? 8.641 -13.132 -0.279 1.00 56.66 766 PRO A CA 1
ATOM 5560 C C . PRO A 1 766 ? 9.753 -12.080 -0.094 1.00 56.66 766 PRO A C 1
ATOM 5562 O O . PRO A 1 766 ? 9.775 -11.394 0.924 1.00 56.66 766 PRO A O 1
ATOM 5565 N N . ASN A 1 767 ? 10.645 -11.916 -1.078 1.00 66.19 767 ASN A N 1
ATOM 5566 C CA . ASN A 1 767 ? 11.766 -10.964 -1.049 1.00 66.19 767 ASN A CA 1
ATOM 5567 C C . ASN A 1 767 ? 11.573 -9.818 -2.059 1.00 66.19 767 ASN A C 1
ATOM 5569 O O . ASN A 1 767 ? 12.520 -9.414 -2.725 1.00 66.19 767 ASN A O 1
ATOM 5573 N N . ALA A 1 768 ? 10.335 -9.355 -2.237 1.00 76.38 768 ALA A N 1
ATOM 5574 C CA . ALA A 1 768 ? 10.025 -8.253 -3.142 1.00 76.38 768 ALA A CA 1
ATOM 5575 C C . ALA A 1 768 ? 10.650 -6.940 -2.644 1.00 76.38 768 ALA A C 1
ATOM 5577 O O . ALA A 1 768 ? 10.293 -6.478 -1.568 1.00 76.38 768 ALA A O 1
ATOM 5578 N N . GLU A 1 769 ? 11.533 -6.330 -3.427 1.00 79.75 769 GLU A N 1
ATOM 5579 C CA . GLU A 1 769 ? 12.137 -5.026 -3.147 1.00 79.75 769 GLU A CA 1
ATOM 5580 C C . GLU A 1 769 ? 11.327 -3.913 -3.834 1.00 79.75 769 GLU A C 1
ATOM 5582 O O . GLU A 1 769 ? 10.974 -4.047 -5.012 1.00 79.75 769 GLU A O 1
ATOM 5587 N N . PRO A 1 770 ? 11.000 -2.819 -3.128 1.00 83.12 770 PRO A N 1
ATOM 5588 C CA . PRO A 1 770 ? 10.295 -1.691 -3.715 1.00 83.12 770 PRO A CA 1
ATOM 5589 C C . PRO A 1 770 ? 11.280 -0.719 -4.383 1.00 83.12 770 PRO A C 1
ATOM 5591 O O . PRO A 1 770 ? 12.238 -0.262 -3.761 1.00 83.12 770 PRO A O 1
ATOM 5594 N N . VAL A 1 771 ? 11.027 -0.359 -5.640 1.00 82.31 771 VAL A N 1
ATOM 5595 C CA . VAL A 1 771 ? 11.851 0.565 -6.431 1.00 82.31 771 VAL A CA 1
ATOM 5596 C C . VAL A 1 771 ? 10.967 1.635 -7.069 1.00 82.31 771 VAL A C 1
ATOM 5598 O O . VAL A 1 771 ? 9.931 1.322 -7.646 1.00 82.31 771 VAL A O 1
ATOM 5601 N N . HIS A 1 772 ? 11.384 2.898 -6.985 1.00 79.94 772 HIS A N 1
ATOM 5602 C CA . HIS A 1 772 ? 10.694 4.022 -7.620 1.00 79.94 772 HIS A CA 1
ATOM 5603 C C . HIS A 1 772 ? 11.342 4.348 -8.960 1.00 79.94 772 HIS A C 1
ATOM 5605 O O . HIS A 1 772 ? 12.462 4.852 -8.988 1.00 79.94 772 HIS A O 1
ATOM 5611 N N . LEU A 1 773 ? 10.648 4.086 -10.065 1.00 81.81 773 LEU A N 1
ATOM 5612 C CA . LEU A 1 773 ? 11.139 4.401 -11.404 1.00 81.81 773 LEU A CA 1
ATOM 5613 C C . LEU A 1 773 ? 10.690 5.806 -11.836 1.00 81.81 773 LEU A C 1
ATOM 5615 O O . LEU A 1 773 ? 9.483 6.043 -11.922 1.00 81.81 773 LEU A O 1
ATOM 5619 N N . PRO A 1 774 ? 11.619 6.734 -12.133 1.00 78.75 774 PRO A N 1
ATOM 5620 C CA . PRO A 1 774 ? 11.283 8.032 -12.713 1.00 78.75 774 PRO A CA 1
ATOM 5621 C C . PRO A 1 774 ? 10.537 7.905 -14.049 1.00 78.75 774 PRO A C 1
ATOM 5623 O O . PRO A 1 774 ? 10.888 7.066 -14.886 1.00 78.75 774 PRO A O 1
ATOM 5626 N N . ARG A 1 775 ? 9.540 8.768 -14.259 1.00 78.31 775 ARG A N 1
ATOM 5627 C CA . ARG A 1 775 ? 8.763 8.917 -15.501 1.00 78.31 775 ARG A CA 1
ATOM 5628 C C . ARG A 1 775 ? 9.058 10.269 -16.180 1.00 78.31 775 ARG A C 1
ATOM 5630 O O . ARG A 1 775 ? 9.612 11.160 -15.539 1.00 78.31 775 ARG A O 1
ATOM 5637 N N . PRO A 1 776 ? 8.699 10.455 -17.465 1.00 69.12 776 PRO A N 1
ATOM 5638 C CA . PRO A 1 776 ? 8.985 11.691 -18.191 1.00 69.12 776 PRO A CA 1
ATOM 5639 C C . PRO A 1 776 ? 8.115 12.848 -17.668 1.00 69.12 776 PRO A C 1
ATOM 5641 O O . PRO A 1 776 ? 6.931 12.647 -17.401 1.00 69.12 776 PRO A O 1
ATOM 5644 N N . GLY A 1 777 ? 8.664 14.066 -17.590 1.00 56.03 777 GLY A N 1
ATOM 5645 C CA . GLY A 1 777 ? 7.874 15.299 -17.433 1.00 56.03 777 GLY A CA 1
ATOM 5646 C C . GLY A 1 777 ? 7.867 15.995 -16.062 1.00 56.03 777 GLY A C 1
ATOM 5647 O O . GLY A 1 777 ? 7.276 17.064 -15.985 1.00 56.03 777 GLY A O 1
ATOM 5648 N N . ALA A 1 778 ? 8.509 15.459 -15.014 1.00 47.50 778 ALA A N 1
ATOM 5649 C CA . ALA A 1 778 ? 8.931 16.173 -13.788 1.00 47.50 778 ALA A CA 1
ATOM 5650 C C . ALA A 1 778 ? 9.619 15.196 -12.812 1.00 47.50 778 ALA A C 1
ATOM 5652 O O . ALA A 1 778 ? 9.289 14.011 -12.801 1.00 47.50 778 ALA A O 1
ATOM 5653 N N . GLU A 1 779 ? 10.478 15.695 -11.912 1.00 45.62 779 GLU A N 1
ATOM 5654 C CA . GLU A 1 779 ? 11.136 14.903 -10.847 1.00 45.62 779 GLU A CA 1
ATOM 5655 C C . GLU A 1 779 ? 10.161 14.187 -9.883 1.00 45.62 779 GLU A C 1
ATOM 5657 O O . GLU A 1 779 ? 10.563 13.303 -9.130 1.00 45.62 779 GLU A O 1
ATOM 5662 N N . LEU A 1 780 ? 8.871 14.548 -9.903 1.00 48.59 780 LEU A N 1
ATOM 5663 C CA . LEU A 1 780 ? 7.839 14.087 -8.964 1.00 48.59 780 LEU A CA 1
ATOM 5664 C C . LEU A 1 780 ? 6.967 12.930 -9.482 1.00 48.59 780 LEU A C 1
ATOM 5666 O O . LEU A 1 780 ? 6.126 12.428 -8.735 1.00 48.59 780 LEU A O 1
ATOM 5670 N N . HIS A 1 781 ? 7.129 12.498 -10.736 1.00 61.72 781 HIS A N 1
ATOM 5671 C CA . HIS A 1 781 ? 6.362 11.379 -11.287 1.00 61.72 781 HIS A CA 1
ATOM 5672 C C . HIS A 1 781 ? 7.184 10.092 -11.224 1.00 61.72 781 HIS A C 1
ATOM 5674 O O . HIS A 1 781 ? 7.942 9.777 -12.137 1.00 61.72 781 HIS A O 1
ATOM 5680 N N . THR A 1 782 ? 7.025 9.337 -10.139 1.00 70.69 782 THR A N 1
ATOM 5681 C CA . THR A 1 782 ? 7.588 7.990 -10.008 1.00 70.69 782 THR A CA 1
ATOM 5682 C C . THR A 1 782 ? 6.521 6.922 -10.197 1.00 70.69 782 THR A C 1
ATOM 5684 O O . THR A 1 782 ? 5.331 7.159 -9.991 1.00 70.69 782 THR A O 1
ATOM 5687 N N . GLU A 1 783 ? 6.951 5.737 -10.607 1.00 78.88 783 GLU A N 1
ATOM 5688 C CA . GLU A 1 783 ? 6.151 4.522 -10.537 1.00 78.88 783 GLU A CA 1
ATOM 5689 C C . GLU A 1 783 ? 6.768 3.566 -9.515 1.00 78.88 783 GLU A C 1
ATOM 5691 O O . GLU A 1 783 ? 7.947 3.218 -9.624 1.00 78.88 783 GLU A O 1
ATOM 5696 N N . LEU A 1 784 ? 5.978 3.140 -8.530 1.00 83.56 784 LEU A N 1
ATOM 5697 C CA . LEU A 1 784 ? 6.339 2.102 -7.580 1.00 83.56 784 LEU A CA 1
ATOM 5698 C C . LEU A 1 784 ? 6.309 0.748 -8.278 1.00 83.56 784 LEU A C 1
ATOM 5700 O O . LEU A 1 784 ? 5.295 0.278 -8.804 1.00 83.56 784 LEU A O 1
ATOM 5704 N N . VAL A 1 785 ? 7.455 0.096 -8.218 1.00 88.06 785 VAL A N 1
ATOM 5705 C CA . VAL A 1 785 ? 7.696 -1.210 -8.790 1.00 88.06 785 VAL A CA 1
ATOM 5706 C C . VAL A 1 785 ? 8.130 -2.152 -7.680 1.00 88.06 785 VAL A C 1
ATOM 5708 O O . VAL A 1 785 ? 9.068 -1.861 -6.945 1.00 88.06 785 VAL A O 1
ATOM 5711 N N . LEU A 1 786 ? 7.455 -3.291 -7.551 1.00 88.88 786 LEU A N 1
ATOM 5712 C CA . LEU A 1 786 ? 7.820 -4.341 -6.603 1.00 88.88 786 LEU A CA 1
ATOM 5713 C C . LEU A 1 786 ? 8.542 -5.439 -7.379 1.00 88.88 786 LEU A C 1
ATOM 5715 O O . LEU A 1 786 ? 7.934 -6.116 -8.206 1.00 88.88 786 LEU A O 1
ATOM 5719 N N . THR A 1 787 ? 9.838 -5.603 -7.149 1.00 88.44 787 THR A N 1
ATOM 5720 C CA . THR A 1 787 ? 10.712 -6.452 -7.968 1.00 88.44 787 THR A CA 1
ATOM 5721 C C . THR A 1 787 ? 11.338 -7.568 -7.148 1.00 88.44 787 THR A C 1
ATOM 5723 O O . THR A 1 787 ? 11.672 -7.388 -5.983 1.00 88.44 787 THR A O 1
ATOM 5726 N N . GLY A 1 788 ? 11.509 -8.743 -7.738 1.00 86.19 788 GLY A N 1
ATOM 5727 C CA . GLY A 1 788 ? 12.124 -9.876 -7.062 1.00 86.19 788 GLY A CA 1
ATOM 5728 C C . GLY A 1 788 ? 12.445 -11.016 -8.014 1.00 86.19 788 GLY A C 1
ATOM 5729 O O . GLY A 1 788 ? 12.221 -10.928 -9.221 1.00 86.19 788 GLY A O 1
ATOM 5730 N N . ILE A 1 789 ? 12.988 -12.097 -7.457 1.00 83.50 789 ILE A N 1
ATOM 5731 C CA . ILE A 1 789 ? 13.316 -13.309 -8.210 1.00 83.50 789 ILE A CA 1
ATOM 5732 C C . ILE A 1 789 ? 12.378 -14.447 -7.801 1.00 83.50 789 ILE A C 1
ATOM 5734 O O . ILE A 1 789 ? 12.235 -14.733 -6.612 1.00 83.50 789 ILE A O 1
ATOM 5738 N N . VAL A 1 790 ? 11.782 -15.118 -8.789 1.00 80.75 790 VAL A N 1
ATOM 5739 C CA . VAL A 1 790 ? 10.947 -16.324 -8.633 1.00 80.75 790 VAL A CA 1
ATOM 5740 C C . VAL A 1 790 ? 11.412 -17.356 -9.641 1.00 80.75 790 VAL A C 1
ATOM 5742 O O . VAL A 1 790 ? 11.473 -17.045 -10.823 1.00 80.75 790 VAL A O 1
ATOM 5745 N N . ASP A 1 791 ? 11.747 -18.569 -9.201 1.00 80.50 791 ASP A N 1
ATOM 5746 C CA . ASP A 1 791 ? 12.128 -19.676 -10.094 1.00 80.50 791 ASP A CA 1
ATOM 5747 C C . ASP A 1 791 ? 13.220 -19.300 -11.119 1.00 80.50 791 ASP A C 1
ATOM 5749 O O . ASP A 1 791 ? 13.147 -19.614 -12.307 1.00 80.50 791 ASP A O 1
ATOM 5753 N N . SER A 1 792 ? 14.250 -18.579 -10.658 1.00 81.44 792 SER A N 1
ATOM 5754 C CA . SER A 1 792 ? 15.325 -18.012 -11.497 1.00 81.44 792 SER A CA 1
ATOM 5755 C C . SER A 1 792 ? 14.851 -17.040 -12.592 1.00 81.44 792 SER A C 1
ATOM 5757 O O . SER A 1 792 ? 15.597 -16.764 -13.529 1.00 81.44 792 SER A O 1
ATOM 5759 N N . GLN A 1 793 ? 13.641 -16.494 -12.475 1.00 86.81 793 GLN A N 1
ATOM 5760 C CA . GLN A 1 793 ? 13.114 -15.415 -13.307 1.00 86.81 793 GLN A CA 1
ATOM 5761 C C . GLN A 1 793 ? 13.117 -14.102 -12.536 1.00 86.81 793 GLN A C 1
ATOM 5763 O O . GLN A 1 793 ? 12.670 -14.042 -11.389 1.00 86.81 793 GLN A O 1
ATOM 5768 N N . TRP A 1 794 ? 13.557 -13.031 -13.187 1.00 89.81 794 TRP A N 1
ATOM 5769 C CA . TRP A 1 794 ? 13.367 -11.684 -12.672 1.00 89.81 794 TRP A CA 1
ATOM 5770 C C . TRP A 1 794 ? 11.930 -11.233 -12.946 1.00 89.81 794 TRP A C 1
ATOM 5772 O O . TRP A 1 794 ? 11.528 -11.069 -14.098 1.00 89.81 794 TRP A O 1
ATOM 5782 N N . GLN A 1 795 ? 11.147 -11.066 -11.881 1.00 90.19 795 GLN A N 1
ATOM 5783 C CA . GLN A 1 795 ? 9.741 -10.684 -11.943 1.00 90.19 795 GLN A CA 1
ATOM 5784 C C . GLN A 1 795 ? 9.484 -9.334 -11.292 1.00 90.19 795 GLN A C 1
ATOM 5786 O O . GLN A 1 795 ? 10.162 -8.920 -10.349 1.00 90.19 795 GLN A O 1
ATOM 5791 N N . VAL A 1 796 ? 8.451 -8.671 -11.796 1.00 91.75 796 VAL A N 1
ATOM 5792 C CA . VAL A 1 796 ? 8.058 -7.338 -11.379 1.00 91.75 796 VAL A CA 1
ATOM 5793 C C . VAL A 1 796 ? 6.536 -7.228 -11.275 1.00 91.75 796 VAL A C 1
ATOM 5795 O O . VAL A 1 796 ? 5.812 -7.674 -12.164 1.00 91.75 796 VAL A O 1
ATOM 5798 N N . LEU A 1 797 ? 6.053 -6.592 -10.206 1.00 90.00 797 LEU A N 1
ATOM 5799 C CA . LEU A 1 797 ? 4.700 -6.050 -10.105 1.00 90.00 797 LEU A CA 1
ATOM 5800 C C . LEU A 1 797 ? 4.762 -4.533 -10.265 1.00 90.00 797 LEU A C 1
ATOM 5802 O O . LEU A 1 797 ? 5.449 -3.847 -9.507 1.00 90.00 797 LEU A O 1
ATOM 5806 N N . ARG A 1 798 ? 4.035 -4.013 -11.244 1.00 88.31 798 ARG A N 1
ATOM 5807 C CA . ARG A 1 798 ? 3.970 -2.588 -11.556 1.00 88.31 798 ARG A CA 1
ATOM 5808 C C . ARG A 1 798 ? 2.689 -1.973 -11.026 1.00 88.31 798 ARG A C 1
ATOM 5810 O O . ARG A 1 798 ? 1.609 -2.493 -11.307 1.00 88.31 798 ARG A O 1
ATOM 5817 N N . LEU A 1 799 ? 2.816 -0.867 -10.299 1.00 84.88 799 LEU A N 1
ATOM 5818 C CA . LEU A 1 799 ? 1.713 -0.105 -9.715 1.00 84.88 799 LEU A CA 1
ATOM 5819 C C . LEU A 1 799 ? 1.705 1.305 -10.331 1.00 84.88 799 LEU A C 1
ATOM 5821 O O . LEU A 1 799 ? 2.314 2.218 -9.769 1.00 84.88 799 LEU A O 1
ATOM 5825 N N . PRO A 1 800 ? 1.045 1.514 -11.489 1.00 78.56 800 PRO A N 1
ATOM 5826 C CA . PRO A 1 800 ? 1.107 2.788 -12.194 1.00 78.56 800 PRO A CA 1
ATOM 5827 C C . PRO A 1 800 ? 0.689 3.979 -11.327 1.00 78.56 800 PRO A C 1
ATOM 5829 O O . PRO A 1 800 ? -0.400 4.003 -10.750 1.00 78.56 800 PRO A O 1
ATOM 5832 N N . GLY A 1 801 ? 1.554 4.994 -11.286 1.00 69.19 801 GLY A N 1
ATOM 5833 C CA . GLY A 1 801 ? 1.259 6.305 -10.716 1.00 69.19 801 GLY A CA 1
ATOM 5834 C C . GLY A 1 801 ? 1.033 6.337 -9.206 1.00 69.19 801 GLY A C 1
ATOM 5835 O O . GLY A 1 801 ? 0.385 7.267 -8.751 1.00 69.19 801 GLY A O 1
ATOM 5836 N N . ASP A 1 802 ? 1.520 5.372 -8.421 1.00 64.12 802 ASP A N 1
ATOM 5837 C CA . ASP A 1 802 ? 1.564 5.480 -6.952 1.00 64.12 802 ASP A CA 1
ATOM 5838 C C . ASP A 1 802 ? 0.204 5.852 -6.328 1.00 64.12 802 ASP A C 1
ATOM 5840 O O . ASP A 1 802 ? 0.114 6.750 -5.491 1.00 64.12 802 ASP A O 1
ATOM 5844 N N . MET A 1 803 ? -0.860 5.151 -6.754 1.00 69.56 803 MET A N 1
ATOM 5845 C CA . MET A 1 803 ? -2.291 5.372 -6.449 1.00 69.56 803 MET A CA 1
ATOM 5846 C C . MET A 1 803 ? -3.002 6.439 -7.293 1.00 69.56 803 MET A C 1
ATOM 5848 O O . MET A 1 803 ? -4.228 6.424 -7.346 1.00 69.56 803 MET A O 1
ATOM 5852 N N . LEU A 1 804 ? -2.295 7.354 -7.959 1.00 69.25 804 LEU A N 1
ATOM 5853 C CA . LEU A 1 804 ? -2.883 8.506 -8.660 1.00 69.25 804 LEU A CA 1
ATOM 5854 C C . LEU A 1 804 ? -3.997 8.161 -9.663 1.00 69.25 804 LEU A C 1
ATOM 5856 O O . LEU A 1 804 ? -4.985 8.903 -9.656 1.00 69.25 804 LEU A O 1
ATOM 5860 N N . PRO A 1 805 ? -3.894 7.097 -10.493 1.00 76.75 805 PRO A N 1
ATOM 5861 C CA . PRO A 1 805 ? -4.892 6.837 -11.534 1.00 76.75 805 PRO A CA 1
ATOM 5862 C C . PRO A 1 805 ? -6.280 6.485 -10.988 1.00 76.75 805 PRO A C 1
ATOM 5864 O O . PRO A 1 805 ? -7.290 6.854 -11.580 1.00 76.75 805 PRO A O 1
ATOM 5867 N N . ALA A 1 806 ? -6.338 5.795 -9.846 1.00 81.50 806 ALA A N 1
ATOM 5868 C CA . ALA A 1 806 ? -7.589 5.338 -9.236 1.00 81.50 806 ALA A CA 1
ATOM 5869 C C . ALA A 1 806 ? -7.825 5.905 -7.824 1.00 81.50 806 ALA A C 1
ATOM 5871 O O . ALA A 1 806 ? -8.838 5.603 -7.210 1.00 81.50 806 ALA A O 1
ATOM 5872 N N . GLY A 1 807 ? -6.902 6.686 -7.262 1.00 80.25 807 GLY A N 1
ATOM 5873 C CA . GLY A 1 807 ? -6.970 7.211 -5.892 1.00 80.25 807 GLY A CA 1
ATOM 5874 C C . GLY A 1 807 ? -6.945 6.150 -4.780 1.00 80.25 807 GLY A C 1
ATOM 5875 O O . GLY A 1 807 ? -7.294 6.460 -3.646 1.00 80.25 807 GLY A O 1
ATOM 5876 N N . ARG A 1 808 ? -6.581 4.894 -5.072 1.00 84.69 808 ARG A N 1
ATOM 5877 C CA . ARG A 1 808 ? -6.686 3.773 -4.120 1.00 84.69 808 ARG A CA 1
ATOM 5878 C C . ARG A 1 808 ? -5.475 3.676 -3.209 1.00 84.69 808 ARG A C 1
ATOM 5880 O O . ARG A 1 808 ? -4.375 3.545 -3.715 1.00 84.69 808 ARG A O 1
ATOM 5887 N N . SER A 1 809 ? -5.680 3.602 -1.896 1.00 82.69 809 SER A N 1
ATOM 5888 C CA . SER A 1 809 ? -4.628 3.243 -0.927 1.00 82.69 809 SER A CA 1
ATOM 5889 C C . SER A 1 809 ? -4.664 1.773 -0.495 1.00 82.69 809 SER A C 1
ATOM 5891 O O . SER A 1 809 ? -3.765 1.326 0.218 1.00 82.69 809 SER A O 1
ATOM 5893 N N . THR A 1 810 ? -5.681 1.021 -0.936 1.00 88.19 810 THR A N 1
ATOM 5894 C CA . THR A 1 810 ? -5.828 -0.411 -0.657 1.00 88.19 810 THR A CA 1
ATOM 5895 C C . THR A 1 810 ? -6.236 -1.209 -1.893 1.00 88.19 810 THR A C 1
ATOM 5897 O O . THR A 1 810 ? -6.927 -0.702 -2.785 1.00 88.19 810 THR A O 1
ATOM 5900 N N . ASP A 1 811 ? -5.805 -2.468 -1.921 1.00 89.44 811 ASP A N 1
ATOM 5901 C CA . ASP A 1 811 ? -6.121 -3.480 -2.923 1.00 89.44 811 ASP A CA 1
ATOM 5902 C C . ASP A 1 811 ? -5.812 -3.012 -4.364 1.00 89.44 811 ASP A C 1
ATOM 5904 O O . ASP A 1 811 ? -6.581 -3.263 -5.286 1.00 89.44 811 ASP A O 1
ATOM 5908 N N . LEU A 1 812 ? -4.696 -2.300 -4.569 1.00 87.94 812 LEU A N 1
ATOM 5909 C CA . LEU A 1 812 ? -4.324 -1.726 -5.866 1.00 87.94 812 LEU A CA 1
ATOM 5910 C C . LEU A 1 812 ? -4.167 -2.814 -6.945 1.00 87.94 812 LEU A C 1
ATOM 5912 O O . LEU A 1 812 ? -3.435 -3.787 -6.724 1.00 87.94 812 LEU A O 1
ATOM 5916 N N . PRO A 1 813 ? -4.755 -2.623 -8.142 1.00 88.44 813 PRO A N 1
ATOM 5917 C CA . PRO A 1 813 ? -4.441 -3.436 -9.307 1.00 88.44 813 PRO A CA 1
ATOM 5918 C C . PRO A 1 813 ? -2.992 -3.216 -9.732 1.00 88.44 813 PRO A C 1
ATOM 5920 O O . PRO A 1 813 ? -2.476 -2.098 -9.666 1.00 88.44 813 PRO A O 1
ATOM 5923 N N . PHE A 1 814 ? -2.348 -4.273 -10.213 1.00 88.25 814 PHE A N 1
ATOM 5924 C CA . PHE A 1 814 ? -0.960 -4.235 -10.658 1.00 88.25 814 PHE A CA 1
ATOM 5925 C C . PHE A 1 814 ? -0.780 -5.028 -11.951 1.00 88.25 814 PHE A C 1
ATOM 5927 O O . PHE A 1 814 ? -1.468 -6.019 -12.179 1.00 88.25 814 PHE A O 1
ATOM 5934 N N . GLY A 1 815 ? 0.175 -4.612 -12.782 1.00 87.38 815 GLY A N 1
ATOM 5935 C CA . GLY A 1 815 ? 0.619 -5.391 -13.938 1.00 87.38 815 GLY A CA 1
ATOM 5936 C C . GLY A 1 815 ? 1.774 -6.310 -13.549 1.00 87.38 815 GLY A C 1
ATOM 5937 O O . GLY A 1 815 ? 2.748 -5.845 -12.957 1.00 87.38 815 GLY A O 1
ATOM 5938 N N . ARG A 1 816 ? 1.696 -7.604 -13.873 1.00 88.56 816 ARG A N 1
ATOM 5939 C CA . ARG A 1 816 ? 2.804 -8.549 -13.660 1.00 88.56 816 ARG A CA 1
ATOM 5940 C C . ARG A 1 816 ? 3.667 -8.647 -14.914 1.00 88.56 816 ARG A C 1
ATOM 5942 O O . ARG A 1 816 ? 3.148 -8.849 -16.005 1.00 88.56 816 ARG A O 1
ATOM 5949 N N . GLN A 1 817 ? 4.983 -8.558 -14.748 1.00 90.62 817 GLN A N 1
ATOM 5950 C CA . GLN A 1 817 ? 5.954 -8.681 -15.835 1.00 90.62 817 GLN A CA 1
ATOM 5951 C C . GLN A 1 817 ? 7.054 -9.668 -15.457 1.00 90.62 817 GLN A C 1
ATOM 5953 O O . GLN A 1 817 ? 7.559 -9.655 -14.334 1.00 90.62 817 GLN A O 1
ATOM 5958 N N . THR A 1 818 ? 7.422 -10.531 -16.403 1.00 91.88 818 THR A N 1
ATOM 5959 C CA . THR A 1 818 ? 8.611 -11.385 -16.295 1.00 91.88 818 THR A CA 1
ATOM 5960 C C . THR A 1 818 ? 9.661 -10.816 -17.229 1.00 91.88 818 THR A C 1
ATOM 5962 O O . THR A 1 818 ? 9.499 -10.865 -18.445 1.00 91.88 818 THR A O 1
ATOM 5965 N N . LEU A 1 819 ? 10.715 -10.244 -16.656 1.00 92.62 819 LEU A N 1
ATOM 5966 C CA . LEU A 1 819 ? 11.748 -9.541 -17.409 1.00 92.62 819 LEU A CA 1
ATOM 5967 C C . LEU A 1 819 ? 12.737 -10.508 -18.063 1.00 92.62 819 LEU A C 1
ATOM 5969 O O . LEU A 1 819 ? 13.315 -10.176 -19.091 1.00 92.62 819 LEU A O 1
ATOM 5973 N N . GLY A 1 820 ? 12.909 -11.706 -17.504 1.00 89.38 820 GLY A N 1
ATOM 5974 C CA . GLY A 1 820 ? 13.678 -12.779 -18.126 1.00 89.38 820 GLY A CA 1
ATOM 5975 C C . GLY A 1 820 ? 14.395 -13.690 -17.127 1.00 89.38 820 GLY A C 1
ATOM 5976 O O . GLY A 1 820 ? 14.435 -13.391 -15.927 1.00 89.38 820 GLY A O 1
ATOM 5977 N N . PRO A 1 821 ? 14.969 -14.800 -17.620 1.00 90.44 821 PRO A N 1
ATOM 5978 C CA . PRO A 1 821 ? 15.742 -15.732 -16.813 1.00 90.44 821 PRO A CA 1
ATOM 5979 C C . PRO A 1 821 ? 17.087 -15.130 -16.410 1.00 90.44 821 PRO A C 1
ATOM 5981 O O . PRO A 1 821 ? 17.747 -14.461 -17.204 1.00 90.44 821 PRO A O 1
ATOM 5984 N N . LEU A 1 822 ? 17.531 -15.432 -15.193 1.00 86.75 822 LEU A N 1
ATOM 5985 C CA . LEU A 1 822 ? 18.879 -15.097 -14.749 1.00 86.75 822 LEU A CA 1
ATOM 5986 C C . LEU A 1 822 ? 19.935 -15.885 -15.552 1.00 86.75 822 LEU A C 1
ATOM 5988 O O . LEU A 1 822 ? 19.702 -17.044 -15.903 1.00 86.75 822 LEU A O 1
ATOM 5992 N N . PRO A 1 823 ? 21.124 -15.304 -15.806 1.00 82.94 823 PRO A N 1
ATOM 5993 C CA . PRO A 1 823 ? 22.179 -15.940 -16.603 1.00 82.94 823 PRO A CA 1
ATOM 5994 C C . PRO A 1 823 ? 22.865 -17.114 -15.886 1.00 82.94 823 PRO A C 1
ATOM 5996 O O . PRO A 1 823 ? 23.599 -17.873 -16.514 1.00 82.94 823 PRO A O 1
ATOM 5999 N N . LEU A 1 824 ? 22.656 -17.257 -14.574 1.00 73.25 824 LEU A N 1
ATOM 6000 C CA . LEU A 1 824 ? 23.207 -18.327 -13.749 1.00 73.25 824 LEU A CA 1
ATOM 6001 C C . LEU A 1 824 ? 22.062 -19.008 -12.982 1.00 73.25 824 LEU A C 1
ATOM 6003 O O . LEU A 1 824 ? 21.240 -18.301 -12.391 1.00 73.25 824 LEU A O 1
ATOM 6007 N N . PRO A 1 825 ? 21.989 -20.353 -12.967 1.00 60.22 825 PRO A N 1
ATOM 6008 C CA . PRO A 1 825 ? 20.943 -21.066 -12.247 1.00 60.22 825 PRO A CA 1
ATOM 6009 C C . PRO A 1 825 ? 21.080 -20.829 -10.741 1.00 60.22 825 PRO A C 1
ATOM 6011 O O . PRO A 1 825 ? 22.143 -21.052 -10.157 1.00 60.22 825 PRO A O 1
ATOM 6014 N N . LEU A 1 826 ? 19.991 -20.404 -10.100 1.00 60.91 826 LEU A N 1
ATOM 6015 C CA . LEU A 1 826 ? 19.933 -20.330 -8.646 1.00 60.91 826 LEU A CA 1
ATOM 6016 C C . LEU A 1 826 ? 19.711 -21.738 -8.099 1.00 60.91 826 LEU A C 1
ATOM 6018 O O . LEU A 1 826 ? 18.644 -22.321 -8.278 1.00 60.91 826 LEU A O 1
ATOM 6022 N N . GLY A 1 827 ? 20.719 -22.303 -7.434 1.00 51.62 827 GLY A N 1
ATOM 6023 C CA . GLY A 1 827 ? 20.514 -23.519 -6.650 1.00 51.62 827 GLY A CA 1
ATOM 6024 C C . GLY A 1 827 ? 19.473 -23.284 -5.539 1.00 51.62 827 GLY A C 1
ATOM 6025 O O . GLY A 1 827 ? 19.334 -22.153 -5.058 1.00 51.62 827 GLY A O 1
ATOM 6026 N N . PRO A 1 828 ? 18.743 -24.318 -5.088 1.00 44.34 828 PRO A N 1
ATOM 6027 C CA . PRO A 1 828 ? 17.837 -24.192 -3.949 1.00 44.34 828 PRO A CA 1
ATOM 6028 C C . PRO A 1 828 ? 18.620 -23.733 -2.706 1.00 44.34 828 PRO A C 1
ATOM 6030 O O . PRO A 1 828 ? 19.503 -24.439 -2.225 1.00 44.34 828 PRO A O 1
ATOM 6033 N N . GLY A 1 829 ? 18.331 -22.518 -2.222 1.00 49.50 829 GLY A N 1
ATOM 6034 C CA . GLY A 1 829 ? 19.029 -21.882 -1.093 1.00 49.50 829 GLY A CA 1
ATOM 6035 C C . GLY A 1 829 ? 20.361 -21.187 -1.423 1.00 49.50 829 GLY A C 1
ATOM 6036 O O . GLY A 1 829 ? 21.068 -20.793 -0.500 1.00 49.50 829 GLY A O 1
ATOM 6037 N N . ALA A 1 830 ? 20.724 -21.032 -2.704 1.00 43.41 830 ALA A N 1
ATOM 6038 C CA . ALA A 1 830 ? 22.087 -20.670 -3.114 1.00 43.41 830 ALA A CA 1
ATOM 6039 C C . ALA A 1 830 ? 22.389 -19.167 -3.266 1.00 43.41 830 ALA A C 1
ATOM 6041 O O . ALA A 1 830 ? 23.557 -18.820 -3.416 1.00 43.41 830 ALA A O 1
ATOM 6042 N N . LEU A 1 831 ? 21.401 -18.268 -3.203 1.00 53.53 831 LEU A N 1
ATOM 6043 C CA . LEU A 1 831 ? 21.671 -16.833 -3.073 1.00 53.53 831 LEU A CA 1
ATOM 6044 C C . LEU A 1 831 ? 20.883 -16.252 -1.914 1.00 53.53 831 LEU A C 1
ATOM 6046 O O . LEU A 1 831 ? 19.657 -16.350 -1.840 1.00 53.53 831 LEU A O 1
ATOM 6050 N N . ASN A 1 832 ? 21.624 -15.622 -1.016 1.00 56.84 832 ASN A N 1
ATOM 6051 C CA . ASN A 1 832 ? 21.062 -14.785 0.012 1.00 56.84 832 ASN A CA 1
ATOM 6052 C C . ASN A 1 832 ? 20.378 -13.592 -0.688 1.00 56.84 832 ASN A C 1
ATOM 6054 O O . ASN A 1 832 ? 21.031 -12.976 -1.527 1.00 56.84 832 ASN A O 1
ATOM 6058 N N . PRO A 1 833 ? 19.113 -13.221 -0.412 1.00 54.94 833 PRO A N 1
ATOM 6059 C CA . PRO A 1 833 ? 18.531 -11.984 -0.951 1.00 54.94 833 PRO A CA 1
ATOM 6060 C C . PRO A 1 833 ? 19.388 -10.737 -0.655 1.00 54.94 833 PRO A C 1
ATOM 6062 O O . PRO A 1 833 ? 19.296 -9.759 -1.384 1.00 54.94 833 PRO A O 1
ATOM 6065 N N . TYR A 1 834 ? 20.295 -10.802 0.330 1.00 54.84 834 TYR A N 1
ATOM 6066 C CA . TYR A 1 834 ? 21.328 -9.788 0.585 1.00 54.84 834 TYR A CA 1
ATOM 6067 C C . TYR A 1 834 ? 22.474 -9.727 -0.456 1.00 54.84 834 TYR A C 1
ATOM 6069 O O . TYR A 1 834 ? 23.269 -8.792 -0.419 1.00 54.84 834 TYR A O 1
ATOM 6077 N N . ASP A 1 835 ? 22.567 -10.682 -1.389 1.00 65.44 835 ASP A N 1
ATOM 6078 C CA . ASP A 1 835 ? 23.561 -10.726 -2.480 1.00 65.44 835 ASP A CA 1
ATOM 6079 C C . ASP A 1 835 ? 23.048 -10.129 -3.799 1.00 65.44 835 ASP A C 1
ATOM 6081 O O . ASP A 1 835 ? 23.739 -10.179 -4.823 1.00 65.44 835 ASP A O 1
ATOM 6085 N N . MET A 1 836 ? 21.839 -9.567 -3.773 1.00 73.62 836 MET A N 1
ATOM 6086 C CA . MET A 1 836 ? 21.209 -8.897 -4.899 1.00 73.62 836 MET A CA 1
ATOM 6087 C C . MET A 1 836 ? 20.656 -7.542 -4.468 1.00 73.62 836 MET A C 1
ATOM 6089 O O . MET A 1 836 ? 20.219 -7.359 -3.333 1.00 73.62 836 MET A O 1
ATOM 6093 N N . ARG A 1 837 ? 20.665 -6.581 -5.386 1.00 75.62 837 ARG A N 1
ATOM 6094 C CA . ARG A 1 837 ? 20.131 -5.242 -5.156 1.00 75.62 837 ARG A CA 1
ATOM 6095 C C . ARG A 1 837 ? 19.405 -4.749 -6.393 1.00 75.62 837 ARG A C 1
ATOM 6097 O O . ARG A 1 837 ? 19.911 -4.902 -7.502 1.00 75.62 837 ARG A O 1
ATOM 6104 N N . PHE A 1 838 ? 18.251 -4.133 -6.181 1.00 80.88 838 PHE A N 1
ATOM 6105 C CA . PHE A 1 838 ? 17.489 -3.488 -7.237 1.00 80.88 838 PHE A CA 1
ATOM 6106 C C . PHE A 1 838 ? 17.597 -1.973 -7.099 1.00 80.88 838 PHE A C 1
ATOM 6108 O O . PHE A 1 838 ? 17.494 -1.445 -5.995 1.00 80.88 838 PHE A O 1
ATOM 6115 N N . GLU A 1 839 ? 17.820 -1.280 -8.209 1.00 78.38 839 GLU A N 1
ATOM 6116 C CA . GLU A 1 839 ? 17.986 0.173 -8.244 1.00 78.38 839 GLU A CA 1
ATOM 6117 C C . GLU A 1 839 ? 17.237 0.777 -9.427 1.00 78.38 839 GLU A C 1
ATOM 6119 O O . GLU A 1 839 ? 17.160 0.184 -10.506 1.00 78.38 839 GLU A O 1
ATOM 6124 N N . ALA A 1 840 ? 16.717 1.985 -9.226 1.00 79.44 840 ALA A N 1
ATOM 6125 C CA . ALA A 1 840 ? 16.219 2.808 -10.313 1.00 79.44 840 ALA A CA 1
ATOM 6126 C C . ALA A 1 840 ? 17.368 3.631 -10.885 1.00 79.44 840 ALA A C 1
ATOM 6128 O O . ALA A 1 840 ? 18.038 4.380 -10.175 1.00 79.44 840 ALA A O 1
ATOM 6129 N N . LEU A 1 841 ? 17.560 3.530 -12.190 1.00 78.06 841 LEU A N 1
ATOM 6130 C CA . LEU A 1 841 ? 18.513 4.335 -12.919 1.00 78.06 841 LEU A CA 1
ATOM 6131 C C . LEU A 1 841 ? 17.749 5.366 -13.755 1.00 78.06 841 LEU A C 1
ATOM 6133 O O . LEU A 1 841 ? 17.165 4.981 -14.765 1.00 78.06 841 LEU A O 1
ATOM 6137 N N . PRO A 1 842 ? 17.756 6.663 -13.401 1.00 75.19 842 PRO A N 1
ATOM 6138 C CA . PRO A 1 842 ? 17.258 7.686 -14.309 1.00 75.19 842 PRO A CA 1
ATOM 6139 C C . PRO A 1 842 ? 18.120 7.711 -15.576 1.00 75.19 842 PRO A C 1
ATOM 6141 O O . PRO A 1 842 ? 19.324 7.435 -15.534 1.00 75.19 842 PRO A O 1
ATOM 6144 N N . LEU A 1 843 ? 17.543 8.084 -16.707 1.00 74.25 843 LEU A N 1
ATOM 6145 C CA . LEU A 1 843 ? 18.247 8.275 -17.975 1.00 74.25 843 LEU A CA 1
ATOM 6146 C C . LEU A 1 843 ? 18.166 9.761 -18.374 1.00 74.25 843 LEU A C 1
ATOM 6148 O O . LEU A 1 843 ? 17.274 10.460 -17.903 1.00 74.25 843 LEU A O 1
ATOM 6152 N N . PRO A 1 844 ? 19.168 10.304 -19.088 1.00 64.75 844 PRO A N 1
ATOM 6153 C CA . PRO A 1 844 ? 19.223 11.734 -19.403 1.00 64.75 844 PRO A CA 1
ATOM 6154 C C . PRO A 1 844 ? 18.065 12.197 -20.307 1.00 64.75 844 PRO A C 1
ATOM 6156 O O . PRO A 1 844 ? 17.608 11.448 -21.170 1.00 64.75 844 PRO A O 1
ATOM 6159 N N . ASP A 1 845 ? 17.659 13.465 -20.155 1.00 59.16 845 ASP A N 1
ATOM 6160 C CA . ASP A 1 845 ? 16.476 14.079 -20.796 1.00 59.16 845 ASP A CA 1
ATOM 6161 C C . ASP A 1 845 ? 16.502 14.115 -22.333 1.00 59.16 845 ASP A C 1
ATOM 6163 O O . ASP A 1 845 ? 15.492 14.412 -22.970 1.00 59.16 845 ASP A O 1
ATOM 6167 N N . SER A 1 846 ? 17.635 13.792 -22.961 1.00 58.34 846 SER A N 1
ATOM 6168 C CA . SER A 1 846 ? 17.758 13.735 -24.421 1.00 58.34 846 SER A CA 1
ATOM 6169 C C . SER A 1 846 ? 16.858 12.673 -25.072 1.00 58.34 846 SER A C 1
ATOM 6171 O O . SER A 1 846 ? 16.708 12.683 -26.295 1.00 58.34 846 SER A O 1
ATOM 6173 N N . ARG A 1 847 ? 16.263 11.756 -24.289 1.00 65.69 847 ARG A N 1
ATOM 6174 C CA . ARG A 1 847 ? 15.384 10.670 -24.757 1.00 65.69 847 ARG A CA 1
ATOM 6175 C C . ARG A 1 847 ? 14.186 10.455 -23.812 1.00 65.69 847 ARG A C 1
ATOM 6177 O O . ARG A 1 847 ? 14.236 9.576 -22.953 1.00 65.69 847 ARG A O 1
ATOM 6184 N N . PRO A 1 848 ? 13.081 11.199 -23.980 1.00 68.25 848 PRO A N 1
ATOM 6185 C CA . PRO A 1 848 ? 11.962 11.163 -23.039 1.00 68.25 848 PRO A CA 1
ATOM 6186 C C . PRO A 1 848 ? 11.167 9.842 -23.062 1.00 68.25 848 PRO A C 1
ATOM 6188 O O . PRO A 1 848 ? 10.491 9.538 -22.084 1.00 68.25 848 PRO A O 1
ATOM 6191 N N . ASP A 1 849 ? 11.291 9.020 -24.111 1.00 78.06 849 ASP A N 1
ATOM 6192 C CA . ASP A 1 849 ? 10.619 7.711 -24.198 1.00 78.06 849 ASP A CA 1
ATOM 6193 C C . ASP A 1 849 ? 11.257 6.630 -23.312 1.00 78.06 849 ASP A C 1
ATOM 6195 O O . ASP A 1 849 ? 10.654 5.584 -23.075 1.00 78.06 849 ASP A O 1
ATOM 6199 N N . TYR A 1 850 ? 12.470 6.873 -22.809 1.00 80.81 850 TYR A N 1
ATOM 6200 C CA . TYR A 1 850 ? 13.183 5.998 -21.881 1.00 80.81 850 TYR A CA 1
ATOM 6201 C C . TYR A 1 850 ? 13.651 6.812 -20.674 1.00 80.81 850 TYR A C 1
ATOM 6203 O O . TYR A 1 850 ? 14.833 7.125 -20.574 1.00 80.81 850 TYR A O 1
ATOM 6211 N N . PRO A 1 851 ? 12.750 7.191 -19.753 1.00 80.00 851 PRO A N 1
ATOM 6212 C CA . PRO A 1 851 ? 13.083 8.070 -18.629 1.00 80.00 851 PRO A CA 1
ATOM 6213 C C . PRO A 1 851 ? 13.954 7.387 -17.567 1.00 80.00 851 PRO A C 1
ATOM 6215 O O . PRO A 1 851 ? 14.664 8.048 -16.808 1.00 80.00 851 PRO A O 1
ATOM 6218 N N . SER A 1 852 ? 13.887 6.059 -17.470 1.00 83.06 852 SER A N 1
ATOM 6219 C CA . SER A 1 852 ? 14.618 5.290 -16.471 1.00 83.06 852 SER A CA 1
ATOM 6220 C C . SER A 1 852 ? 14.798 3.825 -16.874 1.00 83.06 852 SER A C 1
ATOM 6222 O O . SER A 1 852 ? 14.229 3.351 -17.855 1.00 83.06 852 SER A O 1
ATOM 6224 N N . ALA A 1 853 ? 15.615 3.093 -16.123 1.00 85.25 853 ALA A N 1
ATOM 6225 C CA . ALA A 1 853 ? 15.764 1.649 -16.210 1.00 85.25 853 ALA A CA 1
ATOM 6226 C C . ALA A 1 853 ? 15.801 1.041 -14.805 1.00 85.25 853 ALA A C 1
ATOM 6228 O O . ALA A 1 853 ? 16.353 1.629 -13.875 1.00 85.25 853 ALA A O 1
ATOM 6229 N N . LEU A 1 854 ? 15.240 -0.154 -14.658 1.00 89.62 854 LEU A N 1
ATOM 6230 C CA . LEU A 1 854 ? 15.387 -0.972 -13.466 1.00 89.62 854 LEU A CA 1
ATOM 6231 C C . LEU A 1 854 ? 16.677 -1.793 -13.582 1.00 89.62 854 LEU A C 1
ATOM 6233 O O . LEU A 1 854 ? 16.897 -2.479 -14.580 1.00 89.62 854 LEU A O 1
ATOM 6237 N N . VAL A 1 855 ? 17.532 -1.735 -12.567 1.00 85.50 855 VAL A N 1
ATOM 6238 C CA . VAL A 1 855 ? 18.828 -2.422 -12.541 1.00 85.50 855 VAL A CA 1
ATOM 6239 C C . VAL A 1 855 ? 18.827 -3.474 -11.440 1.00 85.50 855 VAL A C 1
ATOM 6241 O O . VAL A 1 855 ? 18.454 -3.176 -10.312 1.00 85.50 855 VAL A O 1
ATOM 6244 N N . LEU A 1 856 ? 19.275 -4.687 -11.761 1.00 86.06 856 LEU A N 1
ATOM 6245 C CA . LEU A 1 856 ? 19.566 -5.767 -10.821 1.00 86.06 856 LEU A CA 1
ATOM 6246 C C . LEU A 1 856 ? 21.079 -5.948 -10.744 1.00 86.06 856 LEU A C 1
ATOM 6248 O O . LEU A 1 856 ? 21.719 -6.348 -11.714 1.00 86.06 856 LEU A O 1
ATOM 6252 N N . LEU A 1 857 ? 21.649 -5.688 -9.578 1.00 78.38 857 LEU A N 1
ATOM 6253 C CA . LEU A 1 857 ? 23.046 -5.961 -9.282 1.00 78.38 857 LEU A CA 1
ATOM 6254 C C . LEU A 1 857 ? 23.148 -7.255 -8.487 1.00 78.38 857 LEU A C 1
ATOM 6256 O O . LEU A 1 857 ? 22.551 -7.361 -7.419 1.00 78.38 857 LEU A O 1
ATOM 6260 N N . ALA A 1 858 ? 23.931 -8.208 -8.979 1.00 78.25 858 ALA A N 1
ATOM 6261 C CA . ALA A 1 858 ? 24.311 -9.413 -8.258 1.00 78.25 858 ALA A CA 1
ATOM 6262 C C . ALA A 1 858 ? 25.840 -9.527 -8.208 1.00 78.25 858 ALA A C 1
ATOM 6264 O O . ALA A 1 858 ? 26.554 -8.891 -8.984 1.00 78.25 858 ALA A O 1
ATOM 6265 N N . ARG A 1 859 ? 26.371 -10.380 -7.323 1.00 73.69 859 ARG A N 1
ATOM 6266 C CA . ARG A 1 859 ? 27.831 -10.544 -7.182 1.00 73.69 859 ARG A CA 1
ATOM 6267 C C . ARG A 1 859 ? 28.542 -10.930 -8.479 1.00 73.69 859 ARG A C 1
ATOM 6269 O O . ARG A 1 859 ? 29.678 -10.521 -8.661 1.00 73.69 859 ARG A O 1
ATOM 6276 N N . GLY A 1 860 ? 27.907 -11.725 -9.342 1.00 73.62 860 GLY A N 1
ATOM 6277 C CA . GLY A 1 860 ? 28.520 -12.263 -10.564 1.00 73.62 860 GLY A CA 1
ATOM 6278 C C . GLY A 1 860 ? 27.910 -11.767 -11.875 1.00 73.62 860 GLY A C 1
ATOM 6279 O O . GLY A 1 860 ? 28.395 -12.137 -12.939 1.00 73.62 860 GLY A O 1
ATOM 6280 N N . PHE A 1 861 ? 26.846 -10.967 -11.837 1.00 80.12 861 PHE A N 1
ATOM 6281 C CA . PHE A 1 861 ? 26.187 -10.468 -13.043 1.00 80.12 861 PHE A CA 1
ATOM 6282 C C . PHE A 1 861 ? 25.417 -9.176 -12.766 1.00 80.12 861 PHE A C 1
ATOM 6284 O O . PHE A 1 861 ? 25.074 -8.860 -11.627 1.00 80.12 861 PHE A O 1
ATOM 6291 N N . LEU A 1 862 ? 25.114 -8.456 -13.838 1.00 81.75 862 LEU A N 1
ATOM 6292 C CA . LEU A 1 862 ? 24.281 -7.264 -13.852 1.00 81.75 862 LEU A CA 1
ATOM 6293 C C . LEU A 1 862 ? 23.105 -7.493 -14.805 1.00 81.75 862 LEU A C 1
ATOM 6295 O O . LEU A 1 862 ? 23.309 -7.985 -15.913 1.00 81.75 862 LEU A O 1
ATOM 6299 N N . GLY A 1 863 ? 21.897 -7.126 -14.389 1.00 85.69 863 GLY A N 1
ATOM 6300 C CA . GLY A 1 863 ? 20.699 -7.075 -15.223 1.00 85.69 863 GLY A CA 1
ATOM 6301 C C . GLY A 1 863 ? 20.200 -5.641 -15.384 1.00 85.69 863 GLY A C 1
ATOM 6302 O O . GLY A 1 863 ? 20.198 -4.880 -14.419 1.00 85.69 863 GLY A O 1
ATOM 6303 N N . VAL A 1 864 ? 19.751 -5.270 -16.582 1.00 86.94 864 VAL A N 1
ATOM 6304 C CA . VAL A 1 864 ? 19.139 -3.959 -16.858 1.00 86.94 864 VAL A CA 1
ATOM 6305 C C . VAL A 1 864 ? 17.853 -4.155 -17.652 1.00 86.94 864 VAL A C 1
ATOM 6307 O O . VAL A 1 864 ? 17.869 -4.810 -18.692 1.00 86.94 864 VAL A O 1
ATOM 6310 N N . ALA A 1 865 ? 16.760 -3.568 -17.169 1.00 90.56 865 ALA A N 1
ATOM 6311 C CA . ALA A 1 865 ? 15.443 -3.560 -17.795 1.00 90.56 865 ALA A CA 1
ATOM 6312 C C . ALA A 1 865 ? 14.972 -2.105 -17.995 1.00 90.56 865 ALA A C 1
ATOM 6314 O O . ALA A 1 865 ? 14.562 -1.450 -17.034 1.00 90.56 865 ALA A O 1
ATOM 6315 N N . PRO A 1 866 ? 15.067 -1.556 -19.215 1.00 87.31 866 PRO A N 1
ATOM 6316 C CA . PRO A 1 866 ? 14.633 -0.193 -19.524 1.00 87.31 866 PRO A CA 1
ATOM 6317 C C . PRO A 1 866 ? 13.127 0.002 -19.323 1.00 87.31 866 PRO A C 1
ATOM 6319 O O . PRO A 1 866 ? 12.341 -0.856 -19.720 1.00 87.31 866 PRO A O 1
ATOM 6322 N N . LEU A 1 867 ? 12.714 1.143 -18.770 1.00 88.19 867 LEU A N 1
ATOM 6323 C CA . LEU A 1 867 ? 11.319 1.577 -18.768 1.00 88.19 867 LEU A CA 1
ATOM 6324 C C . LEU A 1 867 ? 11.040 2.316 -20.078 1.00 88.19 867 LEU A C 1
ATOM 6326 O O . LEU A 1 867 ? 11.638 3.355 -20.336 1.00 88.19 867 LEU A O 1
ATOM 6330 N N . TRP A 1 868 ? 10.135 1.783 -20.891 1.00 87.81 868 TRP A N 1
ATOM 6331 C CA . TRP A 1 868 ? 9.698 2.387 -22.144 1.00 87.81 868 TRP A CA 1
ATOM 6332 C C . TRP A 1 868 ? 8.345 3.083 -21.970 1.00 87.81 868 TRP A C 1
ATOM 6334 O O . TRP A 1 868 ? 7.396 2.490 -21.452 1.00 87.81 868 TRP A O 1
ATOM 6344 N N . CYS A 1 869 ? 8.266 4.339 -22.400 1.00 84.75 869 CYS A N 1
ATOM 6345 C CA . CYS A 1 869 ? 7.134 5.248 -22.250 1.00 84.75 869 CYS A CA 1
ATOM 6346 C C . CYS A 1 869 ? 6.896 6.011 -23.572 1.00 84.75 869 CYS A C 1
ATOM 6348 O O . CYS A 1 869 ? 7.294 7.168 -23.669 1.00 84.75 869 CYS A O 1
ATOM 6350 N N . PRO A 1 870 ? 6.242 5.415 -24.585 1.00 76.75 870 PRO A N 1
ATOM 6351 C CA . PRO A 1 870 ? 6.170 5.939 -25.964 1.00 76.75 870 PRO A CA 1
ATOM 6352 C C . PRO A 1 870 ? 5.371 7.240 -26.165 1.00 76.75 870 PRO A C 1
ATOM 6354 O O . PRO A 1 870 ? 5.041 7.605 -27.290 1.00 76.75 870 PRO A O 1
ATOM 6357 N N . SER A 1 871 ? 4.954 7.908 -25.095 1.00 65.50 871 SER A N 1
ATOM 6358 C CA . SER A 1 871 ? 3.958 8.984 -25.143 1.00 65.50 871 SER A CA 1
ATOM 6359 C C . SER A 1 871 ? 4.330 10.144 -24.227 1.00 65.50 871 SER A C 1
ATOM 6361 O O . SER A 1 871 ? 3.481 10.731 -23.551 1.00 65.50 871 SER A O 1
ATOM 6363 N N . ALA A 1 872 ? 5.626 10.436 -24.158 1.00 59.31 872 ALA A N 1
ATOM 6364 C CA . ALA A 1 872 ? 6.151 11.529 -23.363 1.00 59.31 872 ALA A CA 1
ATOM 6365 C C . ALA A 1 872 ? 5.865 12.902 -24.016 1.00 59.31 872 ALA A C 1
ATOM 6367 O O . ALA A 1 872 ? 5.930 13.014 -25.241 1.00 59.31 872 ALA A O 1
ATOM 6368 N N . PRO A 1 873 ? 5.588 13.966 -23.231 1.00 54.84 873 PRO A N 1
ATOM 6369 C CA . PRO A 1 873 ? 5.543 14.025 -21.769 1.00 54.84 873 PRO A CA 1
ATOM 6370 C C . PRO A 1 873 ? 4.092 13.955 -21.243 1.00 54.84 873 PRO A C 1
ATOM 6372 O O . PRO A 1 873 ? 3.323 14.904 -21.375 1.00 54.84 873 PRO A O 1
ATOM 6375 N N . GLY A 1 874 ? 3.700 12.838 -20.626 1.00 57.31 874 GLY A N 1
ATOM 6376 C CA . GLY A 1 874 ? 2.373 12.683 -20.019 1.00 57.31 874 GLY A CA 1
ATOM 6377 C C . GLY A 1 874 ? 2.237 11.400 -19.187 1.00 57.31 874 GLY A C 1
ATOM 6378 O O . GLY A 1 874 ? 3.098 10.522 -19.265 1.00 57.31 874 GLY A O 1
ATOM 6379 N N . PRO A 1 875 ? 1.154 11.236 -18.402 1.00 58.97 875 PRO A N 1
ATOM 6380 C CA . PRO A 1 875 ? 0.951 10.093 -17.502 1.00 58.97 875 PRO A CA 1
ATOM 6381 C C . PRO A 1 875 ? 0.564 8.785 -18.221 1.00 58.97 875 PRO A C 1
ATOM 6383 O O . PRO A 1 875 ? 0.022 7.891 -17.573 1.00 58.97 875 PRO A O 1
ATOM 6386 N N . GLY A 1 876 ? 0.830 8.668 -19.529 1.00 71.12 876 GLY A N 1
ATOM 6387 C CA . GLY A 1 876 ? 0.394 7.567 -20.400 1.00 71.12 876 GLY A CA 1
ATOM 6388 C C . GLY A 1 876 ? 0.901 6.177 -19.985 1.00 71.12 876 GLY A C 1
ATOM 6389 O O . GLY A 1 876 ? 1.527 6.019 -18.940 1.00 71.12 876 GLY A O 1
ATOM 6390 N N . PRO A 1 877 ? 0.653 5.122 -20.761 1.00 81.62 877 PRO A N 1
ATOM 6391 C CA . PRO A 1 877 ? 1.165 3.796 -20.442 1.00 81.62 877 PRO A CA 1
ATOM 6392 C C . PRO A 1 877 ? 2.698 3.758 -20.566 1.00 81.62 877 PRO A C 1
ATOM 6394 O O . PRO A 1 877 ? 3.285 4.328 -21.482 1.00 81.62 877 PRO A O 1
ATOM 6397 N N . CYS A 1 878 ? 3.348 3.061 -19.637 1.00 85.75 878 CYS A N 1
ATOM 6398 C CA . CYS A 1 878 ? 4.745 2.636 -19.761 1.00 85.75 878 CYS A CA 1
ATOM 6399 C C . CYS A 1 878 ? 4.821 1.122 -19.573 1.00 85.75 878 CYS A C 1
ATOM 6401 O O . CYS A 1 878 ? 3.880 0.521 -19.046 1.00 85.75 878 CYS A O 1
ATOM 6403 N N . THR A 1 879 ? 5.933 0.503 -19.954 1.00 89.44 879 THR A N 1
ATOM 6404 C CA . THR A 1 879 ? 6.247 -0.892 -19.626 1.00 89.44 879 THR A CA 1
ATOM 6405 C C . THR A 1 879 ? 7.746 -1.104 -19.500 1.00 89.44 879 THR A C 1
ATOM 6407 O O . THR A 1 879 ? 8.523 -0.412 -20.155 1.00 89.44 879 THR A O 1
ATOM 6410 N N . LEU A 1 880 ? 8.166 -2.050 -18.658 1.00 91.56 880 LEU A N 1
ATOM 6411 C CA . LEU A 1 880 ? 9.559 -2.476 -18.657 1.00 91.56 880 LEU A CA 1
ATOM 6412 C C . LEU A 1 880 ? 9.792 -3.379 -19.869 1.00 91.56 880 LEU A C 1
ATOM 6414 O O . LEU A 1 880 ? 8.965 -4.229 -20.205 1.00 91.56 880 LEU A O 1
ATOM 6418 N N . LEU A 1 881 ? 10.917 -3.165 -20.538 1.00 89.56 881 LEU A N 1
ATOM 6419 C CA . LEU A 1 881 ? 11.425 -4.065 -21.562 1.00 89.56 881 LEU A CA 1
ATOM 6420 C C . LEU A 1 881 ? 12.106 -5.276 -20.901 1.00 89.56 881 LEU A C 1
ATOM 6422 O O . LEU A 1 881 ? 12.459 -5.208 -19.719 1.00 89.56 881 LEU A O 1
ATOM 6426 N N . PRO A 1 882 ? 12.320 -6.383 -21.638 1.00 89.88 882 PRO A N 1
ATOM 6427 C CA . PRO A 1 882 ? 13.026 -7.540 -21.113 1.00 89.88 882 PRO A CA 1
ATOM 6428 C C . PRO A 1 882 ? 14.381 -7.143 -20.544 1.00 89.88 882 PRO A C 1
ATOM 6430 O O . PRO A 1 882 ? 15.099 -6.309 -21.104 1.00 89.88 882 PRO A O 1
ATOM 6433 N N . ALA A 1 883 ? 14.732 -7.774 -19.434 1.00 89.69 883 ALA A N 1
ATOM 6434 C CA . ALA A 1 883 ? 16.034 -7.605 -18.842 1.00 89.69 883 ALA A CA 1
ATOM 6435 C C . ALA A 1 883 ? 17.088 -8.193 -19.773 1.00 89.69 883 ALA A C 1
ATOM 6437 O O . ALA A 1 883 ? 16.986 -9.335 -20.224 1.00 89.69 883 ALA A O 1
ATOM 6438 N N . THR A 1 884 ? 18.145 -7.430 -20.001 1.00 85.38 884 THR A N 1
ATOM 6439 C CA . THR A 1 884 ? 19.376 -7.996 -20.533 1.00 85.38 884 THR A CA 1
ATOM 6440 C C . THR A 1 884 ? 20.374 -8.160 -19.408 1.00 85.38 884 THR A C 1
ATOM 6442 O O . THR A 1 884 ? 20.514 -7.284 -18.553 1.00 85.38 884 THR A O 1
ATOM 6445 N N . PHE A 1 885 ? 21.090 -9.278 -19.442 1.00 84.56 885 PHE A N 1
ATOM 6446 C CA . PHE A 1 885 ? 22.088 -9.623 -18.449 1.00 84.56 885 PHE A CA 1
ATOM 6447 C C . PHE A 1 885 ? 23.488 -9.622 -19.050 1.00 84.56 885 PHE A C 1
ATOM 6449 O O . PHE A 1 885 ? 23.694 -10.092 -20.166 1.00 84.56 885 PHE A O 1
ATOM 6456 N N . THR A 1 886 ? 24.458 -9.150 -18.274 1.00 79.50 886 THR A N 1
ATOM 6457 C CA . THR A 1 886 ? 25.883 -9.339 -18.548 1.00 79.50 886 THR A CA 1
ATOM 6458 C C . THR A 1 886 ? 26.562 -9.950 -17.328 1.00 79.50 886 THR A C 1
ATOM 6460 O O . THR A 1 886 ? 26.354 -9.505 -16.199 1.00 79.50 886 THR A O 1
ATOM 6463 N N . ILE A 1 887 ? 27.383 -10.977 -17.555 1.00 79.00 887 ILE A N 1
ATOM 6464 C CA . ILE A 1 887 ? 28.215 -11.602 -16.520 1.00 79.00 887 ILE A CA 1
ATOM 6465 C C . ILE A 1 887 ? 29.378 -10.660 -16.192 1.00 79.00 887 ILE A C 1
ATOM 6467 O O . ILE A 1 887 ? 30.041 -10.146 -17.092 1.00 79.00 887 ILE A O 1
ATOM 6471 N N . LEU A 1 888 ? 29.628 -10.432 -14.904 1.00 73.25 888 LEU A N 1
ATOM 6472 C CA . LEU A 1 888 ? 30.750 -9.609 -14.468 1.00 73.25 888 LEU A CA 1
ATOM 6473 C C . LEU A 1 888 ? 32.070 -10.367 -14.706 1.00 73.25 888 LEU A C 1
ATOM 6475 O O . LEU A 1 888 ? 32.153 -11.546 -14.357 1.00 73.25 888 LEU A O 1
ATOM 6479 N N . PRO A 1 889 ? 33.120 -9.717 -15.248 1.00 67.88 889 PRO A N 1
ATOM 6480 C CA . PRO A 1 889 ? 34.416 -10.363 -15.486 1.00 67.88 889 PRO A CA 1
ATOM 6481 C C . PRO A 1 889 ? 35.057 -10.940 -14.217 1.00 67.88 889 PRO A C 1
ATOM 6483 O O . PRO A 1 889 ? 35.790 -11.924 -14.277 1.00 67.88 889 PRO A O 1
ATOM 6486 N N . SER A 1 890 ? 34.779 -10.327 -13.065 1.00 65.06 890 SER A N 1
ATOM 6487 C CA . SER A 1 890 ? 35.148 -10.815 -11.740 1.00 65.06 890 SER A CA 1
ATOM 6488 C C . SER A 1 890 ? 34.008 -10.553 -10.748 1.00 65.06 890 SER A C 1
ATOM 6490 O O . SER A 1 890 ? 33.292 -9.557 -10.900 1.00 65.06 890 SER A O 1
ATOM 6492 N N . PRO A 1 891 ? 33.801 -11.424 -9.741 1.00 65.38 891 PRO A N 1
ATOM 6493 C CA . PRO A 1 891 ? 32.762 -11.203 -8.748 1.00 65.38 891 PRO A CA 1
ATOM 6494 C C . PRO A 1 891 ? 33.060 -9.978 -7.877 1.00 65.38 891 PRO A C 1
ATOM 6496 O O . PRO A 1 891 ? 34.215 -9.718 -7.529 1.00 65.38 891 PRO A O 1
ATOM 6499 N N . LEU A 1 892 ? 32.015 -9.267 -7.457 1.00 61.56 892 LEU A N 1
ATOM 6500 C CA . LEU A 1 892 ? 32.135 -8.228 -6.432 1.00 61.56 892 LEU A CA 1
ATOM 6501 C C . LEU A 1 892 ? 32.578 -8.859 -5.087 1.00 61.56 892 LEU A C 1
ATOM 6503 O O . LEU A 1 892 ? 32.113 -9.956 -4.751 1.00 61.56 892 LEU A O 1
ATOM 6507 N N . PRO A 1 893 ? 33.481 -8.216 -4.315 1.00 55.12 893 PRO A N 1
ATOM 6508 C CA . PRO A 1 893 ? 34.040 -8.791 -3.087 1.00 55.12 893 PRO A CA 1
ATOM 6509 C C . PRO A 1 893 ? 32.987 -9.012 -1.989 1.00 55.12 893 PRO A C 1
ATOM 6511 O O . PRO A 1 893 ? 32.102 -8.190 -1.784 1.00 55.12 893 PRO A O 1
ATOM 6514 N N . SER A 1 894 ? 33.122 -10.110 -1.233 1.00 50.09 894 SER A N 1
ATOM 6515 C CA . SER A 1 894 ? 32.184 -10.527 -0.173 1.00 50.09 894 SER A CA 1
ATOM 6516 C C . SER A 1 894 ? 32.280 -9.733 1.136 1.00 50.09 894 SER A C 1
ATOM 6518 O O . SER A 1 894 ? 31.404 -9.867 1.986 1.00 50.09 894 SER A O 1
ATOM 6520 N N . THR A 1 895 ? 33.352 -8.958 1.324 1.00 41.69 895 THR A N 1
ATOM 6521 C CA . THR A 1 895 ? 33.634 -8.158 2.532 1.00 41.69 895 THR A CA 1
ATOM 6522 C C . THR A 1 895 ? 32.950 -6.790 2.527 1.00 41.69 895 THR A C 1
ATOM 6524 O O . THR A 1 895 ? 32.926 -6.111 3.552 1.00 41.69 895 THR A O 1
ATOM 6527 N N . MET A 1 896 ? 32.380 -6.388 1.393 1.00 45.16 896 MET A N 1
ATOM 6528 C CA . MET A 1 896 ? 31.442 -5.279 1.300 1.00 45.16 896 MET A CA 1
ATOM 6529 C C . MET A 1 896 ? 30.033 -5.867 1.296 1.00 45.16 896 MET A C 1
ATOM 6531 O O . MET A 1 896 ? 29.703 -6.686 0.439 1.00 45.16 896 MET A O 1
ATOM 6535 N N . GLU A 1 897 ? 29.178 -5.447 2.232 1.00 47.25 897 GLU A N 1
ATOM 6536 C CA . GLU A 1 897 ? 27.746 -5.562 1.957 1.00 47.25 897 GLU A CA 1
ATOM 6537 C C . GLU A 1 897 ? 27.444 -4.756 0.695 1.00 47.25 897 GLU A C 1
ATOM 6539 O O . GLU A 1 897 ? 28.054 -3.713 0.463 1.00 47.25 897 GLU A O 1
ATOM 6544 N N . LEU A 1 898 ? 26.500 -5.231 -0.117 1.00 47.06 898 LEU A N 1
ATOM 6545 C CA . LEU A 1 898 ? 26.091 -4.661 -1.409 1.00 47.06 898 LEU A CA 1
ATOM 6546 C C . LEU A 1 898 ? 25.493 -3.232 -1.347 1.00 47.06 898 LEU A C 1
ATOM 6548 O O . LEU A 1 898 ? 24.792 -2.783 -2.258 1.00 47.06 898 LEU A O 1
ATOM 6552 N N . TRP A 1 899 ? 25.782 -2.479 -0.291 1.00 43.75 899 TRP A N 1
ATOM 6553 C CA . TRP A 1 899 ? 25.297 -1.133 -0.051 1.00 43.75 899 TRP A CA 1
ATOM 6554 C C . TRP A 1 899 ? 26.514 -0.251 0.224 1.00 43.75 899 TRP A C 1
ATOM 6556 O O . TRP A 1 899 ? 27.031 -0.184 1.333 1.00 43.75 899 TRP A O 1
ATOM 6566 N N . GLN A 1 900 ? 27.045 0.392 -0.819 1.00 50.72 900 GLN A N 1
ATOM 6567 C CA . GLN A 1 900 ? 26.488 1.660 -1.298 1.00 50.72 900 GLN A CA 1
ATOM 6568 C C . GLN A 1 900 ? 26.724 1.985 -2.790 1.00 50.72 900 GLN A C 1
ATOM 6570 O O . GLN A 1 900 ? 27.321 1.167 -3.478 1.00 50.72 900 GLN A O 1
ATOM 6575 N N . PRO A 1 901 ? 26.074 3.039 -3.348 1.00 48.25 901 PRO A N 1
ATOM 6576 C CA . PRO A 1 901 ? 25.545 3.026 -4.703 1.00 48.25 901 PRO A CA 1
ATOM 6577 C C . PRO A 1 901 ? 26.655 2.946 -5.737 1.00 48.25 901 PRO A C 1
ATOM 6579 O O . PRO A 1 901 ? 27.648 3.664 -5.673 1.00 48.25 901 PRO A O 1
ATOM 6582 N N . LEU A 1 902 ? 26.387 2.128 -6.744 1.00 51.25 902 LEU A N 1
ATOM 6583 C CA . LEU A 1 902 ? 26.861 2.333 -8.094 1.00 51.25 902 LEU A CA 1
ATOM 6584 C C . LEU A 1 902 ? 26.644 3.821 -8.433 1.00 51.25 902 LEU A C 1
ATOM 6586 O O . LEU A 1 902 ? 25.514 4.246 -8.677 1.00 51.25 902 LEU A O 1
ATOM 6590 N N . ALA A 1 903 ? 27.680 4.649 -8.295 1.00 53.06 903 ALA A N 1
ATOM 6591 C CA . ALA A 1 903 ? 27.514 6.086 -8.459 1.00 53.06 903 ALA A CA 1
ATOM 6592 C C . ALA A 1 903 ? 27.179 6.343 -9.926 1.00 53.06 903 ALA A C 1
ATOM 6594 O O . ALA A 1 903 ? 27.990 6.050 -10.808 1.00 53.06 903 ALA A O 1
ATOM 6595 N N . ARG A 1 904 ? 25.969 6.850 -10.182 1.00 59.12 904 ARG A N 1
ATOM 6596 C CA . ARG A 1 904 ? 25.577 7.357 -11.495 1.00 59.12 904 ARG A CA 1
ATOM 6597 C C . ARG A 1 904 ? 26.325 8.662 -11.715 1.00 59.12 904 ARG A C 1
ATOM 6599 O O . ARG A 1 904 ? 26.131 9.616 -10.965 1.00 59.12 904 ARG A O 1
ATOM 6606 N N . LEU A 1 905 ? 27.156 8.698 -12.744 1.00 58.22 905 LEU A N 1
ATOM 6607 C CA . LEU A 1 905 ? 27.962 9.870 -13.067 1.00 58.22 905 LEU A CA 1
ATOM 6608 C C . LEU A 1 905 ? 27.207 10.708 -14.110 1.00 58.22 905 LEU A C 1
ATOM 6610 O O . LEU A 1 905 ? 26.942 10.199 -15.204 1.00 58.22 905 LEU A O 1
ATOM 6614 N N . PRO A 1 906 ? 26.795 11.950 -13.799 1.00 50.00 906 PRO A N 1
ATOM 6615 C CA . PRO A 1 906 ? 26.153 12.818 -14.778 1.00 50.00 906 PRO A CA 1
ATOM 6616 C C . PRO A 1 906 ? 27.156 13.275 -15.851 1.00 50.00 906 PRO A C 1
ATOM 6618 O O . PRO A 1 906 ? 28.289 13.630 -15.540 1.00 50.00 906 PRO A O 1
ATOM 6621 N N . GLY A 1 907 ? 26.720 13.308 -17.115 1.00 49.34 907 GLY A N 1
ATOM 6622 C CA . GLY A 1 907 ? 27.389 14.101 -18.153 1.00 49.34 907 GLY A CA 1
ATOM 6623 C C . GLY A 1 907 ? 28.611 13.492 -18.850 1.00 49.34 907 GLY A C 1
ATOM 6624 O O . GLY A 1 907 ? 29.426 14.253 -19.362 1.00 49.34 907 GLY A O 1
ATOM 6625 N N . ALA A 1 908 ? 28.761 12.167 -18.939 1.00 44.41 908 ALA A N 1
ATOM 6626 C CA . ALA A 1 908 ? 29.779 11.619 -19.838 1.00 44.41 908 ALA A CA 1
ATOM 6627 C C . ALA A 1 908 ? 29.363 11.844 -21.311 1.00 44.41 908 ALA A C 1
ATOM 6629 O O . ALA A 1 908 ? 28.290 11.380 -21.702 1.00 44.41 908 ALA A O 1
ATOM 6630 N N . PRO A 1 909 ? 30.164 12.535 -22.143 1.00 40.31 909 PRO A N 1
ATOM 6631 C CA . PRO A 1 909 ? 29.903 12.623 -23.576 1.00 40.31 909 PRO A CA 1
ATOM 6632 C C . PRO A 1 909 ? 30.058 11.230 -24.206 1.00 40.31 909 PRO A C 1
ATOM 6634 O O . PRO A 1 909 ? 31.160 10.691 -24.281 1.00 40.31 909 PRO A O 1
ATOM 6637 N N . GLY A 1 910 ? 28.940 10.625 -24.613 1.00 49.25 910 GLY A N 1
ATOM 6638 C CA . GLY A 1 910 ? 28.890 9.312 -25.260 1.00 49.25 910 GLY A CA 1
ATOM 6639 C C . GLY A 1 910 ? 27.520 8.628 -25.120 1.00 49.25 910 GLY A C 1
ATOM 6640 O O . GLY A 1 910 ? 26.701 9.058 -24.310 1.00 49.25 910 GLY A O 1
ATOM 6641 N N . PRO A 1 911 ? 27.245 7.562 -25.894 1.00 47.91 911 PRO A N 1
ATOM 6642 C CA . PRO A 1 911 ? 25.971 6.833 -25.857 1.00 47.91 911 PRO A CA 1
ATOM 6643 C C . PRO A 1 911 ? 25.807 5.884 -24.648 1.00 47.91 911 PRO A C 1
ATOM 6645 O O . PRO A 1 911 ? 24.758 5.256 -24.519 1.00 47.91 911 PRO A O 1
ATOM 6648 N N . GLY A 1 912 ? 26.819 5.749 -23.777 1.00 57.75 912 GLY A N 1
ATOM 6649 C CA . GLY A 1 912 ? 26.858 4.762 -22.688 1.00 57.75 912 GLY A CA 1
ATOM 6650 C C . GLY A 1 912 ? 26.807 5.349 -21.270 1.00 57.75 912 GLY A C 1
ATOM 6651 O O . GLY A 1 912 ? 27.264 6.461 -21.012 1.00 57.75 912 GLY A O 1
ATOM 6652 N N . LEU A 1 913 ? 26.278 4.574 -20.319 1.00 65.94 913 LEU A N 1
ATOM 6653 C CA . LEU A 1 913 ? 26.197 4.930 -18.898 1.00 65.94 913 LEU A CA 1
ATOM 6654 C C . LEU A 1 913 ? 27.485 4.540 -18.162 1.00 65.94 913 LEU A C 1
ATOM 6656 O O . LEU A 1 913 ? 27.953 3.417 -18.307 1.00 65.94 913 LEU A O 1
ATOM 6660 N N . ARG A 1 914 ? 28.020 5.418 -17.307 1.00 71.94 914 ARG A N 1
ATOM 6661 C CA . ARG A 1 914 ? 29.200 5.125 -16.478 1.00 71.94 914 ARG A CA 1
ATOM 6662 C C . ARG A 1 914 ? 28.834 4.948 -15.011 1.00 71.94 914 ARG A C 1
ATOM 6664 O O . ARG A 1 914 ? 28.017 5.695 -14.473 1.00 71.94 914 ARG A O 1
ATOM 6671 N N . LEU A 1 915 ? 29.467 3.972 -14.379 1.00 73.06 915 LEU A N 1
ATOM 6672 C CA . LEU A 1 915 ? 29.154 3.497 -13.041 1.00 73.06 915 LEU A CA 1
ATOM 6673 C C . LEU A 1 915 ? 30.443 3.299 -12.242 1.00 73.06 915 LEU A C 1
ATOM 6675 O O . LEU A 1 915 ? 31.321 2.552 -12.672 1.00 73.06 915 LEU A O 1
ATOM 6679 N N . LEU A 1 916 ? 30.552 3.932 -11.075 1.00 76.00 916 LEU A N 1
ATOM 6680 C CA . LEU A 1 916 ? 31.669 3.704 -10.152 1.00 76.00 916 LEU A CA 1
ATOM 6681 C C . LEU A 1 916 ? 31.384 2.489 -9.259 1.00 76.00 916 LEU A C 1
ATOM 6683 O O . LEU A 1 916 ? 30.294 2.379 -8.695 1.00 76.00 916 LEU A O 1
ATOM 6687 N N . THR A 1 917 ? 32.348 1.581 -9.127 1.00 73.31 917 THR A N 1
ATOM 6688 C CA . THR A 1 917 ? 32.231 0.333 -8.359 1.00 73.31 917 THR A CA 1
ATOM 6689 C C . THR A 1 917 ? 33.566 -0.088 -7.728 1.00 73.31 917 THR A C 1
ATOM 6691 O O . THR A 1 917 ? 34.573 0.604 -7.869 1.00 73.31 917 THR A O 1
ATOM 6694 N N . PHE A 1 918 ? 33.590 -1.239 -7.050 1.00 70.50 918 PHE A N 1
ATOM 6695 C CA . PHE A 1 918 ? 34.779 -1.845 -6.454 1.00 70.50 918 PHE A CA 1
ATOM 6696 C C . PHE A 1 918 ? 34.950 -3.301 -6.912 1.00 70.50 918 PHE A C 1
ATOM 6698 O O . PHE A 1 918 ? 33.999 -4.079 -6.876 1.00 70.50 918 PHE A O 1
ATOM 6705 N N . ALA A 1 919 ? 36.163 -3.701 -7.298 1.00 62.25 919 ALA A N 1
ATOM 6706 C CA . ALA A 1 919 ? 36.489 -5.074 -7.681 1.00 62.25 919 ALA A CA 1
ATOM 6707 C C . ALA A 1 919 ? 37.742 -5.573 -6.948 1.00 62.25 919 ALA A C 1
ATOM 6709 O O . ALA A 1 919 ? 38.723 -4.849 -6.794 1.00 62.25 919 ALA A O 1
ATOM 6710 N N . GLN A 1 920 ? 37.730 -6.838 -6.517 1.00 54.03 920 GLN A N 1
ATOM 6711 C CA . GLN A 1 920 ? 38.770 -7.408 -5.646 1.00 54.03 920 GLN A CA 1
ATOM 6712 C C . GLN A 1 920 ? 40.186 -7.345 -6.251 1.00 54.03 920 GLN A C 1
ATOM 6714 O O . GLN A 1 920 ? 41.157 -7.192 -5.517 1.00 54.03 920 GLN A O 1
ATOM 6719 N N . ALA A 1 921 ? 40.304 -7.447 -7.579 1.00 56.09 921 ALA A N 1
ATOM 6720 C CA . ALA A 1 921 ? 41.589 -7.444 -8.281 1.00 56.09 921 ALA A CA 1
ATOM 6721 C C . ALA A 1 921 ? 42.111 -6.038 -8.633 1.00 56.09 921 ALA A C 1
ATOM 6723 O O . ALA A 1 921 ? 43.316 -5.864 -8.789 1.00 56.09 921 ALA A O 1
ATOM 6724 N N . THR A 1 922 ? 41.228 -5.045 -8.784 1.00 61.19 922 THR A N 1
ATOM 6725 C CA . THR A 1 922 ? 41.572 -3.713 -9.324 1.00 61.19 922 THR A CA 1
ATOM 6726 C C . THR A 1 922 ? 41.289 -2.557 -8.363 1.00 61.19 922 THR A C 1
ATOM 6728 O O . THR A 1 922 ? 41.668 -1.430 -8.661 1.00 61.19 922 THR A O 1
ATOM 6731 N N . GLY A 1 923 ? 40.642 -2.805 -7.220 1.00 72.62 923 GLY A N 1
ATOM 6732 C CA . GLY A 1 923 ? 40.193 -1.758 -6.302 1.00 72.62 923 GLY A CA 1
ATOM 6733 C C . GLY A 1 923 ? 38.992 -0.989 -6.858 1.00 72.62 923 GLY A C 1
ATOM 6734 O O . GLY A 1 923 ? 38.069 -1.589 -7.412 1.00 72.62 923 GLY A O 1
ATOM 6735 N N . LEU A 1 924 ? 38.997 0.337 -6.715 1.00 80.38 924 LEU A N 1
ATOM 6736 C CA . LEU A 1 924 ? 37.985 1.222 -7.297 1.00 80.38 924 LEU A CA 1
ATOM 6737 C C . LEU A 1 924 ? 38.020 1.116 -8.835 1.00 80.38 924 LEU A C 1
ATOM 6739 O O . LEU A 1 924 ? 39.096 1.129 -9.432 1.00 80.38 924 LEU A O 1
ATOM 6743 N N . ALA A 1 925 ? 36.865 0.991 -9.488 1.00 78.69 925 ALA A N 1
ATOM 6744 C CA . ALA A 1 925 ? 36.770 0.787 -10.933 1.00 78.69 925 ALA A CA 1
ATOM 6745 C C . ALA A 1 925 ? 35.569 1.515 -11.547 1.00 78.69 925 ALA A C 1
ATOM 6747 O O . ALA A 1 925 ? 34.523 1.650 -10.914 1.00 78.69 925 ALA A O 1
ATOM 6748 N N . VAL A 1 926 ? 35.702 1.932 -12.807 1.00 78.44 926 VAL A N 1
ATOM 6749 C CA . VAL A 1 926 ? 34.603 2.481 -13.612 1.00 78.44 926 VAL A CA 1
ATOM 6750 C C . VAL A 1 926 ? 34.146 1.440 -14.627 1.00 78.44 926 VAL A C 1
ATOM 6752 O O . VAL A 1 926 ? 34.942 0.905 -15.402 1.00 78.44 926 VAL A O 1
ATOM 6755 N N . LEU A 1 927 ? 32.843 1.179 -14.630 1.00 75.50 927 LEU A N 1
ATOM 6756 C CA . LEU A 1 927 ? 32.150 0.353 -15.610 1.00 75.50 927 LEU A CA 1
ATOM 6757 C C . LEU A 1 927 ? 31.419 1.265 -16.598 1.00 75.50 927 LEU A C 1
ATOM 6759 O O . LEU A 1 927 ? 30.754 2.210 -16.178 1.00 75.50 927 LEU A O 1
ATOM 6763 N N . SER A 1 928 ? 31.507 0.956 -17.889 1.00 74.69 928 SER A N 1
ATOM 6764 C CA . SER A 1 928 ? 30.676 1.580 -18.925 1.00 74.69 928 SER A CA 1
ATOM 6765 C C . SER A 1 9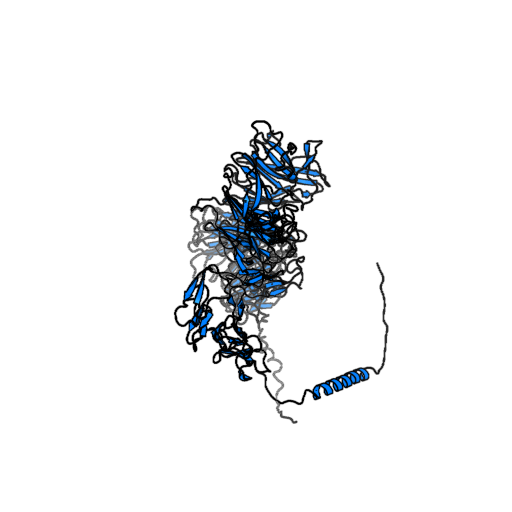28 ? 29.641 0.569 -19.409 1.00 74.69 928 SER A C 1
ATOM 6767 O O . SER A 1 928 ? 29.993 -0.570 -19.698 1.00 74.69 928 SER A O 1
ATOM 6769 N N . LEU A 1 929 ? 28.380 0.971 -19.495 1.00 73.69 929 LEU A N 1
ATOM 6770 C CA . LEU A 1 929 ? 27.293 0.211 -20.103 1.00 73.69 929 LEU A CA 1
ATOM 6771 C C . LEU A 1 929 ? 26.961 0.847 -21.441 1.00 73.69 929 LEU A C 1
ATOM 6773 O O . LEU A 1 929 ? 26.407 1.946 -21.484 1.00 73.69 929 LEU A O 1
ATOM 6777 N N . GLU A 1 930 ? 27.298 0.153 -22.517 1.00 74.94 930 GLU A N 1
ATOM 6778 C CA . GLU A 1 930 ? 27.034 0.595 -23.882 1.00 74.94 930 GLU A CA 1
ATOM 6779 C C . GLU A 1 930 ? 25.945 -0.291 -24.502 1.00 74.94 930 GLU A C 1
ATOM 6781 O O . GLU A 1 930 ? 25.989 -1.514 -24.349 1.00 74.94 930 GLU A O 1
ATOM 6786 N N . PRO A 1 931 ? 24.933 0.281 -25.172 1.00 72.75 931 PRO A N 1
ATOM 6787 C CA . PRO A 1 931 ? 23.957 -0.511 -25.909 1.00 72.75 931 PRO A CA 1
ATOM 6788 C C . PRO A 1 931 ? 24.626 -1.154 -27.133 1.00 72.75 931 PRO A C 1
ATOM 6790 O O . PRO A 1 931 ? 25.130 -0.458 -28.011 1.00 72.75 931 PRO A O 1
ATOM 6793 N N . ALA A 1 932 ? 24.614 -2.484 -27.215 1.00 79.94 932 ALA A N 1
ATOM 6794 C CA . ALA A 1 932 ? 25.054 -3.221 -28.393 1.00 79.94 932 ALA A CA 1
ATOM 6795 C C . ALA A 1 932 ? 23.850 -3.559 -29.281 1.00 79.94 932 ALA A C 1
ATOM 6797 O O . ALA A 1 932 ? 22.911 -4.242 -28.852 1.00 79.94 932 ALA A O 1
ATOM 6798 N N . CYS A 1 933 ? 23.909 -3.093 -30.528 1.00 80.06 933 CYS A N 1
ATOM 6799 C CA . CYS A 1 933 ? 22.917 -3.359 -31.562 1.00 80.06 933 CYS A CA 1
ATOM 6800 C C . CYS A 1 933 ? 23.479 -4.282 -32.652 1.00 80.06 933 CYS A C 1
ATOM 6802 O O . CYS A 1 933 ? 24.686 -4.264 -32.907 1.00 80.06 933 CYS A O 1
ATOM 6804 N N . PRO A 1 934 ? 22.637 -5.125 -33.279 1.00 82.62 934 PRO A N 1
ATOM 6805 C CA . PRO A 1 934 ? 23.061 -5.947 -34.407 1.00 82.62 934 PRO A CA 1
ATOM 6806 C C . PRO A 1 934 ? 23.497 -5.078 -35.601 1.00 82.62 934 PRO A C 1
ATOM 6808 O O . PRO A 1 934 ? 23.073 -3.931 -35.742 1.00 82.62 934 PRO A O 1
ATOM 6811 N N . GLY A 1 935 ? 24.345 -5.625 -36.478 1.00 81.88 935 GLY A N 1
ATOM 6812 C CA . GLY A 1 935 ? 24.812 -4.916 -37.678 1.00 81.88 935 GLY A CA 1
ATOM 6813 C C . GLY A 1 935 ? 23.653 -4.432 -38.560 1.00 81.88 935 GLY A C 1
ATOM 6814 O O . GLY A 1 935 ? 22.634 -5.112 -38.666 1.00 81.88 935 GLY A O 1
ATOM 6815 N N . GLY A 1 936 ? 23.799 -3.249 -39.167 1.00 80.44 936 GLY A N 1
ATOM 6816 C CA . GLY A 1 936 ? 22.722 -2.584 -39.913 1.00 80.44 936 GLY A CA 1
ATOM 6817 C C . GLY A 1 936 ? 21.692 -1.854 -39.040 1.00 80.44 936 GLY A C 1
ATOM 6818 O O . GLY A 1 936 ? 20.682 -1.378 -39.556 1.00 80.44 936 GLY A O 1
ATOM 6819 N N . SER A 1 937 ? 21.935 -1.744 -37.731 1.00 83.62 937 SER A N 1
ATOM 6820 C CA . SER A 1 937 ? 21.113 -0.963 -36.804 1.00 83.62 937 SER A CA 1
ATOM 6821 C C . SER A 1 937 ? 21.979 -0.119 -35.867 1.00 83.62 937 SER A C 1
ATOM 6823 O O . SER A 1 937 ? 23.135 -0.455 -35.607 1.00 83.62 937 SER A O 1
ATOM 6825 N N . PHE A 1 938 ? 21.424 0.977 -35.356 1.00 80.69 938 PHE A N 1
ATOM 6826 C CA . PHE A 1 938 ? 22.070 1.865 -34.395 1.00 80.69 938 PHE A CA 1
ATOM 6827 C C . PHE A 1 938 ? 21.284 1.919 -33.086 1.00 80.69 938 PHE A C 1
ATOM 6829 O O . PHE A 1 938 ? 20.082 1.645 -33.032 1.00 80.69 938 PHE A O 1
ATOM 6836 N N . SER A 1 939 ? 21.974 2.284 -32.008 1.00 75.69 939 SER A N 1
ATOM 6837 C CA . SER A 1 939 ? 21.358 2.430 -30.695 1.00 75.69 939 SER A CA 1
ATOM 6838 C C . SER A 1 939 ? 20.562 3.731 -30.592 1.00 75.69 939 SER A C 1
ATOM 6840 O O . SER A 1 939 ? 21.122 4.827 -30.665 1.00 75.69 939 SER A O 1
ATOM 6842 N N . MET A 1 940 ? 19.271 3.618 -30.308 1.00 69.62 940 MET A N 1
ATOM 6843 C CA . MET A 1 940 ? 18.424 4.695 -29.815 1.00 69.62 940 MET A CA 1
ATOM 6844 C C . MET A 1 940 ? 18.084 4.427 -28.340 1.00 69.62 940 MET A C 1
ATOM 6846 O O . MET A 1 940 ? 17.073 3.809 -28.013 1.00 69.62 940 MET A O 1
ATOM 6850 N N . GLY A 1 941 ? 18.955 4.867 -27.426 1.00 68.81 941 GLY A N 1
ATOM 6851 C CA . GLY A 1 941 ? 18.841 4.519 -26.004 1.00 68.81 941 GLY A CA 1
ATOM 6852 C C . GLY A 1 941 ? 19.128 3.031 -25.783 1.00 68.81 941 GLY A C 1
ATOM 6853 O O . GLY A 1 941 ? 20.171 2.541 -26.206 1.00 68.81 941 GLY A O 1
ATOM 6854 N N . PHE A 1 942 ? 18.199 2.307 -25.154 1.00 72.44 942 PHE A N 1
ATOM 6855 C CA . PHE A 1 942 ? 18.264 0.845 -25.012 1.00 72.44 942 PHE A CA 1
ATOM 6856 C C . PHE A 1 942 ? 17.429 0.096 -26.066 1.00 72.44 942 PHE A C 1
ATOM 6858 O O . PHE A 1 942 ? 17.089 -1.067 -25.862 1.00 72.44 942 PHE A O 1
ATOM 6865 N N . ALA A 1 943 ? 17.085 0.736 -27.184 1.00 73.56 943 ALA A N 1
ATOM 6866 C CA . ALA A 1 943 ? 16.457 0.091 -28.334 1.00 73.56 943 ALA A CA 1
ATOM 6867 C C . ALA A 1 943 ? 17.343 0.220 -29.574 1.00 73.56 943 ALA A C 1
ATOM 6869 O O . ALA A 1 943 ? 18.070 1.200 -29.725 1.00 73.56 943 ALA A O 1
ATOM 6870 N N . CYS A 1 944 ? 17.277 -0.761 -30.464 1.00 80.44 944 CYS A N 1
ATOM 6871 C CA . CYS A 1 944 ? 17.964 -0.737 -31.748 1.00 80.44 944 CYS A CA 1
ATOM 6872 C C . CYS A 1 944 ? 16.994 -0.324 -32.851 1.00 80.44 944 CYS A C 1
ATOM 6874 O O . CYS A 1 944 ? 15.887 -0.857 -32.939 1.00 80.44 944 CYS A O 1
ATOM 6876 N N . GLN A 1 945 ? 17.420 0.614 -33.693 1.00 79.25 945 GLN A N 1
ATOM 6877 C CA . GLN A 1 945 ? 16.686 1.047 -34.880 1.00 79.25 945 GLN A CA 1
ATOM 6878 C C . GLN A 1 945 ? 17.492 0.779 -36.142 1.00 79.25 945 GLN A C 1
ATOM 6880 O O . GLN A 1 945 ? 18.717 0.875 -36.129 1.00 79.25 945 GLN A O 1
ATOM 6885 N N . ALA A 1 946 ? 16.805 0.441 -37.232 1.00 83.81 946 ALA A N 1
ATOM 6886 C CA . ALA A 1 946 ? 17.446 0.194 -38.517 1.00 83.81 946 ALA A CA 1
ATOM 6887 C C . ALA A 1 946 ? 18.182 1.445 -39.026 1.00 83.81 946 ALA A C 1
ATOM 6889 O O . ALA A 1 946 ? 17.705 2.570 -38.866 1.00 83.81 946 ALA A O 1
ATOM 6890 N N . CYS A 1 947 ? 19.344 1.233 -39.641 1.00 86.38 947 CYS A N 1
ATOM 6891 C CA . CYS A 1 947 ? 20.050 2.274 -40.377 1.00 86.38 947 CYS A CA 1
ATOM 6892 C C . CYS A 1 947 ? 19.298 2.672 -41.653 1.00 86.38 947 CYS A C 1
ATOM 6894 O O . CYS A 1 947 ? 18.457 1.923 -42.145 1.00 86.38 947 CYS A O 1
ATOM 6896 N N . HIS A 1 948 ? 19.654 3.824 -42.227 1.00 87.00 948 HIS A N 1
ATOM 6897 C CA . HIS A 1 948 ? 19.228 4.183 -43.580 1.00 87.00 948 HIS A CA 1
ATOM 6898 C C . HIS A 1 948 ? 19.651 3.105 -44.598 1.00 87.00 948 HIS A C 1
ATOM 6900 O O . HIS A 1 948 ? 20.732 2.529 -44.466 1.00 87.00 948 HIS A O 1
ATOM 6906 N N . ASP A 1 949 ? 18.861 2.879 -45.652 1.00 86.56 949 ASP A N 1
ATOM 6907 C CA . ASP A 1 949 ? 19.069 1.782 -46.619 1.00 86.56 949 ASP A CA 1
ATOM 6908 C C . ASP A 1 949 ? 20.425 1.826 -47.356 1.00 86.56 949 ASP A C 1
ATOM 6910 O O . ASP A 1 949 ? 20.930 0.801 -47.821 1.00 86.56 949 ASP A O 1
ATOM 6914 N N . THR A 1 950 ? 21.041 3.008 -47.446 1.00 87.94 950 THR A N 1
ATOM 6915 C CA . THR A 1 950 ? 22.372 3.226 -48.045 1.00 87.94 950 THR A CA 1
ATOM 6916 C C . THR A 1 950 ? 23.531 2.903 -47.095 1.00 87.94 950 THR A C 1
ATOM 6918 O O . THR A 1 950 ? 24.671 2.745 -47.541 1.00 87.94 950 THR A O 1
ATOM 6921 N N . CYS A 1 951 ? 23.269 2.791 -45.791 1.00 87.94 951 CYS A N 1
ATOM 6922 C CA . CYS A 1 951 ? 24.277 2.478 -44.790 1.00 87.94 951 CYS A CA 1
ATOM 6923 C C . CYS A 1 951 ? 24.401 0.957 -44.592 1.00 87.94 951 CYS A C 1
ATOM 6925 O O . CYS A 1 951 ? 23.417 0.214 -44.542 1.00 87.94 951 CYS A O 1
ATOM 6927 N N . LEU A 1 952 ? 25.632 0.492 -44.405 1.00 85.00 952 LEU A N 1
ATOM 6928 C CA . LEU A 1 952 ? 25.932 -0.812 -43.812 1.00 85.00 952 LEU A CA 1
ATOM 6929 C C . LEU A 1 952 ? 26.008 -0.709 -42.279 1.00 85.00 952 LEU A C 1
ATOM 6931 O O . LEU A 1 952 ? 25.565 -1.606 -41.564 1.00 85.00 952 LEU A O 1
ATOM 6935 N N . ALA A 1 953 ? 26.544 0.406 -41.782 1.00 84.94 953 ALA A N 1
ATOM 6936 C CA . ALA A 1 953 ? 26.589 0.772 -40.372 1.00 84.94 953 ALA A CA 1
ATOM 6937 C C . ALA A 1 953 ? 26.306 2.270 -40.227 1.00 84.94 953 ALA A C 1
ATOM 6939 O O . ALA A 1 953 ? 26.628 3.052 -41.124 1.00 84.94 953 ALA A O 1
ATOM 6940 N N . CYS A 1 954 ? 25.694 2.675 -39.118 1.00 85.19 954 CYS A N 1
ATOM 6941 C CA . CYS A 1 954 ? 25.308 4.060 -38.883 1.00 85.19 954 CYS A CA 1
ATOM 6942 C C . CYS A 1 954 ? 25.338 4.415 -37.394 1.00 85.19 954 CYS A C 1
ATOM 6944 O O . CYS A 1 954 ? 25.308 3.543 -36.523 1.00 85.19 954 CYS A O 1
ATOM 6946 N N . THR A 1 955 ? 25.383 5.709 -37.105 1.00 80.94 955 THR A N 1
ATOM 6947 C CA . THR A 1 955 ? 25.166 6.287 -35.771 1.00 80.94 955 THR A CA 1
ATOM 6948 C C . THR A 1 955 ? 23.780 6.914 -35.625 1.00 80.94 955 THR A C 1
ATOM 6950 O O . THR A 1 955 ? 23.394 7.262 -34.509 1.00 80.94 955 THR A O 1
ATOM 6953 N N . GLY A 1 956 ? 23.018 7.010 -36.718 1.00 80.94 956 GLY A N 1
ATOM 6954 C CA . GLY A 1 956 ? 21.670 7.565 -36.753 1.00 80.94 956 GLY A CA 1
ATOM 6955 C C . GLY A 1 956 ? 20.884 7.137 -38.000 1.00 80.94 956 GLY A C 1
ATOM 6956 O O . GLY A 1 956 ? 21.423 6.448 -38.870 1.00 80.94 956 GLY A O 1
ATOM 6957 N N . PRO A 1 957 ? 19.591 7.492 -38.084 1.00 81.38 957 PRO A N 1
ATOM 6958 C CA . PRO A 1 957 ? 18.701 7.016 -39.140 1.00 81.38 957 PRO A CA 1
ATOM 6959 C C . PRO A 1 957 ? 18.902 7.730 -40.488 1.00 81.38 957 PRO A C 1
ATOM 6961 O O . PRO A 1 957 ? 18.307 7.319 -41.482 1.00 81.38 957 PRO A O 1
ATOM 6964 N N . GLY A 1 958 ? 19.675 8.818 -40.545 1.00 82.06 958 GLY A N 1
ATOM 6965 C CA . GLY A 1 958 ? 19.887 9.596 -41.762 1.00 82.06 958 GLY A CA 1
ATOM 6966 C C . GLY A 1 958 ? 20.975 9.025 -42.687 1.00 82.06 958 GLY A C 1
ATOM 6967 O O . GLY A 1 958 ? 21.944 8.432 -42.217 1.00 82.06 958 GLY A O 1
ATOM 6968 N N . PRO A 1 959 ? 20.901 9.284 -44.008 1.00 80.06 959 PRO A N 1
ATOM 6969 C CA . PRO A 1 959 ? 21.945 8.888 -44.964 1.00 80.06 959 PRO A CA 1
ATOM 6970 C C . PRO A 1 959 ? 23.297 9.581 -44.727 1.00 80.06 959 PRO A C 1
ATOM 6972 O O . PRO A 1 959 ? 24.314 9.120 -45.231 1.00 80.06 959 PRO A O 1
ATOM 6975 N N . ALA A 1 960 ? 23.313 10.689 -43.978 1.00 80.69 960 ALA A N 1
ATOM 6976 C CA . ALA A 1 960 ? 24.525 11.409 -43.583 1.00 80.69 960 ALA A CA 1
ATOM 6977 C C . ALA A 1 960 ? 25.138 10.891 -42.267 1.00 80.69 960 ALA A C 1
ATOM 6979 O O . ALA A 1 960 ? 26.192 11.360 -41.852 1.00 80.69 960 ALA A O 1
ATOM 6980 N N . GLU A 1 961 ? 24.474 9.951 -41.595 1.00 84.56 961 GLU A N 1
ATOM 6981 C CA . GLU A 1 961 ? 24.900 9.384 -40.311 1.00 84.56 961 GLU A CA 1
ATOM 6982 C C . GLU A 1 961 ? 25.433 7.954 -40.486 1.00 84.56 961 GLU A C 1
ATOM 6984 O O . GLU A 1 961 ? 25.502 7.180 -39.529 1.00 84.56 961 GLU A O 1
ATOM 6989 N N . CYS A 1 962 ? 25.802 7.575 -41.712 1.00 85.44 962 CYS A N 1
ATOM 6990 C CA . CYS A 1 962 ? 26.451 6.302 -41.978 1.00 85.44 962 CYS A CA 1
ATOM 6991 C C . CYS A 1 962 ? 27.897 6.327 -41.455 1.00 85.44 962 CYS A C 1
ATOM 6993 O O . CYS A 1 962 ? 28.664 7.235 -41.752 1.00 85.44 962 CYS A O 1
ATOM 6995 N N . THR A 1 963 ? 28.290 5.292 -40.718 1.00 85.38 963 THR A N 1
ATOM 6996 C CA . THR A 1 963 ? 29.688 5.020 -40.338 1.00 85.38 963 THR A CA 1
ATOM 6997 C C . THR A 1 963 ? 30.332 3.954 -41.218 1.00 85.38 963 THR A C 1
ATOM 6999 O O . THR A 1 963 ? 31.539 3.742 -41.161 1.00 85.38 963 THR A O 1
ATOM 7002 N N . GLY A 1 964 ? 29.529 3.283 -42.041 1.00 85.19 964 GLY A N 1
ATOM 7003 C CA . GLY A 1 964 ? 29.985 2.424 -43.118 1.00 85.19 964 GLY A CA 1
ATOM 7004 C C . GLY A 1 964 ? 28.958 2.441 -44.236 1.00 85.19 964 GLY A C 1
ATOM 7005 O O . GLY A 1 964 ? 27.767 2.225 -43.993 1.00 85.19 964 GLY A O 1
ATOM 7006 N N . CYS A 1 965 ? 29.406 2.699 -45.458 1.00 86.19 965 CYS A N 1
ATOM 7007 C CA . CYS A 1 965 ? 28.541 2.683 -46.624 1.00 86.19 965 CYS A CA 1
ATOM 7008 C C . CYS A 1 965 ? 28.311 1.258 -47.114 1.00 86.19 965 CYS A C 1
ATOM 7010 O O . CYS A 1 965 ? 29.218 0.428 -47.090 1.00 86.19 965 CYS A O 1
ATOM 7012 N N . ARG A 1 966 ? 27.100 0.990 -47.607 1.00 84.56 966 ARG A N 1
ATOM 7013 C CA . ARG A 1 966 ? 26.833 -0.246 -48.345 1.00 84.56 966 ARG A CA 1
ATOM 7014 C C . ARG A 1 966 ? 27.545 -0.249 -49.702 1.00 84.56 966 ARG A C 1
ATOM 7016 O O . ARG A 1 966 ? 28.046 -1.285 -50.112 1.00 84.56 966 ARG A O 1
ATOM 7023 N N . PHE A 1 967 ? 27.616 0.912 -50.354 1.00 86.06 967 PHE A N 1
ATOM 7024 C CA . PHE A 1 967 ? 28.401 1.165 -51.565 1.00 86.06 967 PHE A CA 1
ATOM 7025 C C . PHE A 1 967 ? 28.963 2.590 -51.519 1.00 86.06 967 PHE A C 1
ATOM 7027 O O . PHE A 1 967 ? 28.293 3.489 -51.004 1.00 86.06 967 PHE A O 1
ATOM 7034 N N . TRP A 1 968 ? 30.158 2.813 -52.069 1.00 88.88 968 TRP A N 1
ATOM 7035 C CA . TRP A 1 968 ? 30.779 4.141 -52.152 1.00 88.88 968 TRP A CA 1
ATOM 7036 C C . TRP A 1 968 ? 31.647 4.286 -53.403 1.00 88.88 968 TRP A C 1
ATOM 7038 O O . TRP A 1 968 ? 32.145 3.296 -53.940 1.00 88.88 968 TRP A O 1
ATOM 7048 N N . LEU A 1 969 ? 31.837 5.525 -53.860 1.00 85.25 969 LEU A N 1
ATOM 7049 C CA . LEU A 1 969 ? 32.792 5.854 -54.922 1.00 85.25 969 LEU A CA 1
ATOM 7050 C C . LEU A 1 969 ? 34.174 6.153 -54.313 1.00 85.25 969 LEU A C 1
ATOM 7052 O O . LEU A 1 969 ? 34.221 6.769 -53.247 1.00 85.25 969 LEU A O 1
ATOM 7056 N N . PRO A 1 970 ? 35.297 5.837 -54.983 1.00 79.69 970 PRO A N 1
ATOM 7057 C CA . PRO A 1 970 ? 36.642 6.082 -54.451 1.00 79.69 970 PRO A CA 1
ATOM 7058 C C . PRO A 1 970 ? 36.918 7.573 -54.227 1.00 79.69 970 PRO A C 1
ATOM 7060 O O . PRO A 1 970 ? 37.652 7.956 -53.323 1.00 79.69 970 PRO A O 1
ATOM 7063 N N . GLU A 1 971 ? 36.299 8.426 -55.046 1.00 79.75 971 GLU A N 1
ATOM 7064 C CA . GLU A 1 971 ? 36.432 9.886 -54.984 1.00 79.75 971 GLU A CA 1
ATOM 7065 C C . GLU A 1 971 ? 35.567 10.520 -53.881 1.00 79.75 971 GLU A C 1
ATOM 7067 O O . GLU A 1 971 ? 35.791 11.667 -53.496 1.00 79.75 971 GLU A O 1
ATOM 7072 N N . ALA A 1 972 ? 34.583 9.778 -53.363 1.00 77.50 972 ALA A N 1
ATOM 7073 C CA . ALA A 1 972 ? 33.663 10.221 -52.320 1.00 77.50 972 ALA A CA 1
ATOM 7074 C C . ALA A 1 972 ? 33.283 9.046 -51.391 1.00 77.50 972 ALA A C 1
ATOM 7076 O O . ALA A 1 972 ? 32.121 8.629 -51.375 1.00 77.50 972 ALA A O 1
ATOM 7077 N N . PRO A 1 973 ? 34.239 8.507 -50.608 1.00 74.81 973 PRO A N 1
ATOM 7078 C CA . PRO A 1 973 ? 34.011 7.337 -49.757 1.00 74.81 973 PRO A CA 1
ATOM 7079 C C . PRO A 1 973 ? 32.980 7.579 -48.646 1.00 74.81 973 PRO A C 1
ATOM 7081 O O . PRO A 1 973 ? 32.364 6.639 -48.160 1.00 74.81 973 PRO A O 1
ATOM 7084 N N . GLU A 1 974 ? 32.751 8.846 -48.295 1.00 73.56 974 GLU A N 1
ATOM 7085 C CA . GLU A 1 974 ? 31.776 9.283 -47.288 1.00 73.56 974 GLU A CA 1
ATOM 7086 C C . GLU A 1 974 ? 30.344 9.434 -47.848 1.00 73.56 974 GLU A C 1
ATOM 7088 O O . GLU A 1 974 ? 29.395 9.651 -47.096 1.00 73.56 974 GLU A O 1
ATOM 7093 N N . ALA A 1 975 ? 30.157 9.355 -49.171 1.00 82.19 975 ALA A N 1
ATOM 7094 C CA . ALA A 1 975 ? 28.852 9.492 -49.815 1.00 82.19 975 ALA A CA 1
ATOM 7095 C C . ALA A 1 975 ? 28.246 8.108 -50.085 1.00 82.19 975 ALA A C 1
ATOM 7097 O O . ALA A 1 975 ? 28.489 7.497 -51.127 1.00 82.19 975 ALA A O 1
ATOM 7098 N N . CYS A 1 976 ? 27.448 7.614 -49.138 1.00 85.81 976 CYS A N 1
ATOM 7099 C CA . CYS A 1 976 ? 26.880 6.273 -49.225 1.00 85.81 976 CYS A CA 1
ATOM 7100 C C . CYS A 1 976 ? 25.779 6.155 -50.282 1.00 85.81 976 CYS A C 1
ATOM 7102 O O . CYS A 1 976 ? 24.826 6.938 -50.314 1.00 85.81 976 CYS A O 1
ATOM 7104 N N . LEU A 1 977 ? 25.876 5.115 -51.107 1.00 83.81 977 LEU A N 1
ATOM 7105 C CA . LEU A 1 977 ? 24.970 4.848 -52.220 1.00 83.81 977 LEU A CA 1
ATOM 7106 C C . LEU A 1 977 ? 24.152 3.578 -51.970 1.00 83.81 977 LEU A C 1
ATOM 7108 O O . LEU A 1 977 ? 24.594 2.656 -51.287 1.00 83.81 977 LEU A O 1
ATOM 7112 N N . ALA A 1 978 ? 22.958 3.513 -52.562 1.00 78.56 978 ALA A N 1
ATOM 7113 C CA . ALA A 1 978 ? 22.130 2.302 -52.540 1.00 78.56 978 ALA A CA 1
ATOM 7114 C C . ALA A 1 978 ? 22.645 1.223 -53.522 1.00 78.56 978 ALA A C 1
ATOM 7116 O O . ALA A 1 978 ? 22.266 0.061 -53.407 1.00 78.56 978 ALA A O 1
ATOM 7117 N N . GLY A 1 979 ? 23.511 1.613 -54.469 1.00 83.31 979 GLY A N 1
ATOM 7118 C CA . GLY A 1 979 ? 24.170 0.766 -55.469 1.00 83.31 979 GLY A CA 1
ATOM 7119 C C . GLY A 1 979 ? 25.199 1.559 -56.291 1.00 83.31 979 GLY A C 1
ATOM 7120 O O . GLY A 1 979 ? 25.174 2.793 -56.276 1.00 83.31 979 GLY A O 1
ATOM 7121 N N . CYS A 1 980 ? 26.099 0.872 -57.007 1.00 84.62 980 CYS A N 1
ATOM 7122 C CA . CYS A 1 980 ? 27.093 1.532 -57.863 1.00 84.62 980 CYS A CA 1
ATOM 7123 C C . CYS A 1 980 ? 26.437 2.189 -59.097 1.00 84.62 980 CYS A C 1
ATOM 7125 O O . CYS A 1 980 ? 25.622 1.553 -59.769 1.00 84.62 980 CYS A O 1
ATOM 7127 N N . PRO A 1 981 ? 26.771 3.453 -59.417 1.00 82.69 981 PRO A N 1
ATOM 7128 C CA . PRO A 1 981 ? 26.208 4.157 -60.565 1.00 82.69 981 PRO A CA 1
ATOM 7129 C C . PRO A 1 981 ? 26.787 3.636 -61.891 1.00 82.69 981 PRO A C 1
ATOM 7131 O O . PRO A 1 981 ? 27.828 2.984 -61.924 1.00 82.69 981 PRO A O 1
ATOM 7134 N N . ALA A 1 982 ? 26.126 3.951 -63.010 1.00 75.94 982 ALA A N 1
ATOM 7135 C CA . ALA A 1 982 ? 26.589 3.553 -64.342 1.00 75.94 982 ALA A CA 1
ATOM 7136 C C . ALA A 1 982 ? 28.028 4.038 -64.620 1.00 75.94 982 ALA A C 1
ATOM 7138 O O . ALA A 1 982 ? 28.385 5.165 -64.276 1.00 75.94 982 ALA A O 1
ATOM 7139 N N . GLY A 1 983 ? 28.843 3.185 -65.247 1.00 77.38 983 GLY A N 1
ATOM 7140 C CA . GLY A 1 983 ? 30.286 3.409 -65.425 1.00 77.38 983 GLY A CA 1
ATOM 7141 C C . GLY A 1 983 ? 31.155 2.873 -64.285 1.00 77.38 983 GLY A C 1
ATOM 7142 O O . GLY A 1 983 ? 32.377 2.963 -64.371 1.00 77.38 983 GLY A O 1
ATOM 7143 N N . TRP A 1 984 ? 30.542 2.288 -63.255 1.00 85.19 984 TRP A N 1
ATOM 7144 C CA . TRP A 1 984 ? 31.222 1.692 -62.112 1.00 85.19 984 TRP A CA 1
ATOM 7145 C C . TRP A 1 984 ? 30.679 0.289 -61.842 1.00 85.19 984 TRP A C 1
ATOM 7147 O O . TRP A 1 984 ? 29.518 -0.001 -62.132 1.00 85.19 984 TRP A O 1
ATOM 7157 N N . HIS A 1 985 ? 31.506 -0.579 -61.273 1.00 83.62 985 HIS A N 1
ATOM 7158 C CA . HIS A 1 985 ? 31.123 -1.925 -60.863 1.00 83.62 985 HIS A CA 1
ATOM 7159 C C . HIS A 1 985 ? 31.556 -2.181 -59.422 1.00 83.62 985 HIS A C 1
ATOM 7161 O O . HIS A 1 985 ? 32.483 -1.549 -58.922 1.00 83.62 985 HIS A O 1
ATOM 7167 N N . GLU A 1 986 ? 30.904 -3.113 -58.740 1.00 82.56 986 GLU A N 1
ATOM 7168 C CA . GLU A 1 986 ? 31.306 -3.475 -57.385 1.00 82.56 986 GLU A CA 1
ATOM 7169 C C . GLU A 1 986 ? 32.634 -4.250 -57.404 1.00 82.56 986 GLU A C 1
ATOM 7171 O O . GLU A 1 986 ? 32.847 -5.141 -58.233 1.00 82.56 986 GLU A O 1
ATOM 7176 N N . SER A 1 987 ? 33.559 -3.903 -56.510 1.00 79.44 987 SER A N 1
ATOM 7177 C CA . SER A 1 987 ? 34.787 -4.686 -56.308 1.00 79.44 987 SER A CA 1
ATOM 7178 C C . SER A 1 987 ? 34.491 -6.069 -55.705 1.00 79.44 987 SER A C 1
ATOM 7180 O O . SER A 1 987 ? 35.179 -7.043 -56.013 1.00 79.44 987 SER A O 1
ATOM 7182 N N . ALA A 1 988 ? 33.448 -6.150 -54.881 1.00 75.50 988 ALA A N 1
ATOM 7183 C CA . ALA A 1 988 ? 32.828 -7.330 -54.292 1.00 75.50 988 ALA A CA 1
ATOM 7184 C C . ALA A 1 988 ? 31.372 -6.977 -53.894 1.00 75.50 988 ALA A C 1
ATOM 7186 O O . ALA A 1 988 ? 31.036 -5.794 -53.828 1.00 75.50 988 ALA A O 1
ATOM 7187 N N . PRO A 1 989 ? 30.498 -7.956 -53.597 1.00 67.94 989 PRO A N 1
ATOM 7188 C CA . PRO A 1 989 ? 29.127 -7.667 -53.175 1.00 67.94 989 PRO A CA 1
ATOM 7189 C C . PRO A 1 989 ? 29.081 -6.742 -51.948 1.00 67.94 989 PRO A C 1
ATOM 7191 O O . PRO A 1 989 ? 29.510 -7.134 -50.862 1.00 67.94 989 PRO A O 1
ATOM 7194 N N . GLY A 1 990 ? 28.553 -5.524 -52.116 1.00 65.50 990 GLY A N 1
ATOM 7195 C CA . GLY A 1 990 ? 28.433 -4.529 -51.038 1.00 65.50 990 GLY A CA 1
ATOM 7196 C C . GLY A 1 990 ? 29.737 -3.814 -50.653 1.00 65.50 990 GLY A C 1
ATOM 7197 O O . GLY A 1 990 ? 29.990 -3.617 -49.463 1.00 65.50 990 GLY A O 1
ATOM 7198 N N . SER A 1 991 ? 30.587 -3.466 -51.626 1.00 76.56 991 SER A N 1
ATOM 7199 C CA . SER A 1 991 ? 31.865 -2.776 -51.387 1.00 76.56 991 SER A CA 1
ATOM 7200 C C . SER A 1 991 ? 32.121 -1.589 -52.332 1.00 76.56 991 SER A C 1
ATOM 7202 O O . SER A 1 991 ? 31.214 -1.112 -53.017 1.00 76.56 991 SER A O 1
ATOM 7204 N N . GLU A 1 992 ? 33.363 -1.083 -52.335 1.00 84.38 992 GLU A N 1
ATOM 7205 C CA . GLU A 1 992 ? 33.840 0.013 -53.185 1.00 84.38 992 GLU A CA 1
ATOM 7206 C C . GLU A 1 992 ? 33.451 -0.191 -54.649 1.00 84.38 992 GLU A C 1
ATOM 7208 O O . GLU A 1 992 ? 33.704 -1.254 -55.232 1.00 84.38 992 GLU A O 1
ATOM 7213 N N . CYS A 1 993 ? 32.885 0.852 -55.247 1.00 86.88 993 CYS A N 1
ATOM 7214 C CA . CYS A 1 993 ? 32.627 0.911 -56.671 1.00 86.88 993 CYS A CA 1
ATOM 7215 C C . CYS A 1 993 ? 33.934 1.241 -57.401 1.00 86.88 993 CYS A C 1
ATOM 7217 O O . CYS A 1 993 ? 34.543 2.276 -57.153 1.00 86.88 993 CYS A O 1
ATOM 7219 N N . LEU A 1 994 ? 34.361 0.395 -58.330 1.00 84.00 994 LEU A N 1
ATOM 7220 C CA . LEU A 1 994 ? 35.524 0.627 -59.179 1.00 84.00 994 LEU A CA 1
ATOM 7221 C C . LEU A 1 994 ? 35.084 1.101 -60.557 1.00 84.00 994 LEU A C 1
ATOM 7223 O O . LEU A 1 994 ? 34.097 0.613 -61.110 1.00 84.00 994 LEU A O 1
ATOM 7227 N N . ALA A 1 995 ? 35.815 2.070 -61.101 1.00 82.44 995 ALA A N 1
ATOM 7228 C CA . ALA A 1 995 ? 35.525 2.596 -62.422 1.00 82.44 995 ALA A CA 1
ATOM 7229 C C . ALA A 1 995 ? 35.722 1.496 -63.469 1.00 82.44 995 ALA A C 1
ATOM 7231 O O . ALA A 1 995 ? 36.702 0.746 -63.441 1.00 82.44 995 ALA A O 1
ATOM 7232 N N . CYS A 1 996 ? 34.800 1.431 -64.420 1.00 81.25 996 CYS A N 1
ATOM 7233 C CA . CYS A 1 996 ? 35.027 0.683 -65.641 1.00 81.25 996 CYS A CA 1
ATOM 7234 C C . CYS A 1 996 ? 36.200 1.293 -66.426 1.00 81.25 996 CYS A C 1
ATOM 7236 O O . CYS A 1 996 ? 36.539 2.466 -66.266 1.00 81.25 996 CYS A O 1
ATOM 7238 N N . ASP A 1 997 ? 36.816 0.493 -67.299 1.00 80.75 997 ASP A N 1
ATOM 7239 C CA . ASP A 1 997 ? 37.825 0.994 -68.236 1.00 80.75 997 ASP A CA 1
ATOM 7240 C C . ASP A 1 997 ? 37.276 2.191 -69.036 1.00 80.75 997 ASP A C 1
ATOM 7242 O O . ASP A 1 997 ? 36.095 2.212 -69.375 1.00 80.75 997 ASP A O 1
ATOM 7246 N N . ALA A 1 998 ? 38.116 3.178 -69.365 1.00 78.56 998 ALA A N 1
ATOM 7247 C CA . ALA A 1 998 ? 37.681 4.411 -70.032 1.00 78.56 998 ALA A CA 1
ATOM 7248 C C . ALA A 1 998 ? 36.981 4.172 -71.385 1.00 78.56 998 ALA A C 1
ATOM 7250 O O . ALA A 1 998 ? 36.189 4.999 -71.837 1.00 78.56 998 ALA A O 1
ATOM 7251 N N . SER A 1 999 ? 37.255 3.037 -72.031 1.00 77.88 999 SER A N 1
ATOM 7252 C CA . SER A 1 999 ? 36.607 2.612 -73.274 1.00 77.88 999 SER A CA 1
ATOM 7253 C C . SER A 1 999 ? 35.214 1.986 -73.061 1.00 77.88 999 SER A C 1
ATOM 7255 O O . SER A 1 999 ? 34.485 1.732 -74.024 1.00 77.88 999 SER A O 1
ATOM 7257 N N . CYS A 1 1000 ? 34.814 1.773 -71.805 1.00 82.81 1000 CYS A N 1
ATOM 7258 C CA . CYS A 1 1000 ? 33.632 1.039 -71.381 1.00 82.81 1000 CYS A CA 1
ATOM 7259 C C . CYS A 1 1000 ? 32.594 1.933 -70.678 1.00 82.81 1000 CYS A C 1
ATOM 7261 O O . CYS A 1 1000 ? 32.915 2.739 -69.808 1.00 82.81 1000 CYS A O 1
ATOM 7263 N N . ARG A 1 1001 ? 31.317 1.778 -71.039 1.00 81.31 1001 ARG A N 1
ATOM 7264 C CA . ARG A 1 1001 ? 30.173 2.482 -70.440 1.00 81.31 1001 ARG A CA 1
ATOM 7265 C C . ARG A 1 1001 ? 29.583 1.741 -69.239 1.00 81.31 1001 ARG A C 1
ATOM 7267 O O . ARG A 1 1001 ? 29.191 2.383 -68.271 1.00 81.31 1001 ARG A O 1
ATOM 7274 N N . THR A 1 1002 ? 29.530 0.412 -69.279 1.00 79.38 1002 THR A N 1
ATOM 7275 C CA . THR A 1 1002 ? 29.128 -0.442 -68.143 1.00 79.38 1002 THR A CA 1
ATOM 7276 C C . THR A 1 1002 ? 29.895 -1.758 -68.173 1.00 79.38 1002 THR A C 1
ATOM 7278 O O . THR A 1 1002 ? 30.028 -2.360 -69.239 1.00 79.38 1002 THR A O 1
ATOM 7281 N N . CYS A 1 1003 ? 30.358 -2.234 -67.022 1.00 82.69 1003 CYS A N 1
ATOM 7282 C CA . CYS A 1 1003 ? 31.160 -3.449 -66.870 1.00 82.69 1003 CYS A CA 1
ATOM 7283 C C . CYS A 1 1003 ? 30.700 -4.249 -65.641 1.00 82.69 1003 CYS A C 1
ATOM 7285 O O . CYS A 1 1003 ? 30.090 -3.677 -64.741 1.00 82.69 1003 CYS A O 1
ATOM 7287 N N . ASP A 1 1004 ? 30.979 -5.557 -65.601 1.00 78.44 1004 ASP A N 1
ATOM 7288 C CA . ASP A 1 1004 ? 30.750 -6.378 -64.397 1.00 78.44 1004 ASP A CA 1
ATOM 7289 C C . ASP A 1 1004 ? 32.006 -6.493 -63.516 1.00 78.44 1004 ASP A C 1
ATOM 7291 O O . ASP A 1 1004 ? 31.896 -6.593 -62.298 1.00 78.44 1004 ASP A O 1
ATOM 7295 N N . ARG A 1 1005 ? 33.196 -6.493 -64.128 1.00 76.50 1005 ARG A N 1
ATOM 7296 C CA . ARG A 1 1005 ? 34.518 -6.643 -63.503 1.00 76.50 1005 ARG A CA 1
ATOM 7297 C C . ARG A 1 1005 ? 35.592 -5.937 -64.349 1.00 76.50 1005 ARG A C 1
ATOM 7299 O O . ARG A 1 1005 ? 35.352 -5.647 -65.528 1.00 76.50 1005 ARG A O 1
ATOM 7306 N N . PRO A 1 1006 ? 36.811 -5.723 -63.815 1.00 68.75 1006 PRO A N 1
ATOM 7307 C CA . PRO A 1 1006 ? 37.895 -5.103 -64.570 1.00 68.75 1006 PRO A CA 1
ATOM 7308 C C . PRO A 1 1006 ? 38.209 -5.927 -65.826 1.00 68.75 1006 PRO A C 1
ATOM 7310 O O . PRO A 1 1006 ? 38.446 -7.131 -65.741 1.00 68.75 1006 PRO A O 1
ATOM 7313 N N . GLY A 1 1007 ? 38.182 -5.290 -66.999 1.00 70.06 1007 GLY A N 1
ATOM 7314 C CA . GLY A 1 1007 ? 38.457 -5.953 -68.280 1.00 70.06 1007 GLY A CA 1
ATOM 7315 C C . GLY A 1 1007 ? 37.273 -6.673 -68.935 1.00 70.06 1007 GLY A C 1
ATOM 7316 O O . GLY A 1 1007 ? 37.418 -7.160 -70.052 1.00 70.06 1007 GLY A O 1
ATOM 7317 N N . ALA A 1 1008 ? 36.105 -6.718 -68.292 1.00 75.94 1008 ALA A N 1
ATOM 7318 C CA . ALA A 1 1008 ? 34.903 -7.352 -68.823 1.00 75.94 1008 ALA A CA 1
ATOM 7319 C C . ALA A 1 1008 ? 33.820 -6.296 -69.078 1.00 75.94 1008 ALA A C 1
ATOM 7321 O O . ALA A 1 1008 ? 32.859 -6.121 -68.327 1.00 75.94 1008 ALA A O 1
ATOM 7322 N N . CYS A 1 1009 ? 34.008 -5.551 -70.166 1.00 80.00 1009 CYS A N 1
ATOM 7323 C CA . CYS A 1 1009 ? 33.046 -4.546 -70.572 1.00 80.00 1009 CYS A CA 1
ATOM 7324 C C . CYS A 1 1009 ? 31.773 -5.203 -71.113 1.00 80.00 1009 CYS A C 1
ATOM 7326 O O . CYS A 1 1009 ? 31.849 -6.108 -71.951 1.00 80.00 1009 CYS A O 1
ATOM 7328 N N . ILE A 1 1010 ? 30.617 -4.748 -70.632 1.00 79.69 1010 ILE A N 1
ATOM 7329 C CA . ILE A 1 1010 ? 29.296 -5.172 -71.107 1.00 79.69 1010 ILE A CA 1
ATOM 7330 C C . ILE A 1 1010 ? 28.850 -4.269 -72.260 1.00 79.69 1010 ILE A C 1
ATOM 7332 O O . ILE A 1 1010 ? 28.330 -4.770 -73.251 1.00 79.69 1010 ILE A O 1
ATOM 7336 N N . ASP A 1 1011 ? 29.087 -2.959 -72.147 1.00 82.00 1011 ASP A N 1
ATOM 7337 C CA . ASP A 1 1011 ? 28.665 -1.963 -73.136 1.00 82.00 1011 ASP A CA 1
ATOM 7338 C C . ASP A 1 1011 ? 29.767 -0.925 -73.356 1.00 82.00 1011 ASP A C 1
ATOM 7340 O O . ASP A 1 1011 ? 30.236 -0.316 -72.393 1.00 82.00 1011 ASP A O 1
ATOM 7344 N N . CYS A 1 1012 ? 30.202 -0.737 -74.601 1.00 80.75 1012 CYS A N 1
ATOM 7345 C CA . CYS A 1 1012 ? 31.314 0.147 -74.951 1.00 80.75 1012 CYS A CA 1
ATOM 7346 C C . CYS A 1 1012 ? 30.863 1.605 -75.100 1.00 80.75 1012 CYS A C 1
ATOM 7348 O O . CYS A 1 1012 ? 29.707 1.894 -75.409 1.00 80.75 1012 CYS A O 1
ATOM 7350 N N . GLN A 1 1013 ? 31.783 2.552 -74.906 1.00 80.62 1013 GLN A N 1
ATOM 7351 C CA . GLN A 1 1013 ? 31.506 3.952 -75.239 1.00 80.62 1013 GLN A CA 1
ATOM 7352 C C . GLN A 1 1013 ? 31.203 4.096 -76.747 1.00 80.62 1013 GLN A C 1
ATOM 7354 O O . GLN A 1 1013 ? 31.754 3.343 -77.556 1.00 80.62 1013 GLN A O 1
ATOM 7359 N N . PRO A 1 1014 ? 30.359 5.059 -77.165 1.00 77.75 1014 PRO A N 1
ATOM 7360 C CA . PRO A 1 1014 ? 30.019 5.246 -78.575 1.00 77.75 1014 PRO A CA 1
ATOM 7361 C C . PRO A 1 1014 ? 31.266 5.389 -79.464 1.00 77.75 1014 PRO A C 1
ATOM 7363 O O . PRO A 1 1014 ? 32.137 6.213 -79.191 1.00 77.75 1014 PRO A O 1
ATOM 7366 N N . GLY A 1 1015 ? 31.343 4.589 -80.532 1.00 73.81 1015 GLY A N 1
ATOM 7367 C CA . GLY A 1 1015 ? 32.492 4.548 -81.449 1.00 73.81 1015 GLY A CA 1
ATOM 7368 C C . GLY A 1 1015 ? 33.592 3.544 -81.076 1.00 73.81 1015 GLY A C 1
ATOM 7369 O O . GLY A 1 1015 ? 34.564 3.430 -81.818 1.00 73.81 1015 GLY A O 1
ATOM 7370 N N . TRP A 1 1016 ? 33.442 2.804 -79.973 1.00 80.81 1016 TRP A N 1
ATOM 7371 C CA . TRP A 1 1016 ? 34.327 1.704 -79.582 1.00 80.81 1016 TRP A CA 1
ATOM 7372 C C . TRP A 1 1016 ? 33.620 0.355 -79.729 1.00 80.81 1016 TRP A C 1
ATOM 7374 O O . TRP A 1 1016 ? 32.407 0.255 -79.554 1.00 80.81 1016 TRP A O 1
ATOM 7384 N N . LEU A 1 1017 ? 34.388 -0.689 -80.038 1.00 79.38 1017 LEU A N 1
ATOM 7385 C CA . LEU A 1 1017 ? 33.885 -2.035 -80.301 1.00 79.38 1017 LEU A CA 1
ATOM 7386 C C . LEU A 1 1017 ? 34.396 -3.001 -79.237 1.00 79.38 1017 LEU A C 1
ATOM 7388 O O . LEU A 1 1017 ? 35.578 -2.977 -78.911 1.00 79.38 1017 LEU A O 1
ATOM 7392 N N . ARG A 1 1018 ? 33.562 -3.896 -78.713 1.00 82.44 1018 ARG A N 1
ATOM 7393 C CA . ARG A 1 1018 ? 34.002 -4.915 -77.756 1.00 82.44 1018 ARG A CA 1
ATOM 7394 C C . ARG A 1 1018 ? 35.008 -5.851 -78.425 1.00 82.44 1018 ARG A C 1
ATOM 7396 O O . ARG A 1 1018 ? 34.675 -6.587 -79.354 1.00 82.44 1018 ARG A O 1
ATOM 7403 N N . GLY A 1 1019 ? 36.249 -5.777 -77.971 1.00 77.62 1019 GLY A N 1
ATOM 7404 C CA . GLY A 1 1019 ? 37.365 -6.541 -78.494 1.00 77.62 1019 GLY A CA 1
ATOM 7405 C C . GLY A 1 1019 ? 37.422 -7.965 -77.934 1.00 77.62 1019 GLY A C 1
ATOM 7406 O O . GLY A 1 1019 ? 36.755 -8.292 -76.950 1.00 77.62 1019 GLY A O 1
ATOM 7407 N N . PRO A 1 1020 ? 38.272 -8.817 -78.524 1.00 72.69 1020 PRO A N 1
ATOM 7408 C CA . PRO A 1 1020 ? 38.398 -10.231 -78.161 1.00 72.69 1020 PRO A CA 1
ATOM 7409 C C . PRO A 1 1020 ? 38.875 -10.478 -76.723 1.00 72.69 1020 PRO A C 1
ATOM 7411 O O . PRO A 1 1020 ? 38.669 -11.558 -76.180 1.00 72.69 1020 PRO A O 1
ATOM 7414 N N . THR A 1 1021 ? 39.504 -9.486 -76.090 1.00 75.31 1021 THR A N 1
ATOM 7415 C CA . THR A 1 1021 ? 39.979 -9.559 -74.701 1.00 75.31 1021 THR A CA 1
ATOM 7416 C C . THR A 1 1021 ? 38.920 -9.157 -73.670 1.00 75.31 1021 THR A C 1
ATOM 7418 O O . THR A 1 1021 ? 39.208 -9.199 -72.479 1.00 75.31 1021 THR A O 1
ATOM 7421 N N . GLY A 1 1022 ? 37.716 -8.754 -74.098 1.00 74.94 1022 GLY A N 1
ATOM 7422 C CA . GLY A 1 1022 ? 36.653 -8.239 -73.223 1.00 74.94 1022 GLY A CA 1
ATOM 7423 C C . GLY A 1 1022 ? 36.697 -6.722 -72.984 1.00 74.94 1022 GLY A C 1
ATOM 7424 O O . GLY A 1 1022 ? 35.723 -6.161 -72.480 1.00 74.94 1022 GLY A O 1
ATOM 7425 N N . LEU A 1 1023 ? 37.777 -6.052 -73.405 1.00 79.75 1023 LEU A N 1
ATOM 7426 C CA . LEU A 1 1023 ? 37.934 -4.593 -73.416 1.00 79.75 1023 LEU A CA 1
ATOM 7427 C C . LEU A 1 1023 ? 37.476 -3.995 -74.747 1.00 79.75 1023 LEU A C 1
ATOM 7429 O O . LEU A 1 1023 ? 37.525 -4.660 -75.781 1.00 79.75 1023 LEU A O 1
ATOM 7433 N N . CYS A 1 1024 ? 37.062 -2.731 -74.744 1.00 83.38 1024 CYS A N 1
ATOM 7434 C CA . CYS A 1 1024 ? 36.646 -2.066 -75.969 1.00 83.38 1024 CYS A CA 1
ATOM 7435 C C . CYS A 1 1024 ? 37.864 -1.543 -76.742 1.00 83.38 1024 CYS A C 1
ATOM 7437 O O . CYS A 1 1024 ? 38.799 -0.978 -76.180 1.00 83.38 1024 CYS A O 1
ATOM 7439 N N . VAL A 1 1025 ? 37.860 -1.740 -78.054 1.00 80.38 1025 VAL A N 1
ATOM 7440 C CA . VAL A 1 1025 ? 38.925 -1.366 -78.983 1.00 80.38 1025 VAL A CA 1
ATOM 7441 C C . VAL A 1 1025 ? 38.367 -0.444 -80.062 1.00 80.38 1025 VAL A C 1
ATOM 7443 O O . VAL A 1 1025 ? 37.215 -0.568 -80.469 1.00 80.38 1025 VAL A O 1
ATOM 7446 N N . ALA A 1 1026 ? 39.184 0.494 -80.540 1.00 77.69 1026 ALA A N 1
ATOM 7447 C CA . ALA A 1 1026 ? 38.764 1.462 -81.556 1.00 77.69 1026 ALA A 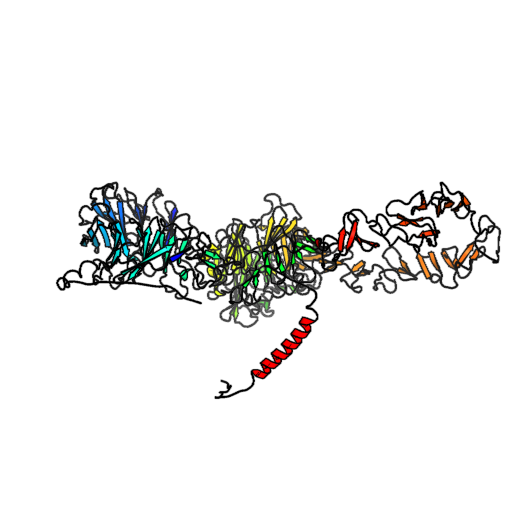CA 1
ATOM 7448 C C . ALA A 1 1026 ? 38.609 0.844 -82.961 1.00 77.69 1026 ALA A C 1
ATOM 7450 O O . ALA A 1 1026 ? 37.942 1.406 -83.820 1.00 77.69 1026 ALA A O 1
ATOM 7451 N N . SER A 1 1027 ? 39.252 -0.298 -83.218 1.00 77.44 1027 SER A N 1
ATOM 7452 C CA . SER A 1 1027 ? 39.128 -1.058 -84.466 1.00 77.44 1027 SER A CA 1
ATOM 7453 C C . SER A 1 1027 ? 39.495 -2.521 -84.225 1.00 77.44 1027 SER A C 1
ATOM 7455 O O . SER A 1 1027 ? 40.284 -2.822 -83.325 1.00 77.44 1027 SER A O 1
ATOM 7457 N N . CYS A 1 1028 ? 38.907 -3.436 -84.998 1.00 75.12 1028 CYS A N 1
ATOM 7458 C CA . CYS A 1 1028 ? 39.158 -4.862 -84.819 1.00 75.12 1028 CYS A CA 1
ATOM 7459 C C . CYS A 1 1028 ? 40.572 -5.253 -85.290 1.00 75.12 1028 CYS A C 1
ATOM 7461 O O . CYS A 1 1028 ? 40.994 -4.816 -86.362 1.00 75.12 1028 CYS A O 1
ATOM 7463 N N . PRO A 1 1029 ? 41.314 -6.056 -84.501 1.00 73.38 1029 PRO A N 1
ATOM 7464 C CA . PRO A 1 1029 ? 42.658 -6.508 -84.859 1.00 73.38 1029 PRO A CA 1
ATOM 7465 C C . PRO A 1 1029 ? 42.643 -7.457 -86.068 1.00 73.38 1029 PRO A C 1
ATOM 7467 O O . PRO A 1 1029 ? 41.602 -8.003 -86.430 1.00 73.38 1029 PRO A O 1
ATOM 7470 N N . GLU A 1 1030 ? 43.800 -7.674 -86.703 1.00 65.25 1030 GLU A N 1
ATOM 7471 C CA . GLU A 1 1030 ? 43.895 -8.558 -87.874 1.00 65.25 1030 GLU A CA 1
ATOM 7472 C C . GLU A 1 1030 ? 43.347 -9.965 -87.587 1.00 65.25 1030 GLU A C 1
ATOM 7474 O O . GLU A 1 1030 ? 43.594 -10.551 -86.533 1.00 65.25 1030 GLU A O 1
ATOM 7479 N N . GLY A 1 1031 ? 42.576 -10.498 -88.539 1.00 65.81 1031 GLY A N 1
ATOM 7480 C CA . GLY A 1 1031 ? 41.824 -11.741 -88.361 1.00 65.81 1031 GLY A CA 1
ATOM 7481 C C . GLY A 1 1031 ? 40.475 -11.567 -87.654 1.00 65.81 1031 GLY A C 1
ATOM 7482 O O . GLY A 1 1031 ? 39.828 -12.573 -87.395 1.00 65.81 1031 GLY A O 1
ATOM 7483 N N . TRP A 1 1032 ? 40.040 -10.332 -87.361 1.00 71.88 1032 TRP A N 1
ATOM 7484 C CA . TRP A 1 1032 ? 38.735 -10.012 -86.773 1.00 71.88 1032 TRP A CA 1
ATOM 7485 C C . TRP A 1 1032 ? 38.021 -8.899 -87.563 1.00 71.88 1032 TRP A C 1
ATOM 7487 O O . TRP A 1 1032 ? 38.653 -7.985 -88.090 1.00 71.88 1032 TRP A O 1
ATOM 7497 N N . LEU A 1 1033 ? 36.691 -8.965 -87.648 1.00 68.06 1033 LEU A N 1
ATOM 7498 C CA . LEU A 1 1033 ? 35.818 -8.060 -88.407 1.00 68.06 1033 LEU A CA 1
ATOM 7499 C C . LEU A 1 1033 ? 34.800 -7.382 -87.477 1.00 68.06 1033 LEU A C 1
ATOM 7501 O O . LEU A 1 1033 ? 34.265 -8.007 -86.560 1.00 68.06 1033 LEU A O 1
ATOM 7505 N N . GLU A 1 1034 ? 34.499 -6.111 -87.752 1.00 63.28 1034 GLU A N 1
ATOM 7506 C CA . GLU A 1 1034 ? 33.450 -5.347 -87.071 1.00 63.28 1034 GLU A CA 1
ATOM 7507 C C . GLU A 1 1034 ? 32.054 -5.888 -87.412 1.00 63.28 1034 GLU A C 1
ATOM 7509 O O . GLU A 1 1034 ? 31.614 -5.866 -88.564 1.00 63.28 1034 GLU A O 1
ATOM 7514 N N . CYS A 1 1035 ? 31.321 -6.327 -86.390 1.00 63.94 1035 CYS A N 1
ATOM 7515 C CA . CYS A 1 1035 ? 29.898 -6.624 -86.506 1.00 63.94 1035 CYS A CA 1
ATOM 7516 C C . CYS A 1 1035 ? 29.085 -5.373 -86.148 1.00 63.94 1035 CYS A C 1
ATOM 7518 O O . CYS A 1 1035 ? 28.734 -5.151 -84.986 1.00 63.94 1035 CYS A O 1
ATOM 7520 N N . ALA A 1 1036 ? 28.787 -4.567 -87.173 1.00 50.72 1036 ALA A N 1
ATOM 7521 C CA . ALA A 1 1036 ? 28.172 -3.239 -87.068 1.00 50.72 1036 ALA A CA 1
ATOM 7522 C C . ALA A 1 1036 ? 26.890 -3.127 -86.202 1.00 50.72 1036 ALA A C 1
ATOM 7524 O O . ALA A 1 1036 ? 26.735 -2.104 -85.541 1.00 50.72 1036 ALA A O 1
ATOM 7525 N N . PRO A 1 1037 ? 25.972 -4.118 -86.126 1.00 56.47 1037 PRO A N 1
ATOM 7526 C CA . PRO A 1 1037 ? 24.791 -3.998 -85.263 1.00 56.47 1037 PRO A CA 1
ATOM 7527 C C . PRO A 1 1037 ? 25.080 -4.253 -83.778 1.00 56.47 1037 PRO A C 1
ATOM 7529 O O . PRO A 1 1037 ? 24.306 -3.838 -82.925 1.00 56.47 1037 PRO A O 1
ATOM 7532 N N . SER A 1 1038 ? 26.160 -4.972 -83.467 1.00 60.75 1038 SER A N 1
ATOM 7533 C CA . SER A 1 1038 ? 26.461 -5.462 -82.117 1.00 60.75 1038 SER A CA 1
ATOM 7534 C C . SER A 1 1038 ? 27.633 -4.752 -81.445 1.00 60.75 1038 SER A C 1
ATOM 7536 O O . SER A 1 1038 ? 27.948 -5.068 -80.303 1.00 60.75 1038 SER A O 1
ATOM 7538 N N . GLY A 1 1039 ? 28.314 -3.842 -82.151 1.00 65.88 1039 GLY A N 1
ATOM 7539 C CA . GLY A 1 1039 ? 29.429 -3.077 -81.594 1.00 65.88 1039 GLY A CA 1
ATOM 7540 C C . GLY A 1 1039 ? 30.556 -3.960 -81.048 1.00 65.88 1039 GLY A C 1
ATOM 7541 O O . GLY A 1 1039 ? 31.125 -3.642 -80.011 1.00 65.88 1039 GLY A O 1
ATOM 7542 N N . MET A 1 1040 ? 30.855 -5.095 -81.691 1.00 73.06 1040 MET A N 1
ATOM 7543 C CA . MET A 1 1040 ? 31.879 -6.052 -81.244 1.00 73.06 1040 MET A CA 1
ATOM 7544 C C . MET A 1 1040 ? 32.689 -6.626 -82.408 1.00 73.06 1040 MET A C 1
ATOM 7546 O O . MET A 1 1040 ? 32.221 -6.661 -83.549 1.00 73.06 1040 MET A O 1
ATOM 7550 N N . CYS A 1 1041 ? 33.899 -7.090 -82.104 1.00 76.31 1041 CYS A N 1
ATOM 7551 C CA . CYS A 1 1041 ? 34.793 -7.751 -83.048 1.00 76.31 1041 CYS A CA 1
ATOM 7552 C C . CYS A 1 1041 ? 34.562 -9.264 -83.038 1.00 76.31 1041 CYS A C 1
ATOM 7554 O O . CYS A 1 1041 ? 34.613 -9.885 -81.978 1.00 76.31 1041 CYS A O 1
ATOM 7556 N N . ALA A 1 1042 ? 34.377 -9.866 -84.214 1.00 70.75 1042 ALA A N 1
ATOM 7557 C CA . ALA A 1 1042 ? 34.254 -11.316 -84.383 1.00 70.75 1042 ALA A CA 1
ATOM 7558 C C . ALA A 1 1042 ? 35.425 -11.873 -85.214 1.00 70.75 1042 ALA A C 1
ATOM 7560 O O . ALA A 1 1042 ? 35.857 -11.193 -86.147 1.00 70.75 1042 ALA A O 1
ATOM 7561 N N . PRO A 1 1043 ? 35.947 -13.076 -84.910 1.00 65.19 1043 PRO A N 1
ATOM 7562 C CA . PRO A 1 1043 ? 37.065 -13.645 -85.649 1.00 65.19 1043 PRO A CA 1
ATOM 7563 C C . PRO A 1 1043 ? 36.613 -14.088 -87.043 1.00 65.19 1043 PRO A C 1
ATOM 7565 O O . PRO A 1 1043 ? 35.503 -14.588 -87.232 1.00 65.19 1043 PRO A O 1
ATOM 7568 N N . CYS A 1 1044 ? 37.485 -13.919 -88.029 1.00 58.72 1044 CYS A N 1
ATOM 7569 C CA . CYS A 1 1044 ? 37.309 -14.465 -89.365 1.00 58.72 1044 CYS A CA 1
ATOM 7570 C C . CYS A 1 1044 ? 37.405 -16.007 -89.324 1.00 58.72 1044 CYS A C 1
ATOM 7572 O O . CYS A 1 1044 ? 38.162 -16.543 -88.515 1.00 58.72 1044 CYS A O 1
ATOM 7574 N N . PRO A 1 1045 ? 36.696 -16.738 -90.203 1.00 57.97 1045 PRO A N 1
ATOM 7575 C CA . PRO A 1 1045 ? 36.857 -18.187 -90.341 1.00 57.97 1045 PRO A CA 1
ATOM 7576 C C . PRO A 1 1045 ? 38.291 -18.585 -90.730 1.00 57.97 1045 PRO A C 1
ATOM 7578 O O . PRO A 1 1045 ? 38.982 -17.835 -91.430 1.00 57.97 1045 PRO A O 1
ATOM 7581 N N . ASP A 1 1046 ? 38.719 -19.783 -90.321 1.00 51.34 1046 ASP A N 1
ATOM 7582 C CA . ASP A 1 1046 ? 40.077 -20.280 -90.565 1.00 51.34 1046 ASP A CA 1
ATOM 7583 C C . ASP A 1 1046 ? 40.465 -20.249 -92.057 1.00 51.34 1046 ASP A C 1
ATOM 7585 O O . ASP A 1 1046 ? 39.679 -20.593 -92.940 1.00 51.34 1046 ASP A O 1
ATOM 7589 N N . ALA A 1 1047 ? 41.716 -19.845 -92.316 1.00 51.66 1047 ALA A N 1
ATOM 7590 C CA . ALA A 1 1047 ? 42.339 -19.590 -93.625 1.00 51.66 1047 ALA A CA 1
ATOM 7591 C C . ALA A 1 1047 ? 41.956 -18.278 -94.350 1.00 51.66 1047 ALA A C 1
ATOM 7593 O O . ALA A 1 1047 ? 42.478 -18.018 -95.438 1.00 51.66 1047 ALA A O 1
ATOM 7594 N N . CYS A 1 1048 ? 41.145 -17.401 -93.747 1.00 47.97 1048 CYS A N 1
ATOM 7595 C CA . CYS A 1 1048 ? 40.817 -16.088 -94.311 1.00 47.97 1048 CYS A CA 1
ATOM 7596 C C . CYS A 1 1048 ? 41.591 -14.949 -93.622 1.00 47.97 1048 CYS A C 1
ATOM 7598 O O . CYS A 1 1048 ? 41.356 -14.628 -92.462 1.00 47.97 1048 CYS A O 1
ATOM 7600 N N . THR A 1 1049 ? 42.487 -14.277 -94.354 1.00 46.78 1049 THR A N 1
ATOM 7601 C CA . THR A 1 1049 ? 43.237 -13.106 -93.849 1.00 46.78 1049 THR A CA 1
ATOM 7602 C C . THR A 1 1049 ? 42.479 -11.778 -93.996 1.00 46.78 1049 THR A C 1
ATOM 7604 O O . THR A 1 1049 ? 42.853 -10.799 -93.355 1.00 46.78 1049 THR A O 1
ATOM 7607 N N . ARG A 1 1050 ? 41.398 -11.726 -94.799 1.00 47.81 1050 ARG A N 1
ATOM 7608 C CA . ARG A 1 1050 ? 40.440 -10.602 -94.909 1.00 47.81 1050 ARG A CA 1
ATOM 7609 C C . ARG A 1 1050 ? 39.039 -11.099 -95.291 1.00 47.81 1050 ARG A C 1
ATOM 7611 O O . ARG A 1 1050 ? 38.913 -11.917 -96.200 1.00 47.81 1050 ARG A O 1
ATOM 7618 N N . CYS A 1 1051 ? 38.006 -10.536 -94.663 1.00 52.78 1051 CYS A N 1
ATOM 7619 C CA . CYS A 1 1051 ? 36.587 -10.746 -94.983 1.00 52.78 1051 CYS A CA 1
ATOM 7620 C C . CYS A 1 1051 ? 35.916 -9.376 -95.216 1.00 52.78 1051 CYS A C 1
ATOM 7622 O O . CYS A 1 1051 ? 36.183 -8.447 -94.456 1.00 52.78 1051 CYS A O 1
ATOM 7624 N N . SER A 1 1052 ? 35.081 -9.214 -96.256 1.00 48.44 1052 SER A N 1
ATOM 7625 C CA . SER A 1 1052 ? 34.394 -7.944 -96.562 1.00 48.44 1052 SER A CA 1
ATOM 7626 C C . SER A 1 1052 ? 32.876 -8.027 -96.373 1.00 48.44 1052 SER A C 1
ATOM 7628 O O . SER A 1 1052 ? 32.231 -9.012 -96.726 1.00 48.44 1052 SER A O 1
ATOM 7630 N N . ALA A 1 1053 ? 32.313 -6.959 -95.801 1.00 49.47 1053 ALA A N 1
ATOM 7631 C CA . ALA A 1 1053 ? 30.912 -6.847 -95.423 1.00 49.47 1053 ALA A CA 1
ATOM 7632 C C . ALA A 1 1053 ? 30.008 -6.581 -96.638 1.00 49.47 1053 ALA A C 1
ATOM 7634 O O . ALA A 1 1053 ? 29.984 -5.475 -97.175 1.00 49.47 1053 ALA A O 1
ATOM 7635 N N . ALA A 1 1054 ? 29.220 -7.575 -97.042 1.00 39.03 1054 ALA A N 1
ATOM 7636 C CA . ALA A 1 1054 ? 28.074 -7.363 -97.922 1.00 39.03 1054 ALA A CA 1
ATOM 7637 C C . ALA A 1 1054 ? 26.903 -8.278 -97.512 1.00 39.03 1054 ALA A C 1
ATOM 7639 O O . ALA A 1 1054 ? 26.745 -9.367 -98.051 1.00 39.03 1054 ALA A O 1
ATOM 7640 N N . GLY A 1 1055 ? 26.094 -7.790 -96.555 1.00 42.16 1055 GLY A N 1
ATOM 7641 C CA . GLY A 1 1055 ? 24.748 -8.281 -96.192 1.00 42.16 1055 GLY A CA 1
ATOM 7642 C C . GLY A 1 1055 ? 24.691 -9.393 -95.125 1.00 42.16 1055 GLY A C 1
ATOM 7643 O O . GLY A 1 1055 ? 25.016 -10.532 -95.426 1.00 42.16 1055 GLY A O 1
ATOM 7644 N N . GLY A 1 1056 ? 24.274 -9.081 -93.885 1.00 37.00 1056 GLY A N 1
ATOM 7645 C CA . GLY A 1 1056 ? 24.199 -10.036 -92.745 1.00 37.00 1056 GLY A CA 1
ATOM 7646 C C . GLY A 1 1056 ? 22.887 -10.851 -92.625 1.00 37.00 1056 GLY A C 1
ATOM 7647 O O . GLY A 1 1056 ? 22.050 -10.721 -93.519 1.00 37.00 1056 GLY A O 1
ATOM 7648 N N . PRO A 1 1057 ? 22.636 -11.618 -91.523 1.00 45.47 1057 PRO A N 1
ATOM 7649 C CA . PRO A 1 1057 ? 23.512 -11.953 -90.382 1.00 45.47 1057 PRO A CA 1
ATOM 7650 C C . PRO A 1 1057 ? 23.779 -13.478 -90.147 1.00 45.47 1057 PRO A C 1
ATOM 7652 O O . PRO A 1 1057 ? 22.952 -14.322 -90.472 1.00 45.47 1057 PRO A O 1
ATOM 7655 N N . ALA A 1 1058 ? 24.915 -13.757 -89.480 1.00 38.59 1058 ALA A N 1
ATOM 7656 C CA . ALA A 1 1058 ? 25.407 -14.985 -88.805 1.00 38.59 1058 ALA A CA 1
ATOM 7657 C C . ALA A 1 1058 ? 25.857 -16.240 -89.616 1.00 38.59 1058 ALA A C 1
ATOM 7659 O O . ALA A 1 1058 ? 25.255 -16.647 -90.606 1.00 38.59 1058 ALA A O 1
ATOM 7660 N N . CYS A 1 1059 ? 26.956 -16.857 -89.146 1.00 37.72 1059 CYS A N 1
ATOM 7661 C CA . CYS A 1 1059 ? 27.689 -17.986 -89.748 1.00 37.72 1059 CYS A CA 1
ATOM 7662 C C . CYS A 1 1059 ? 27.513 -19.287 -88.938 1.00 37.72 1059 CYS A C 1
ATOM 7664 O O . CYS A 1 1059 ? 27.573 -19.223 -87.714 1.00 37.72 1059 CYS A O 1
ATOM 7666 N N . ALA A 1 1060 ? 27.421 -20.450 -89.606 1.00 41.75 1060 ALA A N 1
ATOM 7667 C CA . ALA A 1 1060 ? 27.578 -21.779 -88.987 1.00 41.75 1060 ALA A CA 1
ATOM 7668 C C . ALA A 1 1060 ? 28.302 -22.756 -89.947 1.00 41.75 1060 ALA A C 1
ATOM 7670 O O . ALA A 1 1060 ? 27.976 -22.825 -91.129 1.00 41.75 1060 ALA A O 1
ATOM 7671 N N . ALA A 1 1061 ? 29.303 -23.502 -89.462 1.00 48.50 1061 ALA A N 1
ATOM 7672 C CA . ALA A 1 1061 ? 30.074 -24.513 -90.216 1.00 48.50 1061 ALA A CA 1
ATOM 7673 C C . ALA A 1 1061 ? 30.653 -24.074 -91.589 1.00 48.50 1061 ALA A C 1
ATOM 7675 O O . ALA A 1 1061 ? 30.612 -24.814 -92.572 1.00 48.50 1061 ALA A O 1
ATOM 7676 N N . GLY A 1 1062 ? 31.228 -22.871 -91.666 1.00 50.72 1062 GLY A N 1
ATOM 7677 C CA . GLY A 1 1062 ? 31.959 -22.414 -92.858 1.00 50.72 1062 GLY A CA 1
ATOM 7678 C C . GLY A 1 1062 ? 31.095 -21.919 -94.029 1.00 50.72 1062 GLY A C 1
ATOM 7679 O O . GLY A 1 1062 ? 31.646 -21.592 -95.078 1.00 50.72 1062 GLY A O 1
ATOM 7680 N N . ALA A 1 1063 ? 29.775 -21.789 -93.860 1.00 45.84 1063 ALA A N 1
ATOM 7681 C CA . ALA A 1 1063 ? 28.900 -21.046 -94.772 1.00 45.84 1063 ALA A CA 1
ATOM 7682 C C . ALA A 1 1063 ? 27.759 -20.341 -94.005 1.00 45.84 1063 ALA A C 1
ATOM 7684 O O . ALA A 1 1063 ? 27.288 -20.829 -92.983 1.00 45.84 1063 ALA A O 1
ATOM 7685 N N . CYS A 1 1064 ? 27.304 -19.173 -94.472 1.00 43.88 1064 CYS A N 1
ATOM 7686 C CA . CYS A 1 1064 ? 26.238 -18.411 -93.804 1.00 43.88 1064 CYS A CA 1
ATOM 7687 C C . CYS A 1 1064 ? 24.851 -19.041 -94.014 1.00 43.88 1064 CYS A C 1
ATOM 7689 O O . CYS A 1 1064 ? 24.434 -19.240 -95.157 1.00 43.88 1064 CYS A O 1
ATOM 7691 N N . LEU A 1 1065 ? 24.107 -19.267 -92.926 1.00 48.09 1065 LEU A N 1
ATOM 7692 C CA . LEU A 1 1065 ? 22.689 -19.646 -92.931 1.00 48.09 1065 LEU A CA 1
ATOM 7693 C C . LEU A 1 1065 ? 21.944 -18.900 -91.816 1.00 48.09 1065 LEU A C 1
ATOM 7695 O O . LEU A 1 1065 ? 22.468 -18.731 -90.721 1.00 48.09 1065 LEU A O 1
ATOM 7699 N N . ALA A 1 1066 ? 20.702 -18.494 -92.089 1.00 48.34 1066 ALA A N 1
ATOM 7700 C CA . ALA A 1 1066 ? 19.941 -17.600 -91.215 1.00 48.34 1066 ALA A CA 1
ATOM 7701 C C . ALA A 1 1066 ? 19.125 -18.284 -90.081 1.00 48.34 1066 ALA A C 1
ATOM 7703 O O . ALA A 1 1066 ? 18.694 -17.564 -89.185 1.00 48.34 1066 ALA A O 1
ATOM 7704 N N . ALA A 1 1067 ? 18.880 -19.613 -90.087 1.00 49.84 1067 ALA A N 1
ATOM 7705 C CA . ALA A 1 1067 ? 18.201 -20.370 -88.998 1.00 49.84 1067 ALA A CA 1
ATOM 7706 C C . ALA A 1 1067 ? 18.199 -21.917 -89.205 1.00 49.84 1067 ALA A C 1
ATOM 7708 O O . ALA A 1 1067 ? 18.275 -22.371 -90.348 1.00 49.84 1067 ALA A O 1
ATOM 7709 N N . CYS A 1 1068 ? 18.035 -22.724 -88.131 1.00 58.53 1068 CYS A N 1
ATOM 7710 C CA . CYS A 1 1068 ? 17.760 -24.184 -88.199 1.00 58.53 1068 CYS A CA 1
ATOM 7711 C C . CYS A 1 1068 ? 16.336 -24.475 -88.754 1.00 58.53 1068 CYS A C 1
ATOM 7713 O O . CYS A 1 1068 ? 15.410 -23.704 -88.488 1.00 58.53 1068 CYS A O 1
ATOM 7715 N N . PRO A 1 1069 ? 16.118 -25.584 -89.494 1.00 63.00 1069 PRO A N 1
ATOM 7716 C CA . PRO A 1 1069 ? 14.810 -25.951 -90.053 1.00 63.00 1069 PRO A CA 1
ATOM 7717 C C . PRO A 1 1069 ? 13.782 -26.393 -88.989 1.00 63.00 1069 PRO A C 1
ATOM 7719 O O . PRO A 1 1069 ? 14.126 -26.796 -87.881 1.00 63.00 1069 PRO A O 1
ATOM 7722 N N . ALA A 1 1070 ? 12.490 -26.315 -89.332 1.00 58.22 1070 ALA A N 1
ATOM 7723 C CA . ALA A 1 1070 ? 11.380 -26.563 -88.404 1.00 58.22 1070 ALA A CA 1
ATOM 7724 C C . ALA A 1 1070 ? 11.368 -27.996 -87.831 1.00 58.22 1070 ALA A C 1
ATOM 7726 O O . ALA A 1 1070 ? 11.512 -28.964 -88.574 1.00 58.22 1070 ALA A O 1
ATOM 7727 N N . GLY A 1 1071 ? 11.129 -28.120 -86.519 1.00 64.69 1071 GLY A N 1
ATOM 7728 C CA . GLY A 1 1071 ? 11.164 -29.390 -85.775 1.00 64.69 1071 GLY A CA 1
ATOM 7729 C C . GLY A 1 1071 ? 12.509 -29.695 -85.100 1.00 64.69 1071 GLY A C 1
ATOM 7730 O O . GLY A 1 1071 ? 12.616 -30.706 -84.408 1.00 64.69 1071 GLY A O 1
ATOM 7731 N N . GLN A 1 1072 ? 13.504 -28.814 -85.267 1.00 74.56 1072 GLN A N 1
ATOM 7732 C CA . GLN A 1 1072 ? 14.836 -28.924 -84.668 1.00 74.56 1072 GLN A CA 1
ATOM 7733 C C . GLN A 1 1072 ? 15.215 -27.658 -83.888 1.00 74.56 1072 GLN A C 1
ATOM 7735 O O . GLN A 1 1072 ? 14.750 -26.561 -84.199 1.00 74.56 1072 GLN A O 1
ATOM 7740 N N . PHE A 1 1073 ? 16.082 -27.805 -82.887 1.00 67.75 1073 PHE A N 1
ATOM 7741 C CA . PHE A 1 1073 ? 16.618 -26.720 -82.066 1.00 67.75 1073 PHE A CA 1
ATOM 7742 C C . PHE A 1 1073 ? 18.151 -26.754 -82.057 1.00 67.75 1073 PHE A C 1
ATOM 7744 O O . PHE A 1 1073 ? 18.764 -27.818 -82.142 1.00 67.75 1073 PHE A O 1
ATOM 7751 N N . ALA A 1 1074 ? 18.787 -25.589 -81.947 1.00 60.16 1074 ALA A N 1
ATOM 7752 C CA . ALA A 1 1074 ? 20.233 -25.499 -81.775 1.00 60.16 1074 ALA A CA 1
ATOM 7753 C C . ALA A 1 1074 ? 20.581 -25.799 -80.309 1.00 60.16 1074 ALA A C 1
ATOM 7755 O O . ALA A 1 1074 ? 20.281 -24.995 -79.427 1.00 60.16 1074 ALA A O 1
ATOM 7756 N N . ALA A 1 1075 ? 21.176 -26.962 -80.031 1.00 54.69 1075 ALA A N 1
ATOM 7757 C CA . ALA A 1 1075 ? 21.646 -27.289 -78.677 1.00 54.69 1075 ALA A CA 1
ATOM 7758 C C . ALA A 1 1075 ? 22.965 -26.565 -78.339 1.00 54.69 1075 ALA A C 1
ATOM 7760 O O . ALA A 1 1075 ? 23.319 -26.403 -77.174 1.00 54.69 1075 ALA A O 1
ATOM 7761 N N . SER A 1 1076 ? 23.682 -26.119 -79.373 1.00 52.91 1076 SER A N 1
ATOM 7762 C CA . SER A 1 1076 ? 24.865 -25.261 -79.329 1.00 52.91 1076 SER A CA 1
ATOM 7763 C C . SER A 1 1076 ? 25.058 -24.599 -80.704 1.00 52.91 1076 SER A C 1
ATOM 7765 O O . SER A 1 1076 ? 24.366 -24.948 -81.661 1.00 52.91 1076 SER A O 1
ATOM 7767 N N . ALA A 1 1077 ? 25.978 -23.634 -80.802 1.00 48.00 1077 ALA A N 1
ATOM 7768 C CA . ALA A 1 1077 ? 26.128 -22.725 -81.946 1.00 48.00 1077 ALA A CA 1
ATOM 7769 C C . ALA A 1 1077 ? 26.383 -23.386 -83.323 1.00 48.00 1077 ALA A C 1
ATOM 7771 O O . ALA A 1 1077 ? 26.239 -22.702 -84.331 1.00 48.00 1077 ALA A O 1
ATOM 7772 N N . ASP A 1 1078 ? 26.688 -24.690 -83.385 1.00 49.22 1078 ASP A N 1
ATOM 7773 C CA . ASP A 1 1078 ? 27.108 -25.368 -84.622 1.00 49.22 1078 ASP A CA 1
ATOM 7774 C C . ASP A 1 1078 ? 26.349 -26.676 -84.958 1.00 49.22 1078 ASP A C 1
ATOM 7776 O O . ASP A 1 1078 ? 26.698 -27.345 -85.932 1.00 49.22 1078 ASP A O 1
ATOM 7780 N N . THR A 1 1079 ? 25.302 -27.070 -84.210 1.00 52.00 1079 THR A N 1
ATOM 7781 C CA . THR A 1 1079 ? 24.551 -28.320 -84.506 1.00 52.00 1079 THR A CA 1
ATOM 7782 C C . THR A 1 1079 ? 23.056 -28.235 -84.163 1.00 52.00 1079 THR A C 1
ATOM 7784 O O . THR A 1 1079 ? 22.690 -27.889 -83.038 1.00 52.00 1079 THR A O 1
ATOM 7787 N N . CYS A 1 1080 ? 22.179 -28.591 -85.116 1.00 69.44 1080 CYS A N 1
ATOM 7788 C CA . CYS A 1 1080 ? 20.725 -28.687 -84.901 1.00 69.44 1080 CYS A CA 1
ATOM 7789 C C . CYS A 1 1080 ? 20.334 -30.115 -84.443 1.00 69.44 1080 CYS A C 1
ATOM 7791 O O . CYS A 1 1080 ? 20.800 -31.098 -85.019 1.00 69.44 1080 CYS A O 1
ATOM 7793 N N . HIS A 1 1081 ? 19.472 -30.231 -83.425 1.00 68.25 1081 HIS A N 1
ATOM 7794 C CA . HIS A 1 1081 ? 18.968 -31.485 -82.836 1.00 68.25 1081 HIS A CA 1
ATOM 7795 C C . HIS A 1 1081 ? 17.428 -31.556 -82.871 1.00 68.25 1081 HIS A C 1
ATOM 7797 O O . HIS A 1 1081 ? 16.770 -30.524 -82.780 1.00 68.25 1081 HIS A O 1
ATOM 7803 N N . ASP A 1 1082 ? 16.837 -32.755 -82.968 1.00 77.94 1082 ASP A N 1
ATOM 7804 C CA . ASP A 1 1082 ? 15.376 -32.946 -83.076 1.00 77.94 1082 ASP A CA 1
ATOM 7805 C C . ASP A 1 1082 ? 14.608 -32.693 -81.760 1.00 77.94 1082 ASP A C 1
ATOM 7807 O O . ASP A 1 1082 ? 15.068 -33.040 -80.667 1.00 77.94 1082 ASP A O 1
ATOM 7811 N N . CYS A 1 1083 ? 13.394 -32.140 -81.870 1.00 79.25 1083 CYS A N 1
ATOM 7812 C CA . CYS A 1 1083 ? 12.448 -32.022 -80.755 1.00 79.25 1083 CYS A CA 1
ATOM 7813 C C . CYS A 1 1083 ? 11.845 -33.384 -80.356 1.00 79.25 1083 CYS A C 1
ATOM 7815 O O . CYS A 1 1083 ? 11.592 -34.240 -81.202 1.00 79.25 1083 CYS A O 1
ATOM 7817 N N . GLN A 1 1084 ? 11.569 -33.581 -79.064 1.00 79.19 1084 GLN A N 1
ATOM 7818 C CA . GLN A 1 1084 ? 11.045 -34.827 -78.492 1.00 79.19 1084 GLN A CA 1
ATOM 7819 C C . GLN A 1 1084 ? 9.565 -34.696 -78.080 1.00 79.19 1084 GLN A C 1
ATOM 7821 O O . GLN A 1 1084 ? 9.093 -33.628 -77.699 1.00 79.19 1084 GLN A O 1
ATOM 7826 N N . GLY A 1 1085 ? 8.817 -35.805 -78.128 1.00 76.75 1085 GLY A N 1
ATOM 7827 C CA . GLY A 1 1085 ? 7.420 -35.871 -77.671 1.00 76.75 1085 GLY A CA 1
ATOM 7828 C C . GLY A 1 1085 ? 6.400 -35.260 -78.644 1.00 76.75 1085 GLY A C 1
ATOM 7829 O O . GLY A 1 1085 ? 6.537 -35.364 -79.859 1.00 76.75 1085 GLY A O 1
ATOM 7830 N N . HIS A 1 1086 ? 5.340 -34.639 -78.115 1.00 77.69 1086 HIS A N 1
ATOM 7831 C CA . HIS A 1 1086 ? 4.265 -34.016 -78.907 1.00 77.69 1086 HIS A CA 1
ATOM 7832 C C . HIS A 1 1086 ? 4.558 -32.552 -79.295 1.00 77.69 1086 HIS A C 1
ATOM 7834 O O . HIS A 1 1086 ? 3.645 -31.726 -79.406 1.00 77.69 1086 HIS A O 1
ATOM 7840 N N . CYS A 1 1087 ? 5.833 -32.222 -79.492 1.00 76.12 1087 CYS A N 1
ATOM 7841 C CA . CYS A 1 1087 ? 6.306 -30.853 -79.655 1.00 76.12 1087 CYS A CA 1
ATOM 7842 C C . CYS A 1 1087 ? 6.604 -30.527 -81.114 1.00 76.12 1087 CYS A C 1
ATOM 7844 O O . CYS A 1 1087 ? 7.337 -31.236 -81.795 1.00 76.12 1087 CYS A O 1
ATOM 7846 N N . ARG A 1 1088 ? 6.000 -29.439 -81.599 1.00 79.12 1088 ARG A N 1
ATOM 7847 C CA . ARG A 1 1088 ? 6.160 -28.933 -82.969 1.00 79.12 1088 ARG A CA 1
ATOM 7848 C C . ARG A 1 1088 ? 7.376 -28.015 -83.098 1.00 79.12 1088 ARG A C 1
ATOM 7850 O O . ARG A 1 1088 ? 7.980 -27.952 -84.163 1.00 79.12 1088 ARG A O 1
ATOM 7857 N N . ALA A 1 1089 ? 7.703 -27.289 -82.033 1.00 73.75 1089 ALA A N 1
ATOM 7858 C CA . ALA A 1 1089 ? 8.923 -26.502 -81.895 1.00 73.75 1089 ALA A CA 1
ATOM 7859 C C . ALA A 1 1089 ? 9.417 -26.597 -80.446 1.00 73.75 1089 ALA A C 1
ATOM 7861 O O . ALA A 1 1089 ? 8.601 -26.692 -79.525 1.00 73.75 1089 ALA A O 1
ATOM 7862 N N . CYS A 1 1090 ? 10.732 -26.586 -80.255 1.00 76.06 1090 CYS A N 1
ATOM 7863 C CA . CYS A 1 1090 ? 11.393 -26.668 -78.957 1.00 76.06 1090 CYS A CA 1
ATOM 7864 C C . CYS A 1 1090 ? 12.607 -25.729 -78.922 1.00 76.06 1090 CYS A C 1
ATOM 7866 O O . CYS A 1 1090 ? 13.088 -25.298 -79.973 1.00 76.06 1090 CYS A O 1
ATOM 7868 N N . LEU A 1 1091 ? 13.072 -25.369 -77.725 1.00 71.44 1091 LEU A N 1
ATOM 7869 C CA . LEU A 1 1091 ? 14.141 -24.386 -77.529 1.00 71.44 1091 LEU A CA 1
ATOM 7870 C C . LEU A 1 1091 ? 15.145 -24.873 -76.482 1.00 71.44 1091 LEU A C 1
ATOM 7872 O O . LEU A 1 1091 ? 14.766 -25.224 -75.367 1.00 71.44 1091 LEU A O 1
ATOM 7876 N N . GLY A 1 1092 ? 16.433 -24.879 -76.835 1.00 68.94 1092 GLY A N 1
ATOM 7877 C CA . GLY A 1 1092 ? 17.554 -25.208 -75.942 1.00 68.94 1092 GLY A CA 1
ATOM 7878 C C . GLY A 1 1092 ? 17.664 -26.680 -75.514 1.00 68.94 1092 GLY A C 1
ATOM 7879 O O . GLY A 1 1092 ? 18.775 -27.174 -75.345 1.00 68.94 1092 GLY A O 1
ATOM 7880 N N . ARG A 1 1093 ? 16.547 -27.404 -75.384 1.00 74.00 1093 ARG A N 1
ATOM 7881 C CA . ARG A 1 1093 ? 16.473 -28.850 -75.128 1.00 74.00 1093 ARG A CA 1
ATOM 7882 C C . ARG A 1 1093 ? 15.243 -29.464 -75.807 1.00 74.00 1093 ARG A C 1
ATOM 7884 O O . ARG A 1 1093 ? 14.228 -28.792 -75.979 1.00 74.00 1093 ARG A O 1
ATOM 7891 N N . GLY A 1 1094 ? 15.329 -30.740 -76.192 1.00 71.88 1094 GLY A N 1
ATOM 7892 C CA . GLY A 1 1094 ? 14.311 -31.404 -77.021 1.00 71.88 1094 GLY A CA 1
ATOM 7893 C C . GLY A 1 1094 ? 12.946 -31.576 -76.346 1.00 71.88 1094 GLY A C 1
ATOM 7894 O O . GLY A 1 1094 ? 11.940 -31.694 -77.036 1.00 71.88 1094 GLY A O 1
ATOM 7895 N N . ASP A 1 1095 ? 12.901 -31.557 -75.018 1.00 70.25 1095 ASP A N 1
ATOM 7896 C CA . ASP A 1 1095 ? 11.717 -31.699 -74.165 1.00 70.25 1095 ASP A CA 1
ATOM 7897 C C . ASP A 1 1095 ? 11.116 -30.356 -73.703 1.00 70.25 1095 ASP A C 1
ATOM 7899 O O . ASP A 1 1095 ? 10.091 -30.354 -73.025 1.00 70.25 1095 ASP A O 1
ATOM 7903 N N . PHE A 1 1096 ? 11.727 -29.215 -74.055 1.00 77.94 1096 PHE A N 1
ATOM 7904 C CA . PHE A 1 1096 ? 11.212 -27.882 -73.726 1.00 77.94 1096 PHE A CA 1
ATOM 7905 C C . PHE A 1 1096 ? 10.549 -27.242 -74.937 1.00 77.94 1096 PHE A C 1
ATOM 7907 O O . PHE A 1 1096 ? 11.196 -26.693 -75.831 1.00 77.94 1096 PHE A O 1
ATOM 7914 N N . CYS A 1 1097 ? 9.233 -27.343 -74.972 1.00 78.06 1097 CYS A N 1
ATOM 7915 C CA . CYS A 1 1097 ? 8.442 -27.064 -76.149 1.00 78.06 1097 CYS A CA 1
ATOM 7916 C C . CYS A 1 1097 ? 8.012 -25.603 -76.171 1.00 78.06 1097 CYS A C 1
ATOM 7918 O O . CYS A 1 1097 ? 7.564 -25.050 -75.175 1.00 78.06 1097 CYS A O 1
ATOM 7920 N N . THR A 1 1098 ? 8.142 -24.977 -77.332 1.00 73.44 1098 THR A N 1
ATOM 7921 C CA . THR A 1 1098 ? 7.705 -23.599 -77.587 1.00 73.44 1098 THR A CA 1
ATOM 7922 C C . THR A 1 1098 ? 6.483 -23.555 -78.501 1.00 73.44 1098 THR A C 1
ATOM 7924 O O . THR A 1 1098 ? 5.808 -22.534 -78.591 1.00 73.44 1098 THR A O 1
ATOM 7927 N N . ALA A 1 1099 ? 6.145 -24.679 -79.143 1.00 74.38 1099 ALA A N 1
ATOM 7928 C CA . ALA A 1 1099 ? 4.864 -24.892 -79.804 1.00 74.38 1099 ALA A CA 1
ATOM 7929 C C . ALA A 1 1099 ? 4.488 -26.377 -79.787 1.00 74.38 1099 ALA A C 1
ATOM 7931 O O . ALA A 1 1099 ? 5.327 -27.247 -80.028 1.00 74.38 1099 ALA A O 1
ATOM 7932 N N . CYS A 1 1100 ? 3.209 -26.669 -79.567 1.00 80.38 1100 CYS A N 1
ATOM 7933 C CA . CYS A 1 1100 ? 2.692 -28.032 -79.502 1.00 80.38 1100 CYS A CA 1
ATOM 7934 C C . CYS A 1 1100 ? 2.136 -28.524 -80.839 1.00 80.38 1100 CYS A C 1
ATOM 7936 O O . CYS A 1 1100 ? 1.761 -27.736 -81.713 1.00 80.38 1100 CYS A O 1
ATOM 7938 N N . ALA A 1 1101 ? 2.095 -29.846 -81.009 1.00 80.44 1101 ALA A N 1
ATOM 7939 C CA . ALA A 1 1101 ? 1.411 -30.476 -82.130 1.00 80.44 1101 ALA A CA 1
ATOM 7940 C C . ALA A 1 1101 ? -0.089 -30.120 -82.143 1.00 80.44 1101 ALA A C 1
ATOM 7942 O O . ALA A 1 1101 ? -0.687 -29.771 -81.123 1.00 80.44 1101 ALA A O 1
ATOM 7943 N N . THR A 1 1102 ? -0.698 -30.183 -83.324 1.00 77.69 1102 THR A N 1
ATOM 7944 C CA . THR A 1 1102 ? -2.070 -29.728 -83.573 1.00 77.69 1102 THR A CA 1
ATOM 7945 C C . THR A 1 1102 ? -3.070 -30.375 -82.607 1.00 77.69 1102 THR A C 1
ATOM 7947 O O . THR A 1 1102 ? -3.179 -31.595 -82.559 1.00 77.69 1102 THR A O 1
ATOM 7950 N N . GLY A 1 1103 ? -3.816 -29.554 -81.861 1.00 71.25 1103 GLY A N 1
ATOM 7951 C CA . GLY A 1 1103 ? -4.826 -30.014 -80.894 1.00 71.25 1103 GLY A CA 1
ATOM 7952 C C . GLY A 1 1103 ? -4.362 -30.072 -79.433 1.00 71.25 1103 GLY A C 1
ATOM 7953 O O . GLY A 1 1103 ? -5.187 -30.360 -78.574 1.00 71.25 1103 GLY A O 1
ATOM 7954 N N . LEU A 1 1104 ? -3.093 -29.764 -79.144 1.00 79.69 1104 LEU A N 1
ATOM 7955 C CA . LEU A 1 1104 ? -2.547 -29.685 -77.784 1.00 79.69 1104 LEU A CA 1
ATOM 7956 C C . LEU A 1 1104 ? -2.221 -28.235 -77.390 1.00 79.69 1104 LEU A C 1
ATOM 7958 O O . LEU A 1 1104 ? -1.913 -27.402 -78.245 1.00 79.69 1104 LEU A O 1
ATOM 7962 N N . LEU A 1 1105 ? -2.297 -27.952 -76.091 1.00 80.00 1105 LEU A N 1
ATOM 7963 C CA . LEU A 1 1105 ? -2.041 -26.656 -75.463 1.00 80.00 1105 LEU A CA 1
ATOM 7964 C C . LEU A 1 1105 ? -0.655 -26.664 -74.814 1.00 80.00 1105 LEU A C 1
ATOM 7966 O O . LEU A 1 1105 ? -0.264 -27.658 -74.196 1.00 80.00 1105 LEU A O 1
ATOM 7970 N N . LEU A 1 1106 ? 0.079 -25.562 -74.952 1.00 79.56 1106 LEU A N 1
ATOM 7971 C CA . LEU A 1 1106 ? 1.378 -25.397 -74.309 1.00 79.56 1106 LEU A CA 1
ATOM 7972 C C . LEU A 1 1106 ? 1.199 -24.967 -72.844 1.00 79.56 1106 LEU A C 1
ATOM 7974 O O . LEU A 1 1106 ? 0.569 -23.948 -72.574 1.00 79.56 1106 LEU A O 1
ATOM 7978 N N . ALA A 1 1107 ? 1.735 -25.739 -71.901 1.00 75.00 1107 ALA A N 1
ATOM 7979 C CA . ALA A 1 1107 ? 1.792 -25.388 -70.484 1.00 75.00 1107 ALA A CA 1
ATOM 7980 C C . ALA A 1 1107 ? 3.052 -24.562 -70.172 1.00 75.00 1107 ALA A C 1
ATOM 7982 O O . ALA A 1 1107 ? 4.073 -24.707 -70.845 1.00 75.00 1107 ALA A O 1
ATOM 7983 N N . GLU A 1 1108 ? 2.995 -23.734 -69.125 1.00 67.25 1108 GLU A N 1
ATOM 7984 C CA . GLU A 1 1108 ? 4.048 -22.778 -68.728 1.00 67.25 1108 GLU A CA 1
ATOM 7985 C C . GLU A 1 1108 ? 5.435 -23.427 -68.541 1.00 67.25 1108 GLU A C 1
ATOM 7987 O O . GLU A 1 1108 ? 6.462 -22.820 -68.823 1.00 67.25 1108 GLU A O 1
ATOM 7992 N N . GLN A 1 1109 ? 5.485 -24.704 -68.154 1.00 66.25 1109 GLN A N 1
ATOM 7993 C CA . GLN A 1 1109 ? 6.732 -25.457 -67.972 1.00 66.25 1109 GLN A CA 1
ATOM 7994 C C . GLN A 1 1109 ? 7.321 -26.013 -69.287 1.00 66.25 1109 GLN A C 1
ATOM 7996 O O . GLN A 1 1109 ? 8.273 -26.794 -69.252 1.00 66.25 1109 GLN A O 1
ATOM 8001 N N . GLY A 1 1110 ? 6.767 -25.636 -70.444 1.00 70.75 1110 GLY A N 1
ATOM 8002 C CA . GLY A 1 1110 ? 7.245 -26.058 -71.762 1.00 70.75 1110 GLY A CA 1
ATOM 8003 C C . GLY A 1 1110 ? 6.784 -27.459 -72.171 1.00 70.75 1110 GLY A C 1
ATOM 8004 O O . GLY A 1 1110 ? 7.486 -28.133 -72.916 1.00 70.75 1110 GLY A O 1
ATOM 8005 N N . THR A 1 1111 ? 5.626 -27.925 -71.686 1.00 78.69 1111 THR A N 1
ATOM 8006 C CA . THR A 1 1111 ? 5.071 -29.255 -72.010 1.00 78.69 1111 THR A CA 1
ATOM 8007 C C . THR A 1 1111 ? 3.727 -29.148 -72.728 1.00 78.69 1111 THR A C 1
ATOM 8009 O O . THR A 1 1111 ? 2.985 -28.188 -72.541 1.00 78.69 1111 THR A O 1
ATOM 8012 N N . CYS A 1 1112 ? 3.406 -30.128 -73.573 1.00 84.25 1112 CYS A N 1
ATOM 8013 C CA . CYS A 1 1112 ? 2.171 -30.138 -74.357 1.00 84.25 1112 CYS A CA 1
ATOM 8014 C C . CYS A 1 1112 ? 1.108 -31.027 -73.709 1.00 84.25 1112 CYS A C 1
ATOM 8016 O O . CYS A 1 1112 ? 1.335 -32.224 -73.533 1.00 84.25 1112 CYS A O 1
ATOM 8018 N N . ALA A 1 1113 ? -0.059 -30.461 -73.402 1.00 80.19 1113 ALA A N 1
ATOM 8019 C CA . ALA A 1 1113 ? -1.163 -31.147 -72.732 1.00 80.19 1113 ALA A CA 1
ATOM 8020 C C . ALA A 1 1113 ? -2.481 -31.011 -73.511 1.00 80.19 1113 ALA A C 1
ATOM 8022 O O . ALA A 1 1113 ? -2.685 -30.065 -74.267 1.00 80.19 1113 ALA A O 1
ATOM 8023 N N . ALA A 1 1114 ? -3.397 -31.965 -73.330 1.00 78.56 1114 ALA A N 1
ATOM 8024 C CA . ALA A 1 1114 ? -4.705 -31.943 -73.995 1.00 78.56 1114 ALA A CA 1
ATOM 8025 C C . ALA A 1 1114 ? -5.701 -30.947 -73.364 1.00 78.56 1114 ALA A C 1
ATOM 8027 O O . ALA A 1 1114 ? -6.682 -30.578 -74.002 1.00 78.56 1114 ALA A O 1
ATOM 8028 N N . ALA A 1 1115 ? -5.456 -30.517 -72.123 1.00 79.62 1115 ALA A N 1
ATOM 8029 C CA . ALA A 1 1115 ? -6.264 -29.545 -71.390 1.00 79.62 1115 ALA A CA 1
ATOM 8030 C C . ALA A 1 1115 ? -5.391 -28.789 -70.375 1.00 79.62 1115 ALA A C 1
ATOM 8032 O O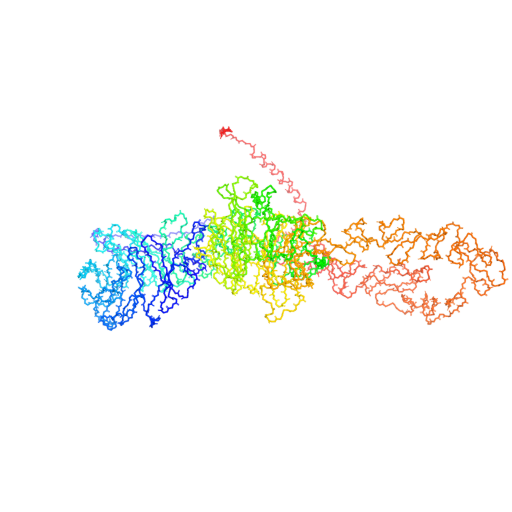 . ALA A 1 1115 ? -4.362 -29.314 -69.940 1.00 79.62 1115 ALA A O 1
ATOM 8033 N N . CYS A 1 1116 ? -5.807 -27.580 -69.986 1.00 83.12 1116 CYS A N 1
ATOM 8034 C CA . CYS A 1 1116 ? -5.112 -26.807 -68.957 1.00 83.12 1116 CYS A CA 1
ATOM 8035 C C . CYS A 1 1116 ? -5.407 -27.348 -67.542 1.00 83.12 1116 CYS A C 1
ATOM 8037 O O . CYS A 1 1116 ? -6.536 -27.775 -67.279 1.00 83.12 1116 CYS A O 1
ATOM 8039 N N . PRO A 1 1117 ? -4.415 -27.347 -66.632 1.00 77.69 1117 PRO A N 1
ATOM 8040 C CA . PRO A 1 1117 ? -4.611 -27.715 -65.229 1.00 77.69 1117 PRO A CA 1
ATOM 8041 C C . PRO A 1 1117 ? -5.452 -26.671 -64.469 1.00 77.69 1117 PRO A C 1
ATOM 8043 O O . PRO A 1 1117 ? -5.675 -25.564 -64.953 1.00 77.69 1117 PRO A O 1
ATOM 8046 N N . ALA A 1 1118 ? -5.926 -27.019 -63.266 1.00 72.19 1118 ALA A N 1
ATOM 8047 C CA . ALA A 1 1118 ? -6.669 -26.089 -62.406 1.00 72.19 1118 ALA A CA 1
ATOM 8048 C C . ALA A 1 1118 ? -5.838 -24.826 -62.098 1.00 72.19 1118 ALA A C 1
ATOM 8050 O O . ALA A 1 1118 ? -4.620 -24.927 -61.966 1.00 72.19 1118 ALA A O 1
ATOM 8051 N N . ALA A 1 1119 ? -6.499 -23.667 -61.979 1.00 77.19 1119 ALA A N 1
ATOM 8052 C CA . ALA A 1 1119 ? -5.897 -22.324 -61.924 1.00 77.19 1119 ALA A CA 1
ATOM 8053 C C . ALA A 1 1119 ? -5.243 -21.816 -63.232 1.00 77.19 1119 ALA A C 1
ATOM 8055 O O . ALA A 1 1119 ? -4.572 -20.785 -63.221 1.00 77.19 1119 ALA A O 1
ATOM 8056 N N . PHE A 1 1120 ? -5.476 -22.488 -64.368 1.00 84.69 1120 PHE A N 1
ATOM 8057 C CA . PHE A 1 1120 ? -5.059 -22.039 -65.701 1.00 84.69 1120 PHE A CA 1
ATOM 8058 C C . PHE A 1 1120 ? -6.217 -22.146 -66.699 1.00 84.69 1120 PHE A C 1
ATOM 8060 O O . PHE A 1 1120 ? -7.046 -23.053 -66.597 1.00 84.69 1120 PHE A O 1
ATOM 8067 N N . ALA A 1 1121 ? -6.251 -21.267 -67.702 1.00 84.75 1121 ALA A N 1
ATOM 8068 C CA . ALA A 1 1121 ? -7.257 -21.307 -68.763 1.00 84.75 1121 ALA A CA 1
ATOM 8069 C C . ALA A 1 1121 ? -6.627 -21.300 -70.163 1.00 84.75 1121 ALA A C 1
ATOM 8071 O O . ALA A 1 1121 ? -5.565 -20.698 -70.363 1.00 84.75 1121 ALA A O 1
ATOM 8072 N N . PRO A 1 1122 ? -7.266 -21.962 -71.144 1.00 83.88 1122 PRO A N 1
ATOM 8073 C CA . PRO A 1 1122 ? -6.768 -21.988 -72.508 1.00 83.88 1122 PRO A CA 1
ATOM 8074 C C . PRO A 1 1122 ? -7.013 -20.645 -73.199 1.00 83.88 1122 PRO A C 1
ATOM 8076 O O . PRO A 1 1122 ? -8.126 -20.120 -73.197 1.00 83.88 1122 PRO A O 1
ATOM 8079 N N . VAL A 1 1123 ? -5.982 -20.134 -73.863 1.00 79.00 1123 VAL A N 1
ATOM 8080 C CA . VAL A 1 1123 ? -6.088 -19.059 -74.852 1.00 79.00 1123 VAL A CA 1
ATOM 8081 C C . VAL A 1 1123 ? -5.812 -19.667 -76.215 1.00 79.00 1123 VAL A C 1
ATOM 8083 O O . VAL A 1 1123 ? -4.816 -20.364 -76.380 1.00 79.00 1123 VAL A O 1
ATOM 8086 N N . GLU A 1 1124 ? -6.709 -19.470 -77.185 1.00 71.75 1124 GLU A N 1
ATOM 8087 C CA . GLU A 1 1124 ? -6.587 -20.102 -78.506 1.00 71.75 1124 GLU A CA 1
ATOM 8088 C C . GLU A 1 1124 ? -5.911 -19.220 -79.570 1.00 71.75 1124 GLU A C 1
ATOM 8090 O O . GLU A 1 1124 ? -5.461 -19.752 -80.589 1.00 71.75 1124 GLU A O 1
ATOM 8095 N N . GLN A 1 1125 ? -5.815 -17.902 -79.356 1.00 65.94 1125 GLN A N 1
ATOM 8096 C CA . GLN A 1 1125 ? -5.233 -16.940 -80.303 1.00 65.94 1125 GLN A CA 1
ATOM 8097 C C . GLN A 1 1125 ? -4.488 -15.814 -79.559 1.00 65.94 1125 GLN A C 1
ATOM 8099 O O . GLN A 1 1125 ? -4.986 -15.359 -78.536 1.00 65.94 1125 GLN A O 1
ATOM 8104 N N . PRO A 1 1126 ? -3.322 -15.335 -80.045 1.00 54.47 1126 PRO A N 1
ATOM 8105 C CA . PRO A 1 1126 ? -2.600 -15.771 -81.246 1.00 54.47 1126 PRO A CA 1
ATOM 8106 C C . PRO A 1 1126 ? -1.816 -17.088 -81.066 1.00 54.47 1126 PRO A C 1
ATOM 8108 O O . PRO A 1 1126 ? -1.328 -17.642 -82.050 1.00 54.47 1126 PRO A O 1
ATOM 8111 N N . THR A 1 1127 ? -1.709 -17.617 -79.844 1.00 65.38 1127 THR A N 1
ATOM 8112 C CA . THR A 1 1127 ? -0.996 -18.864 -79.515 1.00 65.38 1127 THR A CA 1
ATOM 8113 C C . THR A 1 1127 ? -1.846 -19.753 -78.602 1.00 65.38 1127 THR A C 1
ATOM 8115 O O . THR A 1 1127 ? -2.525 -19.250 -77.716 1.00 65.38 1127 THR A O 1
ATOM 8118 N N . ARG A 1 1128 ? -1.826 -21.079 -78.830 1.00 78.56 1128 ARG A N 1
ATOM 8119 C CA . ARG A 1 1128 ? -2.565 -22.084 -78.038 1.00 78.56 1128 ARG A CA 1
ATOM 8120 C C . ARG A 1 1128 ? -1.817 -22.436 -76.753 1.00 78.56 1128 ARG A C 1
ATOM 8122 O O . ARG A 1 1128 ? -1.008 -23.365 -76.742 1.00 78.56 1128 ARG A O 1
ATOM 8129 N N . VAL A 1 1129 ? -2.072 -21.679 -75.693 1.00 83.31 1129 VAL A N 1
ATOM 8130 C CA . VAL A 1 1129 ? -1.305 -21.729 -74.441 1.00 83.31 1129 VAL A CA 1
ATOM 8131 C C . VAL A 1 1129 ? -2.221 -21.709 -73.219 1.00 83.31 1129 VAL A C 1
ATOM 8133 O O . VAL A 1 1129 ? -3.328 -21.175 -73.272 1.00 83.31 1129 VAL A O 1
ATOM 8136 N N . CYS A 1 1130 ? -1.766 -22.311 -72.124 1.00 86.31 1130 CYS A N 1
ATOM 8137 C CA . CYS A 1 1130 ? -2.419 -22.220 -70.825 1.00 86.31 1130 CYS A CA 1
ATOM 8138 C C . CYS A 1 1130 ? -1.857 -21.021 -70.060 1.00 86.31 1130 CYS A C 1
ATOM 8140 O O . CYS A 1 1130 ? -0.693 -21.042 -69.662 1.00 86.31 1130 CYS A O 1
ATOM 8142 N N . LEU A 1 1131 ? -2.675 -19.990 -69.849 1.00 84.88 1131 LEU A N 1
ATOM 8143 C CA . LEU A 1 1131 ? -2.305 -18.841 -69.022 1.00 84.88 1131 LEU A CA 1
ATOM 8144 C C . LEU A 1 1131 ? -2.787 -19.047 -67.590 1.00 84.88 1131 LEU A C 1
ATOM 8146 O O . LEU A 1 1131 ? -3.888 -19.559 -67.373 1.00 84.88 1131 LEU A O 1
ATOM 8150 N N . ALA A 1 1132 ? -1.967 -18.635 -66.626 1.00 84.00 1132 ALA A N 1
ATOM 8151 C CA . ALA A 1 1132 ? -2.333 -18.657 -65.218 1.00 84.00 1132 ALA A CA 1
ATOM 8152 C C . ALA A 1 1132 ? -3.468 -17.663 -64.942 1.00 84.00 1132 ALA A C 1
ATOM 8154 O O . ALA A 1 1132 ? -3.482 -16.547 -65.471 1.00 84.00 1132 ALA A O 1
ATOM 8155 N N . CYS A 1 1133 ? -4.406 -18.055 -64.087 1.00 85.00 1133 CYS A N 1
ATOM 8156 C CA . CYS A 1 1133 ? -5.371 -17.131 -63.510 1.00 85.00 1133 CYS A CA 1
ATOM 8157 C C . CYS A 1 1133 ? -4.680 -16.209 -62.488 1.00 85.00 1133 CYS A C 1
ATOM 8159 O O . CYS A 1 1133 ? -3.627 -16.547 -61.941 1.00 85.00 1133 CYS A O 1
ATOM 8161 N N . GLY A 1 1134 ? -5.271 -15.044 -62.208 1.00 82.31 1134 GLY A N 1
ATOM 8162 C CA . GLY A 1 1134 ? -4.781 -14.139 -61.165 1.00 82.31 1134 GLY A CA 1
ATOM 8163 C C . GLY A 1 1134 ? -4.639 -14.805 -59.777 1.00 82.31 1134 GLY A C 1
ATOM 8164 O O . GLY A 1 1134 ? -5.273 -15.826 -59.492 1.00 82.31 1134 GLY A O 1
ATOM 8165 N N . PRO A 1 1135 ? -3.808 -14.242 -58.880 1.00 78.94 1135 PRO A N 1
ATOM 8166 C CA . PRO A 1 1135 ? -3.505 -14.840 -57.581 1.00 78.94 1135 PRO A CA 1
ATOM 8167 C C . PRO A 1 1135 ? -4.768 -15.086 -56.739 1.00 78.94 1135 PRO A C 1
ATOM 8169 O O . PRO A 1 1135 ? -5.525 -14.169 -56.434 1.00 78.94 1135 PRO A O 1
ATOM 8172 N N . GLY A 1 1136 ? -4.971 -16.339 -56.314 1.00 75.75 1136 GLY A N 1
ATOM 8173 C CA . GLY A 1 1136 ? -6.136 -16.756 -55.521 1.00 75.75 1136 GLY A CA 1
ATOM 8174 C C . GLY A 1 1136 ? -7.347 -17.235 -56.331 1.00 75.75 1136 GLY A C 1
ATOM 8175 O O . GLY A 1 1136 ? -8.375 -17.536 -55.720 1.00 75.75 1136 GLY A O 1
ATOM 8176 N N . CYS A 1 1137 ? -7.225 -17.329 -57.658 1.00 83.81 1137 CYS A N 1
ATOM 8177 C CA . CYS A 1 1137 ? -8.244 -17.841 -58.568 1.00 83.81 1137 CYS A CA 1
ATOM 8178 C C . CYS A 1 1137 ? -7.959 -19.297 -58.998 1.00 83.81 1137 CYS A C 1
ATOM 8180 O O . CYS A 1 1137 ? -6.894 -19.586 -59.537 1.00 83.81 1137 CYS A O 1
ATOM 8182 N N . ASP A 1 1138 ? -8.924 -20.203 -58.810 1.00 83.44 1138 ASP A N 1
ATOM 8183 C CA . ASP A 1 1138 ? -8.836 -21.633 -59.168 1.00 83.44 1138 ASP A CA 1
ATOM 8184 C C . ASP A 1 1138 ? -9.425 -21.951 -60.557 1.00 83.44 1138 ASP A C 1
ATOM 8186 O O . ASP A 1 1138 ? -9.306 -23.079 -61.052 1.00 83.44 1138 ASP A O 1
ATOM 8190 N N . GLY A 1 1139 ? -10.096 -20.987 -61.190 1.00 84.25 1139 GLY A N 1
ATOM 8191 C CA . GLY A 1 1139 ? -10.600 -21.099 -62.555 1.00 84.25 1139 GLY A CA 1
ATOM 8192 C C . GLY A 1 1139 ? -10.971 -19.739 -63.135 1.00 84.25 1139 GLY A C 1
ATOM 8193 O O . GLY A 1 1139 ? -11.630 -18.943 -62.475 1.00 84.25 1139 GLY A O 1
ATOM 8194 N N . CYS A 1 1140 ? -10.556 -19.487 -64.369 1.00 86.06 1140 CYS A N 1
ATOM 8195 C CA . CYS A 1 1140 ? -10.801 -18.252 -65.102 1.00 86.06 1140 CYS A CA 1
ATOM 8196 C C . CYS A 1 1140 ? -11.086 -18.566 -66.573 1.00 86.06 1140 CYS A C 1
ATOM 8198 O O . CYS A 1 1140 ? -10.795 -19.663 -67.054 1.00 86.06 1140 CYS A O 1
ATOM 8200 N N . THR A 1 1141 ? -11.617 -17.588 -67.298 1.00 85.31 1141 THR A N 1
ATOM 8201 C CA . THR A 1 1141 ? -11.833 -17.653 -68.741 1.00 85.31 1141 THR A CA 1
ATOM 8202 C C . THR A 1 1141 ? -11.185 -16.447 -69.388 1.00 85.31 1141 THR A C 1
ATOM 8204 O O . THR A 1 1141 ? -11.314 -15.313 -68.925 1.00 85.31 1141 THR A O 1
ATOM 8207 N N . ALA A 1 1142 ? -10.445 -16.701 -70.461 1.00 79.94 1142 ALA A N 1
ATOM 8208 C CA . ALA A 1 1142 ? -9.772 -15.652 -71.200 1.00 79.94 1142 ALA A CA 1
ATOM 8209 C C . ALA A 1 1142 ? -10.784 -14.812 -71.990 1.00 79.94 1142 ALA A C 1
ATOM 8211 O O . ALA A 1 1142 ? -11.609 -15.349 -72.732 1.00 79.94 1142 ALA A O 1
ATOM 8212 N N . GLY A 1 1143 ? -10.703 -13.490 -71.838 1.00 76.69 1143 GLY A N 1
ATOM 8213 C CA . GLY A 1 1143 ? -11.486 -12.550 -72.636 1.00 76.69 1143 GLY A CA 1
ATOM 8214 C C . GLY A 1 1143 ? -11.036 -12.501 -74.106 1.00 76.69 1143 GLY A C 1
ATOM 8215 O O . GLY A 1 1143 ? -9.936 -12.951 -74.432 1.00 76.69 1143 GLY A O 1
ATOM 8216 N N . PRO A 1 1144 ? -11.851 -11.919 -75.004 1.00 69.81 1144 PRO A N 1
ATOM 8217 C CA . PRO A 1 1144 ? -11.561 -11.853 -76.442 1.00 69.81 1144 PRO A CA 1
ATOM 8218 C C . PRO A 1 1144 ? -10.285 -11.066 -76.787 1.00 69.81 1144 PRO A C 1
ATOM 8220 O O . PRO A 1 1144 ? -9.675 -11.340 -77.815 1.00 69.81 1144 PRO A O 1
ATOM 8223 N N . ASP A 1 1145 ? -9.863 -10.147 -75.912 1.00 72.81 1145 ASP A N 1
ATOM 8224 C CA . ASP A 1 1145 ? -8.654 -9.328 -76.072 1.00 72.81 1145 ASP A CA 1
ATOM 8225 C C . ASP A 1 1145 ? -7.481 -9.807 -75.189 1.00 72.81 1145 ASP A C 1
ATOM 8227 O O . ASP A 1 1145 ? -6.499 -9.083 -75.023 1.00 72.81 1145 ASP A O 1
ATOM 8231 N N . GLN A 1 1146 ? -7.568 -11.005 -74.586 1.00 82.00 1146 GLN A N 1
ATOM 8232 C CA . GLN A 1 1146 ? -6.512 -11.520 -73.709 1.00 82.00 1146 GLN A CA 1
ATOM 8233 C C . GLN A 1 1146 ? -5.223 -11.764 -74.516 1.00 82.00 1146 GLN A C 1
ATOM 8235 O O . GLN A 1 1146 ? -5.215 -12.605 -75.422 1.00 82.00 1146 GLN A O 1
ATOM 8240 N N . PRO A 1 1147 ? -4.107 -11.090 -74.182 1.00 70.44 1147 PRO A N 1
ATOM 8241 C CA . PRO A 1 1147 ? -2.841 -11.344 -74.847 1.00 70.44 1147 PRO A CA 1
ATOM 8242 C C . PRO A 1 1147 ? -2.334 -12.747 -74.493 1.00 70.44 1147 PRO A C 1
ATOM 8244 O O . PRO A 1 1147 ? -2.282 -13.126 -73.324 1.00 70.44 1147 PRO A O 1
ATOM 8247 N N . GLY A 1 1148 ? -1.957 -13.521 -75.511 1.00 71.12 1148 GLY A N 1
ATOM 8248 C CA . GLY A 1 1148 ? -1.220 -14.773 -75.329 1.00 71.12 1148 GLY A CA 1
ATOM 8249 C C . GLY A 1 1148 ? 0.217 -14.524 -74.858 1.00 71.12 1148 GLY A C 1
ATOM 8250 O O . GLY A 1 1148 ? 0.645 -13.383 -74.679 1.00 71.12 1148 GLY A O 1
ATOM 8251 N N . CYS A 1 1149 ? 0.997 -15.588 -74.683 1.00 73.88 1149 CYS A N 1
ATOM 8252 C CA . CYS A 1 1149 ? 2.402 -15.426 -74.317 1.00 73.88 1149 CYS A CA 1
ATOM 8253 C C . CYS A 1 1149 ? 3.216 -14.847 -75.473 1.00 73.88 1149 CYS A C 1
ATOM 8255 O O . CYS A 1 1149 ? 3.075 -15.280 -76.622 1.00 73.88 1149 CYS A O 1
ATOM 8257 N N . LEU A 1 1150 ? 4.103 -13.910 -75.148 1.00 69.19 1150 LEU A N 1
ATOM 8258 C CA . LEU A 1 1150 ? 5.038 -13.306 -76.088 1.00 69.19 1150 LEU A CA 1
ATOM 8259 C C . LEU A 1 1150 ? 6.454 -13.808 -75.784 1.00 69.19 1150 LEU A C 1
ATOM 8261 O O . LEU A 1 1150 ? 6.826 -13.875 -74.616 1.00 69.19 1150 LEU A O 1
ATOM 8265 N N . PRO A 1 1151 ? 7.254 -14.170 -76.795 1.00 61.62 1151 PRO A N 1
ATOM 8266 C CA . PRO A 1 1151 ? 8.649 -14.520 -76.577 1.00 61.62 1151 PRO A CA 1
ATOM 8267 C C . PRO A 1 1151 ? 9.446 -13.278 -76.161 1.00 61.62 1151 PRO A C 1
ATOM 8269 O O . PRO A 1 1151 ? 9.331 -12.220 -76.781 1.00 61.62 1151 PRO A O 1
ATOM 8272 N N . ASP A 1 1152 ? 10.249 -13.404 -75.112 1.00 59.38 1152 ASP A N 1
ATOM 8273 C CA . ASP A 1 1152 ? 11.221 -12.399 -74.709 1.00 59.38 1152 ASP A CA 1
ATOM 8274 C C . ASP A 1 1152 ? 12.484 -12.457 -75.581 1.00 59.38 1152 ASP A C 1
ATOM 8276 O O . ASP A 1 1152 ? 12.611 -13.264 -76.506 1.00 59.38 1152 ASP A O 1
ATOM 8280 N N . ALA A 1 1153 ? 13.447 -11.585 -75.286 1.00 51.47 1153 ALA A N 1
ATOM 8281 C CA . ALA A 1 1153 ? 14.690 -11.474 -76.044 1.00 51.47 1153 ALA A CA 1
ATOM 8282 C C . ALA A 1 1153 ? 15.548 -12.759 -76.049 1.00 51.47 1153 ALA A C 1
ATOM 8284 O O . ALA A 1 1153 ? 16.471 -12.866 -76.854 1.00 51.47 1153 ALA A O 1
ATOM 8285 N N . THR A 1 1154 ? 15.253 -13.733 -75.182 1.00 50.75 1154 THR A N 1
ATOM 8286 C CA . THR A 1 1154 ? 15.927 -15.039 -75.118 1.00 50.75 1154 THR A CA 1
ATOM 8287 C C . THR A 1 1154 ? 15.152 -16.148 -75.837 1.00 50.75 1154 THR A C 1
ATOM 8289 O O . THR A 1 1154 ? 15.636 -17.274 -75.949 1.00 50.75 1154 THR A O 1
ATOM 8292 N N . GLY A 1 1155 ? 13.960 -15.837 -76.356 1.00 53.88 1155 GLY A N 1
ATOM 8293 C CA . GLY A 1 1155 ? 13.035 -16.797 -76.954 1.00 53.88 1155 GLY A CA 1
ATOM 8294 C C . GLY A 1 1155 ? 12.173 -17.544 -75.932 1.00 53.88 1155 GLY A C 1
ATOM 8295 O O . GLY A 1 1155 ? 11.385 -18.404 -76.332 1.00 53.88 1155 GLY A O 1
ATOM 8296 N N . ALA A 1 1156 ? 12.288 -17.227 -74.638 1.00 58.00 1156 ALA A N 1
ATOM 8297 C CA . ALA A 1 1156 ? 11.426 -17.770 -73.595 1.00 58.00 1156 ALA A CA 1
ATOM 8298 C C . ALA A 1 1156 ? 10.067 -17.054 -73.609 1.00 58.00 1156 ALA A C 1
ATOM 8300 O O . ALA A 1 1156 ? 9.985 -15.851 -73.831 1.00 58.00 1156 ALA A O 1
ATOM 8301 N N . LEU A 1 1157 ? 8.974 -17.792 -73.412 1.00 65.75 1157 LEU A N 1
ATOM 8302 C CA . LEU A 1 1157 ? 7.628 -17.220 -73.454 1.00 65.75 1157 LEU A CA 1
ATOM 8303 C C . LEU A 1 1157 ? 7.303 -16.516 -72.131 1.00 65.75 1157 LEU A C 1
ATOM 8305 O O . LEU A 1 1157 ? 7.231 -17.156 -71.087 1.00 65.75 1157 LEU A O 1
ATOM 8309 N N . VAL A 1 1158 ? 7.050 -15.210 -72.194 1.00 72.00 1158 VAL A N 1
ATOM 8310 C CA . VAL A 1 1158 ? 6.510 -14.410 -71.093 1.00 72.00 1158 VAL A CA 1
ATOM 8311 C C . VAL A 1 1158 ? 4.995 -14.354 -71.243 1.00 72.00 1158 VAL A C 1
ATOM 8313 O O . VAL A 1 1158 ? 4.453 -13.802 -72.204 1.00 72.00 1158 VAL A O 1
ATOM 8316 N N . CYS A 1 1159 ? 4.314 -14.976 -70.289 1.00 77.31 1159 CYS A N 1
ATOM 8317 C CA . CYS A 1 1159 ? 2.874 -15.175 -70.293 1.00 77.31 1159 CYS A CA 1
ATOM 8318 C C . CYS A 1 1159 ? 2.191 -14.198 -69.322 1.00 77.31 1159 CYS A C 1
ATOM 8320 O O . CYS A 1 1159 ? 2.466 -14.256 -68.124 1.00 77.31 1159 CYS A O 1
ATOM 8322 N N . PRO A 1 1160 ? 1.298 -13.308 -69.787 1.00 78.56 1160 PRO A N 1
ATOM 8323 C CA . PRO A 1 1160 ? 0.499 -12.477 -68.892 1.00 78.56 1160 PRO A CA 1
ATOM 8324 C C . PRO A 1 1160 ? -0.605 -13.311 -68.223 1.00 78.56 1160 PRO A C 1
ATOM 8326 O O . PRO A 1 1160 ? -1.205 -14.178 -68.856 1.00 78.56 1160 PRO A O 1
ATOM 8329 N N . ALA A 1 1161 ? -0.897 -13.045 -66.949 1.00 80.94 1161 ALA A N 1
ATOM 8330 C CA . ALA A 1 1161 ? -1.996 -13.708 -66.248 1.00 80.94 1161 ALA A CA 1
ATOM 8331 C C . ALA A 1 1161 ? -3.368 -13.221 -66.754 1.00 80.94 1161 ALA A C 1
ATOM 8333 O O . ALA A 1 1161 ? -3.512 -12.094 -67.240 1.00 80.94 1161 ALA A O 1
ATOM 8334 N N . ILE A 1 1162 ? -4.390 -14.066 -66.624 1.00 83.44 1162 ILE A N 1
ATOM 8335 C CA . ILE A 1 1162 ? -5.780 -13.704 -66.922 1.00 83.44 1162 ILE A CA 1
ATOM 8336 C C . ILE A 1 1162 ? -6.334 -12.902 -65.742 1.00 83.44 1162 ILE A C 1
ATOM 8338 O O . ILE A 1 1162 ? -6.330 -13.372 -64.603 1.00 83.44 1162 ILE A O 1
ATOM 8342 N N . ALA A 1 1163 ? -6.780 -11.676 -66.025 1.00 76.44 1163 ALA A N 1
ATOM 8343 C CA . ALA A 1 1163 ? -7.247 -10.724 -65.014 1.00 76.44 1163 ALA A CA 1
ATOM 8344 C C . ALA A 1 1163 ? -8.668 -11.019 -64.498 1.00 76.44 1163 ALA A C 1
ATOM 8346 O O . ALA A 1 1163 ? -9.048 -10.554 -63.427 1.00 76.44 1163 ALA A O 1
ATOM 8347 N N . THR A 1 1164 ? -9.460 -11.770 -65.260 1.00 80.12 1164 THR A N 1
ATOM 8348 C CA . THR A 1 1164 ? -10.790 -12.234 -64.861 1.00 80.12 1164 THR A CA 1
ATOM 8349 C C . THR A 1 1164 ? -10.685 -13.508 -64.035 1.00 80.12 1164 THR A C 1
ATOM 8351 O O . THR A 1 1164 ? -9.797 -14.336 -64.242 1.00 80.12 1164 THR A O 1
ATOM 8354 N N . CYS A 1 1165 ? -11.611 -13.688 -63.103 1.00 84.94 1165 CYS A N 1
ATOM 8355 C CA . CYS A 1 1165 ? -11.716 -14.905 -62.319 1.00 84.94 1165 CYS A CA 1
ATOM 8356 C C . CYS A 1 1165 ? -13.159 -15.402 -62.323 1.00 84.94 1165 CYS A C 1
ATOM 8358 O O . CYS A 1 1165 ? -14.077 -14.641 -62.036 1.00 84.94 1165 CYS A O 1
ATOM 8360 N N . ASP A 1 1166 ? -13.350 -16.689 -62.606 1.00 83.06 1166 ASP A N 1
ATOM 8361 C CA . ASP A 1 1166 ? -14.672 -17.323 -62.613 1.00 83.06 1166 ASP A CA 1
ATOM 8362 C C . ASP A 1 1166 ? -14.930 -18.100 -61.322 1.00 83.06 1166 ASP A C 1
ATOM 8364 O O . ASP A 1 1166 ? -16.073 -18.251 -60.890 1.00 83.06 1166 ASP A O 1
ATOM 8368 N N . ARG A 1 1167 ? -13.867 -18.617 -60.693 1.00 83.19 1167 ARG A N 1
ATOM 8369 C CA . ARG A 1 1167 ? -13.944 -19.387 -59.455 1.00 83.19 1167 ARG A CA 1
ATOM 8370 C C . ARG A 1 1167 ? -12.712 -19.161 -58.592 1.00 83.19 1167 ARG A C 1
ATOM 8372 O O . ARG A 1 1167 ? -11.592 -19.447 -59.005 1.00 83.19 1167 ARG A O 1
ATOM 8379 N N . CYS A 1 1168 ? -12.934 -18.726 -57.362 1.00 83.50 1168 CYS A N 1
ATOM 8380 C CA . CYS A 1 1168 ? -11.873 -18.509 -56.387 1.00 83.50 1168 CYS A CA 1
ATOM 8381 C C . CYS A 1 1168 ? -11.403 -19.797 -55.707 1.00 83.50 1168 CYS A C 1
ATOM 8383 O O . CYS A 1 1168 ? -12.150 -20.774 -55.619 1.00 83.50 1168 CYS A O 1
ATOM 8385 N N . ALA A 1 1169 ? -10.170 -19.771 -55.199 1.00 80.94 1169 ALA A N 1
ATOM 8386 C CA . ALA A 1 1169 ? -9.609 -20.856 -54.406 1.00 80.94 1169 ALA A CA 1
ATOM 8387 C C . ALA A 1 1169 ? -10.379 -21.085 -53.098 1.00 80.94 1169 ALA A C 1
ATOM 8389 O O . ALA A 1 1169 ? -10.924 -20.145 -52.514 1.00 80.94 1169 ALA A O 1
ATOM 8390 N N . GLY A 1 1170 ? -10.435 -22.342 -52.645 1.00 76.12 1170 GLY A N 1
ATOM 8391 C CA . GLY A 1 1170 ? -11.280 -22.786 -51.529 1.00 76.12 1170 GLY A CA 1
ATOM 8392 C C . GLY A 1 1170 ? -11.239 -21.865 -50.299 1.00 76.12 1170 GLY A C 1
ATOM 8393 O O . GLY A 1 1170 ? -10.175 -21.604 -49.742 1.00 76.12 1170 GLY A O 1
ATOM 8394 N N . GLY A 1 1171 ? -12.415 -21.388 -49.872 1.00 74.44 1171 GLY A N 1
ATOM 8395 C CA . GLY A 1 1171 ? -12.577 -20.463 -48.741 1.00 74.44 1171 GLY A CA 1
ATOM 8396 C C . GLY A 1 1171 ? -12.576 -18.970 -49.104 1.00 74.44 1171 GLY A C 1
ATOM 8397 O O . GLY A 1 1171 ? -12.624 -18.140 -48.198 1.00 74.44 1171 GLY A O 1
ATOM 8398 N N . ARG A 1 1172 ? -12.531 -18.613 -50.395 1.00 82.88 1172 ARG A N 1
ATOM 8399 C CA . ARG A 1 1172 ? -12.623 -17.228 -50.895 1.00 82.88 1172 ARG A CA 1
ATOM 8400 C C . ARG A 1 1172 ? -13.863 -17.006 -51.762 1.00 82.88 1172 ARG A C 1
ATOM 8402 O O . ARG A 1 1172 ? -14.393 -17.944 -52.349 1.00 82.88 1172 ARG A O 1
ATOM 8409 N N . PHE A 1 1173 ? -14.289 -15.750 -51.860 1.00 84.44 1173 PHE A N 1
ATOM 8410 C CA . PHE A 1 1173 ? -15.463 -15.305 -52.604 1.00 84.44 1173 PHE A CA 1
ATOM 8411 C C . PHE A 1 1173 ? -15.063 -14.382 -53.755 1.00 84.44 1173 PHE A C 1
ATOM 8413 O O . PHE A 1 1173 ? -14.205 -13.513 -53.594 1.00 84.44 1173 PHE A O 1
ATOM 8420 N N . LEU A 1 1174 ? -15.700 -14.568 -54.907 1.00 85.06 1174 LEU A N 1
ATOM 8421 C CA . LEU A 1 1174 ? -15.472 -13.772 -56.107 1.00 85.06 1174 LEU A CA 1
ATOM 8422 C C . LEU A 1 1174 ? -16.169 -12.410 -56.017 1.00 85.06 1174 LEU A C 1
ATOM 8424 O O . LEU A 1 1174 ? -17.394 -12.336 -55.939 1.00 85.06 1174 LEU A O 1
ATOM 8428 N N . LEU A 1 1175 ? -15.398 -11.331 -56.073 1.00 81.56 1175 LEU A N 1
ATOM 8429 C CA . LEU A 1 1175 ? -15.857 -9.948 -56.075 1.00 81.56 1175 LEU A CA 1
ATOM 8430 C C . LEU A 1 1175 ? -15.701 -9.362 -57.486 1.00 81.56 1175 LEU A C 1
ATOM 8432 O O . LEU A 1 1175 ? -14.621 -9.400 -58.072 1.00 81.56 1175 LEU A O 1
ATOM 8436 N N . HIS A 1 1176 ? -16.803 -8.856 -58.047 1.00 79.88 1176 HIS A N 1
ATOM 8437 C CA . HIS A 1 1176 ? -16.874 -8.209 -59.370 1.00 79.88 1176 HIS A CA 1
ATOM 8438 C C . HIS A 1 1176 ? -16.315 -9.007 -60.572 1.00 79.88 1176 HIS A C 1
ATOM 8440 O O . HIS A 1 1176 ? -16.114 -8.433 -61.638 1.00 79.88 1176 HIS A O 1
ATOM 8446 N N . GLY A 1 1177 ? -16.122 -10.326 -60.447 1.00 70.88 1177 GLY A N 1
ATOM 8447 C CA . GLY A 1 1177 ? -15.620 -11.175 -61.540 1.00 70.88 1177 GLY A CA 1
ATOM 8448 C C . GLY A 1 1177 ? -14.109 -11.078 -61.787 1.00 70.88 1177 GLY A C 1
ATOM 8449 O O . GLY A 1 1177 ? -13.618 -11.587 -62.793 1.00 70.88 1177 GLY A O 1
ATOM 8450 N N . THR A 1 1178 ? -13.369 -10.426 -60.887 1.00 74.75 1178 THR A N 1
ATOM 8451 C CA . THR A 1 1178 ? -11.919 -10.201 -61.020 1.00 74.75 1178 THR A CA 1
ATOM 8452 C C . THR A 1 1178 ? -11.149 -10.579 -59.761 1.00 74.75 1178 THR A C 1
ATOM 8454 O O . THR A 1 1178 ? -10.083 -11.180 -59.865 1.00 74.75 1178 THR A O 1
ATOM 8457 N N . ASP A 1 1179 ? -11.694 -10.301 -58.572 1.00 81.69 1179 ASP A N 1
ATOM 8458 C CA . ASP A 1 1179 ? -10.940 -10.394 -57.320 1.00 81.69 1179 ASP A CA 1
ATOM 8459 C C . ASP A 1 1179 ? -11.460 -11.493 -56.393 1.00 81.69 1179 ASP A C 1
ATOM 8461 O O . ASP A 1 1179 ? -12.657 -11.613 -56.146 1.00 81.69 1179 ASP A O 1
ATOM 8465 N N . CYS A 1 1180 ? -10.549 -12.274 -55.816 1.00 85.75 1180 CYS A N 1
ATOM 8466 C CA . CYS A 1 1180 ? -10.880 -13.325 -54.856 1.00 85.75 1180 CYS A CA 1
ATOM 8467 C C . CYS A 1 1180 ? -10.575 -12.889 -53.424 1.00 85.75 1180 CYS A C 1
ATOM 8469 O O . CYS A 1 1180 ? -9.418 -12.868 -52.997 1.00 85.75 1180 CYS A O 1
ATOM 8471 N N . VAL A 1 1181 ? -11.620 -12.591 -52.653 1.00 83.62 1181 VAL A N 1
ATOM 8472 C CA . VAL A 1 1181 ? -11.515 -12.042 -51.293 1.00 83.62 1181 VAL A CA 1
ATOM 8473 C C . VAL A 1 1181 ? -11.873 -13.081 -50.228 1.00 83.62 1181 VAL A C 1
ATOM 8475 O O . VAL A 1 1181 ? -12.736 -13.927 -50.431 1.00 83.62 1181 VAL A O 1
ATOM 8478 N N . ALA A 1 1182 ? -11.212 -13.042 -49.067 1.00 82.38 1182 ALA A N 1
ATOM 8479 C CA . ALA A 1 1182 ? -11.499 -13.972 -47.962 1.00 82.38 1182 ALA A CA 1
ATOM 8480 C C . ALA A 1 1182 ? -12.831 -13.669 -47.245 1.00 82.38 1182 ALA A C 1
ATOM 8482 O O . ALA A 1 1182 ? -13.441 -14.559 -46.660 1.00 82.38 1182 ALA A O 1
ATOM 8483 N N . ALA A 1 1183 ? -13.294 -12.420 -47.313 1.00 84.81 1183 ALA A N 1
ATOM 8484 C CA . ALA A 1 1183 ? -14.596 -11.976 -46.830 1.00 84.81 1183 ALA A CA 1
ATOM 8485 C C . ALA A 1 1183 ? -15.126 -10.884 -47.767 1.00 84.81 1183 ALA A C 1
ATOM 8487 O O . ALA A 1 1183 ? -14.345 -10.071 -48.264 1.00 84.81 1183 ALA A O 1
ATOM 8488 N N . CYS A 1 1184 ? -16.436 -10.869 -48.016 1.00 85.25 1184 CYS A N 1
ATOM 8489 C CA . CYS A 1 1184 ? -17.042 -9.853 -48.871 1.00 85.25 1184 CYS A CA 1
ATOM 8490 C C . CYS A 1 1184 ? -17.014 -8.471 -48.191 1.00 85.25 1184 CYS A C 1
ATOM 8492 O O . CYS A 1 1184 ? -17.288 -8.386 -46.992 1.00 85.25 1184 CYS A O 1
ATOM 8494 N N . PRO A 1 1185 ? -16.671 -7.399 -48.928 1.00 84.44 1185 PRO A N 1
ATOM 8495 C CA . PRO A 1 1185 ? -16.610 -6.041 -48.390 1.00 84.44 1185 PRO A CA 1
ATOM 8496 C C . PRO A 1 1185 ? -18.003 -5.497 -48.034 1.00 84.44 1185 PRO A C 1
ATOM 8498 O O . PRO A 1 1185 ? -19.020 -6.037 -48.473 1.00 84.44 1185 PRO A O 1
ATOM 8501 N N . GLU A 1 1186 ? -18.057 -4.400 -47.264 1.00 79.69 1186 GLU A N 1
ATOM 8502 C CA . GLU A 1 1186 ? -19.325 -3.746 -46.904 1.00 79.69 1186 GLU A CA 1
ATOM 8503 C C . GLU A 1 1186 ? -20.191 -3.458 -48.143 1.00 79.69 1186 GLU A C 1
ATOM 8505 O O . GLU A 1 1186 ? -19.705 -3.069 -49.206 1.00 79.69 1186 GLU A O 1
ATOM 8510 N N . GLY A 1 1187 ? -21.499 -3.677 -48.007 1.00 80.12 1187 GLY A N 1
ATOM 8511 C CA . GLY A 1 1187 ? -22.450 -3.622 -49.113 1.00 80.12 1187 GLY A CA 1
ATOM 8512 C C . GLY A 1 1187 ? -22.520 -4.893 -49.961 1.00 80.12 1187 GLY A C 1
ATOM 8513 O O . GLY A 1 1187 ? -23.298 -4.906 -50.908 1.00 80.12 1187 GLY A O 1
ATOM 8514 N N . HIS A 1 1188 ? -21.766 -5.950 -49.640 1.00 86.69 1188 HIS A N 1
ATOM 8515 C CA . HIS A 1 1188 ? -21.865 -7.264 -50.279 1.00 86.69 1188 HIS A CA 1
ATOM 8516 C C . HIS A 1 1188 ? -21.935 -8.383 -49.233 1.00 86.69 1188 HIS A C 1
ATOM 8518 O O . HIS A 1 1188 ? -21.365 -8.272 -48.149 1.00 86.69 1188 HIS A O 1
ATOM 8524 N N . PHE A 1 1189 ? -22.605 -9.486 -49.560 1.00 85.50 1189 PHE A N 1
ATOM 8525 C CA . PHE A 1 1189 ? -22.654 -10.682 -48.721 1.00 85.50 1189 PHE A CA 1
ATOM 8526 C C . PHE A 1 1189 ? -22.077 -11.893 -49.459 1.00 85.50 1189 PHE A C 1
ATOM 8528 O O . PHE A 1 1189 ? -22.186 -11.980 -50.687 1.00 85.50 1189 PHE A O 1
ATOM 8535 N N . PRO A 1 1190 ? -21.463 -12.834 -48.725 1.00 85.00 1190 PRO A N 1
ATOM 8536 C CA . PRO A 1 1190 ? -20.976 -14.071 -49.308 1.00 85.00 1190 PRO A CA 1
ATOM 8537 C C . PRO A 1 1190 ? -22.148 -14.992 -49.640 1.00 85.00 1190 PRO A C 1
ATOM 8539 O O . PRO A 1 1190 ? -22.915 -15.370 -48.755 1.00 85.00 1190 PRO A O 1
ATOM 8542 N N . ASP A 1 1191 ? -22.262 -15.400 -50.900 1.00 81.62 1191 ASP A N 1
ATOM 8543 C CA . ASP A 1 1191 ? -23.116 -16.517 -51.285 1.00 81.62 1191 ASP A CA 1
ATOM 8544 C C . ASP A 1 1191 ? -22.273 -17.801 -51.327 1.00 81.62 1191 ASP A C 1
ATOM 8546 O O . ASP A 1 1191 ? -21.483 -17.992 -52.257 1.00 81.62 1191 ASP A O 1
ATOM 8550 N N . PRO A 1 1192 ? -22.407 -18.704 -50.340 1.00 74.25 1192 PRO A N 1
ATOM 8551 C CA . PRO A 1 1192 ? -21.641 -19.943 -50.310 1.00 74.25 1192 PRO A CA 1
ATOM 8552 C C . PRO A 1 1192 ? -22.025 -20.915 -51.435 1.00 74.25 1192 PRO A C 1
ATOM 8554 O O . PRO A 1 1192 ? -21.211 -21.770 -51.776 1.00 74.25 1192 PRO A O 1
ATOM 8557 N N . ALA A 1 1193 ? -23.215 -20.795 -52.039 1.00 75.75 1193 ALA A N 1
ATOM 8558 C CA . ALA A 1 1193 ? -23.632 -21.668 -53.138 1.00 75.75 1193 ALA A CA 1
ATOM 8559 C C . ALA A 1 1193 ? -22.942 -21.302 -54.460 1.00 75.75 1193 ALA A C 1
ATOM 8561 O O . ALA A 1 1193 ? -22.605 -22.190 -55.242 1.00 75.75 1193 ALA A O 1
ATOM 8562 N N . THR A 1 1194 ? -22.705 -20.009 -54.697 1.00 75.06 1194 THR A N 1
ATOM 8563 C CA . THR A 1 1194 ? -22.013 -19.514 -55.900 1.00 75.06 1194 THR A CA 1
ATOM 8564 C C . THR A 1 1194 ? -20.555 -19.121 -55.649 1.00 75.06 1194 THR A C 1
ATOM 8566 O O . THR A 1 1194 ? -19.831 -18.844 -56.600 1.00 75.06 1194 THR A O 1
ATOM 8569 N N . SER A 1 1195 ? -20.098 -19.137 -54.389 1.00 78.69 1195 SER A N 1
ATOM 8570 C CA . SER A 1 1195 ? -18.772 -18.657 -53.961 1.00 78.69 1195 SER A CA 1
ATOM 8571 C C . SER A 1 1195 ? -18.453 -17.251 -54.488 1.00 78.69 1195 SER A C 1
ATOM 8573 O O . SER A 1 1195 ? -17.320 -16.954 -54.864 1.00 78.69 1195 SER A O 1
ATOM 8575 N N . ALA A 1 1196 ? -19.460 -16.374 -54.511 1.00 83.75 1196 ALA A N 1
ATOM 8576 C CA . ALA A 1 1196 ? -19.364 -15.006 -55.006 1.00 83.75 1196 ALA A CA 1
ATOM 8577 C C . ALA A 1 1196 ? -19.905 -13.997 -53.986 1.00 83.75 1196 ALA A C 1
ATOM 8579 O O . ALA A 1 1196 ? -20.757 -14.316 -53.153 1.00 83.75 1196 ALA A O 1
ATOM 8580 N N . CYS A 1 1197 ? -19.401 -12.770 -54.060 1.00 88.19 1197 CYS A N 1
ATOM 8581 C CA . CYS A 1 1197 ? -19.894 -11.631 -53.306 1.00 88.19 1197 CYS A CA 1
ATOM 8582 C C . CYS A 1 1197 ? -21.013 -10.957 -54.091 1.00 88.19 1197 CYS A C 1
ATOM 8584 O O . CYS A 1 1197 ? -20.770 -10.314 -55.113 1.00 88.19 1197 CYS A O 1
ATOM 8586 N N . HIS A 1 1198 ? -22.238 -11.074 -53.593 1.00 86.50 1198 HIS A N 1
ATOM 8587 C CA . HIS A 1 1198 ? -23.389 -10.400 -54.186 1.00 86.50 1198 HIS A CA 1
ATOM 8588 C C . HIS A 1 1198 ? -23.677 -9.113 -53.439 1.00 86.50 1198 HIS A C 1
ATOM 8590 O O . HIS A 1 1198 ? -23.552 -9.059 -52.217 1.00 86.50 1198 HIS A O 1
ATOM 8596 N N . ALA A 1 1199 ? -24.061 -8.074 -54.177 1.00 84.88 1199 ALA A N 1
ATOM 8597 C CA . ALA A 1 1199 ? -24.440 -6.809 -53.572 1.00 84.88 1199 ALA A CA 1
ATOM 8598 C C . ALA A 1 1199 ? -25.638 -7.011 -52.635 1.00 84.88 1199 ALA A C 1
ATOM 8600 O O . ALA A 1 1199 ? -26.590 -7.733 -52.945 1.00 84.88 1199 ALA A O 1
ATOM 8601 N N . CYS A 1 1200 ? -25.585 -6.354 -51.485 1.00 83.62 1200 CYS A N 1
ATOM 8602 C CA . CYS A 1 1200 ? -26.718 -6.234 -50.594 1.00 83.62 1200 CYS A CA 1
ATOM 8603 C C . CYS A 1 1200 ? -27.869 -5.516 -51.291 1.00 83.62 1200 CYS A C 1
ATOM 8605 O O . CYS A 1 1200 ? -27.672 -4.702 -52.198 1.00 83.62 1200 CYS A O 1
ATOM 8607 N N . HIS A 1 1201 ? -29.090 -5.794 -50.833 1.00 83.75 1201 HIS A N 1
ATOM 8608 C CA . HIS A 1 1201 ? -30.239 -4.994 -51.229 1.00 83.75 1201 HIS A CA 1
ATOM 8609 C C . HIS A 1 1201 ? -29.947 -3.515 -50.938 1.00 83.75 1201 HIS A C 1
ATOM 8611 O O . HIS A 1 1201 ? -29.374 -3.199 -49.896 1.00 83.75 1201 HIS A O 1
ATOM 8617 N N . ALA A 1 1202 ? -30.363 -2.609 -51.828 1.00 77.44 1202 ALA A N 1
ATOM 8618 C CA . ALA A 1 1202 ? -30.021 -1.182 -51.756 1.00 77.44 1202 ALA A CA 1
ATOM 8619 C C . ALA A 1 1202 ? -30.382 -0.504 -50.412 1.00 77.44 1202 ALA A C 1
ATOM 8621 O O . ALA A 1 1202 ? -29.838 0.546 -50.081 1.00 77.44 1202 ALA A O 1
ATOM 8622 N N . ASP A 1 1203 ? -31.267 -1.128 -49.632 1.00 71.62 1203 ASP A N 1
ATOM 8623 C CA . ASP A 1 1203 ? -31.754 -0.647 -48.339 1.00 71.62 1203 ASP A CA 1
ATOM 8624 C C . ASP A 1 1203 ? -30.905 -1.081 -47.124 1.00 71.62 1203 ASP A C 1
ATOM 8626 O O . ASP A 1 1203 ? -31.231 -0.706 -45.996 1.00 71.62 1203 ASP A O 1
ATOM 8630 N N . CYS A 1 1204 ? -29.824 -1.856 -47.293 1.00 73.25 1204 CYS A N 1
ATOM 8631 C CA . CYS A 1 1204 ? -28.941 -2.225 -46.182 1.00 73.25 1204 CYS A CA 1
ATOM 8632 C C . CYS A 1 1204 ? -27.445 -2.178 -46.528 1.00 73.25 1204 CYS A C 1
ATOM 8634 O O . CYS A 1 1204 ? -27.005 -2.623 -47.583 1.00 73.25 1204 CYS A O 1
ATOM 8636 N N . ARG A 1 1205 ? -26.648 -1.633 -45.594 1.00 70.25 1205 ARG A N 1
ATOM 8637 C CA . ARG A 1 1205 ? -25.177 -1.550 -45.701 1.00 70.25 1205 ARG A CA 1
ATOM 8638 C C . ARG A 1 1205 ? -24.473 -2.881 -45.436 1.00 70.25 1205 ARG A C 1
ATOM 8640 O O . ARG A 1 1205 ? -23.391 -3.107 -45.960 1.00 70.25 1205 ARG A O 1
ATOM 8647 N N . THR A 1 1206 ? -25.077 -3.751 -44.632 1.00 74.12 1206 THR A N 1
ATOM 8648 C CA . THR A 1 1206 ? -24.606 -5.114 -44.368 1.00 74.12 1206 THR A CA 1
ATOM 8649 C C . THR A 1 1206 ? -25.784 -6.070 -44.479 1.00 74.12 1206 THR A C 1
ATOM 8651 O O . THR A 1 1206 ? -26.911 -5.738 -44.105 1.00 74.12 1206 THR A O 1
ATOM 8654 N N . CYS A 1 1207 ? -25.542 -7.250 -45.032 1.00 80.06 1207 CYS A N 1
ATOM 8655 C CA . CYS A 1 1207 ? -26.568 -8.254 -45.255 1.00 80.06 1207 CYS A CA 1
ATOM 8656 C C . CYS A 1 1207 ? -25.946 -9.653 -45.259 1.00 80.06 1207 CYS A C 1
ATOM 8658 O O . CYS A 1 1207 ? -24.731 -9.814 -45.353 1.00 80.06 1207 CYS A O 1
ATOM 8660 N N . THR A 1 1208 ? -26.789 -10.667 -45.138 1.00 82.56 1208 THR A N 1
ATOM 8661 C CA . THR A 1 1208 ? -26.452 -12.092 -45.220 1.00 82.56 1208 THR A CA 1
ATOM 8662 C C . THR A 1 1208 ? -27.154 -12.777 -46.399 1.00 82.56 1208 THR A C 1
ATOM 8664 O O . THR A 1 1208 ? -27.038 -13.988 -46.559 1.00 82.56 1208 THR A O 1
ATOM 8667 N N . GLY A 1 1209 ? -27.885 -12.022 -47.229 1.00 80.94 1209 GLY A N 1
ATOM 8668 C CA . GLY A 1 1209 ? -28.639 -12.531 -48.375 1.00 80.94 1209 GLY A CA 1
ATOM 8669 C C . GLY A 1 1209 ? -29.075 -11.422 -49.351 1.00 80.94 1209 GLY A C 1
ATOM 8670 O O . GLY A 1 1209 ? -29.059 -10.248 -48.980 1.00 80.94 1209 GLY A O 1
ATOM 8671 N N . PRO A 1 1210 ? -29.516 -11.775 -50.577 1.00 76.38 1210 PRO A N 1
ATOM 8672 C CA . PRO A 1 1210 ? -29.736 -10.821 -51.678 1.00 76.38 1210 PRO A CA 1
ATOM 8673 C C . PRO A 1 1210 ? -31.074 -10.074 -51.611 1.00 76.38 1210 PRO A C 1
ATOM 8675 O O . PRO A 1 1210 ? -31.249 -9.029 -52.233 1.00 76.38 1210 PRO A O 1
ATOM 8678 N N . GLY A 1 1211 ? -32.048 -10.620 -50.880 1.00 77.62 1211 GLY A N 1
ATOM 8679 C CA . GLY A 1 1211 ? -33.342 -9.979 -50.666 1.00 77.62 1211 GLY A CA 1
ATOM 8680 C C . GLY A 1 1211 ? -33.343 -9.086 -49.421 1.00 77.62 1211 GLY A C 1
ATOM 8681 O O . GLY A 1 1211 ? -32.507 -9.265 -48.538 1.00 77.62 1211 GLY A O 1
ATOM 8682 N N . PRO A 1 1212 ? -34.338 -8.199 -49.261 1.00 65.19 1212 PRO A N 1
ATOM 8683 C CA . PRO A 1 1212 ? -34.484 -7.370 -48.059 1.00 65.19 1212 PRO A CA 1
ATOM 8684 C C . PRO A 1 1212 ? -34.634 -8.186 -46.756 1.00 65.19 1212 PRO A C 1
ATOM 8686 O O . PRO A 1 1212 ? -34.376 -7.669 -45.675 1.00 65.19 1212 PRO A O 1
ATOM 8689 N N . ALA A 1 1213 ? -34.993 -9.474 -46.844 1.00 68.69 1213 ALA A N 1
ATOM 8690 C CA . ALA A 1 1213 ? -35.020 -10.414 -45.716 1.00 68.69 1213 ALA A CA 1
ATOM 8691 C C . ALA A 1 1213 ? -33.626 -10.887 -45.248 1.00 68.69 1213 ALA A C 1
ATOM 8693 O O . ALA A 1 1213 ? -33.503 -11.421 -44.150 1.00 68.69 1213 ALA A O 1
ATOM 8694 N N . GLY A 1 1214 ? -32.593 -10.718 -46.082 1.00 65.00 1214 GLY A N 1
ATOM 8695 C CA . GLY A 1 1214 ? -31.192 -10.982 -45.749 1.00 65.00 1214 GLY A CA 1
ATOM 8696 C C . GLY A 1 1214 ? -30.500 -9.790 -45.089 1.00 65.00 1214 GLY A C 1
ATOM 8697 O O . GLY A 1 1214 ? -29.381 -9.919 -44.611 1.00 65.00 1214 GLY A O 1
ATOM 8698 N N . CYS A 1 1215 ? -31.138 -8.623 -45.027 1.00 72.31 1215 CYS A N 1
ATOM 8699 C CA . CYS A 1 1215 ? -30.681 -7.564 -44.141 1.00 72.31 1215 CYS A CA 1
ATOM 8700 C C . CYS A 1 1215 ? -30.967 -8.016 -42.694 1.00 72.31 1215 CYS A C 1
ATOM 8702 O O . CYS A 1 1215 ? -32.069 -8.509 -42.435 1.00 72.31 1215 CYS A O 1
ATOM 8704 N N . PRO A 1 1216 ? -30.031 -7.879 -41.739 1.00 65.31 1216 PRO A N 1
ATOM 8705 C CA . PRO A 1 1216 ? -30.315 -8.193 -40.346 1.00 65.31 1216 PRO A CA 1
ATOM 8706 C C . PRO A 1 1216 ? -31.479 -7.314 -39.873 1.00 65.31 1216 PRO A C 1
ATOM 8708 O O . PRO A 1 1216 ? -31.335 -6.104 -39.695 1.00 65.31 1216 PRO A O 1
ATOM 8711 N N . ALA A 1 1217 ? -32.663 -7.910 -39.726 1.00 52.78 1217 ALA A N 1
ATOM 8712 C CA . ALA A 1 1217 ? -33.817 -7.206 -39.197 1.00 52.78 1217 ALA A CA 1
ATOM 8713 C C . ALA A 1 1217 ? -33.535 -6.844 -37.726 1.00 52.78 1217 ALA A C 1
ATOM 8715 O O . ALA A 1 1217 ? -33.102 -7.712 -36.962 1.00 52.78 1217 ALA A O 1
ATOM 8716 N N . PRO A 1 1218 ? -33.773 -5.593 -37.295 1.00 54.91 1218 PRO A N 1
ATOM 8717 C CA . PRO A 1 1218 ? -33.560 -5.204 -35.910 1.00 54.91 1218 PRO A CA 1
ATOM 8718 C C . PRO A 1 1218 ? -34.633 -5.861 -35.031 1.00 54.91 1218 PRO A C 1
ATOM 8720 O O . PRO A 1 1218 ? -35.809 -5.494 -35.084 1.00 54.91 1218 PRO A O 1
ATOM 8723 N N . SER A 1 1219 ? -34.255 -6.842 -34.210 1.00 32.19 1219 SER A N 1
ATOM 8724 C CA . SER A 1 1219 ? -35.156 -7.404 -33.204 1.00 32.19 1219 SER A CA 1
ATOM 8725 C C . SER A 1 1219 ? -35.242 -6.483 -31.979 1.00 32.19 1219 SER A C 1
ATOM 8727 O O . SER A 1 1219 ? -34.328 -6.449 -31.162 1.00 32.19 1219 SER A O 1
ATOM 8729 N N . THR A 1 1220 ? -36.379 -5.782 -31.876 1.00 35.03 1220 THR A N 1
ATOM 8730 C CA . THR A 1 1220 ? -37.219 -5.595 -30.666 1.00 35.03 1220 THR A CA 1
ATOM 8731 C C . THR A 1 1220 ? -36.532 -5.094 -29.382 1.00 35.03 1220 THR A C 1
ATOM 8733 O O . THR A 1 1220 ? -35.784 -5.820 -28.743 1.00 35.03 1220 THR A O 1
ATOM 8736 N N . GLY A 1 1221 ? -36.869 -3.909 -28.864 1.00 29.08 1221 GLY A N 1
ATOM 8737 C CA . GLY A 1 1221 ? -38.041 -3.768 -27.981 1.00 29.08 1221 GLY A CA 1
ATOM 8738 C C . GLY A 1 1221 ? -39.235 -3.002 -28.577 1.00 29.08 1221 GLY A C 1
ATOM 8739 O O . GLY A 1 1221 ? -39.054 -2.187 -29.479 1.00 29.08 1221 GLY A O 1
ATOM 8740 N N . PRO A 1 1222 ? -40.469 -3.295 -28.126 1.00 42.12 1222 PRO A N 1
ATOM 8741 C CA . PRO A 1 1222 ? -41.686 -3.066 -28.897 1.00 42.12 1222 PRO A CA 1
ATOM 8742 C C . PRO A 1 1222 ? -42.291 -1.677 -28.681 1.00 42.12 1222 PRO A C 1
ATOM 8744 O O . PRO A 1 1222 ? -42.230 -1.117 -27.589 1.00 42.12 1222 PRO A O 1
ATOM 8747 N N . GLY A 1 1223 ? -42.974 -1.175 -29.712 1.00 31.64 1223 GLY A N 1
ATOM 8748 C CA . GLY A 1 1223 ? -43.737 0.064 -29.592 1.00 31.64 1223 GLY A CA 1
ATOM 8749 C C . GLY A 1 1223 ? -44.540 0.522 -30.808 1.00 31.64 1223 GLY A C 1
ATOM 8750 O O . GLY A 1 1223 ? -44.591 1.715 -31.043 1.00 31.64 1223 GLY A O 1
ATOM 8751 N N . ASN A 1 1224 ? -45.161 -0.409 -31.538 1.00 34.47 1224 ASN A N 1
ATOM 8752 C CA . ASN A 1 1224 ? -46.418 -0.259 -32.290 1.00 34.47 1224 ASN A CA 1
ATOM 8753 C C . ASN A 1 1224 ? -46.652 0.879 -33.328 1.00 34.47 1224 ASN A C 1
ATOM 8755 O O . ASN A 1 1224 ? -46.752 2.061 -33.021 1.00 34.47 1224 ASN A O 1
ATOM 8759 N N . THR A 1 1225 ? -47.039 0.390 -34.520 1.00 33.97 1225 THR A N 1
ATOM 8760 C CA . THR A 1 1225 ? -48.167 0.816 -35.386 1.00 33.97 1225 THR A CA 1
ATOM 8761 C C . THR A 1 1225 ? -48.010 1.972 -36.393 1.00 33.97 1225 THR A C 1
ATOM 8763 O O . THR A 1 1225 ? -48.145 3.131 -36.031 1.00 33.97 1225 THR A O 1
ATOM 8766 N N . LEU A 1 1226 ? -47.893 1.555 -37.677 1.00 32.19 1226 LEU A N 1
ATOM 8767 C CA . LEU A 1 1226 ? -48.710 1.914 -38.872 1.00 32.19 1226 LEU A CA 1
ATOM 8768 C C . LEU A 1 1226 ? -48.774 3.408 -39.283 1.00 32.19 1226 LEU A C 1
ATOM 8770 O O . LEU A 1 1226 ? -49.145 4.249 -38.486 1.00 32.19 1226 LEU A O 1
ATOM 8774 N N . ALA A 1 1227 ? -48.587 3.844 -40.534 1.00 33.38 1227 ALA A N 1
ATOM 8775 C CA . ALA A 1 1227 ? -48.471 3.200 -41.841 1.00 33.38 1227 ALA A CA 1
ATOM 8776 C C . ALA A 1 1227 ? -48.123 4.269 -42.915 1.00 33.38 1227 ALA A C 1
ATOM 8778 O O . ALA A 1 1227 ? -48.401 5.444 -42.696 1.00 33.38 1227 ALA A O 1
ATOM 8779 N N . LEU A 1 1228 ? -47.656 3.811 -44.093 1.00 32.59 1228 LEU A N 1
ATOM 8780 C CA . LEU A 1 1228 ? -47.778 4.429 -45.439 1.00 32.59 1228 LEU A CA 1
ATOM 8781 C C . LEU A 1 1228 ? -47.074 5.792 -45.636 1.00 32.59 1228 LEU A C 1
ATOM 8783 O O . LEU A 1 1228 ? -47.435 6.799 -45.051 1.00 32.59 1228 LEU A O 1
ATOM 8787 N N . GLY A 1 1229 ? -46.044 5.937 -46.468 1.00 33.50 1229 GLY A N 1
ATOM 8788 C CA . GLY A 1 1229 ? -45.943 5.501 -47.859 1.00 33.50 1229 GLY A CA 1
ATOM 8789 C C . GLY A 1 1229 ? -45.731 6.755 -48.718 1.00 33.50 1229 GLY A C 1
ATOM 8790 O O . GLY A 1 1229 ? -46.579 7.634 -48.715 1.00 33.50 1229 GLY A O 1
ATOM 8791 N N . LEU A 1 1230 ? -44.570 6.875 -49.370 1.00 45.66 1230 LEU A N 1
ATOM 8792 C CA . LEU A 1 1230 ? -44.313 7.645 -50.606 1.00 45.66 1230 LEU A CA 1
ATOM 8793 C C . LEU A 1 1230 ? -45.190 8.897 -50.903 1.00 45.66 1230 LEU A C 1
ATOM 8795 O O . LEU A 1 1230 ? -45.668 9.080 -52.018 1.00 45.66 1230 LEU A O 1
ATOM 8799 N N . GLY A 1 1231 ? -45.340 9.798 -49.922 1.00 42.53 1231 GLY A N 1
ATOM 8800 C CA . GLY A 1 1231 ? -46.044 11.086 -50.060 1.00 42.53 1231 GLY A CA 1
ATOM 8801 C C . GLY A 1 1231 ? -45.478 12.243 -49.217 1.00 42.53 1231 GLY A C 1
ATOM 8802 O O . GLY A 1 1231 ? -45.970 13.364 -49.304 1.00 42.53 1231 GLY A O 1
ATOM 8803 N N . LEU A 1 1232 ? -44.424 12.023 -48.420 1.00 48.12 1232 LEU A N 1
ATOM 8804 C CA . LEU A 1 1232 ? -43.946 13.002 -47.425 1.00 48.12 1232 LEU A CA 1
ATOM 8805 C C . LEU A 1 1232 ? -42.669 13.768 -47.802 1.00 48.12 1232 LEU A C 1
ATOM 8807 O O . LEU A 1 1232 ? -42.324 14.722 -47.112 1.00 48.12 1232 LEU A O 1
ATOM 8811 N N . GLY A 1 1233 ? -42.010 13.443 -48.918 1.00 46.09 1233 GLY A N 1
ATOM 8812 C CA . GLY A 1 1233 ? -40.826 14.190 -49.376 1.00 46.09 1233 GLY A CA 1
ATOM 8813 C C . GLY A 1 1233 ? -41.145 15.597 -49.904 1.00 46.09 1233 GLY A C 1
ATOM 8814 O O . GLY A 1 1233 ? -40.383 16.531 -49.681 1.00 46.09 1233 GLY A O 1
ATOM 8815 N N . LEU A 1 1234 ? -42.312 15.777 -50.535 1.00 48.38 1234 LEU A N 1
ATOM 8816 C CA . LEU A 1 1234 ? -42.775 17.073 -51.060 1.00 48.38 1234 LEU A CA 1
ATOM 8817 C C . LEU A 1 1234 ? -43.693 17.836 -50.082 1.00 48.38 1234 LEU A C 1
ATOM 8819 O O . LEU A 1 1234 ? -43.870 19.044 -50.221 1.00 48.38 1234 LEU A O 1
ATOM 8823 N N . GLY A 1 1235 ? -44.223 17.165 -49.052 1.00 49.81 1235 GLY A N 1
ATOM 8824 C CA . GLY A 1 1235 ? -45.023 17.782 -47.987 1.00 49.81 1235 GLY A CA 1
ATOM 8825 C C . GLY A 1 1235 ? -44.191 18.376 -46.845 1.00 49.81 1235 GLY A C 1
ATOM 8826 O O . GLY A 1 1235 ? -44.515 19.459 -46.364 1.00 49.81 1235 GLY A O 1
ATOM 8827 N N . LEU A 1 1236 ? -43.087 17.730 -46.434 1.00 50.41 1236 LEU A N 1
ATOM 8828 C CA . LEU A 1 1236 ? -42.253 18.230 -45.329 1.00 50.41 1236 LEU A CA 1
ATOM 8829 C C . LEU A 1 1236 ? -41.492 19.511 -45.702 1.00 50.41 1236 LEU A C 1
ATOM 8831 O O . LEU A 1 1236 ? -41.307 20.376 -44.852 1.00 50.41 1236 LEU A O 1
ATOM 8835 N N . GLY A 1 1237 ? -41.115 19.668 -46.976 1.00 50.94 1237 GLY A N 1
ATOM 8836 C CA . GLY A 1 1237 ? -40.516 20.905 -47.485 1.00 50.94 1237 GLY A CA 1
ATOM 8837 C C . GLY A 1 1237 ? -41.484 22.093 -47.433 1.00 50.94 1237 GLY A C 1
ATOM 8838 O O . GLY A 1 1237 ? -41.105 23.179 -46.998 1.00 50.94 1237 GLY A O 1
ATOM 8839 N N . LEU A 1 1238 ? -42.760 21.879 -47.783 1.00 55.12 1238 LEU A N 1
ATOM 8840 C CA . LEU A 1 1238 ? -43.806 22.905 -47.689 1.00 55.12 1238 LEU A CA 1
ATOM 8841 C C . LEU A 1 1238 ? -44.247 23.167 -46.238 1.00 55.12 1238 LEU A C 1
ATOM 8843 O O . LEU A 1 1238 ? -44.542 24.308 -45.890 1.00 55.12 1238 LEU A O 1
ATOM 8847 N N . LEU A 1 1239 ? -44.239 22.151 -45.368 1.00 55.19 1239 LEU A N 1
ATOM 8848 C CA . LEU A 1 1239 ? -44.558 22.305 -43.945 1.00 55.19 1239 LEU A CA 1
ATOM 8849 C C . LEU A 1 1239 ? -43.435 23.024 -43.181 1.00 55.19 1239 LEU A C 1
ATOM 8851 O O . LEU A 1 1239 ? -43.731 23.868 -42.345 1.00 55.19 1239 LEU A O 1
ATOM 8855 N N . LEU A 1 1240 ? -42.160 22.767 -43.491 1.00 60.25 1240 LEU A N 1
ATOM 8856 C CA . LEU A 1 1240 ? -41.028 23.496 -42.902 1.00 60.25 1240 LEU A CA 1
ATOM 8857 C C . LEU A 1 1240 ? -40.983 24.959 -43.376 1.00 60.25 1240 LEU A C 1
ATOM 8859 O O . LEU A 1 1240 ? -40.671 25.842 -42.577 1.00 60.25 1240 LEU A O 1
ATOM 8863 N N . LEU A 1 1241 ? -41.400 25.244 -44.617 1.00 61.00 1241 LEU A N 1
ATOM 8864 C CA . LEU A 1 1241 ? -41.618 26.613 -45.106 1.00 61.00 1241 LEU A CA 1
ATOM 8865 C C . LEU A 1 1241 ? -42.810 27.307 -44.415 1.00 61.00 1241 LEU A C 1
ATOM 8867 O O . LEU A 1 1241 ? -42.703 28.475 -44.043 1.00 61.00 1241 LEU A O 1
ATOM 8871 N N . MET A 1 1242 ? -43.915 26.596 -44.156 1.00 61.28 1242 MET A N 1
ATOM 8872 C CA . MET A 1 1242 ? -45.085 27.136 -43.440 1.00 61.28 1242 MET A CA 1
ATOM 8873 C C . MET A 1 1242 ? -44.851 27.295 -41.926 1.00 61.28 1242 MET A C 1
ATOM 8875 O O . MET A 1 1242 ? -45.328 28.261 -41.335 1.00 61.28 1242 MET A O 1
ATOM 8879 N N . ILE A 1 1243 ? -44.076 26.408 -41.291 1.00 63.72 1243 ILE A N 1
ATOM 8880 C CA . ILE A 1 1243 ? -43.669 26.509 -39.877 1.00 63.72 1243 ILE A CA 1
ATOM 8881 C C . ILE A 1 1243 ? -42.614 27.609 -39.705 1.00 63.72 1243 ILE A C 1
ATOM 8883 O O . ILE A 1 1243 ? -42.674 28.351 -38.728 1.00 63.72 1243 ILE A O 1
ATOM 8887 N N . GLY A 1 1244 ? -41.720 27.802 -40.682 1.00 61.09 1244 GLY A N 1
ATOM 8888 C CA . GLY A 1 1244 ? -40.829 28.964 -40.741 1.00 61.09 1244 GLY A CA 1
ATOM 8889 C C . GLY A 1 1244 ? -41.592 30.293 -40.843 1.00 61.09 1244 GLY A C 1
ATOM 8890 O O . GLY A 1 1244 ? -41.255 31.249 -40.140 1.00 61.09 1244 GLY A O 1
ATOM 8891 N N . ALA A 1 1245 ? -42.672 30.339 -41.633 1.00 57.91 1245 ALA A N 1
ATOM 8892 C CA . ALA A 1 1245 ? -43.561 31.501 -41.755 1.00 57.91 1245 ALA A CA 1
ATOM 8893 C C . ALA A 1 1245 ? -44.459 31.721 -40.513 1.00 57.91 1245 ALA A C 1
ATOM 8895 O O . ALA A 1 1245 ? -44.719 32.859 -40.120 1.00 57.91 1245 ALA A O 1
ATOM 8896 N N . ALA A 1 1246 ? -44.890 30.653 -39.833 1.00 55.47 1246 ALA A N 1
ATOM 8897 C CA . ALA A 1 1246 ? -45.673 30.738 -38.597 1.00 55.47 1246 ALA A CA 1
ATOM 8898 C C . ALA A 1 1246 ? -44.811 31.093 -37.370 1.00 55.47 1246 ALA A C 1
ATOM 8900 O O . ALA A 1 1246 ? -45.253 31.856 -36.514 1.00 55.47 1246 ALA A O 1
ATOM 8901 N N . ALA A 1 1247 ? -43.563 30.617 -37.296 1.00 54.56 1247 ALA A N 1
ATOM 8902 C CA . ALA A 1 1247 ? -42.621 30.970 -36.232 1.00 54.56 1247 ALA A CA 1
ATOM 8903 C C . ALA A 1 1247 ? -42.161 32.435 -36.336 1.00 54.56 1247 ALA A C 1
ATOM 8905 O O . ALA A 1 1247 ? -42.054 33.118 -35.317 1.00 54.56 1247 ALA A O 1
ATOM 8906 N N . THR A 1 1248 ? -41.993 32.961 -37.555 1.00 56.09 1248 THR A N 1
ATOM 8907 C CA . THR A 1 1248 ? -41.778 34.402 -37.782 1.00 56.09 1248 THR A CA 1
ATOM 8908 C C . THR A 1 1248 ? -43.045 35.226 -37.514 1.00 56.09 1248 THR A C 1
ATOM 8910 O O . THR A 1 1248 ? -42.950 36.303 -36.927 1.00 56.09 1248 THR A O 1
ATOM 8913 N N . GLY A 1 1249 ? -44.242 34.695 -37.796 1.00 55.06 1249 GLY A N 1
ATOM 8914 C CA . GLY A 1 1249 ? -45.526 35.310 -37.425 1.00 55.06 1249 GLY A CA 1
ATOM 8915 C C . GLY A 1 1249 ? -45.790 35.383 -35.911 1.00 55.06 1249 GLY A C 1
ATOM 8916 O O . GLY A 1 1249 ? -46.235 36.417 -35.412 1.00 55.06 1249 GLY A O 1
ATOM 8917 N N . VAL A 1 1250 ? -45.451 34.338 -35.148 1.00 53.84 1250 VAL A N 1
ATOM 8918 C CA . VAL A 1 1250 ? -45.594 34.295 -33.676 1.00 53.84 1250 VAL A CA 1
ATOM 8919 C C . VAL A 1 1250 ? -44.518 35.137 -32.978 1.00 53.84 1250 VAL A C 1
ATOM 8921 O O . VAL A 1 1250 ? -44.790 35.755 -31.947 1.00 53.84 1250 VAL A O 1
ATOM 8924 N N . TRP A 1 1251 ? -43.324 35.259 -33.566 1.00 49.09 1251 TRP A N 1
ATOM 8925 C CA . TRP A 1 1251 ? -42.273 36.159 -33.080 1.00 49.09 1251 TRP A CA 1
ATOM 8926 C C . TRP A 1 1251 ? -42.616 37.646 -33.307 1.00 49.09 1251 TRP A C 1
ATOM 8928 O O . TRP A 1 1251 ? -42.309 38.486 -32.459 1.00 49.09 1251 TRP A O 1
ATOM 8938 N N . VAL A 1 1252 ? -43.348 37.970 -34.382 1.00 50.81 1252 VAL A N 1
ATOM 8939 C CA . VAL A 1 1252 ? -43.861 39.326 -34.663 1.00 50.81 1252 VAL A CA 1
ATOM 8940 C C . VAL A 1 1252 ? -45.136 39.649 -33.859 1.00 50.81 1252 VAL A C 1
ATOM 8942 O O . VAL A 1 1252 ? -45.320 40.797 -33.453 1.00 50.81 1252 VAL A O 1
ATOM 8945 N N . ALA A 1 1253 ? -45.968 38.658 -33.515 1.00 48.03 1253 ALA A N 1
ATOM 8946 C CA . ALA A 1 1253 ? -47.171 38.849 -32.689 1.00 48.03 1253 ALA A CA 1
ATOM 8947 C C . ALA A 1 1253 ? -46.892 38.990 -31.176 1.00 48.03 1253 ALA A C 1
ATOM 8949 O O . ALA A 1 1253 ? -47.708 39.561 -30.455 1.00 48.03 1253 ALA A O 1
ATOM 8950 N N . LYS A 1 1254 ? -45.726 38.545 -30.677 1.00 45.72 1254 LYS A N 1
ATOM 8951 C CA . LYS A 1 1254 ? -45.340 38.685 -29.255 1.00 45.72 1254 LYS A CA 1
ATOM 8952 C C . LYS A 1 1254 ? -44.645 40.018 -28.915 1.00 45.72 1254 LYS A C 1
ATOM 8954 O O . LYS A 1 1254 ? -44.335 40.264 -27.753 1.00 45.72 1254 LYS A O 1
ATOM 8959 N N . ARG A 1 1255 ? -44.425 40.903 -29.901 1.00 49.62 1255 ARG A N 1
ATOM 8960 C CA . ARG A 1 1255 ? -43.824 42.244 -29.735 1.00 49.62 1255 ARG A CA 1
ATOM 8961 C C . ARG A 1 1255 ? -44.784 43.385 -30.101 1.00 49.62 1255 ARG A C 1
ATOM 8963 O O . ARG A 1 1255 ? -44.432 44.232 -30.912 1.00 49.62 1255 ARG A O 1
ATOM 8970 N N . ARG A 1 1256 ? -45.963 43.479 -29.472 1.00 38.69 1256 ARG A N 1
ATOM 8971 C CA . ARG A 1 1256 ? -46.709 44.757 -29.362 1.00 38.69 1256 ARG A CA 1
ATOM 8972 C C . ARG A 1 1256 ? -47.463 44.899 -28.024 1.00 38.69 1256 ARG A C 1
ATOM 8974 O O . ARG A 1 1256 ? -48.668 44.719 -27.981 1.00 38.69 1256 ARG A O 1
ATOM 8981 N N . ALA A 1 1257 ? -46.695 45.334 -27.012 1.00 42.00 1257 ALA A N 1
ATOM 8982 C CA . ALA A 1 1257 ? -46.996 46.392 -26.020 1.00 42.00 1257 ALA A CA 1
ATOM 8983 C C . ALA A 1 1257 ? -48.081 46.174 -24.923 1.00 42.00 1257 ALA A C 1
ATOM 8985 O O . ALA A 1 1257 ? -48.970 45.355 -25.123 1.00 42.00 1257 ALA A O 1
ATOM 8986 N N . PRO A 1 1258 ? -48.104 46.973 -23.816 1.00 46.22 1258 PRO A N 1
ATOM 8987 C CA . PRO A 1 1258 ? -47.128 47.980 -23.331 1.00 46.22 1258 PRO A CA 1
ATOM 8988 C C . PRO A 1 1258 ? -46.760 47.927 -21.817 1.00 46.22 1258 PRO A C 1
ATOM 8990 O O . PRO A 1 1258 ? -47.524 47.421 -21.012 1.00 46.22 1258 PRO A O 1
ATOM 8993 N N . LYS A 1 1259 ? -45.620 48.583 -21.495 1.00 32.53 1259 LYS A N 1
ATOM 8994 C CA . LYS A 1 1259 ? -45.267 49.443 -20.320 1.00 32.53 1259 LYS A CA 1
ATOM 8995 C C . LYS A 1 1259 ? -45.629 48.934 -18.902 1.00 32.53 1259 LYS A C 1
ATOM 8997 O O . LYS A 1 1259 ? -46.772 48.623 -18.636 1.00 32.53 1259 LYS A O 1
ATOM 9002 N N . SER A 1 1260 ? -44.730 48.951 -17.913 1.00 32.06 1260 SER A N 1
ATOM 9003 C CA . SER A 1 1260 ? -44.222 50.179 -17.277 1.00 32.06 1260 SER A CA 1
ATOM 9004 C C . SER A 1 1260 ? -43.234 49.860 -16.133 1.00 32.06 1260 SER A C 1
ATOM 9006 O O . SER A 1 1260 ? -43.461 48.886 -15.423 1.00 32.06 1260 SER A O 1
ATOM 9008 N N . THR A 1 1261 ? -42.264 50.771 -15.912 1.00 31.89 1261 THR A N 1
ATOM 9009 C CA . THR A 1 1261 ? -41.641 51.179 -14.615 1.00 31.89 1261 THR A CA 1
ATOM 9010 C C . THR A 1 1261 ? -40.808 50.136 -13.836 1.00 31.89 1261 THR A C 1
ATOM 9012 O O . THR A 1 1261 ? -41.297 49.045 -13.607 1.00 31.89 1261 THR A O 1
ATOM 9015 N N . VAL A 1 1262 ? -39.589 50.357 -13.319 1.00 34.00 1262 VAL A N 1
ATOM 9016 C CA . VAL A 1 1262 ? -38.758 51.547 -13.022 1.00 34.00 1262 VAL A CA 1
ATOM 9017 C C . VAL A 1 1262 ? -37.306 51.076 -12.751 1.00 34.00 1262 VAL A C 1
ATOM 9019 O O . VAL A 1 1262 ? -37.114 50.007 -12.184 1.00 34.00 1262 VAL A O 1
ATOM 9022 N N . ASP A 1 1263 ? -36.362 51.909 -13.198 1.00 32.16 1263 ASP A N 1
ATOM 9023 C CA . ASP A 1 1263 ? -34.940 52.176 -12.883 1.00 32.16 1263 ASP A CA 1
ATOM 9024 C C . ASP A 1 1263 ? -33.857 51.142 -12.473 1.00 32.16 1263 ASP A C 1
ATOM 9026 O O . ASP A 1 1263 ? -34.099 50.211 -11.705 1.00 32.16 1263 ASP A O 1
ATOM 9030 N N . PRO A 1 1264 ? -32.599 51.395 -12.925 1.00 43.84 1264 PRO A N 1
ATOM 9031 C CA . PRO A 1 1264 ? -31.376 50.689 -12.549 1.00 43.84 1264 PRO A CA 1
ATOM 9032 C C . PRO A 1 1264 ? -30.555 51.442 -11.483 1.00 43.84 1264 PRO A C 1
ATOM 9034 O O . PRO A 1 1264 ? -30.676 52.654 -11.324 1.00 43.84 1264 PRO A O 1
ATOM 9037 N N . LEU A 1 1265 ? -29.615 50.743 -10.842 1.00 31.22 1265 LEU A N 1
ATOM 9038 C CA . LEU A 1 1265 ? -28.455 51.372 -10.207 1.00 31.22 1265 LEU A CA 1
ATOM 9039 C C . LEU A 1 1265 ? -27.181 50.563 -10.504 1.00 31.22 1265 LEU A C 1
ATOM 9041 O O . LEU A 1 1265 ? -27.003 49.433 -10.055 1.00 31.22 1265 LEU A O 1
ATOM 9045 N N . GLU A 1 1266 ? -26.373 51.180 -11.371 1.00 33.59 1266 GLU A N 1
ATOM 9046 C CA . GLU A 1 1266 ? -24.905 51.317 -11.392 1.00 33.59 1266 GLU A CA 1
ATOM 9047 C C . GLU A 1 1266 ? -24.177 51.111 -10.042 1.00 33.59 1266 GLU A C 1
ATOM 9049 O O . GLU A 1 1266 ? -24.795 51.167 -8.989 1.00 33.59 1266 GLU A O 1
ATOM 9054 N N . MET A 1 1267 ? -22.855 50.973 -9.905 1.00 34.09 1267 MET A N 1
ATOM 9055 C CA . MET A 1 1267 ? -21.652 50.935 -10.747 1.00 34.09 1267 MET A CA 1
ATOM 9056 C C . MET A 1 1267 ? -20.518 50.438 -9.819 1.00 34.09 1267 MET A C 1
ATOM 9058 O O . MET A 1 1267 ? -20.647 50.434 -8.597 1.00 34.09 1267 MET A O 1
ATOM 9062 N N . ARG A 1 1268 ? -19.379 50.094 -10.428 1.00 40.84 1268 ARG A N 1
ATOM 9063 C CA . ARG A 1 1268 ? -18.022 50.018 -9.847 1.00 40.84 1268 ARG A CA 1
ATOM 9064 C C . ARG A 1 1268 ? -17.737 51.035 -8.723 1.00 40.84 1268 ARG A C 1
ATOM 9066 O O . ARG A 1 1268 ? -18.194 52.165 -8.820 1.00 40.84 1268 ARG A O 1
ATOM 9073 N N . VAL A 1 1269 ? -16.809 50.696 -7.817 1.00 32.28 1269 VAL A N 1
ATOM 9074 C CA . VAL A 1 1269 ? -15.535 51.421 -7.573 1.00 32.28 1269 VAL A CA 1
ATOM 9075 C C . VAL A 1 1269 ? -14.673 50.656 -6.550 1.00 32.28 1269 VAL A C 1
ATOM 9077 O O . VAL A 1 1269 ? -15.182 49.980 -5.664 1.00 32.28 1269 VAL A O 1
ATOM 9080 N N . LEU A 1 1270 ? -13.359 50.760 -6.764 1.00 35.69 1270 LEU A N 1
ATOM 9081 C CA . LEU A 1 1270 ? -12.220 50.286 -5.974 1.00 35.69 1270 LEU A CA 1
ATOM 9082 C C . LEU A 1 1270 ? -12.250 50.670 -4.481 1.00 35.69 1270 LEU A C 1
ATOM 9084 O O . LEU A 1 1270 ? -12.508 51.831 -4.163 1.00 35.69 1270 LEU A O 1
ATOM 9088 N N . ALA A 1 1271 ? -11.821 49.736 -3.626 1.00 34.47 1271 ALA A N 1
ATOM 9089 C CA . ALA A 1 1271 ? -10.848 49.914 -2.539 1.00 34.47 1271 ALA A CA 1
ATOM 9090 C C . ALA A 1 1271 ? -10.315 48.536 -2.122 1.00 34.47 1271 ALA A C 1
ATOM 9092 O O . ALA A 1 1271 ? -11.159 47.622 -1.970 1.00 34.47 1271 ALA A O 1
#

pLDDT: mean 76.47, std 15.46, range [28.3, 96.5]

InterPro domains:
  IPR006212 Furin-like repeat [SM00261] (455-504)
  IPR006212 Furin-like repeat [SM00261] (941-986)
  IPR006212 Furin-like repeat [SM00261] (990-1034)
  IPR006212 Furin-like repeat [SM00261] (1038-1074)
  IPR006212 Furin-like repeat [SM00261] (1077-1122)
  IPR006212 Furin-like repeat [SM00261] (1127-1190)
  IPR006212 Furin-like repeat [cd00064] (946-994)
  IPR006212 Furin-like repeat [cd00064] (995-1042)
  IPR006212 Furin-like repeat [cd00064] (1132-1198)
  IPR006311 Twin-arginine translocation pathway, signal sequence [PS51318] (1-34)
  IPR009030 Growth factor receptor cysteine-rich domain superfamily [SSF57184] (401-511)
  IPR009030 Growth factor receptor cysteine-rich domain superfamily [SSF57184] (874-1052)
  IPR009030 Growth factor receptor cysteine-rich domain superfamily [SSF57184] (1095-1211)

Organism: Fonticula alba (NCBI:txid691883)

Secondary structure (DSSP, 8-state):
-----------------S-TTSSSSSS--------BPPPEEEEE-SS-SBSS-SSPPEEEE-TTS-EEEEEEEETTEEEEEEE---TTT----TT---EEEEEEEEE---TT--TT-EEEEEPPPTT-PPEEEEE-SSEEEETT-S--EE-SSTT-EEEEEEEEETTEEEEEEEES-SSSS-BEEEEEEEESS-EEEE---PPPBPSSEEEEE-SSSEEEEEETTEEEEEE--SSSPPPEEEEEE-SS-EEEEEEE-SS--TTT-TT--EEEEEETTSEEEEETTTTSSS--PPPEEEEPPTT--TTPEEE---GGG-SS---EEEEEETTEEEEEEEETTEEEEEEEEPPTT--GGGEEEEEE---SS-TT---EEEEEETTEEEEETTTTTTTT-TTEEE--SS-----TTSEEEPTTEE--TTTSSS-TT-EEPTTEEEES-TTS-TTSSTT-EEEE-SSTTEEEEETTEEEEEPTT-EEEE-TTSS-EEEESSPPTTEEEETTEEEETT-EE-EEEEPPPEE---TTPPTT--EEEEEEE--EE-TTT-PEEE----SSSPP-EEEEEETTS-EEEEEGGGTT-TTPPPPEE---S-GGG-SS---EEEEEEEEEETTEEEEEEEEE-SS-EEEEEEEEESSSSEE----EEPPP----TTPEEEE-SSSEEEEE-SSEEEEEEE-TTT--EEEEEEETEEEEEEE---TT-TT-S-GGG-SEEEEEETTS-EEEEEGGGTTT-THHHHTTT-SSSS--SSTTPEEEEEE-TT-TT-EEEEEEEEETTEEEEEEEGGGGTTTT-SSS---EEEEEEE-SS---TT-S-GGGEEEEEEE--TT-TT--EEEEEEESSEEEEEEEE-TT-SSS---EEPPPEEEE-SSPPPTTS-S-S--EEPTT-SSSSEEEEEEETTTEEEEEEEEEE--TTEEEETTEEEEPPTTEEEESSSSTTSEEEESEEETTEEEEEESSPPTTEEESSTTSBEEEPPTTEEEEEETTEEEEEPTT-EE-TTSSEESSPPTTEEEETTTTEEEEPPTT-S-----S---EETTEE-S-PPTTEEEEETTEEEE--SSEEEESSSTTSEEEEPTT-EEETTTEEESSPPTTEEEE-SSS-EEEEBPTTEEE----TT----EE-TTS-EEPPPB---SEE-TT-EEETTTEEESSPPTTEEEETTTTEEEEPPTT-SS-SSSSGGGS--------------S-SHHHHHHHHHHHHHHHHHHHHHT-----------------

Radius of gyration: 48.88 Å; chains: 1; bounding box: 137×88×158 Å

Foldseek 3Di:
DDDDDDDDDDDDDDDDPDDPPPPPPPPDPPPPAFQADAFFEKFWAPDFLEQDADFFWDWDFAALAFIWTWGDRDLFKIQIWDFFAPCLQFLAPRNDHGTDRPDDMGGAPAPPRDSPWDWDFAHADPPADIWIWTDDQFWIATSNAHDTHGDPERRKAWQEKHAPHNFKIKTKTWDDHDDQDFTDIWIFIHGSPDTHTADAPDDGAGPPKHWYAWQDQWIWIFGWQKIWIWADDPDRDHTDIDIDGHPTGFPEKAFAFQDDACVQQVRGTWMWTQGPVQKTKIWGSPPGPHDTADIAMDGDHPPDDPDWYKAYDHNSNGRHHPQWTWTFDQRFIWIWGHDRHYIRIYTYDAFQLAGRVQKHWTFGASDSPDPSRSGDIFIDGRRITMDGCVSSVVVNAPQKHAADPVDAPVDSRRIDGPPQFAAAPSQDSRYRGLFGFFQWWFPDDQLAARPPDPPTDTDGHPAPQAGFDFPAEGAFGHPPWAWEDPPLALYTYTHPAADPQWHDFQRHTDGPQWFFFFWDKDDWFFWDQPPDDPPKFWQAKAFDLWDADPVPLFIKNFFFPQPDGRQWMWTWIQLGWIFIGGLQQTPDPPGDHTRTYPQDDSVPPPGIFNYKDKADQDAAPQKGKIKMWTAGQFFIWIWMFIDGDDGTDGGDDIDGDPGDPAGSPWDWDDQGSFWIWTFDPFWIKIWGQDRPPRHTDIQIDGQWGAKHKQAPDPSRSHGPSCSLGIWIWTAGQQQATFIARPNQRPRRRSRSSRTSFQAPDRDPDSLWYWEWADAFDDPNFTWIKTWDDDQQWTKIWTQQRCCNTTSHNGNGRTRITTLGGDPDGQDDVRDDSQQKDWYWAADDPVANQFGIWIWIDGQFKIKIWTWGRSHPPDSGHIDTGRIRMDTDPAGADPSRRPDDDQDFRPDDPDLWTWTWDQGPVSGIIIMITHGHDDFQWEDPNRTTHGADLQARAANDNDQQGHPAGLEDEPVCRSRGDNAADFQWEAPDRRYYTHGEDPQARHAHDHQQHPHGDPQWAQEPSNGTHNAYDFQWDDPVVRRYIDGHPPPDRDDDDDDDDDDEPPHDDDDDDWQWEPLDDHDTDGADDQARAAYNDNQQHPAGHPQWAAELSRHTHNAEAFQWHFDVPPGGYTAGAPPQARDFYADPPQDAWDQDPRRRTDGDHRQFHQGGDPQWAAEPRGDTHNAADFQWAQDPVRSYTDGDDPPARDFHDNDPVRHPDDDDDDDDDDDDDDDCPVVVVVVVVVVVVVVVVVVVVVPDDDDDDDDDDDDDDDD

Sequence (1271 aa):
MVEMPSRRRPAPLAALLAAGAMMLSLLAAPLAGADTGPDVILHAGPHQAVIHAQGPGTFFTSPGKPSLTNIRTGPRVFEQLAQANAMALSPEYRWGAFFEPGFSSVSSPRPDNPATAAVMLLPPAPGARPTLVEHTDQWVALFQAASQLPLPAPGAELLAGVAVGFDQADVLGLLGPPGPGARTPFLASLTTTALTEVATGLPGLAQPVLAVPGAGRQFYLTSQDQLYRMALGAGHQAPAVTRETLPAPAVGLAATRVLSSAGACPDAADLVLLLDNGQVLVLPCQGGSGGVGTPVADALPPGAPPGGRLLAAPAASLDSPHAQFYYVTPAGLWQVEVQPGRLTWRRAVLPPAATAGALQLARLRVDPADPHHPGQWLLVAGQAVLFDSASFKCPTDRSITCDSDTTTTHSPGAWACAAGRAAAPLVSPDFLCAGCADGFYLDRPVDEPPFASPFHVCRPCPQAHCLTCHAGGCLVCADPFLLEFSGPGPSAVCVAACSSGFVPVAGACLPDTLHPARPALGIPRPEPVPGLPAGVTITGFGMTRLSFDPTTGLPIIPAPDYAQPPANVLLFTSDKRTLLMPASDVGLPDKPPPVEVSLFNPLHLIDPIASFLEMGPLLHNGKLMMVHLARRQDTFSSLWLSCPAPGPCTATDPGHMPILSTPADAAFTRLTATAFVTRSRSFATVHELDLPGTMLQSDMLHGFHMAARLPAGPGSAARASPSTGAWHALLDQAGRWSLRPVAMLHADARTAALHGRLLPQKAPFPNAEPVHLPRPGAELHTELVLTGIVDSQWQVLRLPGDMLPAGRSTDLPFGRQTLGPLPLPLGPGALNPYDMRFEALPLPDSRPDYPSALVLLARGFLGVAPLWCPSAPGPGPCTLLPATFTILPSPLPSTMELWQPLARLPGAPGPGLRLLTFAQATGLAVLSLEPACPGGSFSMGFACQACHDTCLACTGPGPAECTGCRFWLPEAPEACLAGCPAGWHESAPGSECLACDASCRTCDRPGACIDCQPGWLRGPTGLCVASCPEGWLECAPSGMCAPCPDACTRCSAAGGPACAAGACLAACPAGQFAASADTCHDCQGHCRACLGRGDFCTACATGLLLAEQGTCAAACPAAFAPVEQPTRVCLACGPGCDGCTAGPDQPGCLPDATGALVCPAIATCDRCAGGRFLLHGTDCVAACPEGHFPDPATSACHACHADCRTCTGPGPAGCPAPSTGPGNTLALGLGLGLGLGLLLLMIGAAATGVWVAKRRAPKSTVDPLEMRVLA